Protein 4MJ3 (pdb70)

Secondary structure (DSSP, 8-state):
-EE---GGGGTT-TT-----B---EE-SSS-EE--EEEES-TTSPEEEEE--TT--GGGG---HHHHHTT-EEEEEPPTTSTTS-EES-GGG--HHHHHH--HHHHHHT--SEEEEE-THHHHHHHHHHHH-GGGEEEEEE------SSS---HHHHHHHHHHHH-SS--HHHHHHHT-SS---HHHHHHHHTT-SSGGG-HHHHH------STTSTTHHHHHHHHHHHTT--S-EEE--BSS-TTTTTHHHHHHHH-GGGTT-----BTT--SSHHHHHHHHHHHHHHHHHHH--/-EE---GGGGTT-TT-----B---EE-SSS-EE--EEEES-TTSPEEEEE--TT--GGGG---HHHHHTT-EEEEEPPTTSTTS-EES-GGG--HHHHHH--HHHHHHT--SEEEEE-THHHHHHHHHHHH-GGGEEEEEE------SSS---HHHHHHHHHHHH-SS--HHHHHHHT-SS---HHHHHHHHTT-SSGGG-HHHHH------STTSTTHHHHHHHHHHHTT--S-EEE--BSS-TTTGGGHHHHHHH-GGGTTS----BTT--SSHHHHHHHHHHHHHHHHHHHS--/-EE---GGGGTT-TT-----B---EE-SSSSEE--EEEES-TTSPEEEEE--TT--GGGG---HHHHHTT-EEEEEPPTTSTTS-EES-GGG--HHHHHH--HHHHHHT--SEEEEE-THHHHHHHHHHHH-GGGEEEEEE------SSS---HHHHHHHHHHHH-SS--HHHHHHHT-SS---HHHHHHHHTT-SSGGG-HHHHH------STTSTTHHHHHHHHHHHTT--S-EEE--BSS-TTTTTHHHHHHHH-GGGTT-----BTT--SSHHHHHHHHHHHHHHHHHHHS--/-EE---GGGGTT-TT-----B---EE-SSSSEE--EEEES-TTSPEEEEE--TT--GGGG---HHHHHTT-EEEEEPPTTSTTS-EES-GGG--HHHHHH--HHHHHHT--SEEEEE-THHHHHHHHHHHH-GGGEEEEEE------SSS---HHHHHHHHHHHH-SS--HHHHHHHT-SS---HHHHHHHHTT-SSGGG-HHHHH------STTSTTHHHHHHHHHHHTT--S-EEE--BSS-TTTTTHHHHHHHH-GGGTTS----BTT--SSHHHHHHHHHHHHHHHHHHHS--

Nearest PDB structures (foldseek):
  4mj3-assembly1_A  TM=1.003E+00  e=2.381E-63  Mycolicibacterium rhodesiae JS60
  6f9o-assembly1_A  TM=9.927E-01  e=2.727E-46  Psychrobacter cryohalolentis K5
  5esr-assembly1_A-2  TM=9.780E-01  e=7.958E-41  Caulobacter vibrioides CB15
  2xt0-assembly1_A  TM=9.100E-01  e=8.496E-31  Plesiocystis pacifica
  7avr-assembly1_A  TM=9.052E-01  e=4.318E-28  Paraglaciecola agarilytica NO2

Radius of gyration: 34.72 Å; Cα contacts (8 Å, |Δi|>4): 2533; chains: 4; bounding box: 88×74×96 Å

B-factor: mean 17.28, std 6.79, range [7.18, 59.6]

Foldseek 3Di:
DKDFFDPVLQPPQPLDPFDWDKDWDDLVPGDIWMTKGKDADPPFAEEEEEEDAPFACLLLSVVPLCRVLRHIYMYDGFALHDRIMFDQALVSDALVSRLRVVRVCVRVPAAQYEYEAAAVSCCNVLLCCLVPVRRHQAYEYEHYHDLLDAAQDPVLVVVLVCLQPPPFHQRLVVLCVFKLDRDDPSSSSSRCSQDPGCSSRSNNSNVSSPRNHNVRPCNVSSVSSLVSQLVNQHAYEYEYEDAEPRRVVVRVVSCVRHNNSPPQDHYYHYRTGRSRCVVPVSVVSVVVSVRVVVRD/DKDFFDPVLQPPQPLDPFDWDKDWDDLVPGDIWMTKGKDADPPFAEEEEEEDAPFACLLLSLVVLCRVLRHIYMYDGFALHDRTMFDQALVSDALVSRLRVVRVCVRVPAAQYEYEAAAVSCCNVLLCCLVPVRRHQEYEYEHYHDLLDAAQDPVLVVVLVCLQPPPFHQRLVVLCVFKLDRDDPSSSSSRCSQDPGCSSRSNNSNVSSPRNHNVRPCNVSSVSSLVSQLVNQHAYEYEYEDAEPSRVVVRVVSLVRHNNNPPDDYYYHYRTGRSRCVGPVSVVSVVVSVSPVVRDD/DKDFFDPVLQPCQPLAPFDWDKDWDDLVPGDIWMTKGKDADPPFAEEEEEEAAPFACLLLSLVVLCRVLRHIYMYDGFALHDRIMFDQALVSDALVSRLRSVRVCVRVPAAQYEYEAAAVSCCNVLLCCLVPVRRHQAYEYEHYHDLLDAAQDPVLVVVLVCLQPPPFHQRLVVLCVFKLDRDDPSSSSSRCSQDPGCSSRSNNSNVSSPRNHNPRPCNVSSVSSLVSQLVNQHAYEYEYEDAEPSRVVVRVVSCVRHNNNPPQDHDHHYRTGRSRCVGPVSVVSVSVSVRDVVRDD/DKDFFDPVLQPPQPLAPFDWDKDWDDLVPGDIWMTKGKDADPPFAEEEEEEAAPFACLLLSVVPLCRVLRHIYMYDGFALHDRIMFDQALVSDALVSRLRSVRVCVRVPAAQYEYEAAAVSCCNVLLCCLVPVRRHQAYEYEHYHDLQDDAQDPVLVVVLVCLQPPPFHQRLVVLCVFKPDRDDPSSSSSRCSQDPGCSSRSNNSNVSSPRNHNVRPCNVSSVSSLVSQLVNQHAYEYEYEDAEPSRPVVRVVSLVRHNNNPPDDYDYHYRTGRSRCVGPVSVVSVVVSVSPVVRDD

Solvent-accessible surface area: 43879 Å² total

Structure (mmCIF, N/CA/C/O backbone):
data_4MJ3
#
_entry.id   4MJ3
#
_cell.length_a   84.220
_cell.length_b   79.079
_cell.length_c   95.761
_cell.angle_alpha   90.000
_cell.angle_beta   92.520
_cell.angle_gamma   90.000
#
_symmetry.space_group_name_H-M   'P 1 21 1'
#
loop_
_entity.id
_entity.type
_entity.pdbx_description
1 polymer 'Haloalkane dehalogenase'
2 non-polymer 'CHLORIDE ION'
3 non-polymer 'POTASSIUM ION'
4 water water
#
loop_
_atom_site.group_PDB
_atom_site.id
_atom_site.type_symbol
_atom_site.label_atom_id
_atom_site.label_alt_id
_atom_site.label_comp_id
_atom_site.label_asym_id
_atom_site.label_entity_id
_atom_site.label_seq_id
_atom_site.pdbx_PDB_ins_code
_atom_site.Cartn_x
_atom_site.Cartn_y
_atom_site.Cartn_z
_atom_site.occupancy
_atom_site.B_iso_or_equiv
_atom_site.auth_seq_id
_atom_site.auth_comp_id
_atom_site.auth_asym_id
_atom_site.auth_atom_id
_atom_site.pdbx_PDB_model_num
ATOM 9 N N . ASP A 1 2 ? 57.460 48.062 10.896 1.00 17.11 2 ASP A N 1
ATOM 10 C CA . ASP A 1 2 ? 58.639 47.382 11.408 1.00 15.15 2 ASP A CA 1
ATOM 11 C C . ASP A 1 2 ? 59.358 46.710 10.253 1.00 13.44 2 ASP A C 1
ATOM 12 O O . ASP A 1 2 ? 58.714 46.260 9.306 1.00 12.57 2 ASP A O 1
ATOM 17 N N . VAL A 1 3 ? 60.693 46.731 10.292 1.00 12.58 3 VAL A N 1
ATOM 18 C CA . VAL A 1 3 ? 61.517 46.373 9.124 1.00 11.42 3 VAL A CA 1
ATOM 19 C C . VAL A 1 3 ? 62.752 45.614 9.563 1.00 10.85 3 VAL A C 1
ATOM 20 O O . VAL A 1 3 ? 63.448 46.039 10.490 1.00 9.59 3 VAL A O 1
ATOM 24 N N . LEU A 1 4 ? 63.025 44.515 8.882 1.00 10.62 4 LEU A N 1
ATOM 25 C CA . LEU A 1 4 ? 64.233 43.740 9.071 1.00 11.83 4 LEU A CA 1
ATOM 26 C C . LEU A 1 4 ? 65.223 43.969 7.934 1.00 11.45 4 LEU A C 1
ATOM 27 O O . LEU A 1 4 ? 64.837 44.262 6.798 1.00 11.57 4 LEU A O 1
ATOM 32 N N . ARG A 1 5 ? 66.494 43.772 8.242 1.00 10.53 5 ARG A N 1
ATOM 33 C CA . ARG A 1 5 ? 67.571 43.802 7.243 1.00 11.36 5 ARG A CA 1
ATOM 34 C C . ARG A 1 5 ? 68.358 42.494 7.323 1.00 11.18 5 ARG A C 1
ATOM 35 O O . ARG A 1 5 ? 68.807 42.090 8.396 1.00 10.68 5 ARG A O 1
ATOM 43 N N . THR A 1 6 ? 68.520 41.835 6.180 1.00 10.90 6 THR A N 1
ATOM 44 C CA . THR A 1 6 ? 69.188 40.535 6.128 1.00 10.89 6 THR A CA 1
ATOM 45 C C . THR A 1 6 ? 70.660 40.757 6.424 1.00 11.37 6 THR A C 1
ATOM 46 O O . THR A 1 6 ? 71.261 41.655 5.837 1.00 10.87 6 THR A O 1
ATOM 50 N N . PRO A 1 7 ? 71.225 40.004 7.365 1.00 14.10 7 PRO A N 1
ATOM 51 C CA . PRO A 1 7 ? 72.664 40.212 7.636 1.00 16.77 7 PRO A CA 1
ATOM 52 C C . PRO A 1 7 ? 73.557 40.026 6.410 1.00 16.87 7 PRO A C 1
ATOM 53 O O . PRO A 1 7 ? 73.332 39.119 5.615 1.00 13.84 7 PRO A O 1
ATOM 57 N N . ASP A 1 8 ? 74.583 40.862 6.272 1.00 16.09 8 ASP A N 1
ATOM 58 C CA . ASP A 1 8 ? 75.496 40.799 5.127 1.00 19.00 8 ASP A CA 1
ATOM 59 C C . ASP A 1 8 ? 76.226 39.475 5.004 1.00 17.60 8 ASP A C 1
ATOM 60 O O . ASP A 1 8 ? 76.560 39.070 3.896 1.00 17.94 8 ASP A O 1
ATOM 65 N N . GLU A 1 9 ? 76.442 38.793 6.123 1.00 18.66 9 GLU A N 1
ATOM 66 C CA . GLU A 1 9 ? 77.087 37.474 6.101 1.00 20.40 9 GLU A CA 1
ATOM 67 C C . GLU A 1 9 ? 76.325 36.457 5.226 1.00 18.32 9 GLU A C 1
ATOM 68 O O . GLU A 1 9 ? 76.913 35.514 4.707 1.00 19.18 9 GLU A O 1
ATOM 74 N N . ARG A 1 10 ? 75.035 36.674 5.010 1.00 15.66 10 ARG A N 1
ATOM 75 C CA . ARG A 1 10 ? 74.261 35.755 4.161 1.00 15.09 10 ARG A CA 1
ATOM 76 C C . ARG A 1 10 ? 74.701 35.801 2.710 1.00 15.76 10 ARG A C 1
ATOM 77 O O . ARG A 1 10 ? 74.429 34.859 1.951 1.00 15.18 10 ARG A O 1
ATOM 85 N N . PHE A 1 11 ? 75.368 36.884 2.299 1.00 17.10 11 PHE A N 1
ATOM 86 C CA . PHE A 1 11 ? 75.666 37.106 0.874 1.00 16.49 11 PHE A CA 1
ATOM 87 C C . PHE A 1 11 ? 77.140 36.906 0.531 1.00 19.57 11 PHE A C 1
ATOM 88 O O . PHE A 1 11 ? 77.581 37.289 -0.548 1.00 19.65 11 PHE A O 1
ATOM 96 N N . THR A 1 12 ? 77.870 36.255 1.433 1.00 21.61 12 THR A N 1
ATOM 97 C CA . THR A 1 12 ? 79.303 36.023 1.229 1.00 25.50 12 THR A CA 1
ATOM 98 C C . THR A 1 12 ? 79.525 34.976 0.125 1.00 27.38 12 THR A C 1
ATOM 99 O O . THR A 1 12 ? 78.854 33.946 0.071 1.00 25.60 12 THR A O 1
ATOM 103 N N . ALA A 1 13 ? 80.404 35.308 -0.813 1.00 31.45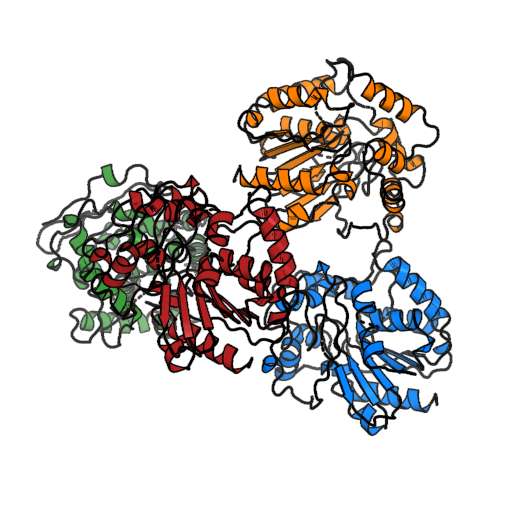 13 ALA A N 1
ATOM 104 C CA . ALA A 1 13 ? 80.860 34.378 -1.851 1.00 39.69 13 ALA A CA 1
ATOM 105 C C . ALA A 1 13 ? 79.752 33.693 -2.688 1.00 40.19 13 ALA A C 1
ATOM 106 O O . ALA A 1 13 ? 79.838 32.496 -2.966 1.00 57.24 13 ALA A O 1
ATOM 108 N N . LEU A 1 14 ? 78.743 34.447 -3.116 1.00 31.04 14 LEU A N 1
ATOM 109 C CA . LEU A 1 14 ? 77.739 33.901 -4.031 1.00 29.66 14 LEU A CA 1
ATOM 110 C C . LEU A 1 14 ? 78.341 33.687 -5.422 1.00 27.17 14 LEU A C 1
ATOM 111 O O . LEU A 1 14 ? 79.006 34.573 -5.935 1.00 31.95 14 LEU A O 1
ATOM 116 N N . PRO A 1 15 ? 78.141 32.499 -6.021 1.00 26.94 15 PRO A N 1
ATOM 117 C CA . PRO A 1 15 ? 78.869 32.224 -7.262 1.00 24.85 15 PRO A CA 1
ATOM 118 C C . PRO A 1 15 ? 78.380 33.055 -8.423 1.00 24.45 15 PRO A C 1
ATOM 119 O O . PRO A 1 15 ? 77.193 33.403 -8.480 1.00 18.83 15 PRO A O 1
ATOM 123 N N . ASP A 1 16 ? 79.303 33.406 -9.307 1.00 20.35 16 ASP A N 1
ATOM 124 C CA . ASP A 1 16 ? 78.978 34.064 -10.565 1.00 20.99 16 ASP A CA 1
ATOM 125 C C . ASP A 1 16 ? 78.259 35.396 -10.366 1.00 20.73 16 ASP A C 1
ATOM 126 O O . ASP A 1 16 ? 77.409 35.775 -11.166 1.00 21.75 16 ASP A O 1
ATOM 131 N N . PHE A 1 17 ? 78.622 36.110 -9.303 1.00 22.02 17 PHE A N 1
ATOM 132 C CA . PHE A 1 17 ? 77.941 37.348 -8.950 1.00 20.58 17 PHE A CA 1
ATOM 133 C C . PHE A 1 17 ? 78.937 38.335 -8.348 1.00 22.07 17 PHE A C 1
ATOM 134 O O . PHE A 1 17 ? 78.819 38.701 -7.185 1.00 22.31 17 PHE A O 1
ATOM 142 N N . PRO A 1 18 ? 79.912 38.796 -9.150 1.00 21.67 18 PRO A N 1
ATOM 143 C CA . PRO A 1 18 ? 80.951 39.714 -8.687 1.00 27.64 18 PRO A CA 1
ATOM 144 C C . PRO A 1 18 ? 80.545 41.165 -8.879 1.00 31.95 18 PRO A C 1
ATOM 145 O O . PRO A 1 18 ? 81.281 41.944 -9.496 1.00 35.66 18 PRO A O 1
ATOM 149 N N . PHE A 1 19 ? 79.365 41.519 -8.402 1.00 20.94 19 PHE A N 1
ATOM 150 C CA . PHE A 1 19 ? 78.834 42.860 -8.609 1.00 21.09 19 PHE A CA 1
ATOM 151 C C . PHE A 1 19 ? 78.666 43.529 -7.245 1.00 21.38 19 PHE A C 1
ATOM 152 O O . PHE A 1 19 ? 78.036 42.978 -6.349 1.00 20.84 19 PHE A O 1
ATOM 160 N N . ALA A 1 20 ? 79.280 44.696 -7.089 1.00 21.72 20 ALA A N 1
ATOM 161 C CA . ALA A 1 20 ? 79.297 45.386 -5.805 1.00 20.08 20 ALA A CA 1
ATOM 162 C C . ALA A 1 20 ? 77.894 45.840 -5.433 1.00 20.19 20 ALA A C 1
ATOM 163 O O . ALA A 1 20 ? 77.189 46.378 -6.285 1.00 17.57 20 ALA A O 1
ATOM 165 N N . PRO A 1 21 ? 77.504 45.657 -4.159 1.00 18.29 21 PRO A N 1
ATOM 166 C CA . PRO A 1 21 ? 76.195 46.162 -3.718 1.00 16.29 21 PRO A CA 1
ATOM 167 C C . PRO A 1 21 ? 76.171 47.676 -3.647 1.00 16.09 21 PRO A C 1
ATOM 168 O O . PRO A 1 21 ? 77.128 48.305 -3.147 1.00 14.64 21 PRO A O 1
ATOM 172 N N . ARG A 1 22 ? 75.111 48.256 -4.206 1.00 14.91 22 ARG A N 1
ATOM 173 C CA . ARG A 1 22 ? 74.845 49.677 -4.082 1.00 15.10 22 ARG A CA 1
ATOM 174 C C . ARG A 1 22 ? 73.483 49.820 -3.430 1.00 13.45 22 ARG A C 1
ATOM 175 O O . ARG A 1 22 ? 72.657 48.895 -3.470 1.00 11.76 22 ARG A O 1
ATOM 180 N N . TYR A 1 23 ? 73.258 50.971 -2.819 1.00 13.66 23 TYR A N 1
ATOM 181 C CA . TYR A 1 23 ? 72.047 51.199 -2.073 1.00 12.73 23 TYR A CA 1
ATOM 182 C C . TYR A 1 23 ? 71.489 52.590 -2.277 1.00 14.86 23 TYR A C 1
ATOM 183 O O . TYR A 1 23 ? 72.240 53.549 -2.452 1.00 14.17 23 TYR A O 1
ATOM 192 N N . VAL A 1 24 ? 70.162 52.679 -2.227 1.00 15.15 24 VAL A N 1
ATOM 193 C CA . VAL A 1 24 ? 69.454 53.949 -2.138 1.00 15.33 24 VAL A CA 1
ATOM 194 C C . VAL A 1 24 ? 68.442 53.857 -1.003 1.00 15.76 24 VAL A C 1
ATOM 195 O O . VAL A 1 24 ? 68.022 52.764 -0.630 1.00 13.90 24 VAL A O 1
ATOM 199 N N . GLU A 1 25 ? 68.021 54.999 -0.494 1.00 15.14 25 GLU A N 1
ATOM 200 C CA . GLU A 1 25 ? 66.992 55.040 0.546 1.00 15.71 25 GLU A CA 1
ATOM 201 C C . GLU A 1 25 ? 65.727 55.653 -0.011 1.00 15.75 25 GLU A C 1
ATOM 202 O O . GLU A 1 25 ? 65.793 56.618 -0.765 1.00 16.97 25 GLU A O 1
ATOM 208 N N . VAL A 1 26 ? 64.592 55.078 0.360 1.00 13.07 26 VAL A N 1
ATOM 209 C CA . VAL A 1 26 ? 63.284 55.566 -0.062 1.00 13.99 26 VAL A CA 1
ATOM 210 C C . VAL A 1 26 ? 62.375 55.686 1.148 1.00 13.98 26 VAL A C 1
ATOM 211 O O . VAL A 1 26 ? 62.606 55.043 2.158 1.00 14.03 26 VAL A O 1
ATOM 215 N N . ASP A 1 27 ? 61.334 56.504 1.023 1.00 16.32 27 ASP A N 1
ATOM 216 C CA . ASP A 1 27 ? 60.332 56.644 2.064 1.00 17.14 27 ASP A CA 1
ATOM 217 C C . ASP A 1 27 ? 59.588 55.322 2.253 1.00 16.53 27 ASP A C 1
ATOM 218 O O . ASP A 1 27 ? 59.207 54.670 1.287 1.00 14.04 27 ASP A O 1
ATOM 223 N N . SER A 1 28 ? 59.386 54.935 3.507 1.00 16.92 28 SER A N 1
ATOM 224 C CA . SER A 1 28 ? 58.653 53.712 3.802 1.00 15.09 28 SER A CA 1
ATOM 225 C C . SER A 1 28 ? 57.184 53.828 3.463 1.00 14.86 28 SER A C 1
ATOM 226 O O . SER A 1 28 ? 56.550 52.825 3.117 1.00 16.34 28 SER A O 1
ATOM 229 N N . GLY A 1 29 ? 56.654 55.051 3.549 1.00 16.37 29 GLY A N 1
ATOM 230 C CA . GLY A 1 29 ? 55.236 55.306 3.351 1.00 19.25 29 GLY A CA 1
ATOM 231 C C . GLY A 1 29 ? 54.503 55.638 4.628 1.00 23.29 29 GLY A C 1
ATOM 232 O O . GLY A 1 29 ? 53.372 56.106 4.583 1.00 26.41 29 GLY A O 1
ATOM 233 N N . ASP A 1 30 ? 55.117 55.367 5.775 1.00 21.12 30 ASP A N 1
ATOM 234 C CA . ASP A 1 30 ? 54.475 55.711 7.043 1.00 25.09 30 ASP A CA 1
ATOM 235 C C . ASP A 1 30 ? 55.435 56.442 7.977 1.00 26.39 30 ASP A C 1
ATOM 236 O O . ASP A 1 30 ? 55.339 56.338 9.194 1.00 29.43 30 ASP A O 1
ATOM 241 N N . GLY A 1 31 ? 56.353 57.204 7.392 1.00 23.55 31 GLY A N 1
ATOM 242 C CA . GLY A 1 31 ? 57.170 58.138 8.161 1.00 24.34 31 GLY A CA 1
ATOM 243 C C . GLY A 1 31 ? 58.606 57.718 8.368 1.00 24.26 31 GLY A C 1
ATOM 244 O O . GLY A 1 31 ? 59.390 58.485 8.904 1.00 29.04 31 GLY A O 1
ATOM 245 N N . GLY A 1 32 ? 58.961 56.511 7.941 1.00 21.50 32 GLY A N 1
ATOM 246 C CA . GLY A 1 32 ? 60.350 56.028 8.040 1.00 19.12 32 GLY A CA 1
ATOM 247 C C . GLY A 1 32 ? 61.003 55.881 6.673 1.00 16.15 32 GLY A C 1
ATOM 248 O O . GLY A 1 32 ? 60.529 56.442 5.689 1.00 15.14 32 GLY A O 1
ATOM 249 N N . THR A 1 33 ? 62.098 55.129 6.637 1.00 16.76 33 THR A N 1
ATOM 250 C CA . THR A 1 33 ? 62.934 54.968 5.448 1.00 15.77 33 THR A CA 1
ATOM 251 C C . THR A 1 33 ? 63.270 53.502 5.257 1.00 15.31 33 THR A C 1
ATOM 252 O O . THR A 1 33 ? 63.423 52.784 6.235 1.00 14.46 33 THR A O 1
ATOM 256 N N . LEU A 1 34 ? 63.370 53.070 4.006 1.00 12.93 34 LEU A N 1
ATOM 257 C CA . LEU A 1 34 ? 63.808 51.721 3.671 1.00 13.25 34 LEU A CA 1
ATOM 258 C C . LEU A 1 34 ? 65.006 51.790 2.749 1.00 13.03 34 LEU A C 1
ATOM 259 O O . LEU A 1 34 ? 65.034 52.631 1.846 1.00 12.70 34 LEU A O 1
ATOM 264 N N . ARG A 1 35 ? 65.967 50.905 2.943 1.00 10.84 35 ARG A N 1
ATOM 265 C CA . ARG A 1 35 ? 67.085 50.793 2.037 1.00 11.28 35 ARG A CA 1
ATOM 266 C C . ARG A 1 35 ? 66.780 49.758 0.968 1.00 12.23 35 ARG A C 1
ATOM 267 O O . ARG A 1 35 ? 66.271 48.675 1.279 1.00 11.58 35 ARG A O 1
ATOM 283 N N . HIS A 1 37 ? 68.566 47.701 -2.376 1.00 10.25 37 HIS A N 1
ATOM 284 C CA . HIS A 1 37 ? 69.806 47.305 -2.997 1.00 11.03 37 HIS A CA 1
ATOM 285 C C . HIS A 1 37 ? 69.675 47.329 -4.518 1.00 11.34 37 HIS A C 1
ATOM 286 O O . HIS A 1 37 ? 68.635 46.957 -5.065 1.00 11.48 37 HIS A O 1
ATOM 293 N N . TYR A 1 38 ? 70.728 47.755 -5.192 1.00 11.71 38 TYR A N 1
ATOM 294 C CA . TYR A 1 38 ? 70.806 47.650 -6.654 1.00 12.25 38 TYR A CA 1
ATOM 295 C C . TYR A 1 38 ? 72.236 47.403 -7.119 1.00 11.89 38 TYR A C 1
ATOM 296 O O . TYR A 1 38 ? 73.192 47.616 -6.359 1.00 13.22 38 TYR A O 1
ATOM 305 N N . LEU A 1 39 ? 72.344 46.937 -8.360 1.00 14.29 39 LEU A N 1
ATOM 306 C CA . LEU A 1 39 ? 73.605 46.773 -9.075 1.00 14.78 39 LEU A CA 1
ATOM 307 C C . LEU A 1 39 ? 73.653 47.794 -10.187 1.00 16.68 39 LEU A C 1
ATOM 308 O O . LEU A 1 39 ? 72.620 48.084 -10.807 1.00 15.45 39 LEU A O 1
ATOM 313 N N . ASP A 1 40 ? 74.847 48.302 -10.486 1.00 16.28 40 ASP A N 1
ATOM 314 C CA . ASP A 1 40 ? 75.039 49.283 -11.545 1.00 17.24 40 ASP A CA 1
ATOM 315 C C . ASP A 1 40 ? 76.364 48.933 -12.207 1.00 18.50 40 ASP A C 1
ATOM 316 O O . ASP A 1 40 ? 77.432 49.133 -11.616 1.00 17.24 40 ASP A O 1
ATOM 321 N N . GLU A 1 41 ? 76.300 48.401 -13.424 1.00 17.86 41 GLU A N 1
ATOM 322 C CA . GLU A 1 41 ? 77.485 47.836 -14.066 1.00 18.67 41 GLU A CA 1
ATOM 323 C C . GLU A 1 41 ? 77.581 48.298 -15.500 1.00 21.59 41 GLU A C 1
ATOM 324 O O . GLU A 1 41 ? 76.566 48.546 -16.156 1.00 20.05 41 GLU A O 1
ATOM 330 N N . GLY A 1 42 ? 78.809 48.408 -15.986 1.00 18.89 42 GLY A N 1
ATOM 331 C CA . GLY A 1 42 ? 79.060 48.859 -17.356 1.00 22.87 42 GLY A CA 1
ATOM 332 C C . GLY A 1 42 ? 79.349 50.339 -17.440 1.00 23.98 42 GLY A C 1
ATOM 333 O O . GLY A 1 42 ? 79.379 51.052 -16.433 1.00 20.90 42 GLY A O 1
ATOM 334 N N . ARG A 1 43 ? 79.596 50.803 -18.661 1.00 25.21 43 ARG A N 1
ATOM 335 C CA . ARG A 1 43 ? 80.059 52.168 -18.879 1.00 27.95 43 ARG A CA 1
ATOM 336 C C . ARG A 1 43 ? 79.050 53.148 -18.313 1.00 30.13 43 ARG A C 1
ATOM 337 O O . ARG A 1 43 ? 77.836 53.018 -18.560 1.00 30.23 43 ARG A O 1
ATOM 340 N N . SER A 1 44 ? 79.552 54.142 -17.584 1.00 29.98 44 SER A N 1
ATOM 341 C CA . SER A 1 44 ? 78.700 55.079 -16.858 1.00 34.36 44 SER A CA 1
ATOM 342 C C . SER A 1 44 ? 77.804 55.897 -17.792 1.00 34.60 44 SER A C 1
ATOM 343 O O . SER A 1 44 ? 76.729 56.335 -17.387 1.00 35.19 44 SER A O 1
ATOM 345 N N . ASP A 1 45 ? 78.244 56.076 -19.033 1.00 33.29 45 ASP A N 1
ATOM 346 C CA . ASP A 1 45 ? 77.484 56.807 -20.044 1.00 34.37 45 ASP A CA 1
ATOM 347 C C . ASP A 1 45 ? 76.726 55.878 -20.997 1.00 31.47 45 ASP A C 1
ATOM 348 O O . ASP A 1 45 ? 76.244 56.314 -22.042 1.00 31.72 45 ASP A O 1
ATOM 351 N N . GLY A 1 46 ? 76.615 54.596 -20.654 1.00 27.16 46 GLY A N 1
ATOM 352 C CA . GLY A 1 46 ? 75.963 53.645 -21.539 1.00 25.90 46 GLY A CA 1
ATOM 353 C C . GLY A 1 46 ? 74.458 53.815 -21.477 1.00 21.76 46 GLY A C 1
ATOM 354 O O . GLY A 1 46 ? 73.939 54.353 -20.499 1.00 23.10 46 GLY A O 1
ATOM 355 N N . GLU A 1 47 ? 73.757 53.385 -22.521 1.00 21.07 47 GLU A N 1
ATOM 356 C CA . GLU A 1 47 ? 72.286 53.347 -22.454 1.00 21.43 47 GLU A CA 1
ATOM 357 C C . GLU A 1 47 ? 71.875 52.401 -21.344 1.00 19.60 47 GLU A C 1
ATOM 358 O O . GLU A 1 47 ? 72.423 51.297 -21.219 1.00 19.85 47 GLU A O 1
ATOM 364 N N . VAL A 1 48 ? 70.908 52.834 -20.550 1.00 17.52 48 VAL A N 1
ATOM 365 C CA . VAL A 1 48 ? 70.516 52.097 -19.363 1.00 17.71 48 VAL A CA 1
ATOM 366 C C . VAL A 1 48 ? 69.582 50.959 -19.737 1.00 14.77 48 VAL A C 1
ATOM 367 O O . VAL A 1 48 ? 68.567 51.175 -20.405 1.00 15.70 48 VAL A O 1
ATOM 371 N N . VAL A 1 49 ? 69.898 49.767 -19.239 1.00 13.90 49 VAL A N 1
ATOM 372 C CA . VAL A 1 49 ? 68.989 48.628 -19.294 1.00 14.06 49 VAL A CA 1
ATOM 373 C C . VAL A 1 49 ? 68.625 48.306 -17.850 1.00 14.18 49 VAL A C 1
ATOM 374 O O . VAL A 1 49 ? 69.498 47.944 -17.056 1.00 16.23 49 VAL A O 1
ATOM 378 N N . LEU A 1 50 ? 67.358 48.469 -17.516 1.00 12.78 50 LEU A N 1
ATOM 379 C CA . LEU A 1 50 ? 66.880 48.245 -16.149 1.00 11.60 50 LEU A CA 1
ATOM 380 C C . LEU A 1 50 ? 66.276 46.871 -16.050 1.00 12.66 50 LEU A C 1
ATOM 381 O O . LEU A 1 50 ? 65.295 46.563 -16.738 1.00 10.57 50 LEU A O 1
ATOM 386 N N . LEU A 1 51 ? 66.846 46.045 -15.170 1.00 11.80 51 LEU A N 1
ATOM 387 C CA . LEU A 1 51 ? 66.496 44.642 -15.047 1.00 11.13 51 LEU A CA 1
ATOM 388 C C . LEU A 1 51 ? 65.706 44.412 -13.772 1.00 10.63 51 LEU A C 1
ATOM 389 O O . LEU A 1 51 ? 66.248 44.542 -12.678 1.00 11.33 51 LEU A O 1
ATOM 394 N N . LEU A 1 52 ? 64.422 44.099 -13.914 1.00 9.50 52 LEU A N 1
ATOM 395 C CA . LEU A 1 52 ? 63.558 43.923 -12.753 1.00 9.59 52 LEU A CA 1
ATOM 396 C C . LEU A 1 52 ? 63.134 42.478 -12.572 1.00 9.41 52 LEU A C 1
ATOM 397 O O . LEU A 1 52 ? 62.637 41.839 -13.506 1.00 9.88 52 LEU A O 1
ATOM 402 N N . HIS A 1 53 ? 63.373 41.972 -11.369 1.00 9.94 53 HIS A N 1
ATOM 403 C CA . HIS A 1 53 ? 63.032 40.618 -10.983 1.00 9.54 53 HIS A CA 1
ATOM 404 C C . HIS A 1 53 ? 61.684 40.636 -10.292 1.00 9.53 53 HIS A C 1
ATOM 405 O O . HIS A 1 53 ? 61.155 41.692 -9.934 1.00 11.84 53 HIS A O 1
ATOM 412 N N . GLY A 1 54 ? 61.128 39.444 -10.100 1.00 10.62 54 GLY A N 1
ATOM 413 C CA . GLY A 1 54 ? 59.879 39.294 -9.391 1.00 9.53 54 GLY A CA 1
ATOM 414 C C . GLY A 1 54 ? 59.958 38.321 -8.234 1.00 9.57 54 GLY A C 1
ATOM 415 O O . GLY A 1 54 ? 60.957 38.226 -7.526 1.00 9.40 54 GLY A O 1
ATOM 416 N N . GLU A 1 55 ? 58.864 37.600 -8.060 1.00 9.68 55 GLU A N 1
ATOM 417 C CA . GLU A 1 55 ? 58.666 36.692 -6.947 1.00 9.01 55 GLU A CA 1
ATOM 418 C C . GLU A 1 55 ? 59.295 35.322 -7.225 1.00 11.29 55 GLU A C 1
ATOM 419 O O . GLU A 1 55 ? 59.178 34.799 -8.336 1.00 14.41 55 GLU A O 1
ATOM 425 N N . PRO A 1 56 ? 59.932 34.691 -6.216 1.00 9.47 56 PRO A N 1
ATOM 426 C CA . PRO A 1 56 ? 60.489 35.184 -4.961 1.00 10.26 56 PRO A CA 1
ATOM 427 C C . PRO A 1 56 ? 62.001 35.289 -5.184 1.00 9.40 56 PRO A C 1
ATOM 428 O O . PRO A 1 56 ? 62.792 34.705 -4.453 1.00 10.94 56 PRO A O 1
ATOM 432 N N . SER A 1 57 ? 62.389 35.985 -6.238 1.00 10.65 57 SER A N 1
ATOM 433 C CA . SER A 1 57 ? 63.801 36.031 -6.649 1.00 8.63 57 SER A CA 1
ATOM 434 C C . SER A 1 57 ? 64.438 37.341 -6.196 1.00 9.74 57 SER A C 1
ATOM 435 O O . SER A 1 57 ? 63.937 38.004 -5.275 1.00 7.49 57 SER A O 1
ATOM 438 N N . TRP A 1 58 ? 65.610 37.646 -6.753 1.00 8.46 58 TRP A N 1
ATOM 439 C CA . TRP A 1 58 ? 66.231 38.953 -6.587 1.00 9.35 58 TRP A CA 1
ATOM 440 C C . TRP A 1 58 ? 67.193 39.165 -7.740 1.00 10.42 58 TRP A C 1
ATOM 441 O O . TRP A 1 58 ? 67.168 38.379 -8.701 1.00 10.60 58 TRP A O 1
ATOM 452 N N . SER A 1 59 ? 68.014 40.217 -7.677 1.00 9.17 59 SER A N 1
ATOM 453 C CA . SER A 1 59 ? 68.884 40.583 -8.811 1.00 10.83 59 SER A CA 1
ATOM 454 C C . SER A 1 59 ? 69.904 39.510 -9.205 1.00 10.22 59 SER A C 1
ATOM 455 O O . SER A 1 59 ? 70.397 39.499 -10.331 1.00 9.63 59 SER A O 1
ATOM 458 N N . TYR A 1 60 ? 70.147 38.558 -8.305 1.00 9.80 60 TYR A N 1
ATOM 459 C CA . TYR A 1 60 ? 70.918 37.357 -8.596 1.00 10.02 60 TYR A CA 1
ATOM 460 C C . TYR A 1 60 ? 70.433 36.639 -9.854 1.00 11.26 60 TYR A C 1
ATOM 461 O O . TYR A 1 60 ? 71.239 36.067 -10.596 1.00 10.74 60 TYR A O 1
ATOM 470 N N . LEU A 1 61 ? 69.122 36.679 -10.086 1.00 9.42 61 LEU A N 1
ATOM 471 C CA . LEU A 1 61 ? 68.499 36.100 -11.286 1.00 10.24 61 LEU A CA 1
ATOM 472 C C . LEU A 1 61 ? 69.062 36.623 -12.608 1.00 10.84 61 LEU A C 1
ATOM 473 O O . LEU A 1 61 ? 69.028 35.919 -13.614 1.00 12.02 61 LEU A O 1
ATOM 478 N N . TYR A 1 62 ? 69.582 37.860 -12.599 1.00 10.65 62 TYR A N 1
ATOM 479 C CA . TYR A 1 62 ? 70.089 38.517 -13.796 1.00 9.75 62 TYR A CA 1
ATOM 480 C C . TYR A 1 62 ? 71.601 38.324 -13.990 1.00 10.37 62 TYR A C 1
ATOM 481 O O . TYR A 1 62 ? 72.184 38.904 -14.918 1.00 12.81 62 TYR A O 1
ATOM 490 N N . ARG A 1 63 ? 72.224 37.477 -13.171 1.00 11.23 63 ARG A N 1
ATOM 491 C CA . ARG A 1 63 ? 73.686 37.361 -13.206 1.00 12.32 63 ARG A CA 1
ATOM 492 C C . ARG A 1 63 ? 74.270 36.878 -14.531 1.00 13.03 63 ARG A C 1
ATOM 493 O O . ARG A 1 63 ? 75.400 37.240 -14.863 1.00 17.78 63 ARG A O 1
ATOM 501 N N . TRP A 1 64 ? 73.546 36.053 -15.274 1.00 14.23 64 TRP A N 1
ATOM 502 C CA . TRP A 1 64 ? 74.039 35.611 -16.580 1.00 15.05 64 TRP A CA 1
ATOM 503 C C . TRP A 1 64 ? 73.851 36.661 -17.686 1.00 15.87 64 TRP A C 1
ATOM 504 O O . TRP A 1 64 ? 74.556 36.635 -18.696 1.00 15.62 64 TRP A O 1
ATOM 523 N N . ILE A 1 66 ? 73.838 40.185 -17.159 1.00 13.30 66 ILE A N 1
ATOM 524 C CA . ILE A 1 66 ? 74.609 41.398 -16.948 1.00 14.08 66 ILE A CA 1
ATOM 525 C C . ILE A 1 66 ? 75.924 41.460 -17.769 1.00 15.47 66 ILE A C 1
ATOM 526 O O . ILE A 1 66 ? 76.159 42.468 -18.430 1.00 16.00 66 ILE A O 1
ATOM 531 N N . PRO A 1 67 ? 76.768 40.403 -17.750 1.00 15.59 67 PRO A N 1
ATOM 532 C CA . PRO A 1 67 ? 78.010 40.488 -18.513 1.00 17.26 67 PRO A CA 1
ATOM 533 C C . PRO A 1 67 ? 77.821 40.671 -20.018 1.00 17.58 67 PRO A C 1
ATOM 534 O O . PRO A 1 67 ? 78.610 41.352 -20.647 1.00 19.00 67 PRO A O 1
ATOM 538 N N . VAL A 1 68 ? 76.776 40.080 -20.579 1.00 15.80 68 VAL A N 1
ATOM 539 C CA . VAL A 1 68 ? 76.455 40.231 -22.006 1.00 16.40 68 VAL A CA 1
ATOM 540 C C . VAL A 1 68 ? 76.085 41.689 -22.322 1.00 16.37 68 VAL A C 1
ATOM 541 O O . VAL A 1 68 ? 76.581 42.266 -23.281 1.00 17.11 68 VAL A O 1
ATOM 545 N N . LEU A 1 69 ? 75.270 42.285 -21.468 1.00 17.12 69 LEU A N 1
ATOM 546 C CA . LEU A 1 69 ? 74.832 43.666 -21.654 1.00 17.52 69 LEU A CA 1
ATOM 547 C C . LEU A 1 69 ? 76.029 44.611 -21.538 1.00 17.28 69 LEU A C 1
ATOM 548 O O . LEU A 1 69 ? 76.208 45.510 -22.352 1.00 16.92 69 LEU A O 1
ATOM 553 N N . VAL A 1 70 ? 76.870 44.376 -20.538 1.00 17.92 70 VAL A N 1
ATOM 554 C CA . VAL A 1 70 ? 78.059 45.195 -20.312 1.00 18.00 70 VAL A CA 1
ATOM 555 C C . VAL A 1 70 ? 79.054 45.093 -21.469 1.00 18.67 70 VAL A C 1
ATOM 556 O O . VAL A 1 70 ? 79.589 46.109 -21.920 1.00 17.81 70 VAL A O 1
ATOM 560 N N . GLU A 1 71 ? 79.290 43.880 -21.961 1.00 18.64 71 GLU A N 1
ATOM 561 C CA . GLU A 1 71 ? 80.211 43.686 -23.087 1.00 20.79 71 GLU A CA 1
ATOM 562 C C . GLU A 1 71 ? 79.698 44.393 -24.349 1.00 21.30 71 GLU A C 1
ATOM 563 O O . GLU A 1 71 ? 80.493 44.873 -25.161 1.00 20.04 71 GLU A O 1
ATOM 569 N N . ALA A 1 72 ? 78.379 44.493 -24.480 1.00 20.24 72 ALA A N 1
ATOM 570 C CA . ALA A 1 72 ? 77.749 45.189 -25.604 1.00 20.24 72 ALA A CA 1
ATOM 571 C C . ALA A 1 72 ? 77.789 46.705 -25.475 1.00 20.20 72 ALA A C 1
ATOM 572 O O . ALA A 1 72 ? 77.298 47.411 -26.353 1.00 20.41 72 ALA A O 1
ATOM 574 N N . GLY A 1 73 ? 78.322 47.222 -24.369 1.00 19.78 73 GLY A N 1
ATOM 575 C CA . GLY A 1 73 ? 78.471 48.665 -24.187 1.00 21.58 73 GLY A CA 1
ATOM 576 C C . GLY A 1 73 ? 77.282 49.326 -23.507 1.00 19.55 73 GLY A C 1
ATOM 577 O O . GLY A 1 73 ? 77.171 50.559 -23.489 1.00 19.47 73 GLY A O 1
ATOM 578 N N . LEU A 1 74 ? 76.397 48.515 -22.939 1.00 18.97 74 LEU A N 1
ATOM 579 C CA . LEU A 1 74 ? 75.222 49.028 -22.233 1.00 18.57 74 LEU A CA 1
ATOM 580 C C . LEU A 1 74 ? 75.508 49.129 -20.738 1.00 19.74 74 LEU A C 1
ATOM 581 O O . LEU A 1 74 ? 76.448 48.514 -20.223 1.00 17.83 74 LEU A O 1
ATOM 586 N N . ARG A 1 75 ? 74.687 49.917 -20.048 1.00 18.42 75 ARG A N 1
ATOM 587 C CA . ARG A 1 75 ? 74.757 50.043 -18.600 1.00 16.61 75 ARG A CA 1
ATOM 588 C C . ARG A 1 75 ? 73.615 49.235 -17.987 1.00 16.34 75 ARG A C 1
ATOM 589 O O . ARG A 1 75 ? 72.444 49.571 -18.152 1.00 17.27 75 ARG A O 1
ATOM 597 N N . ALA A 1 76 ? 73.966 48.201 -17.231 1.00 16.38 76 ALA A N 1
ATOM 598 C CA . ALA A 1 76 ? 72.993 47.319 -16.641 1.00 15.56 76 ALA A CA 1
ATOM 599 C C . ALA A 1 76 ? 72.732 47.736 -15.194 1.00 15.25 76 ALA A C 1
ATOM 600 O O . ALA A 1 76 ? 73.648 47.791 -14.375 1.00 15.70 76 ALA A O 1
ATOM 602 N N . VAL A 1 77 ? 71.466 47.992 -14.896 1.00 14.43 77 VAL A N 1
ATOM 603 C CA . VAL A 1 77 ? 71.040 48.336 -13.564 1.00 12.77 77 VAL A CA 1
ATOM 604 C C . VAL A 1 77 ? 69.967 47.336 -13.146 1.00 12.56 77 VAL A C 1
ATOM 605 O O . VAL A 1 77 ? 69.026 47.088 -13.897 1.00 14.45 77 VAL A O 1
ATOM 609 N N . ALA A 1 78 ? 70.143 46.712 -11.983 1.00 12.60 78 ALA A N 1
ATOM 610 C CA . ALA A 1 78 ? 69.176 45.736 -11.476 1.00 12.45 78 ALA A CA 1
ATOM 611 C C . ALA A 1 78 ? 68.826 46.125 -10.046 1.00 13.62 78 ALA A C 1
ATOM 612 O O . ALA A 1 78 ? 69.722 46.394 -9.240 1.00 14.63 78 ALA A O 1
ATOM 614 N N . ILE A 1 79 ? 67.535 46.167 -9.724 1.00 10.71 79 ILE A N 1
ATOM 615 C CA . ILE A 1 79 ? 67.119 46.667 -8.415 1.00 10.46 79 ILE A CA 1
ATOM 616 C C . ILE A 1 79 ? 66.341 45.575 -7.683 1.00 9.39 79 ILE A C 1
ATOM 617 O O . ILE A 1 79 ? 65.454 44.983 -8.259 1.00 8.72 79 ILE A O 1
ATOM 622 N N . ASP A 1 80 ? 66.656 45.358 -6.409 1.00 10.04 80 ASP A N 1
ATOM 623 C CA . ASP A 1 80 ? 65.917 44.417 -5.583 1.00 9.75 80 ASP A CA 1
ATOM 624 C C . ASP A 1 80 ? 64.649 45.055 -4.992 1.00 11.08 80 ASP A C 1
ATOM 625 O O . ASP A 1 80 ? 64.699 46.081 -4.323 1.00 11.78 80 ASP A O 1
ATOM 630 N N . LEU A 1 81 ? 63.522 44.415 -5.221 1.00 8.51 81 LEU A N 1
ATOM 631 C CA . LEU A 1 81 ? 62.250 44.849 -4.635 1.00 8.26 81 LEU A CA 1
ATOM 632 C C . LEU A 1 81 ? 62.335 44.839 -3.111 1.00 8.41 81 LEU A C 1
ATOM 633 O O . LEU A 1 81 ? 63.001 44.005 -2.530 1.00 9.04 81 LEU A O 1
ATOM 638 N N . VAL A 1 82 ? 61.587 45.743 -2.487 1.00 9.78 82 VAL A N 1
ATOM 639 C CA . VAL A 1 82 ? 61.425 45.742 -1.038 1.00 9.66 82 VAL A CA 1
ATOM 640 C C . VAL A 1 82 ? 60.864 44.371 -0.677 1.00 8.56 82 VAL A C 1
ATOM 641 O O . VAL A 1 82 ? 59.919 43.897 -1.293 1.00 10.25 82 VAL A O 1
ATOM 645 N N . GLY A 1 83 ? 61.431 43.756 0.362 1.00 8.62 83 GLY A N 1
ATOM 646 C CA . GLY A 1 83 ? 61.052 42.404 0.750 1.00 8.44 83 GLY A CA 1
ATOM 647 C C . GLY A 1 83 ? 61.971 41.319 0.199 1.00 8.68 83 GLY A C 1
ATOM 648 O O . GLY A 1 83 ? 61.817 40.152 0.586 1.00 10.48 83 GLY A O 1
ATOM 649 N N . PHE A 1 84 ? 62.924 41.683 -0.670 1.00 8.94 84 PHE A N 1
ATOM 650 C CA . PHE A 1 84 ? 63.693 40.690 -1.451 1.00 8.27 84 PHE A CA 1
ATOM 651 C C . PHE A 1 84 ? 65.170 41.020 -1.525 1.00 8.74 84 PHE A C 1
ATOM 652 O O . PHE A 1 84 ? 65.570 42.165 -1.307 1.00 8.62 84 PHE A O 1
ATOM 660 N N . GLY A 1 85 ? 65.976 40.013 -1.812 1.00 8.97 85 GLY A N 1
ATOM 661 C CA . GLY A 1 85 ? 67.372 40.232 -2.101 1.00 9.03 85 GLY A CA 1
ATOM 662 C C . GLY A 1 85 ? 68.076 40.886 -0.935 1.00 9.88 85 GLY A C 1
ATOM 663 O O . GLY A 1 85 ? 67.937 40.434 0.201 1.00 8.48 85 GLY A O 1
ATOM 664 N N . ARG A 1 86 ? 68.846 41.931 -1.235 1.00 10.33 86 ARG A N 1
ATOM 665 C CA . ARG A 1 86 ? 69.557 42.696 -0.239 1.00 11.11 86 ARG A CA 1
ATOM 666 C C . ARG A 1 86 ? 68.820 43.991 0.165 1.00 10.84 86 ARG A C 1
ATOM 667 O O . ARG A 1 86 ? 69.374 44.810 0.892 1.00 10.67 86 ARG A O 1
ATOM 675 N N . SER A 1 87 ? 67.566 44.144 -0.265 1.00 9.34 87 SER A N 1
ATOM 676 C CA . SER A 1 87 ? 66.741 45.260 0.172 1.00 10.63 87 SER A CA 1
ATOM 677 C C . SER A 1 87 ? 66.128 44.992 1.549 1.00 9.29 87 SER A C 1
ATOM 678 O O . SER A 1 87 ? 66.047 43.843 2.002 1.00 8.58 87 SER A O 1
ATOM 681 N N . ASP A 1 88 ? 65.760 46.063 2.233 1.00 10.07 88 ASP A N 1
ATOM 682 C CA . ASP A 1 88 ? 65.081 45.938 3.520 1.00 9.86 88 ASP A CA 1
ATOM 683 C C . ASP A 1 88 ? 63.716 45.261 3.380 1.00 9.67 88 ASP A C 1
ATOM 684 O O . ASP A 1 88 ? 63.124 45.231 2.302 1.00 9.07 88 ASP A O 1
ATOM 689 N N . LYS A 1 89 ? 63.229 44.715 4.500 1.00 10.00 89 LYS A N 1
ATOM 690 C CA . LYS A 1 89 ? 62.124 43.768 4.480 1.00 9.03 89 LYS A CA 1
ATOM 691 C C . LYS A 1 89 ? 61.128 44.064 5.616 1.00 11.30 89 LYS A C 1
ATOM 692 O O . LYS A 1 89 ? 61.283 43.601 6.749 1.00 10.80 89 LYS A O 1
ATOM 698 N N . PRO A 1 90 ? 60.104 44.861 5.312 1.00 10.03 90 PRO A N 1
ATOM 699 C CA . PRO A 1 90 ? 58.990 45.042 6.215 1.00 10.71 90 PRO A CA 1
ATOM 700 C C . PRO A 1 90 ? 58.496 43.680 6.746 1.00 10.47 90 PRO A C 1
ATOM 701 O O . PRO A 1 90 ? 58.467 42.698 5.993 1.00 10.18 90 PRO A O 1
ATOM 705 N N . THR A 1 91 ? 58.085 43.638 8.017 1.00 11.14 91 THR A N 1
ATOM 706 C CA . THR A 1 91 ? 57.768 42.387 8.678 1.00 11.80 91 THR A CA 1
ATOM 707 C C . THR A 1 91 ? 56.316 41.950 8.568 1.00 11.44 91 THR A C 1
ATOM 708 O O . THR A 1 91 ? 56.009 40.808 8.876 1.00 11.62 91 THR A O 1
ATOM 712 N N . SER A 1 92 ? 55.428 42.856 8.190 1.00 11.64 92 SER A N 1
ATOM 713 C CA . SER A 1 92 ? 54.004 42.516 8.122 1.00 13.42 92 SER A CA 1
ATOM 714 C C . SER A 1 92 ? 53.577 42.339 6.682 1.00 12.11 92 SER A C 1
ATOM 715 O O . SER A 1 92 ? 53.906 43.152 5.830 1.00 10.92 92 SER A O 1
ATOM 718 N N . ARG A 1 93 ? 52.789 41.296 6.418 1.00 12.88 93 ARG A N 1
ATOM 719 C CA . ARG A 1 93 ? 52.235 41.100 5.075 1.00 12.23 93 ARG A CA 1
ATOM 720 C C . ARG A 1 93 ? 51.415 42.303 4.609 1.00 13.59 93 ARG A C 1
ATOM 721 O O . ARG A 1 93 ? 51.404 42.631 3.429 1.00 14.81 93 ARG A O 1
ATOM 729 N N . ASP A 1 94 ? 50.758 42.973 5.551 1.00 14.58 94 ASP A N 1
ATOM 730 C CA . ASP A 1 94 ? 49.938 44.136 5.237 1.00 14.42 94 ASP A CA 1
ATOM 731 C C . ASP A 1 94 ? 50.737 45.360 4.798 1.00 13.15 94 ASP A C 1
ATOM 732 O O . ASP A 1 94 ? 50.152 46.295 4.275 1.00 13.18 94 ASP A O 1
ATOM 737 N N . ASP A 1 95 ? 52.057 45.355 5.003 1.00 11.94 95 ASP A N 1
ATOM 738 C CA . ASP A 1 95 ? 52.941 46.430 4.548 1.00 12.72 95 ASP A CA 1
ATOM 739 C C . ASP A 1 95 ? 53.133 46.348 3.018 1.00 11.14 95 ASP A C 1
ATOM 740 O O . ASP A 1 95 ? 53.604 47.306 2.407 1.00 9.92 95 ASP A O 1
ATOM 745 N N . TYR A 1 96 ? 52.846 45.193 2.424 1.00 9.77 96 TYR A N 1
ATOM 746 C CA . TYR A 1 96 ? 53.102 44.994 1.006 1.00 10.65 96 TYR A CA 1
ATOM 747 C C . TYR A 1 96 ? 51.791 45.090 0.243 1.00 10.50 96 TYR A C 1
ATOM 748 O O . TYR A 1 96 ? 50.831 44.323 0.494 1.00 12.04 96 TYR A O 1
ATOM 757 N N . THR A 1 97 ? 51.749 46.032 -0.691 1.00 11.01 97 THR A N 1
ATOM 758 C CA . THR A 1 97 ? 50.617 46.195 -1.610 1.00 10.14 97 THR A CA 1
ATOM 759 C C . THR A 1 97 ? 51.183 46.508 -2.979 1.00 9.33 97 THR A C 1
ATOM 760 O O . THR A 1 97 ? 52.366 46.847 -3.125 1.00 8.43 97 THR A O 1
ATOM 764 N N . TYR A 1 98 ? 50.350 46.353 -4.002 1.00 10.10 98 TYR A N 1
ATOM 765 C CA . TYR A 1 98 ? 50.779 46.635 -5.376 1.00 9.58 98 TYR A CA 1
ATOM 766 C C . TYR A 1 98 ? 51.216 48.103 -5.457 1.00 10.42 98 TYR A C 1
ATOM 767 O O . TYR A 1 98 ? 52.323 48.421 -5.939 1.00 11.11 98 TYR A O 1
ATOM 776 N N . GLN A 1 99 ? 50.395 48.986 -4.878 1.00 11.60 99 GLN A N 1
ATOM 777 C CA . GLN A 1 99 ? 50.696 50.425 -4.843 1.00 10.92 99 GLN A CA 1
ATOM 778 C C . GLN A 1 99 ? 52.030 50.717 -4.163 1.00 9.56 99 GLN A C 1
ATOM 779 O O . GLN A 1 99 ? 52.826 51.504 -4.679 1.00 11.32 99 GLN A O 1
ATOM 785 N N . ALA A 1 100 ? 52.291 50.056 -3.032 1.00 9.82 100 ALA A N 1
ATOM 786 C CA . ALA A 1 100 ? 53.504 50.309 -2.288 1.00 9.48 100 ALA A CA 1
ATOM 787 C C . ALA A 1 100 ? 54.733 49.915 -3.107 1.00 9.28 100 ALA A C 1
ATOM 788 O O . ALA A 1 100 ? 55.745 50.650 -3.105 1.00 9.44 100 ALA A O 1
ATOM 790 N N . HIS A 1 101 ? 54.665 48.766 -3.783 1.00 9.09 101 HIS A N 1
ATOM 791 C CA . HIS A 1 101 ? 55.796 48.301 -4.595 1.00 10.07 101 HIS A CA 1
ATOM 792 C C . HIS A 1 101 ? 56.075 49.247 -5.757 1.00 10.29 101 HIS A C 1
ATOM 793 O O . HIS A 1 101 ? 57.238 49.533 -6.076 1.00 9.36 101 HIS A O 1
ATOM 800 N N . VAL A 1 102 ? 55.009 49.715 -6.381 1.00 10.69 102 VAL A N 1
ATOM 801 C CA . VAL A 1 102 ? 55.102 50.690 -7.459 1.00 12.38 102 VAL A CA 1
ATOM 802 C C . VAL A 1 102 ? 55.775 51.959 -6.946 1.00 12.17 102 VAL A C 1
ATOM 803 O O . VAL A 1 102 ? 56.701 52.474 -7.592 1.00 12.61 102 VAL A O 1
ATOM 807 N N . ASP A 1 103 ? 55.325 52.460 -5.795 1.00 11.40 103 ASP A N 1
ATOM 808 C CA . ASP A 1 103 ? 55.879 53.702 -5.246 1.00 12.11 103 ASP A CA 1
ATOM 809 C C . ASP A 1 103 ? 57.344 53.521 -4.816 1.00 12.40 103 ASP A C 1
ATOM 810 O O . ASP A 1 103 ? 58.205 54.406 -5.041 1.00 11.27 103 ASP A O 1
ATOM 815 N N . TRP A 1 104 ? 57.637 52.392 -4.199 1.00 10.79 104 TRP A N 1
ATOM 816 C CA . TRP A 1 104 ? 59.018 52.107 -3.774 1.00 10.94 104 TRP A CA 1
ATOM 817 C C . TRP A 1 104 ? 59.959 51.982 -4.966 1.00 11.09 104 TRP A C 1
ATOM 818 O O . TRP A 1 104 ? 61.042 52.576 -4.991 1.00 12.53 104 TRP A O 1
ATOM 837 N N . TRP A 1 106 ? 59.536 53.194 -8.082 1.00 11.12 106 TRP A N 1
ATOM 838 C CA . TRP A 1 106 ? 59.671 54.492 -8.725 1.00 10.96 106 TRP A CA 1
ATOM 839 C C . TRP A 1 106 ? 60.631 55.368 -7.940 1.00 11.15 106 TRP A C 1
ATOM 840 O O . TRP A 1 106 ? 61.496 55.995 -8.533 1.00 11.95 106 TRP A O 1
ATOM 851 N N . ALA A 1 107 ? 60.499 55.380 -6.612 1.00 11.53 107 ALA A N 1
ATOM 852 C CA . ALA A 1 107 ? 61.405 56.166 -5.781 1.00 10.54 107 ALA A CA 1
ATOM 853 C C . ALA A 1 107 ? 62.868 55.743 -5.952 1.00 10.37 107 ALA A C 1
ATOM 854 O O . ALA A 1 107 ? 63.747 56.597 -6.013 1.00 12.01 107 ALA A O 1
ATOM 856 N N . ALA A 1 108 ? 63.112 54.440 -6.058 1.00 9.92 108 ALA A N 1
ATOM 857 C CA . ALA A 1 108 ? 64.453 53.920 -6.318 1.00 10.10 108 ALA A CA 1
ATOM 858 C C . ALA A 1 108 ? 65.017 54.383 -7.658 1.00 11.61 108 ALA A C 1
ATOM 859 O O . ALA A 1 108 ? 66.144 54.896 -7.740 1.00 14.67 108 ALA A O 1
ATOM 861 N N . ILE A 1 109 ? 64.214 54.251 -8.708 1.00 13.01 109 ILE A N 1
ATOM 862 C CA . ILE A 1 109 ? 64.605 54.709 -10.039 1.00 12.64 109 ILE A CA 1
ATOM 863 C C . ILE A 1 109 ? 64.970 56.213 -10.013 1.00 13.52 109 ILE A C 1
ATOM 864 O O . ILE A 1 109 ? 65.980 56.645 -10.582 1.00 13.17 109 ILE A O 1
ATOM 869 N N . GLU A 1 110 ? 64.121 57.006 -9.365 1.00 15.84 110 GLU A N 1
ATOM 870 C CA . GLU A 1 110 ? 64.335 58.441 -9.265 1.00 17.18 110 GLU A CA 1
ATOM 871 C C . GLU A 1 110 ? 65.597 58.791 -8.483 1.00 17.51 110 GLU A C 1
ATOM 872 O O . GLU A 1 110 ? 66.324 59.709 -8.858 1.00 20.03 110 GLU A O 1
ATOM 878 N N . GLU A 1 111 ? 65.831 58.069 -7.393 1.00 17.33 111 GLU A N 1
ATOM 879 C CA . GLU A 1 111 ? 66.969 58.340 -6.520 1.00 18.91 111 GLU A CA 1
ATOM 880 C C . GLU A 1 111 ? 68.288 57.952 -7.213 1.00 18.50 111 GLU A C 1
ATOM 881 O O . GLU A 1 111 ? 69.271 58.683 -7.125 1.00 19.47 111 GLU A O 1
ATOM 887 N N . ILE A 1 112 ? 68.278 56.829 -7.925 1.00 17.89 112 ILE A N 1
ATOM 888 C CA . ILE A 1 112 ? 69.426 56.436 -8.726 1.00 17.78 112 ILE A CA 1
ATOM 889 C C . ILE A 1 112 ? 69.659 57.427 -9.878 1.00 19.24 112 ILE A C 1
ATOM 890 O O . ILE A 1 112 ? 70.808 57.743 -10.209 1.00 19.63 112 ILE A O 1
ATOM 895 N N . GLY A 1 113 ? 68.576 57.974 -10.417 1.00 20.28 113 GLY A N 1
ATOM 896 C CA . GLY A 1 113 ? 68.635 59.035 -11.426 1.00 21.28 113 GLY A CA 1
ATOM 897 C C . GLY A 1 113 ? 68.676 58.520 -12.848 1.00 21.73 113 GLY A C 1
ATOM 898 O O . GLY A 1 113 ? 69.346 59.081 -13.701 1.00 25.24 113 GLY A O 1
ATOM 899 N N . LEU A 1 114 ? 67.955 57.446 -13.105 1.00 19.18 114 LEU A N 1
ATOM 900 C CA . LEU A 1 114 ? 67.957 56.812 -14.420 1.00 20.30 114 LEU A CA 1
ATOM 901 C C . LEU A 1 114 ? 67.096 57.579 -15.427 1.00 21.82 114 LEU A C 1
ATOM 902 O O . LEU A 1 114 ? 66.042 58.109 -15.064 1.00 19.39 114 LEU A O 1
ATOM 907 N N . ALA A 1 115 ? 67.569 57.630 -16.677 1.00 21.81 115 ALA A N 1
ATOM 908 C CA . ALA A 1 115 ? 66.861 58.285 -17.782 1.00 23.50 115 ALA A CA 1
ATOM 909 C C . ALA A 1 115 ? 66.856 57.403 -19.026 1.00 19.86 115 ALA A C 1
ATOM 910 O O . ALA A 1 115 ? 67.774 56.611 -19.218 1.00 21.33 115 ALA A O 1
ATOM 912 N N . ASP A 1 116 ? 65.848 57.589 -19.883 1.00 22.09 116 ASP A N 1
ATOM 913 C CA . ASP A 1 116 ? 65.792 56.949 -21.197 1.00 21.18 116 ASP A CA 1
ATOM 914 C C . ASP A 1 116 ? 66.068 55.453 -21.070 1.00 19.55 116 ASP A C 1
ATOM 915 O O . ASP A 1 116 ? 66.933 54.882 -21.735 1.00 18.69 116 ASP A O 1
ATOM 920 N N . VAL A 1 117 ? 65.273 54.826 -20.216 1.00 16.94 117 VAL A N 1
ATOM 921 C CA . VAL A 1 117 ? 65.506 53.470 -19.763 1.00 17.22 117 VAL A CA 1
ATOM 922 C C . VAL A 1 117 ? 64.977 52.415 -20.732 1.00 16.96 117 VAL A C 1
ATOM 923 O O . VAL A 1 117 ? 63.881 52.570 -21.272 1.00 16.51 117 VAL A O 1
ATOM 927 N N . THR A 1 118 ? 65.758 51.347 -20.929 1.00 13.52 118 THR A N 1
ATOM 928 C CA . THR A 1 118 ? 65.268 50.123 -21.569 1.00 13.73 118 THR A CA 1
ATOM 929 C C . THR A 1 118 ? 64.913 49.128 -20.461 1.00 13.01 118 THR A C 1
ATOM 930 O O . THR A 1 118 ? 65.786 48.554 -19.811 1.00 12.67 118 THR A O 1
ATOM 934 N N . LEU A 1 119 ? 63.612 48.974 -20.228 1.00 11.90 119 LEU A N 1
ATOM 935 C CA . LEU A 1 119 ? 63.137 48.067 -19.196 1.00 12.31 119 LEU A CA 1
ATOM 936 C C . LEU A 1 119 ? 63.172 46.637 -19.697 1.00 13.11 119 LEU A C 1
ATOM 937 O O . LEU A 1 119 ? 62.662 46.331 -20.780 1.00 14.90 119 LEU A O 1
ATOM 942 N N . VAL A 1 120 ? 63.733 45.749 -18.884 1.00 12.97 120 VAL A N 1
ATOM 943 C CA . VAL A 1 120 ? 63.609 44.313 -19.110 1.00 11.96 120 VAL A CA 1
ATOM 944 C C . VAL A 1 120 ? 62.938 43.747 -17.859 1.00 11.54 120 VAL A C 1
ATOM 945 O O . VAL A 1 120 ? 63.439 43.908 -16.743 1.00 10.90 120 VAL A O 1
ATOM 949 N N . CYS A 1 121 ? 61.802 43.087 -18.042 1.00 10.55 121 CYS A N 1
ATOM 950 C CA . CYS A 1 121 ? 61.000 42.707 -16.886 1.00 11.01 121 CYS A CA 1
ATOM 951 C C . CYS A 1 121 ? 60.394 41.315 -17.031 1.00 11.26 121 CYS A C 1
ATOM 952 O O . CYS A 1 121 ? 60.081 40.889 -18.127 1.00 13.01 121 CYS A O 1
ATOM 955 N N . GLN A 1 122 ? 60.233 40.654 -15.885 1.00 9.54 122 GLN A N 1
ATOM 956 C CA . GLN A 1 122 ? 59.746 39.279 -15.801 1.00 9.36 122 GLN A CA 1
ATOM 957 C C . GLN A 1 122 ? 58.960 39.135 -14.500 1.00 10.15 122 GLN A C 1
ATOM 958 O O . GLN A 1 122 ? 59.310 39.776 -13.495 1.00 8.76 122 GLN A O 1
ATOM 964 N N . ASP A 1 123 ? 57.898 38.312 -14.511 1.00 10.78 123 ASP A N 1
ATOM 965 C CA . ASP A 1 123 ? 57.108 38.032 -13.296 1.00 10.74 123 ASP A CA 1
ATOM 966 C C . ASP A 1 123 ? 56.670 39.401 -12.707 1.00 8.98 123 ASP A C 1
ATOM 967 O O . ASP A 1 123 ? 56.291 40.322 -13.462 1.00 9.09 123 ASP A O 1
ATOM 972 N N . TRP A 1 124 ? 56.734 39.552 -11.377 1.00 7.30 124 TRP A N 1
ATOM 973 C CA . TRP A 1 124 ? 56.355 40.805 -10.729 1.00 7.39 124 TRP A CA 1
ATOM 974 C C . TRP A 1 124 ? 57.221 42.004 -11.136 1.00 8.02 124 TRP A C 1
ATOM 975 O O . TRP A 1 124 ? 56.784 43.152 -11.006 1.00 9.16 124 TRP A O 1
ATOM 986 N N . GLY A 1 125 ? 58.431 41.749 -11.655 1.00 9.28 125 GLY A N 1
ATOM 987 C CA . GLY A 1 125 ? 59.234 42.815 -12.239 1.00 9.90 125 GLY A CA 1
ATOM 988 C C . GLY A 1 125 ? 58.455 43.554 -13.320 1.00 9.18 125 GLY A C 1
ATOM 989 O O . GLY A 1 125 ? 58.552 44.776 -13.441 1.00 11.07 125 GLY A O 1
ATOM 990 N N . GLY A 1 126 ? 57.660 42.814 -14.085 1.00 8.56 126 GLY A N 1
ATOM 991 C CA . GLY A 1 126 ? 56.792 43.406 -15.095 1.00 9.50 126 GLY A CA 1
ATOM 992 C C . GLY A 1 126 ? 55.445 43.887 -14.572 1.00 9.71 126 GLY A C 1
ATOM 993 O O . GLY A 1 126 ? 54.924 44.895 -15.059 1.00 10.94 126 GLY A O 1
ATOM 994 N N . LEU A 1 127 ? 54.833 43.193 -13.628 1.00 9.14 127 LEU A N 1
ATOM 995 C CA . LEU A 1 127 ? 53.585 43.718 -13.042 1.00 9.01 127 LEU A CA 1
ATOM 996 C C . LEU A 1 127 ? 53.836 45.121 -12.486 1.00 10.56 127 LEU A C 1
ATOM 997 O O . LEU A 1 127 ? 53.006 46.011 -12.616 1.00 9.99 127 LEU A O 1
ATOM 1002 N N . ILE A 1 128 ? 55.017 45.314 -11.894 1.00 9.54 128 ILE A N 1
ATOM 1003 C CA . ILE A 1 128 ? 55.413 46.628 -11.379 1.00 11.78 128 ILE A CA 1
ATOM 1004 C C . ILE A 1 128 ? 55.959 47.509 -12.495 1.00 10.22 128 ILE A C 1
ATOM 1005 O O . ILE A 1 128 ? 55.489 48.632 -12.690 1.00 11.55 128 ILE A O 1
ATOM 1010 N N . GLY A 1 129 ? 56.904 46.979 -13.257 1.00 11.24 129 GLY A N 1
ATOM 1011 C CA . GLY A 1 129 ? 57.558 47.741 -14.315 1.00 11.34 129 GLY A CA 1
ATOM 1012 C C . GLY A 1 129 ? 56.632 48.233 -15.415 1.00 10.44 129 GLY A C 1
ATOM 1013 O O . GLY A 1 129 ? 56.721 49.400 -15.827 1.00 12.90 129 GLY A O 1
ATOM 1014 N N . LEU A 1 130 ? 55.723 47.378 -15.892 1.00 10.94 130 LEU A N 1
ATOM 1015 C CA . LEU A 1 130 ? 54.795 47.786 -16.946 1.00 13.29 130 LEU A CA 1
ATOM 1016 C C . LEU A 1 130 ? 53.799 48.837 -16.436 1.00 11.75 130 LEU A C 1
ATOM 1017 O O . LEU A 1 130 ? 53.394 49.743 -17.180 1.00 12.60 130 LEU A O 1
ATOM 1022 N N . ARG A 1 131 ? 53.414 48.755 -15.167 1.00 13.18 131 ARG A N 1
ATOM 1023 C CA . ARG A 1 131 ? 52.614 49.805 -14.571 1.00 12.74 131 ARG A CA 1
ATOM 1024 C C . ARG A 1 131 ? 53.386 51.128 -14.547 1.00 13.25 131 ARG A C 1
ATOM 1025 O O . ARG A 1 131 ? 52.811 52.183 -14.839 1.00 14.18 131 ARG A O 1
ATOM 1033 N N . LEU A 1 132 ? 54.675 51.074 -14.228 1.00 12.36 132 LEU A N 1
ATOM 1034 C CA . LEU A 1 132 ? 55.507 52.265 -14.242 1.00 13.04 132 LEU A CA 1
ATOM 1035 C C . LEU A 1 132 ? 55.647 52.843 -15.656 1.00 12.55 132 LEU A C 1
ATOM 1036 O O . LEU A 1 132 ? 55.682 54.065 -15.821 1.00 13.45 132 LEU A O 1
ATOM 1041 N N . VAL A 1 133 ? 55.677 51.990 -16.667 1.00 12.59 133 VAL A N 1
ATOM 1042 C CA . VAL A 1 133 ? 55.734 52.470 -18.056 1.00 13.88 133 VAL A CA 1
ATOM 1043 C C . VAL A 1 133 ? 54.442 53.239 -18.340 1.00 14.96 133 VAL A C 1
ATOM 1044 O O . VAL A 1 133 ? 54.464 54.311 -18.933 1.00 14.71 133 VAL A O 1
ATOM 1048 N N . GLY A 1 134 ? 53.308 52.678 -17.924 1.00 14.35 134 GLY A N 1
ATOM 1049 C CA . GLY A 1 134 ? 52.017 53.342 -18.101 1.00 13.88 134 GLY A CA 1
ATOM 1050 C C . GLY A 1 134 ? 51.932 54.675 -17.374 1.00 14.55 134 GLY A C 1
ATOM 1051 O O . GLY A 1 134 ? 51.379 55.629 -17.902 1.00 17.40 134 GLY A O 1
ATOM 1052 N N . GLU A 1 135 ? 52.487 54.747 -16.166 1.00 14.86 135 GLU A N 1
ATOM 1053 C CA . GLU A 1 135 ? 52.407 55.937 -15.342 1.00 13.82 135 GLU A CA 1
ATOM 1054 C C . GLU A 1 135 ? 53.486 56.993 -15.643 1.00 15.04 135 GLU A C 1
ATOM 1055 O O . GLU A 1 135 ? 53.270 58.171 -15.390 1.00 14.70 135 GLU A O 1
ATOM 1061 N N . HIS A 1 136 ? 54.619 56.577 -16.210 1.00 14.15 136 HIS A N 1
ATOM 1062 C CA . HIS A 1 136 ? 55.724 57.480 -16.521 1.00 15.90 136 HIS A CA 1
ATOM 1063 C C . HIS A 1 136 ? 56.341 57.108 -17.867 1.00 15.72 136 HIS A C 1
ATOM 1064 O O . HIS A 1 136 ? 57.515 56.777 -17.941 1.00 14.96 136 HIS A O 1
ATOM 1071 N N . PRO A 1 137 ? 55.544 57.152 -18.945 1.00 15.75 137 PRO A N 1
ATOM 1072 C CA . PRO A 1 137 ? 56.068 56.680 -20.237 1.00 16.93 137 PRO A CA 1
ATOM 1073 C C . PRO A 1 137 ? 57.307 57.429 -20.746 1.00 18.19 137 PRO A C 1
ATOM 1074 O O . PRO A 1 137 ? 58.132 56.835 -21.412 1.00 16.08 137 PRO A O 1
ATOM 1078 N N . ASP A 1 138 ? 57.445 58.711 -20.398 1.00 20.57 138 ASP A N 1
ATOM 1079 C CA . ASP A 1 138 ? 58.594 59.503 -20.822 1.00 23.26 138 ASP A CA 1
ATOM 1080 C C . ASP A 1 138 ? 59.923 58.991 -20.262 1.00 20.64 138 ASP A C 1
ATOM 1081 O O . ASP A 1 138 ? 60.962 59.310 -20.817 1.00 19.97 138 ASP A O 1
ATOM 1086 N N . ARG A 1 139 ? 59.893 58.222 -19.178 1.00 18.23 139 ARG A N 1
ATOM 1087 C CA . ARG A 1 139 ? 61.124 57.682 -18.583 1.00 19.00 139 ARG A CA 1
ATOM 1088 C C . ARG A 1 139 ? 61.701 56.500 -19.369 1.00 17.99 139 ARG A C 1
ATOM 1089 O O . ARG A 1 139 ? 62.893 56.187 -19.232 1.00 18.89 139 ARG A O 1
ATOM 1097 N N . PHE A 1 140 ? 60.861 55.834 -20.170 1.00 17.75 140 PHE A N 1
ATOM 1098 C CA . PHE A 1 140 ? 61.235 54.573 -20.826 1.00 16.97 140 PHE A CA 1
ATOM 1099 C C . PHE A 1 140 ? 61.416 54.724 -22.330 1.00 17.49 140 PHE A C 1
ATOM 1100 O O . PHE A 1 140 ? 60.473 55.054 -23.045 1.00 19.96 140 PHE A O 1
ATOM 1108 N N . ALA A 1 141 ? 62.648 54.508 -22.797 1.00 17.49 141 ALA A N 1
ATOM 1109 C CA . ALA A 1 141 ? 62.943 54.553 -24.215 1.00 15.96 141 ALA A CA 1
ATOM 1110 C C . ALA A 1 141 ? 62.417 53.304 -24.933 1.00 17.00 141 ALA A C 1
ATOM 1111 O O . ALA A 1 141 ? 61.975 53.394 -26.091 1.00 16.77 141 ALA A O 1
ATOM 1113 N N . ARG A 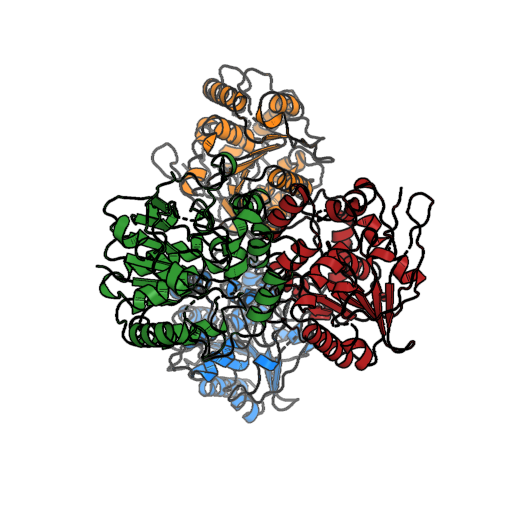1 142 ? 62.525 52.151 -24.268 1.00 13.49 142 ARG A N 1
ATOM 1114 C CA . ARG A 1 142 ? 62.137 50.851 -24.853 1.00 13.11 142 ARG A CA 1
ATOM 1115 C C . ARG A 1 142 ? 61.716 49.906 -23.735 1.00 14.12 142 ARG A C 1
ATOM 1116 O O . ARG A 1 142 ? 62.083 50.115 -22.572 1.00 14.43 142 ARG A O 1
ATOM 1124 N N . VAL A 1 143 ? 60.963 48.868 -24.100 1.00 13.02 143 VAL A N 1
ATOM 1125 C CA . VAL A 1 143 ? 60.502 47.866 -23.131 1.00 13.74 143 VAL A CA 1
ATOM 1126 C C . VAL A 1 143 ? 60.662 46.456 -23.704 1.00 14.43 143 VAL A C 1
ATOM 1127 O O . VAL A 1 143 ? 60.309 46.211 -24.864 1.00 14.51 143 VAL A O 1
ATOM 1131 N N . VAL A 1 144 ? 61.231 45.561 -22.902 1.00 13.61 144 VAL A N 1
ATOM 1132 C CA . VAL A 1 144 ? 61.277 44.128 -23.188 1.00 12.11 144 VAL A CA 1
ATOM 1133 C C . VAL A 1 144 ? 60.461 43.430 -22.106 1.00 11.78 144 VAL A C 1
ATOM 1134 O O . VAL A 1 144 ? 60.770 43.542 -20.919 1.00 12.42 144 VAL A O 1
ATOM 1138 N N . ALA A 1 145 ? 59.410 42.733 -22.520 1.00 11.98 145 ALA A N 1
ATOM 1139 C CA . ALA A 1 145 ? 58.583 41.952 -21.606 1.00 11.44 145 ALA A CA 1
ATOM 1140 C C . ALA A 1 145 ? 58.870 40.483 -21.818 1.00 10.17 145 ALA A C 1
ATOM 1141 O O . ALA A 1 145 ? 58.789 39.984 -22.944 1.00 12.62 145 ALA A O 1
ATOM 1143 N N . ALA A 1 146 ? 59.165 39.777 -20.742 1.00 9.15 146 ALA A N 1
ATOM 1144 C CA . ALA A 1 146 ? 59.466 38.352 -20.795 1.00 10.01 146 ALA A CA 1
ATOM 1145 C C . ALA A 1 146 ? 58.793 37.621 -19.649 1.00 11.05 146 ALA A C 1
ATOM 1146 O O . ALA A 1 146 ? 59.174 37.795 -18.486 1.00 13.42 146 ALA A O 1
ATOM 1148 N N . ASN A 1 147 ? 57.813 36.779 -19.975 1.00 10.47 147 ASN A N 1
ATOM 1149 C CA . ASN A 1 147 ? 57.120 35.971 -18.974 1.00 10.05 147 ASN A CA 1
ATOM 1150 C C . ASN A 1 147 ? 56.567 36.851 -17.871 1.00 11.93 147 ASN A C 1
ATOM 1151 O O . ASN A 1 147 ? 56.927 36.720 -16.682 1.00 10.68 147 ASN A O 1
ATOM 1156 N N . THR A 1 148 ? 55.671 37.738 -18.284 1.00 11.96 148 THR A N 1
ATOM 1157 C CA . THR A 1 148 ? 55.073 38.698 -17.375 1.00 11.32 148 THR A CA 1
ATOM 1158 C C . THR A 1 148 ? 53.726 39.142 -17.946 1.00 13.59 148 THR A C 1
ATOM 1159 O O . THR A 1 148 ? 53.300 38.638 -18.987 1.00 13.18 148 THR A O 1
ATOM 1179 N N . LEU A 1 150 ? 50.390 42.540 -17.240 1.00 14.10 150 LEU A N 1
ATOM 1180 C CA . LEU A 1 150 ? 49.837 43.643 -16.452 1.00 13.18 150 LEU A CA 1
ATOM 1181 C C . LEU A 1 150 ? 48.357 43.365 -16.241 1.00 14.80 150 LEU A C 1
ATOM 1182 O O . LEU A 1 150 ? 47.520 43.850 -17.001 1.00 15.75 150 LEU A O 1
ATOM 1187 N N . PRO A 1 151 ? 48.023 42.545 -15.247 1.00 16.70 151 PRO A N 1
ATOM 1188 C CA . PRO A 1 151 ? 46.610 42.202 -15.064 1.00 15.16 151 PRO A CA 1
ATOM 1189 C C . PRO A 1 151 ? 45.834 43.306 -14.375 1.00 17.81 151 PRO A C 1
ATOM 1190 O O . PRO A 1 151 ? 46.317 43.926 -13.437 1.00 16.03 151 PRO A O 1
ATOM 1194 N N . THR A 1 152 ? 44.597 43.493 -14.793 1.00 16.73 152 THR A N 1
ATOM 1195 C CA . THR A 1 152 ? 43.723 44.480 -14.168 1.00 14.62 152 THR A CA 1
ATOM 1196 C C . THR A 1 152 ? 42.777 43.856 -13.149 1.00 16.27 152 THR A C 1
ATOM 1197 O O . THR A 1 152 ? 42.142 44.575 -12.392 1.00 17.33 152 THR A O 1
ATOM 1201 N N . GLY A 1 153 ? 42.659 42.527 -13.183 1.00 16.76 153 GLY A N 1
ATOM 1202 C CA . GLY A 1 153 ? 41.662 41.801 -12.420 1.00 17.60 153 GLY A CA 1
ATOM 1203 C C . GLY A 1 153 ? 40.432 41.448 -13.243 1.00 18.10 153 GLY A C 1
ATOM 1204 O O . GLY A 1 153 ? 39.511 40.787 -12.766 1.00 16.79 153 GLY A O 1
ATOM 1205 N N . ASP A 1 154 ? 40.401 41.885 -14.492 1.00 16.62 154 ASP A N 1
ATOM 1206 C CA . ASP A 1 154 ? 39.243 41.649 -15.337 1.00 19.45 154 ASP A CA 1
ATOM 1207 C C . ASP A 1 154 ? 39.219 40.295 -16.030 1.00 19.07 154 ASP A C 1
ATOM 1208 O O . ASP A 1 154 ? 38.166 39.888 -16.499 1.00 20.51 154 ASP A O 1
ATOM 1213 N N . HIS A 1 155 ? 40.361 39.595 -16.069 1.00 16.70 155 HIS A N 1
ATOM 1214 C CA . HIS A 1 155 ? 40.466 38.308 -16.752 1.00 17.89 155 HIS A CA 1
ATOM 1215 C C . HIS A 1 155 ? 40.988 37.217 -15.811 1.00 18.55 155 HIS A C 1
ATOM 1216 O O . HIS A 1 155 ? 41.776 37.494 -14.942 1.00 19.48 155 HIS A O 1
ATOM 1223 N N . HIS A 1 156 ? 40.499 35.991 -15.989 1.00 21.44 156 HIS A N 1
ATOM 1224 C CA . HIS A 1 156 ? 40.922 34.828 -15.195 1.00 19.19 156 HIS A CA 1
ATOM 1225 C C . HIS A 1 156 ? 42.419 34.627 -15.413 1.00 20.44 156 HIS A C 1
ATOM 1226 O O . HIS A 1 156 ? 42.878 34.664 -16.542 1.00 17.47 156 HIS A O 1
ATOM 1233 N N . PRO A 1 157 ? 43.199 34.427 -14.331 1.00 19.37 157 PRO A N 1
ATOM 1234 C CA . PRO A 1 157 ? 44.655 34.348 -14.451 1.00 20.33 157 PRO A CA 1
ATOM 1235 C C . PRO A 1 157 ? 45.183 33.006 -14.982 1.00 19.50 157 PRO A C 1
ATOM 1236 O O . PRO A 1 157 ? 46.370 32.891 -15.249 1.00 20.77 157 PRO A O 1
ATOM 1240 N N . GLY A 1 158 ? 44.319 31.996 -15.027 1.00 18.95 158 GLY A N 1
ATOM 1241 C CA . GLY A 1 158 ? 44.667 30.675 -15.507 1.00 19.11 158 GLY A CA 1
ATOM 1242 C C . GLY A 1 158 ? 44.941 29.726 -14.352 1.00 19.07 158 GLY A C 1
ATOM 1243 O O . GLY A 1 158 ? 45.309 30.156 -13.242 1.00 16.49 158 GLY A O 1
ATOM 1244 N N . GLU A 1 159 ? 44.754 28.428 -14.604 1.00 20.01 159 GLU A N 1
ATOM 1245 C CA . GLU A 1 159 ? 44.933 27.407 -13.564 1.00 18.64 159 GLU A CA 1
ATOM 1246 C C . GLU A 1 159 ? 46.364 27.309 -13.078 1.00 15.55 159 GLU A C 1
ATOM 1247 O O . GLU A 1 159 ? 46.605 26.998 -11.908 1.00 15.14 159 GLU A O 1
ATOM 1253 N N . ALA A 1 160 ? 47.325 27.578 -13.959 1.00 13.69 160 ALA A N 1
ATOM 1254 C CA . ALA A 1 160 ? 48.734 27.460 -13.572 1.00 13.92 160 ALA A CA 1
ATOM 1255 C C . ALA A 1 160 ? 49.082 28.496 -12.502 1.00 14.15 160 ALA A C 1
ATOM 1256 O O . ALA A 1 160 ? 49.698 28.172 -11.481 1.00 11.99 160 ALA A O 1
ATOM 1258 N N . PHE A 1 161 ? 48.648 29.739 -12.708 1.00 12.29 161 PHE A N 1
ATOM 1259 C CA . PHE A 1 161 ? 48.835 30.733 -11.660 1.00 12.22 161 PHE A CA 1
ATOM 1260 C C . PHE A 1 161 ? 48.137 30.337 -10.364 1.00 12.81 161 PHE A C 1
ATOM 1261 O O . PHE A 1 161 ? 48.723 30.439 -9.279 1.00 14.95 161 PHE A O 1
ATOM 1269 N N . LEU A 1 162 ? 46.880 29.878 -10.438 1.00 11.95 162 LEU A N 1
ATOM 1270 C CA . LEU A 1 162 ? 46.163 29.512 -9.214 1.00 11.97 162 LEU A CA 1
ATOM 1271 C C . LEU A 1 162 ? 46.837 28.393 -8.413 1.00 13.00 162 LEU A C 1
ATOM 1272 O O . LEU A 1 162 ? 46.821 28.387 -7.171 1.00 13.48 162 LEU A O 1
ATOM 1277 N N . ALA A 1 163 ? 47.452 27.447 -9.109 1.00 14.24 163 ALA A N 1
ATOM 1278 C CA . ALA A 1 163 ? 48.162 26.352 -8.430 1.00 13.02 163 ALA A CA 1
ATOM 1279 C C . ALA A 1 163 ? 49.384 26.893 -7.689 1.00 11.84 163 ALA A C 1
ATOM 1280 O O . ALA A 1 163 ? 49.669 26.500 -6.547 1.00 13.43 163 ALA A O 1
ATOM 1282 N N . TRP A 1 164 ? 50.100 27.799 -8.338 1.00 10.33 164 TRP A N 1
ATOM 1283 C CA . TRP A 1 164 ? 51.237 28.483 -7.694 1.00 10.66 164 TRP A CA 1
ATOM 1284 C C . TRP A 1 164 ? 50.741 29.286 -6.488 1.00 11.28 164 TRP A C 1
ATOM 1285 O O . TRP A 1 164 ? 51.295 29.191 -5.382 1.00 11.17 164 TRP A O 1
ATOM 1296 N N . GLN A 1 165 ? 49.674 30.057 -6.678 1.00 11.66 165 GLN A N 1
ATOM 1297 C CA . GLN A 1 165 ? 49.163 30.883 -5.594 1.00 11.72 165 GLN A CA 1
ATOM 1298 C C . GLN A 1 165 ? 48.837 30.039 -4.359 1.00 11.92 165 GLN A C 1
ATOM 1299 O O . GLN A 1 165 ? 49.259 30.356 -3.230 1.00 12.54 165 GLN A O 1
ATOM 1305 N N . LYS A 1 166 ? 48.089 28.963 -4.554 1.00 11.31 166 LYS A N 1
ATOM 1306 C CA . LYS A 1 166 ? 47.727 28.050 -3.467 1.00 12.57 166 LYS A CA 1
ATOM 1307 C C . LYS A 1 166 ? 48.962 27.471 -2.764 1.00 11.98 166 LYS A C 1
ATOM 1308 O O . LYS A 1 166 ? 49.062 27.501 -1.530 1.00 11.05 166 LYS A O 1
ATOM 1314 N N . PHE A 1 167 ? 49.926 26.976 -3.539 1.00 12.14 167 PHE A N 1
ATOM 1315 C CA . PHE A 1 167 ? 51.176 26.453 -2.960 1.00 11.73 167 PHE A CA 1
ATOM 1316 C C . PHE A 1 167 ? 51.867 27.508 -2.103 1.00 11.98 167 PHE A C 1
ATOM 1317 O O . PHE A 1 167 ? 52.339 27.218 -0.977 1.00 12.12 167 PHE A O 1
ATOM 1325 N N . SER A 1 168 ? 51.912 28.741 -2.615 1.00 12.05 168 SER A N 1
ATOM 1326 C CA . SER A 1 168 ? 52.671 29.799 -1.940 1.00 11.60 168 SER A CA 1
ATOM 1327 C C . SER A 1 168 ? 52.125 30.092 -0.548 1.00 11.01 168 SER A C 1
ATOM 1328 O O . SER A 1 168 ? 52.872 30.503 0.342 1.00 11.55 168 SER A O 1
ATOM 1331 N N . GLN A 1 169 ? 50.815 29.883 -0.365 1.00 11.51 169 GLN A N 1
ATOM 1332 C CA . GLN A 1 169 ? 50.158 30.102 0.904 1.00 12.31 169 GLN A CA 1
ATOM 1333 C C . GLN A 1 169 ? 50.181 28.858 1.790 1.00 13.92 169 GLN A C 1
ATOM 1334 O O . GLN A 1 169 ? 50.306 28.965 3.014 1.00 16.38 169 GLN A O 1
ATOM 1340 N N . GLU A 1 170 ? 50.040 27.686 1.191 1.00 14.78 170 GLU A N 1
ATOM 1341 C CA . GLU A 1 170 ? 49.894 26.446 1.958 1.00 16.73 170 GLU A CA 1
ATOM 1342 C C . GLU A 1 170 ? 51.210 25.826 2.422 1.00 15.21 170 GLU A C 1
ATOM 1343 O O . GLU A 1 170 ? 51.231 25.091 3.423 1.00 16.34 170 GLU A O 1
ATOM 1349 N N . VAL A 1 171 ? 52.292 26.045 1.692 1.00 13.44 171 VAL A N 1
ATOM 1350 C CA . VAL A 1 171 ? 53.507 25.324 1.998 1.00 13.67 171 VAL A CA 1
ATOM 1351 C C . VAL A 1 171 ? 53.977 25.731 3.413 1.00 13.01 171 VAL A C 1
ATOM 1352 O O . VAL A 1 171 ? 54.037 26.929 3.725 1.00 14.22 171 VAL A O 1
ATOM 1356 N N . PRO A 1 172 ? 54.302 24.753 4.267 1.00 13.49 172 PRO A N 1
ATOM 1357 C CA . PRO A 1 172 ? 54.658 25.116 5.651 1.00 14.93 172 PRO A CA 1
ATOM 1358 C C . PRO A 1 172 ? 55.891 25.985 5.736 1.00 14.96 172 PRO A C 1
ATOM 1359 O O . PRO A 1 172 ? 55.887 26.968 6.455 1.00 13.51 172 PRO A O 1
ATOM 1363 N N . LEU A 1 173 ? 56.943 25.614 5.000 1.00 15.97 173 LEU A N 1
ATOM 1364 C CA . LEU A 1 173 ? 58.181 26.380 4.940 1.00 15.75 173 LEU A CA 1
ATOM 1365 C C . LEU A 1 173 ? 58.371 26.867 3.503 1.00 14.58 173 LEU A C 1
ATOM 1366 O O . LEU A 1 173 ? 58.267 26.080 2.568 1.00 17.04 173 LEU A O 1
ATOM 1371 N N . PHE A 1 174 ? 58.599 28.163 3.331 1.00 13.13 174 PHE A N 1
ATOM 1372 C CA . PHE A 1 174 ? 58.656 28.763 2.005 1.00 12.19 174 PHE A CA 1
ATOM 1373 C C . PHE A 1 174 ? 60.080 28.683 1.482 1.00 12.60 174 PHE A C 1
ATOM 1374 O O . PHE A 1 174 ? 60.960 29.357 2.034 1.00 11.94 174 PHE A O 1
ATOM 1382 N N . PRO A 1 175 ? 60.348 27.832 0.459 1.00 12.98 175 PRO A N 1
ATOM 1383 C CA . PRO A 1 175 ? 61.738 27.587 0.018 1.00 13.43 175 PRO A CA 1
ATOM 1384 C C . PRO A 1 175 ? 62.022 28.340 -1.278 1.00 12.60 175 PRO A C 1
ATOM 1385 O O . PRO A 1 175 ? 61.720 27.847 -2.373 1.00 13.70 175 PRO A O 1
ATOM 1389 N N . ALA A 1 176 ? 62.504 29.573 -1.151 1.00 11.82 176 ALA A N 1
ATOM 1390 C CA . ALA A 1 176 ? 62.578 30.451 -2.332 1.00 12.35 176 ALA A CA 1
ATOM 1391 C C . ALA A 1 176 ? 63.418 29.819 -3.448 1.00 11.24 176 ALA A C 1
ATOM 1392 O O . ALA A 1 176 ? 63.039 29.844 -4.615 1.00 10.13 176 ALA A O 1
ATOM 1394 N N . GLY A 1 177 ? 64.556 29.253 -3.096 1.00 11.80 177 GLY A N 1
ATOM 1395 C CA . GLY A 1 177 ? 65.440 28.640 -4.075 1.00 9.94 177 GLY A CA 1
ATOM 1396 C C . GLY A 1 177 ? 64.809 27.458 -4.794 1.00 11.39 177 GLY A C 1
ATOM 1397 O O . GLY A 1 177 ? 64.875 27.350 -6.019 1.00 9.19 177 GLY A O 1
ATOM 1398 N N . GLN A 1 178 ? 64.148 26.587 -4.044 1.00 11.01 178 GLN A N 1
ATOM 1399 C CA . GLN A 1 178 ? 63.456 25.476 -4.683 1.00 13.04 178 GLN A CA 1
ATOM 1400 C C . GLN A 1 178 ? 62.263 25.931 -5.524 1.00 11.70 178 GLN A C 1
ATOM 1401 O O . GLN A 1 178 ? 61.890 25.250 -6.493 1.00 12.24 178 GLN A O 1
ATOM 1407 N N . ILE A 1 179 ? 61.652 27.072 -5.174 1.00 11.70 179 ILE A N 1
ATOM 1408 C CA . ILE A 1 179 ? 60.587 27.633 -6.015 1.00 10.43 179 ILE A CA 1
ATOM 1409 C C . ILE A 1 179 ? 61.162 28.061 -7.346 1.00 9.92 179 ILE A C 1
ATOM 1410 O O . ILE A 1 179 ? 60.565 27.813 -8.400 1.00 9.22 179 ILE A O 1
ATOM 1415 N N . VAL A 1 180 ? 62.320 28.726 -7.331 1.00 8.83 180 VAL A N 1
ATOM 1416 C CA . VAL A 1 180 ? 62.950 29.137 -8.583 1.00 8.85 180 VAL A CA 1
ATOM 1417 C C . VAL A 1 180 ? 63.336 27.911 -9.400 1.00 9.66 180 VAL A C 1
ATOM 1418 O O . VAL A 1 180 ? 63.083 27.854 -10.603 1.00 10.36 180 VAL A O 1
ATOM 1422 N N . ASN A 1 181 ? 63.916 26.904 -8.752 1.00 9.50 181 ASN A N 1
ATOM 1423 C CA . ASN A 1 181 ? 64.176 25.629 -9.425 1.00 10.92 181 ASN A CA 1
ATOM 1424 C C . ASN A 1 181 ? 62.918 25.010 -10.030 1.00 11.16 181 ASN A C 1
ATOM 1425 O O . ASN A 1 181 ? 62.935 24.483 -11.155 1.00 10.02 181 ASN A O 1
ATOM 1430 N N . GLY A 1 182 ? 61.817 25.117 -9.297 1.00 11.37 182 GLY A N 1
ATOM 1431 C CA . GLY A 1 182 ? 60.526 24.620 -9.741 1.00 11.26 182 GLY A CA 1
ATOM 1432 C C . GLY A 1 182 ? 60.078 25.225 -11.048 1.00 12.18 182 GLY A C 1
ATOM 1433 O O . GLY A 1 182 ? 59.443 24.545 -11.854 1.00 11.13 182 GLY A O 1
ATOM 1434 N N . GLY A 1 183 ? 60.435 26.497 -11.272 1.00 10.80 183 GLY A N 1
ATOM 1435 C CA . GLY A 1 183 ? 60.039 27.220 -12.458 1.00 10.65 183 GLY A CA 1
ATOM 1436 C C . GLY A 1 183 ? 61.112 27.344 -13.515 1.00 11.85 183 GLY A C 1
ATOM 1437 O O . GLY A 1 183 ? 61.019 28.224 -14.393 1.00 11.37 183 GLY A O 1
ATOM 1438 N N . SER A 1 184 ? 62.147 26.494 -13.415 1.00 10.11 184 SER A N 1
ATOM 1439 C CA . SER A 1 184 ? 63.244 26.450 -14.379 1.00 10.66 184 SER A CA 1
ATOM 1440 C C . SER A 1 184 ? 63.295 25.042 -14.992 1.00 12.71 184 SER A C 1
ATOM 1441 O O . SER A 1 184 ? 62.991 24.043 -14.298 1.00 10.71 184 SER A O 1
ATOM 1444 N N . LEU A 1 185 ? 63.645 24.945 -16.272 1.00 13.66 185 LEU A N 1
ATOM 1445 C CA . LEU A 1 185 ? 63.894 23.633 -16.896 1.00 16.29 185 LEU A CA 1
ATOM 1446 C C . LEU A 1 185 ? 65.248 23.059 -16.513 1.00 17.43 185 LEU A C 1
ATOM 1447 O O . LEU A 1 185 ? 65.401 21.842 -16.414 1.00 17.01 185 LEU A O 1
ATOM 1452 N N . SER A 1 186 ? 66.229 23.918 -16.278 1.00 15.35 186 SER A N 1
ATOM 1453 C CA . SER A 1 186 ? 67.532 23.433 -15.870 1.00 17.37 186 SER A CA 1
ATOM 1454 C C . SER A 1 186 ? 67.476 23.020 -14.394 1.00 15.45 186 SER A C 1
ATOM 1455 O O . SER A 1 186 ? 66.614 23.464 -13.654 1.00 13.02 186 SER A O 1
ATOM 1458 N N . THR A 1 187 ? 68.372 22.132 -13.980 1.00 14.63 187 THR A N 1
ATOM 1459 C CA . THR A 1 187 ? 68.487 21.784 -12.570 1.00 14.68 187 THR A CA 1
ATOM 1460 C C . THR A 1 187 ? 69.436 22.764 -11.906 1.00 15.95 187 THR A C 1
ATOM 1461 O O . THR A 1 187 ? 70.630 22.790 -12.219 1.00 15.06 187 THR A O 1
ATOM 1465 N N . LEU A 1 188 ? 68.922 23.589 -10.999 1.00 14.97 188 LEU A N 1
ATOM 1466 C CA . LEU A 1 188 ? 69.754 24.583 -10.334 1.00 15.09 188 LEU A CA 1
ATOM 1467 C C . LEU A 1 188 ? 70.665 23.859 -9.356 1.00 15.57 188 LEU A C 1
ATOM 1468 O O . LEU A 1 188 ? 70.259 22.916 -8.688 1.00 15.65 188 LEU A O 1
ATOM 1473 N N . SER A 1 189 ? 71.888 24.342 -9.225 1.00 14.10 189 SER A N 1
ATOM 1474 C CA . SER A 1 189 ? 72.834 23.734 -8.316 1.00 14.94 189 SER A CA 1
ATOM 1475 C C . SER A 1 189 ? 72.449 24.045 -6.881 1.00 14.81 189 SER A C 1
ATOM 1476 O O . SER A 1 189 ? 71.717 25.011 -6.613 1.00 13.31 189 SER A O 1
ATOM 1479 N N . ALA A 1 190 ? 73.012 23.278 -5.952 1.00 15.03 190 ALA A N 1
ATOM 1480 C CA . ALA A 1 190 ? 72.815 23.535 -4.549 1.00 17.10 190 ALA A CA 1
ATOM 1481 C C . ALA A 1 190 ? 73.242 24.976 -4.168 1.00 14.56 190 ALA A C 1
ATOM 1482 O O . ALA A 1 190 ? 72.570 25.641 -3.390 1.00 12.95 190 ALA A O 1
ATOM 1484 N N . GLU A 1 191 ? 74.361 25.448 -4.723 1.00 14.02 191 GLU A N 1
ATOM 1485 C CA . GLU A 1 191 ? 74.825 26.810 -4.450 1.00 13.81 191 GLU A CA 1
ATOM 1486 C C . GLU A 1 191 ? 73.876 27.899 -4.982 1.00 12.77 191 GLU A C 1
ATOM 1487 O O . GLU A 1 191 ? 73.722 28.953 -4.354 1.00 13.08 191 GLU A O 1
ATOM 1489 N N . THR A 1 192 ? 73.239 27.644 -6.131 1.00 13.94 192 THR A N 1
ATOM 1490 C CA . THR A 1 192 ? 72.273 28.580 -6.705 1.00 12.00 192 THR A CA 1
ATOM 1491 C C . THR A 1 192 ? 71.024 28.645 -5.829 1.00 12.45 192 THR A C 1
ATOM 1492 O O . THR A 1 192 ? 70.522 29.722 -5.517 1.00 12.60 192 THR A O 1
ATOM 1496 N N . ILE A 1 193 ? 70.532 27.475 -5.417 1.00 12.59 193 ILE A N 1
ATOM 1497 C CA . ILE A 1 193 ? 69.398 27.403 -4.497 1.00 13.34 193 ILE A CA 1
ATOM 1498 C C . ILE A 1 193 ? 69.706 28.206 -3.237 1.00 13.70 193 ILE A C 1
ATOM 1499 O O . ILE A 1 193 ? 68.872 28.996 -2.769 1.00 13.21 193 ILE A O 1
ATOM 1504 N N . ALA A 1 194 ? 70.905 28.032 -2.710 1.00 13.08 194 ALA A N 1
ATOM 1505 C CA . ALA A 1 194 ? 71.340 28.743 -1.503 1.00 14.59 194 ALA A CA 1
ATOM 1506 C C . ALA A 1 194 ? 71.372 30.257 -1.713 1.00 13.41 194 ALA A C 1
ATOM 1507 O O . ALA A 1 194 ? 71.092 31.023 -0.792 1.00 13.84 194 ALA A O 1
ATOM 1509 N N . ALA A 1 195 ? 71.732 30.686 -2.923 1.00 15.88 195 ALA A N 1
ATOM 1510 C CA . ALA A 1 195 ? 71.777 32.128 -3.238 1.00 13.95 195 ALA A CA 1
ATOM 1511 C C . ALA A 1 195 ? 70.391 32.735 -3.194 1.00 13.81 195 ALA A C 1
ATOM 1512 O O . ALA A 1 195 ? 70.221 33.890 -2.799 1.00 14.16 195 ALA A O 1
ATOM 1514 N N . TYR A 1 196 ? 69.380 31.965 -3.591 1.00 11.17 196 TYR A N 1
ATOM 1515 C CA . TYR A 1 196 ? 68.010 32.430 -3.525 1.00 11.75 196 TYR A CA 1
ATOM 1516 C C . TYR A 1 196 ? 67.425 32.359 -2.120 1.00 11.55 196 TYR A C 1
ATOM 1517 O O . TYR A 1 196 ? 66.474 33.087 -1.809 1.00 12.53 196 TYR A O 1
ATOM 1526 N N . ASP A 1 197 ? 67.971 31.487 -1.283 1.00 11.52 197 ASP A N 1
ATOM 1527 C CA . ASP A 1 197 ? 67.577 31.422 0.125 1.00 11.74 197 ASP A CA 1
ATOM 1528 C C . ASP A 1 197 ? 68.316 32.437 0.990 1.00 11.36 197 ASP A C 1
ATOM 1529 O O . ASP A 1 197 ? 67.867 32.756 2.092 1.00 12.20 197 ASP A O 1
ATOM 1534 N N . ALA A 1 198 ? 69.417 32.972 0.490 1.00 11.13 198 ALA A N 1
ATOM 1535 C CA . ALA A 1 198 ? 70.273 33.886 1.266 1.00 12.92 198 ALA A CA 1
ATOM 1536 C C . ALA A 1 198 ? 69.507 35.076 1.870 1.00 12.46 198 ALA A C 1
ATOM 1537 O O . ALA A 1 198 ? 69.728 35.406 3.029 1.00 12.20 198 ALA A O 1
ATOM 1539 N N . PRO A 1 199 ? 68.572 35.694 1.110 1.00 11.90 199 PRO A N 1
ATOM 1540 C CA . PRO A 1 199 ? 67.819 36.801 1.709 1.00 11.12 199 PRO A CA 1
ATOM 1541 C C . PRO A 1 199 ? 66.951 36.456 2.917 1.00 10.09 199 PRO A C 1
ATOM 1542 O O . PRO A 1 199 ? 66.525 37.367 3.636 1.00 11.82 199 PRO A O 1
ATOM 1546 N N . PHE A 1 200 ? 66.655 35.177 3.119 1.00 9.74 200 PHE A N 1
ATOM 1547 C CA . PHE A 1 200 ? 65.590 34.754 4.041 1.00 10.47 200 PHE A CA 1
ATOM 1548 C C . PHE A 1 200 ? 66.099 33.762 5.125 1.00 12.23 200 PHE A C 1
ATOM 1549 O O . PHE A 1 200 ? 65.834 32.562 5.052 1.00 12.27 200 PHE A O 1
ATOM 1557 N N . PRO A 1 201 ? 66.859 34.257 6.115 1.00 13.69 201 PRO A N 1
ATOM 1558 C CA . PRO A 1 201 ? 67.365 33.363 7.171 1.00 15.60 201 PRO A CA 1
ATOM 1559 C C . PRO A 1 201 ? 66.265 32.582 7.875 1.00 15.62 201 PRO A C 1
ATOM 1560 O O . PRO A 1 201 ? 66.499 31.459 8.319 1.00 16.68 201 PRO A O 1
ATOM 1564 N N . ASP A 1 202 ? 65.076 33.158 7.969 1.00 16.68 202 ASP A N 1
ATOM 1565 C CA . ASP A 1 202 ? 63.926 32.456 8.488 1.00 15.36 202 ASP A CA 1
ATOM 1566 C C . ASP A 1 202 ? 62.642 33.129 8.017 1.00 15.30 202 ASP A C 1
ATOM 1567 O O . ASP A 1 202 ? 62.691 34.105 7.277 1.00 15.87 202 ASP A O 1
ATOM 1572 N N . ALA A 1 203 ? 61.505 32.616 8.467 1.00 15.10 203 ALA A N 1
ATOM 1573 C CA . ALA A 1 203 ? 60.204 33.066 7.984 1.00 15.23 203 ALA A CA 1
ATOM 1574 C C . ALA A 1 203 ? 59.903 34.523 8.291 1.00 14.53 203 ALA A C 1
ATOM 1575 O O . ALA A 1 203 ? 59.115 35.137 7.583 1.00 13.59 203 ALA A O 1
ATOM 1577 N N . SER A 1 204 ? 60.558 35.097 9.308 1.00 15.74 204 SER A N 1
ATOM 1578 C CA . SER A 1 204 ? 60.284 36.491 9.689 1.00 14.80 204 SER A CA 1
ATOM 1579 C C . SER A 1 204 ? 60.690 37.473 8.588 1.00 11.47 204 SER A C 1
ATOM 1580 O O . SER A 1 204 ? 60.155 38.587 8.534 1.00 13.13 204 SER A O 1
ATOM 1583 N N . TYR A 1 205 ? 61.592 37.043 7.706 1.00 9.66 205 TYR A N 1
ATOM 1584 C CA . TYR A 1 205 ? 62.069 37.834 6.586 1.00 9.35 205 TYR A CA 1
ATOM 1585 C C . TYR A 1 205 ? 61.231 37.646 5.305 1.00 9.97 205 TYR A C 1
ATOM 1586 O O . TYR A 1 205 ? 61.550 38.253 4.281 1.00 10.12 205 TYR A O 1
ATOM 1595 N N . GLN A 1 206 ? 60.193 36.813 5.355 1.00 11.35 206 GLN A N 1
ATOM 1596 C CA . GLN A 1 206 ? 59.509 36.373 4.136 1.00 11.59 206 GLN A CA 1
ATOM 1597 C C . GLN A 1 206 ? 58.099 36.936 3.940 1.00 12.19 206 GLN A C 1
ATOM 1598 O O . GLN A 1 206 ? 57.359 36.426 3.126 1.00 12.15 206 GLN A O 1
ATOM 1604 N N . ALA A 1 207 ? 57.720 37.968 4.690 1.00 11.69 207 ALA A N 1
ATOM 1605 C CA . ALA A 1 207 ? 56.385 38.520 4.571 1.00 10.26 207 ALA A CA 1
ATOM 1606 C C . ALA A 1 207 ? 56.090 39.000 3.154 1.00 10.15 207 ALA A C 1
ATOM 1607 O O . ALA A 1 207 ? 54.972 38.822 2.672 1.00 10.67 207 ALA A O 1
ATOM 1609 N N . GLY A 1 208 ? 57.081 39.612 2.505 1.00 10.05 208 GLY A N 1
ATOM 1610 C CA . GLY A 1 208 ? 56.919 40.106 1.131 1.00 9.10 208 GLY A CA 1
ATOM 1611 C C . GLY A 1 208 ? 56.764 38.946 0.160 1.00 10.90 208 GLY A C 1
ATOM 1612 O O . GLY A 1 208 ? 55.931 38.977 -0.738 1.00 8.74 208 GLY A O 1
ATOM 1613 N N . ALA A 1 209 ? 57.578 37.911 0.367 1.00 8.86 209 ALA A N 1
ATOM 1614 C CA . ALA A 1 209 ? 57.501 36.695 -0.458 1.00 9.93 209 ALA A CA 1
ATOM 1615 C C . ALA A 1 209 ? 56.153 35.946 -0.289 1.00 9.40 209 ALA A C 1
ATOM 1616 O O . ALA A 1 209 ? 55.606 35.436 -1.257 1.00 9.54 209 ALA A O 1
ATOM 1618 N N . ARG A 1 210 ? 55.623 35.891 0.931 1.00 8.51 210 ARG A N 1
ATOM 1619 C CA . ARG A 1 210 ? 54.314 35.262 1.145 1.00 8.68 210 ARG A CA 1
ATOM 1620 C C . ARG A 1 210 ? 53.162 36.090 0.581 1.00 8.17 210 ARG A C 1
ATOM 1621 O O . ARG A 1 210 ? 52.190 35.537 0.110 1.00 9.54 210 ARG A O 1
ATOM 1629 N N . GLN A 1 211 ? 53.274 37.408 0.652 1.00 8.48 211 GLN A N 1
ATOM 1630 C CA . GLN A 1 211 ? 52.167 38.273 0.263 1.00 9.50 211 GLN A CA 1
ATOM 1631 C C . GLN A 1 211 ? 52.055 38.431 -1.260 1.00 10.09 211 GLN A C 1
ATOM 1632 O O . GLN A 1 211 ? 50.938 38.625 -1.762 1.00 10.38 211 GLN A O 1
ATOM 1638 N N . PHE A 1 212 ? 53.163 38.361 -1.992 1.00 8.59 212 PHE A N 1
ATOM 1639 C CA . PHE A 1 212 ? 53.114 38.709 -3.416 1.00 9.17 212 PHE A CA 1
ATOM 1640 C C . PHE A 1 212 ? 52.016 38.020 -4.213 1.00 9.91 212 PHE A C 1
ATOM 1641 O O . PHE A 1 212 ? 51.276 38.675 -4.947 1.00 10.08 212 PHE A O 1
ATOM 1649 N N . PRO A 1 213 ? 51.879 36.706 -4.057 1.00 11.08 213 PRO A N 1
ATOM 1650 C CA . PRO A 1 213 ? 50.864 36.024 -4.872 1.00 11.68 213 PRO A CA 1
ATOM 1651 C C . PRO A 1 213 ? 49.425 36.463 -4.565 1.00 11.35 213 PRO A C 1
ATOM 1652 O O . PRO A 1 213 ? 48.540 36.323 -5.426 1.00 12.92 213 PRO A O 1
ATOM 1664 N N . LEU A 1 215 ? 48.644 39.547 -4.089 1.00 10.07 215 LEU A N 1
ATOM 1665 C CA . LEU A 1 215 ? 48.525 40.888 -4.673 1.00 10.14 215 LEU A CA 1
ATOM 1666 C C . LEU A 1 215 ? 48.209 40.865 -6.161 1.00 9.88 215 LEU A C 1
ATOM 1667 O O . LEU A 1 215 ? 47.976 41.910 -6.749 1.00 11.55 215 LEU A O 1
ATOM 1672 N N . VAL A 1 216 ? 48.250 39.690 -6.778 1.00 9.74 216 VAL A N 1
ATOM 1673 C CA . VAL A 1 216 ? 47.996 39.583 -8.216 1.00 10.74 216 VAL A CA 1
ATOM 1674 C C . VAL A 1 216 ? 46.493 39.804 -8.433 1.00 9.96 216 VAL A C 1
ATOM 1675 O O . VAL A 1 216 ? 45.685 39.082 -7.877 1.00 12.76 216 VAL A O 1
ATOM 1679 N N . PRO A 1 217 ? 46.129 40.825 -9.219 1.00 11.31 217 PRO A N 1
ATOM 1680 C CA . PRO A 1 217 ? 44.697 41.024 -9.406 1.00 12.87 217 PRO A CA 1
ATOM 1681 C C . PRO A 1 217 ? 44.039 39.921 -10.216 1.00 12.92 217 PRO A C 1
ATOM 1682 O O . PRO A 1 217 ? 44.451 39.657 -11.349 1.00 14.82 217 PRO A O 1
ATOM 1686 N N . ILE A 1 218 ? 43.051 39.270 -9.634 1.00 12.65 218 ILE A N 1
ATOM 1687 C CA . ILE A 1 218 ? 42.347 38.168 -10.295 1.00 13.92 218 ILE A CA 1
ATOM 1688 C C . ILE A 1 218 ? 40.841 38.391 -10.299 1.00 16.04 218 ILE A C 1
ATOM 1689 O O . ILE A 1 218 ? 40.095 37.523 -10.733 1.00 18.85 218 ILE A O 1
ATOM 1694 N N . SER A 1 219 ? 40.412 39.542 -9.794 1.00 16.54 219 SER A N 1
ATOM 1695 C CA . SER A 1 219 ? 39.018 39.926 -9.775 1.00 17.47 219 SER A CA 1
ATOM 1696 C C . SER A 1 219 ? 38.941 41.446 -9.838 1.00 19.11 219 SER A C 1
ATOM 1697 O O . SER A 1 219 ? 39.872 42.112 -9.408 1.00 17.75 219 SER A O 1
ATOM 1700 N N . PRO A 1 220 ? 37.824 42.002 -10.353 1.00 18.22 220 PRO A N 1
ATOM 1701 C CA . PRO A 1 220 ? 37.773 43.452 -10.557 1.00 21.34 220 PRO A CA 1
ATOM 1702 C C . PRO A 1 220 ? 37.530 44.297 -9.300 1.00 23.04 220 PRO A C 1
ATOM 1703 O O . PRO A 1 220 ? 37.459 45.511 -9.394 1.00 29.97 220 PRO A O 1
ATOM 1707 N N . ASP A 1 221 ? 37.437 43.673 -8.135 1.00 22.49 221 ASP A N 1
ATOM 1708 C CA . ASP A 1 221 ? 37.377 44.411 -6.873 1.00 20.76 221 ASP A CA 1
ATOM 1709 C C . ASP A 1 221 ? 38.758 44.484 -6.210 1.00 18.29 221 ASP A C 1
ATOM 1710 O O . ASP A 1 221 ? 38.871 44.863 -5.046 1.00 16.37 221 ASP A O 1
ATOM 1715 N N . ASP A 1 222 ? 39.803 44.120 -6.939 1.00 16.41 222 ASP A N 1
ATOM 1716 C CA . ASP A 1 222 ? 41.150 44.194 -6.399 1.00 13.53 222 ASP A CA 1
ATOM 1717 C C . ASP A 1 222 ? 41.498 45.650 -6.105 1.00 13.74 222 ASP A C 1
ATOM 1718 O O . ASP A 1 222 ? 41.128 46.541 -6.864 1.00 12.38 222 ASP A O 1
ATOM 1723 N N . PRO A 1 223 ? 42.266 45.901 -5.029 1.00 12.60 223 PRO A N 1
ATOM 1724 C CA . PRO A 1 223 ? 42.667 47.287 -4.745 1.00 14.33 223 PRO A CA 1
ATOM 1725 C C . PRO A 1 223 ? 43.491 47.934 -5.868 1.00 11.98 223 PRO A C 1
ATOM 1726 O O . PRO A 1 223 ? 43.450 49.153 -6.019 1.00 15.10 223 PRO A O 1
ATOM 1730 N N . ALA A 1 224 ? 44.159 47.129 -6.692 1.00 11.59 224 ALA A N 1
ATOM 1731 C CA . ALA A 1 224 ? 44.983 47.638 -7.799 1.00 11.80 224 ALA A CA 1
ATOM 1732 C C . ALA A 1 224 ? 44.196 47.780 -9.114 1.00 12.98 224 ALA A C 1
ATOM 1733 O O . ALA A 1 224 ? 44.721 48.296 -10.091 1.00 11.77 224 ALA A O 1
ATOM 1735 N N . THR A 1 225 ? 42.938 47.357 -9.139 1.00 14.12 225 THR A N 1
ATOM 1736 C CA . THR A 1 225 ? 42.172 47.383 -10.399 1.00 14.45 225 THR A CA 1
ATOM 1737 C C . THR A 1 225 ? 42.073 48.787 -11.013 1.00 15.00 225 THR A C 1
ATOM 1738 O O . THR A 1 225 ? 42.386 48.954 -12.204 1.00 16.52 225 THR A O 1
ATOM 1742 N N . PRO A 1 226 ? 41.690 49.815 -10.220 1.00 15.71 226 PRO A N 1
ATOM 1743 C CA . PRO A 1 226 ? 41.564 51.132 -10.871 1.00 16.10 226 PRO A CA 1
ATOM 1744 C C . PRO A 1 226 ? 42.889 51.665 -11.456 1.00 15.76 226 PRO A C 1
ATOM 1745 O O . PRO A 1 226 ? 42.939 52.058 -12.628 1.00 17.09 226 PRO A O 1
ATOM 1749 N N . ALA A 1 227 ? 43.958 51.605 -10.676 1.00 14.14 227 ALA A N 1
ATOM 1750 C CA . ALA A 1 227 ? 45.270 52.067 -11.179 1.00 13.57 227 ALA A CA 1
ATOM 1751 C C . ALA A 1 227 ? 45.782 51.204 -12.345 1.00 13.05 227 ALA A C 1
ATOM 1752 O O . ALA A 1 227 ? 46.358 51.729 -13.287 1.00 14.23 227 ALA A O 1
ATOM 1754 N N . ASN A 1 228 ? 45.560 49.890 -12.293 1.00 12.46 228 ASN A N 1
ATOM 1755 C CA . ASN A 1 228 ? 46.071 49.021 -13.364 1.00 13.29 228 ASN A CA 1
ATOM 1756 C C . ASN A 1 228 ? 45.305 49.242 -14.657 1.00 12.24 228 ASN A C 1
ATOM 1757 O O . ASN A 1 228 ? 45.891 49.176 -15.737 1.00 13.04 228 ASN A O 1
ATOM 1762 N N . ARG A 1 229 ? 44.002 49.522 -14.558 1.00 14.51 229 ARG A N 1
ATOM 1763 C CA . ARG A 1 229 ? 43.232 49.828 -15.764 1.00 15.46 229 ARG A CA 1
ATOM 1764 C C . ARG A 1 229 ? 43.754 51.086 -16.422 1.00 15.62 229 ARG A C 1
ATOM 1765 O O . ARG A 1 229 ? 43.884 51.149 -17.651 1.00 14.97 229 ARG A O 1
ATOM 1773 N N . LYS A 1 230 ? 44.075 52.080 -15.613 1.00 14.41 230 LYS A N 1
ATOM 1774 C CA . LYS A 1 230 ? 44.610 53.325 -16.141 1.00 16.27 230 LYS A CA 1
ATOM 1775 C C . LYS A 1 230 ? 45.977 53.119 -16.773 1.00 14.41 230 LYS A C 1
ATOM 1776 O O . LYS A 1 230 ? 46.253 53.625 -17.886 1.00 17.37 230 LYS A O 1
ATOM 1779 N N . ALA A 1 231 ? 46.836 52.376 -16.091 1.00 14.79 231 ALA A N 1
ATOM 1780 C CA . ALA A 1 231 ? 48.160 52.031 -16.661 1.00 13.77 231 ALA A CA 1
ATOM 1781 C C . ALA A 1 231 ? 48.068 51.206 -17.948 1.00 13.44 231 ALA A C 1
ATOM 1782 O O . ALA A 1 231 ? 48.848 51.401 -18.886 1.00 14.41 231 ALA A O 1
ATOM 1784 N N . TRP A 1 232 ? 47.109 50.284 -17.998 1.00 13.99 232 TRP A N 1
ATOM 1785 C CA . TRP A 1 232 ? 46.899 49.462 -19.180 1.00 13.87 232 TRP A CA 1
ATOM 1786 C C . TRP A 1 232 ? 46.479 50.343 -20.355 1.00 15.39 232 TRP A C 1
ATOM 1787 O O . TRP A 1 232 ? 46.963 50.178 -21.485 1.00 16.15 232 TRP A O 1
ATOM 1798 N N . ALA A 1 233 ? 45.560 51.265 -20.095 1.00 16.79 233 ALA A N 1
ATOM 1799 C CA . ALA A 1 233 ? 45.125 52.206 -21.130 1.00 16.25 233 ALA A CA 1
ATOM 1800 C C . ALA A 1 233 ? 46.326 53.008 -21.642 1.00 16.12 233 ALA A C 1
ATOM 1801 O O . ALA A 1 233 ? 46.495 53.186 -22.855 1.00 18.19 233 ALA A O 1
ATOM 1803 N N . ALA A 1 234 ? 47.177 53.467 -20.727 1.00 14.77 234 ALA A N 1
ATOM 1804 C CA . ALA A 1 234 ? 48.388 54.198 -21.124 1.00 17.16 234 ALA A CA 1
ATOM 1805 C C . ALA A 1 234 ? 49.368 53.341 -21.924 1.00 16.85 234 ALA A C 1
ATOM 1806 O O . ALA A 1 234 ? 49.956 53.813 -22.908 1.00 17.51 234 ALA A O 1
ATOM 1808 N N . LEU A 1 235 ? 49.542 52.078 -21.541 1.00 15.76 235 LEU A N 1
ATOM 1809 C CA . LEU A 1 235 ? 50.360 51.155 -22.334 1.00 17.78 235 LEU A CA 1
ATOM 1810 C C . LEU A 1 235 ? 49.827 50.956 -23.737 1.00 17.14 235 LEU A C 1
ATOM 1811 O O . LEU A 1 235 ? 50.598 50.731 -24.676 1.00 18.31 235 LEU A O 1
ATOM 1816 N N . GLY A 1 236 ? 48.506 51.038 -23.896 1.00 16.36 236 GLY A N 1
ATOM 1817 C CA . GLY A 1 236 ? 47.882 50.963 -25.210 1.00 17.15 236 GLY A CA 1
ATOM 1818 C C . GLY A 1 236 ? 48.119 52.174 -26.096 1.00 19.40 236 GLY A C 1
ATOM 1819 O O . GLY A 1 236 ? 47.720 52.167 -27.262 1.00 19.61 236 GLY A O 1
ATOM 1820 N N . ARG A 1 237 ? 48.748 53.215 -25.540 1.00 21.04 237 ARG A N 1
ATOM 1821 C CA . ARG A 1 237 ? 49.177 54.385 -26.298 1.00 22.79 237 ARG A CA 1
ATOM 1822 C C . ARG A 1 237 ? 50.704 54.488 -26.389 1.00 19.16 237 ARG A C 1
ATOM 1823 O O . ARG A 1 237 ? 51.216 55.471 -26.900 1.00 19.89 237 ARG A O 1
ATOM 1831 N N . PHE A 1 238 ? 51.424 53.484 -25.882 1.00 17.96 238 PHE A N 1
ATOM 1832 C CA . PHE A 1 238 ? 52.891 53.505 -25.856 1.00 16.42 238 PHE A CA 1
ATOM 1833 C C . PHE A 1 238 ? 53.403 53.123 -27.239 1.00 18.47 238 PHE A C 1
ATOM 1834 O O . PHE A 1 238 ? 53.310 51.961 -27.648 1.00 17.68 238 PHE A O 1
ATOM 1842 N N . GLU A 1 239 ? 53.958 54.101 -27.951 1.00 19.16 239 GLU A N 1
ATOM 1843 C CA . GLU A 1 239 ? 54.381 53.951 -29.342 1.00 20.66 239 GLU A CA 1
ATOM 1844 C C . GLU A 1 239 ? 55.860 53.624 -29.495 1.00 20.58 239 GLU A C 1
ATOM 1845 O O . GLU A 1 239 ? 56.322 53.315 -30.609 1.00 20.02 239 GLU A O 1
ATOM 1851 N N . LYS A 1 240 ? 56.604 53.713 -28.401 1.00 19.15 240 LYS A N 1
ATOM 1852 C CA . LYS A 1 240 ? 58.030 53.456 -28.429 1.00 17.43 240 LYS A CA 1
ATOM 1853 C C . LYS A 1 240 ? 58.290 51.948 -28.473 1.00 17.01 240 LYS A C 1
ATOM 1854 O O . LYS A 1 240 ? 57.379 51.143 -28.222 1.00 15.80 240 LYS A O 1
ATOM 1860 N N . PRO A 1 241 ? 59.519 51.559 -28.816 1.00 16.42 241 PRO A N 1
ATOM 1861 C CA . PRO A 1 241 ? 59.769 50.121 -29.063 1.00 16.78 241 PRO A CA 1
ATOM 1862 C C . PRO A 1 241 ? 59.447 49.180 -27.905 1.00 15.21 241 PRO A C 1
ATOM 1863 O O . PRO A 1 241 ? 59.843 49.417 -26.755 1.00 15.52 241 PRO A O 1
ATOM 1867 N N . PHE A 1 242 ? 58.721 48.118 -28.234 1.00 15.06 242 PHE A N 1
ATOM 1868 C CA . PHE A 1 242 ? 58.290 47.118 -27.267 1.00 15.11 242 PHE A CA 1
ATOM 1869 C C . PHE A 1 242 ? 58.557 45.732 -27.857 1.00 16.24 242 PHE A C 1
ATOM 1870 O O . PHE A 1 242 ? 58.077 45.420 -28.957 1.00 17.39 242 PHE A O 1
ATOM 1878 N N . LEU A 1 243 ? 59.337 44.925 -27.130 1.00 13.31 243 LEU A N 1
ATOM 1879 C CA . LEU A 1 243 ? 59.722 43.590 -27.550 1.00 13.34 243 LEU A CA 1
ATOM 1880 C C . LEU A 1 243 ? 59.107 42.537 -26.648 1.00 12.13 243 LEU A C 1
ATOM 1881 O O . LEU A 1 243 ? 59.191 42.628 -25.413 1.00 11.99 243 LEU A O 1
ATOM 1886 N N . SER A 1 244 ? 58.467 41.562 -27.271 1.00 12.72 244 SER A N 1
ATOM 1887 C CA . SER A 1 244 ? 57.989 40.377 -26.583 1.00 12.91 244 SER A CA 1
ATOM 1888 C C . SER A 1 244 ? 59.079 39.324 -26.698 1.00 12.10 244 SER A C 1
ATOM 1889 O O . SER A 1 244 ? 59.426 38.930 -27.806 1.00 13.16 244 SER A O 1
ATOM 1892 N N . ALA A 1 245 ? 59.587 38.869 -25.551 1.00 11.35 245 ALA A N 1
ATOM 1893 C CA . ALA A 1 245 ? 60.624 37.857 -25.452 1.00 11.78 245 ALA A CA 1
ATOM 1894 C C . ALA A 1 245 ? 60.296 36.838 -24.360 1.00 12.53 245 ALA A C 1
ATOM 1895 O O . ALA A 1 245 ? 61.121 36.527 -23.491 1.00 12.17 245 ALA A O 1
ATOM 1897 N N . PHE A 1 246 ? 59.084 36.288 -24.440 1.00 11.34 246 PHE A N 1
ATOM 1898 C CA . PHE A 1 246 ? 58.636 35.219 -23.562 1.00 10.51 246 PHE A CA 1
ATOM 1899 C C . PHE A 1 246 ? 59.321 33.902 -23.950 1.00 13.18 246 PHE A C 1
ATOM 1900 O O . PHE A 1 246 ? 59.807 33.733 -25.085 1.00 13.02 246 PHE A O 1
ATOM 1908 N N . SER A 1 247 ? 59.387 32.966 -23.005 1.00 11.47 247 SER A N 1
ATOM 1909 C CA . SER A 1 247 ? 59.899 31.632 -23.274 1.00 12.47 247 SER A CA 1
ATOM 1910 C C . SER A 1 247 ? 58.785 30.687 -23.671 1.00 13.81 247 SER A C 1
ATOM 1911 O O . SER A 1 247 ? 57.598 31.054 -23.648 1.00 13.28 247 SER A O 1
ATOM 1914 N N . ASP A 1 248 ? 59.161 29.464 -24.041 1.00 14.75 248 ASP A N 1
ATOM 1915 C CA . ASP A 1 248 ? 58.202 28.499 -24.574 1.00 15.45 248 ASP A CA 1
ATOM 1916 C C . ASP A 1 248 ? 57.637 27.504 -23.567 1.00 16.21 248 ASP A C 1
ATOM 1917 O O . ASP A 1 248 ? 56.779 26.701 -23.926 1.00 15.75 248 ASP A O 1
ATOM 1922 N N . SER A 1 249 ? 58.124 27.539 -22.326 1.00 15.33 249 SER A N 1
ATOM 1923 C CA . SER A 1 249 ? 57.774 26.501 -21.364 1.00 14.04 249 SER A CA 1
ATOM 1924 C C . SER A 1 249 ? 57.318 27.076 -20.037 1.00 15.39 249 SER A C 1
ATOM 1925 O O . SER A 1 249 ? 57.688 26.570 -18.982 1.00 11.47 249 SER A O 1
ATOM 1928 N N . ASP A 1 250 ? 56.497 28.130 -20.097 1.00 13.00 250 ASP A N 1
ATOM 1929 C CA . ASP A 1 250 ? 55.972 28.764 -18.891 1.00 11.96 250 ASP A CA 1
ATOM 1930 C C . ASP A 1 250 ? 54.466 28.877 -18.946 1.00 12.82 250 ASP A C 1
ATOM 1931 O O . ASP A 1 250 ? 53.934 29.880 -19.433 1.00 11.33 250 ASP A O 1
ATOM 1936 N N . PRO A 1 251 ? 53.774 27.861 -18.425 1.00 13.60 251 PRO A N 1
ATOM 1937 C CA . PRO A 1 251 ? 52.306 27.854 -18.392 1.00 15.81 251 PRO A CA 1
ATOM 1938 C C . PRO A 1 251 ? 51.679 29.008 -17.629 1.00 14.96 251 PRO A C 1
ATOM 1939 O O . PRO A 1 251 ? 50.531 29.370 -17.922 1.00 16.20 251 PRO A O 1
ATOM 1943 N N . ILE A 1 252 ? 52.392 29.561 -16.646 1.00 13.34 252 ILE A N 1
ATOM 1944 C CA . ILE A 1 252 ? 51.852 30.666 -15.857 1.00 13.72 252 ILE A CA 1
ATOM 1945 C C . ILE A 1 252 ? 51.581 31.927 -16.683 1.00 13.30 252 ILE A C 1
ATOM 1946 O O . ILE A 1 252 ? 50.550 32.557 -16.508 1.00 16.01 252 ILE A O 1
ATOM 1951 N N . THR A 1 253 ? 52.484 32.271 -17.600 1.00 14.24 253 THR A N 1
ATOM 1952 C CA . THR A 1 253 ? 52.392 33.530 -18.338 1.00 14.35 253 THR A CA 1
ATOM 1953 C C . THR A 1 253 ? 52.161 33.376 -19.843 1.00 16.09 253 THR A C 1
ATOM 1954 O O . THR A 1 253 ? 52.031 34.372 -20.539 1.00 14.04 253 THR A O 1
ATOM 1958 N N . GLY A 1 254 ? 52.215 32.150 -20.366 1.00 15.41 254 GLY A N 1
ATOM 1959 C CA . GLY A 1 254 ? 52.164 31.952 -21.802 1.00 17.20 254 GLY A CA 1
ATOM 1960 C C . GLY A 1 254 ? 50.963 32.587 -22.490 1.00 17.58 254 GLY A C 1
ATOM 1961 O O . GLY A 1 254 ? 51.101 33.160 -23.570 1.00 16.60 254 GLY A O 1
ATOM 1962 N N . ALA A 1 255 ? 49.795 32.515 -21.854 1.00 15.42 255 ALA A N 1
ATOM 1963 C CA . ALA A 1 255 ? 48.575 33.044 -22.464 1.00 17.84 255 ALA A CA 1
ATOM 1964 C C . ALA A 1 255 ? 48.593 34.564 -22.585 1.00 15.98 255 ALA A C 1
ATOM 1965 O O . ALA A 1 255 ? 47.861 35.152 -23.387 1.00 19.34 255 ALA A O 1
ATOM 1967 N N . ALA A 1 256 ? 49.377 35.201 -21.731 1.00 15.97 256 ALA A N 1
ATOM 1968 C CA . ALA A 1 256 ? 49.487 36.652 -21.702 1.00 15.00 256 ALA A CA 1
ATOM 1969 C C . ALA A 1 256 ? 50.268 37.215 -22.891 1.00 13.99 256 ALA A C 1
ATOM 1970 O O . ALA A 1 256 ? 50.113 38.380 -23.239 1.00 12.21 256 ALA A O 1
ATOM 1972 N N . GLU A 1 257 ? 51.150 36.406 -23.472 1.00 13.31 257 GLU A N 1
ATOM 1973 C CA . GLU A 1 257 ? 52.057 36.892 -24.504 1.00 13.81 257 GLU A CA 1
ATOM 1974 C C . GLU A 1 257 ? 51.329 37.593 -25.673 1.00 13.03 257 GLU A C 1
ATOM 1975 O O . GLU A 1 257 ? 51.689 38.706 -26.037 1.00 12.58 257 GLU A O 1
ATOM 1981 N N . PRO A 1 258 ? 50.315 36.933 -26.283 1.00 13.92 258 PRO A N 1
ATOM 1982 C CA . PRO A 1 258 ? 49.682 37.602 -27.431 1.00 15.96 258 PRO A CA 1
ATOM 1983 C C . PRO A 1 258 ? 48.809 38.790 -27.049 1.00 15.48 258 PRO A C 1
ATOM 1984 O O . PRO A 1 258 ? 48.614 39.710 -27.860 1.00 16.83 258 PRO A O 1
ATOM 1988 N N . VAL A 1 259 ? 48.308 38.803 -25.825 1.00 15.30 259 VAL A N 1
ATOM 1989 C CA . VAL A 1 259 ? 47.486 39.918 -25.334 1.00 16.14 259 VAL A CA 1
ATOM 1990 C C . VAL A 1 259 ? 48.349 41.170 -25.159 1.00 17.03 259 VAL A C 1
ATOM 1991 O O . VAL A 1 259 ? 48.032 42.256 -25.659 1.00 17.78 259 VAL A O 1
ATOM 1995 N N . LEU A 1 260 ? 49.485 41.002 -24.504 1.00 15.83 260 LEU A N 1
ATOM 1996 C CA . LEU A 1 260 ? 50.449 42.098 -24.366 1.00 16.23 260 LEU A CA 1
ATOM 1997 C C . LEU A 1 260 ? 50.990 42.574 -25.717 1.00 15.27 260 LEU A C 1
ATOM 1998 O O . LEU A 1 260 ? 51.017 43.778 -26.008 1.00 19.71 260 LEU A O 1
ATOM 2003 N N . ARG A 1 261 ? 51.423 41.641 -26.556 1.00 17.69 261 ARG A N 1
ATOM 2004 C CA . ARG A 1 261 ? 51.982 42.002 -27.860 1.00 17.46 261 ARG A CA 1
ATOM 2005 C C . ARG A 1 261 ? 50.956 42.770 -28.710 1.00 18.81 261 ARG A C 1
ATOM 2006 O O . ARG A 1 261 ? 51.305 43.735 -29.395 1.00 20.32 261 ARG A O 1
ATOM 2014 N N . GLY A 1 262 ? 49.705 42.324 -28.694 1.00 15.79 262 GLY A N 1
ATOM 2015 C CA . GLY A 1 262 ? 48.653 42.958 -29.486 1.00 16.17 262 GLY A CA 1
ATOM 2016 C C . GLY A 1 262 ? 48.208 44.309 -28.962 1.00 15.61 262 GLY A C 1
ATOM 2017 O O . GLY A 1 262 ? 47.718 45.134 -29.705 1.00 17.06 262 GLY A O 1
ATOM 2018 N N . HIS A 1 263 ? 48.410 44.559 -27.672 1.00 15.64 263 HIS A N 1
ATOM 2019 C CA . HIS A 1 263 ? 47.909 45.771 -27.026 1.00 15.31 263 HIS A CA 1
ATOM 2020 C C . HIS A 1 263 ? 48.794 47.001 -27.214 1.00 16.07 263 HIS A C 1
ATOM 2021 O O . HIS A 1 263 ? 48.297 48.128 -27.325 1.00 16.57 263 HIS A O 1
ATOM 2028 N N . VAL A 1 264 ? 50.111 46.789 -27.228 1.00 14.71 264 VAL A N 1
ATOM 2029 C CA . VAL A 1 264 ? 51.066 47.901 -27.234 1.00 15.43 264 VAL A CA 1
ATOM 2030 C C . VAL A 1 264 ? 51.405 48.311 -28.662 1.00 16.39 264 VAL A C 1
ATOM 2031 O O . VAL A 1 264 ? 51.971 47.513 -29.420 1.00 19.23 264 VAL A O 1
ATOM 2035 N N . PRO A 1 265 ? 51.056 49.550 -29.053 1.00 18.72 265 PRO A N 1
ATOM 2036 C CA . PRO A 1 265 ? 51.294 49.938 -30.458 1.00 20.72 265 PRO A CA 1
ATOM 2037 C C . PRO A 1 265 ? 52.765 49.839 -30.871 1.00 18.94 265 PRO A C 1
ATOM 2038 O O . PRO A 1 265 ? 53.060 49.474 -32.009 1.00 19.38 265 PRO A O 1
ATOM 2042 N N . GLY A 1 266 ? 53.665 50.148 -29.938 1.00 17.71 266 GLY A N 1
ATOM 2043 C CA . GLY A 1 266 ? 55.105 50.080 -30.192 1.00 16.19 266 GLY A CA 1
ATOM 2044 C C . GLY A 1 266 ? 55.663 48.676 -30.408 1.00 15.35 266 GLY A C 1
ATOM 2045 O O . GLY A 1 266 ? 56.842 48.524 -30.746 1.00 15.00 266 GLY A O 1
ATOM 2046 N N . ALA A 1 267 ? 54.846 47.651 -30.189 1.00 15.55 267 ALA A N 1
ATOM 2047 C CA . ALA A 1 267 ? 55.226 46.278 -30.556 1.00 15.73 267 ALA A CA 1
ATOM 2048 C C . ALA A 1 267 ? 55.122 46.016 -32.050 1.00 17.45 267 ALA A C 1
ATOM 2049 O O . ALA A 1 267 ? 55.740 45.081 -32.558 1.00 18.45 267 ALA A O 1
ATOM 2051 N N . ARG A 1 268 ? 54.346 46.838 -32.754 1.00 18.27 268 ARG A N 1
ATOM 2052 C CA . ARG A 1 268 ? 54.111 46.641 -34.200 1.00 20.67 268 ARG A CA 1
ATOM 2053 C C . ARG A 1 268 ? 55.453 46.819 -34.926 1.00 22.64 268 ARG A C 1
ATOM 2054 O O . ARG A 1 268 ? 56.158 47.803 -34.705 1.00 23.03 268 ARG A O 1
ATOM 2057 N N . GLY A 1 269 ? 55.818 45.830 -35.738 1.00 23.01 269 GLY A N 1
ATOM 2058 C CA . GLY A 1 269 ? 57.035 45.859 -36.544 1.00 26.49 269 GLY A CA 1
ATOM 2059 C C . GLY A 1 269 ? 58.325 45.446 -35.861 1.00 25.48 269 GLY A C 1
ATOM 2060 O O . GLY A 1 269 ? 59.374 45.407 -36.495 1.00 33.26 269 GLY A O 1
ATOM 2061 N N . GLN A 1 270 ? 58.267 45.160 -34.565 1.00 22.33 270 GLN A N 1
ATOM 2062 C CA . GLN A 1 270 ? 59.436 44.702 -33.832 1.00 18.80 270 GLN A CA 1
ATOM 2063 C C . GLN A 1 270 ? 59.571 43.194 -34.050 1.00 18.79 270 GLN A C 1
ATOM 2064 O O . GLN A 1 270 ? 58.574 42.498 -34.212 1.00 21.22 270 GLN A O 1
ATOM 2070 N N . SER A 1 271 ? 60.800 42.703 -33.973 1.00 16.44 271 SER A N 1
ATOM 2071 C CA . SER A 1 271 ? 61.089 41.301 -34.206 1.00 16.90 271 SER A CA 1
ATOM 2072 C C . SER A 1 271 ? 61.011 40.487 -32.938 1.00 16.98 271 SER A C 1
ATOM 2073 O O . SER A 1 271 ? 62.033 40.188 -32.317 1.00 19.34 271 SER A O 1
ATOM 2076 N N . HIS A 1 272 ? 59.786 40.107 -32.579 1.00 16.42 272 HIS A N 1
ATOM 2077 C CA . HIS A 1 272 ? 59.541 39.407 -31.335 1.00 15.12 272 HIS A CA 1
ATOM 2078 C C . HIS A 1 272 ? 60.163 38.032 -31.417 1.00 16.29 272 HIS A C 1
ATOM 2079 O O . HIS A 1 272 ? 60.317 37.456 -32.496 1.00 15.00 272 HIS A O 1
ATOM 2086 N N . VAL A 1 273 ? 60.571 37.541 -30.266 1.00 15.76 273 VAL A N 1
ATOM 2087 C CA . VAL A 1 273 ? 61.239 36.264 -30.181 1.00 16.80 273 VAL A CA 1
ATOM 2088 C C . VAL A 1 273 ? 60.557 35.381 -29.152 1.00 16.68 273 VAL A C 1
ATOM 2089 O O . VAL A 1 273 ? 59.916 35.869 -28.233 1.00 14.43 273 VAL A O 1
ATOM 2093 N N . THR A 1 274 ? 60.679 34.075 -29.344 1.00 16.98 274 THR A N 1
ATOM 2094 C CA . THR A 1 274 ? 60.331 33.111 -28.316 1.00 16.90 274 THR A CA 1
ATOM 2095 C C . THR A 1 274 ? 61.641 32.489 -27.865 1.00 15.57 274 THR A C 1
ATOM 2096 O O . THR A 1 274 ? 62.386 31.946 -28.690 1.00 17.30 274 THR A O 1
ATOM 2100 N N . ILE A 1 275 ? 61.951 32.608 -26.576 1.00 14.48 275 ILE A N 1
ATOM 2101 C CA . ILE A 1 275 ? 63.184 32.053 -26.021 1.00 14.38 275 ILE A CA 1
ATOM 2102 C C . ILE A 1 275 ? 62.946 30.556 -25.813 1.00 16.07 275 ILE A C 1
ATOM 2103 O O . ILE A 1 275 ? 62.172 30.148 -24.938 1.00 14.28 275 ILE A O 1
ATOM 2108 N N . ALA A 1 276 ? 63.600 29.741 -26.640 1.00 15.69 276 ALA A N 1
ATOM 2109 C CA . ALA A 1 276 ? 63.386 28.301 -26.656 1.00 18.82 276 ALA A CA 1
ATOM 2110 C C . ALA A 1 276 ? 64.086 27.615 -25.496 1.00 15.15 276 ALA A C 1
ATOM 2111 O O . ALA A 1 276 ? 65.173 28.007 -25.107 1.00 16.43 276 ALA A O 1
ATOM 2113 N N . GLY A 1 277 ? 63.449 26.577 -24.967 1.00 17.93 277 GLY A N 1
ATOM 2114 C CA . GLY A 1 277 ? 64.049 25.741 -23.928 1.00 15.95 277 GLY A CA 1
ATOM 2115 C C . GLY A 1 277 ? 64.210 26.447 -22.600 1.00 14.02 277 GLY A C 1
ATOM 2116 O O . GLY A 1 277 ? 65.197 26.239 -21.901 1.00 15.45 277 GLY A O 1
ATOM 2117 N N . ALA A 1 278 ? 63.213 27.248 -22.218 1.00 14.81 278 ALA A N 1
ATOM 2118 C CA . ALA A 1 278 ? 63.271 27.954 -20.954 1.00 11.93 278 ALA A CA 1
ATOM 2119 C C . ALA A 1 278 ? 61.918 27.985 -20.265 1.00 10.66 278 ALA A C 1
ATOM 2120 O O . ALA A 1 278 ? 60.887 28.144 -20.912 1.00 10.85 278 ALA A O 1
ATOM 2122 N N . GLY A 1 279 ? 61.960 27.856 -18.952 1.00 10.03 279 GLY A N 1
ATOM 2123 C CA . GLY A 1 279 ? 60.756 27.908 -18.129 1.00 11.03 279 GLY A CA 1
ATOM 2124 C C . GLY A 1 279 ? 60.417 29.318 -17.704 1.00 12.01 279 GLY A C 1
ATOM 2125 O O . GLY A 1 279 ? 60.880 30.307 -18.283 1.00 9.94 279 GLY A O 1
ATOM 2126 N N . HIS A 1 280 ? 59.600 29.425 -16.661 1.00 9.99 280 HIS A N 1
ATOM 2127 C CA . HIS A 1 280 ? 59.209 30.716 -16.129 1.00 8.82 280 HIS A CA 1
ATOM 2128 C C . HIS A 1 280 ? 60.390 31.638 -15.820 1.00 9.44 280 HIS A C 1
ATOM 2129 O O . HIS A 1 280 ? 60.415 32.795 -16.233 1.00 10.83 280 HIS A O 1
ATOM 2136 N N . PHE A 1 281 ? 61.379 31.112 -15.099 1.00 9.72 281 PHE A N 1
ATOM 2137 C CA . PHE A 1 281 ? 62.583 31.857 -14.746 1.00 11.05 281 PHE A CA 1
ATOM 2138 C C . PHE A 1 281 ? 63.582 31.722 -15.879 1.00 11.55 281 PHE A C 1
ATOM 2139 O O . PHE A 1 281 ? 64.635 31.091 -15.757 1.00 12.47 281 PHE A O 1
ATOM 2147 N N . LEU A 1 282 ? 63.227 32.337 -17.008 1.00 10.64 282 LEU A N 1
ATOM 2148 C CA . LEU A 1 282 ? 63.965 32.106 -18.242 1.00 12.34 282 LEU A CA 1
ATOM 2149 C C . LEU A 1 282 ? 65.411 32.625 -18.168 1.00 12.73 282 LEU A C 1
ATOM 2150 O O . LEU A 1 282 ? 66.264 32.176 -18.928 1.00 12.98 282 LEU A O 1
ATOM 2155 N N . GLN A 1 283 ? 65.663 33.555 -17.255 1.00 11.50 283 GLN A N 1
ATOM 2156 C CA . GLN A 1 283 ? 67.003 34.105 -17.062 1.00 13.35 283 GLN A CA 1
ATOM 2157 C C . GLN A 1 283 ? 67.964 33.054 -16.506 1.00 14.10 283 GLN A C 1
ATOM 2158 O O . GLN A 1 283 ? 69.173 33.174 -16.695 1.00 15.54 283 GLN A O 1
ATOM 2164 N N . GLU A 1 284 ? 67.443 32.044 -15.816 1.00 13.71 284 GLU A N 1
ATOM 2165 C CA . GLU A 1 284 ? 68.254 30.921 -15.330 1.00 15.40 284 GLU A CA 1
ATOM 2166 C C . GLU A 1 284 ? 68.568 29.922 -16.415 1.00 18.46 284 GLU A C 1
ATOM 2167 O O . GLU A 1 284 ? 69.667 29.388 -16.459 1.00 19.90 284 GLU A O 1
ATOM 2173 N N . ASP A 1 285 ? 67.605 29.648 -17.279 1.00 14.13 285 ASP A N 1
ATOM 2174 C CA . ASP A 1 285 ? 67.752 28.646 -18.316 1.00 15.72 285 ASP A CA 1
ATOM 2175 C C . ASP A 1 285 ? 68.485 29.148 -19.546 1.00 15.60 285 ASP A C 1
ATOM 2176 O O . ASP A 1 285 ? 69.275 28.423 -20.134 1.00 16.22 285 ASP A O 1
ATOM 2181 N N . LYS A 1 286 ? 68.184 30.385 -19.953 1.00 15.42 286 LYS A N 1
ATOM 2182 C CA . LYS A 1 286 ? 68.652 30.931 -21.228 1.00 14.50 286 LYS A CA 1
ATOM 2183 C C . LYS A 1 286 ? 68.962 32.432 -21.091 1.00 14.58 286 LYS A C 1
ATOM 2184 O O . LYS A 1 286 ? 68.614 33.240 -21.953 1.00 12.72 286 LYS A O 1
ATOM 2190 N N . GLY A 1 287 ? 69.675 32.787 -20.029 1.00 16.52 287 GLY A N 1
ATOM 2191 C CA . GLY A 1 287 ? 69.999 34.177 -19.741 1.00 17.61 287 GLY A CA 1
ATOM 2192 C C . GLY A 1 287 ? 70.833 34.848 -20.824 1.00 17.31 287 GLY A C 1
ATOM 2193 O O . GLY A 1 287 ? 70.537 35.970 -21.250 1.00 13.58 287 GLY A O 1
ATOM 2194 N N . ARG A 1 288 ? 71.866 34.158 -21.290 1.00 16.89 288 ARG A N 1
ATOM 2195 C CA . ARG A 1 288 ? 72.660 34.703 -22.381 1.00 17.82 288 ARG A CA 1
ATOM 2196 C C . ARG A 1 288 ? 71.822 34.970 -23.627 1.00 18.15 288 ARG A C 1
ATOM 2197 O O . ARG A 1 288 ? 71.961 36.010 -24.268 1.00 16.50 288 ARG A O 1
ATOM 2200 N N . GLU A 1 289 ? 70.956 34.023 -23.964 1.00 16.68 289 GLU A N 1
ATOM 2201 C CA . GLU A 1 289 ? 70.115 34.158 -25.162 1.00 19.30 289 GLU A CA 1
ATOM 2202 C C . GLU A 1 289 ? 69.164 35.354 -25.029 1.00 15.09 289 GLU A C 1
ATOM 2203 O O . GLU A 1 289 ? 68.986 36.125 -25.964 1.00 14.35 289 GLU A O 1
ATOM 2209 N N . LEU A 1 290 ? 68.564 35.522 -23.864 1.00 13.55 290 LEU A N 1
ATOM 2210 C CA . LEU A 1 290 ? 67.671 36.654 -23.637 1.00 14.58 290 LEU A CA 1
ATOM 2211 C C . LEU A 1 290 ? 68.458 37.969 -23.697 1.00 13.48 290 LEU A C 1
ATOM 2212 O O . LEU A 1 290 ? 68.014 38.921 -24.329 1.00 13.80 290 LEU A O 1
ATOM 2217 N N . ALA A 1 291 ? 69.651 37.997 -23.104 1.00 13.38 291 ALA A N 1
ATOM 2218 C CA . ALA A 1 291 ? 70.481 39.199 -23.142 1.00 14.99 291 ALA A CA 1
ATOM 2219 C C . ALA A 1 291 ? 70.889 39.549 -24.574 1.00 14.96 291 ALA A C 1
ATOM 2220 O O . ALA A 1 291 ? 70.859 40.718 -24.942 1.00 17.07 291 ALA A O 1
ATOM 2222 N N . GLU A 1 292 ? 71.228 38.547 -25.375 1.00 15.58 292 GLU A N 1
ATOM 2223 C CA . GLU A 1 292 ? 71.541 38.770 -26.789 1.00 18.89 292 GLU A CA 1
ATOM 2224 C C . GLU A 1 292 ? 70.337 39.355 -27.546 1.00 17.53 292 GLU A C 1
ATOM 2225 O O . GLU A 1 292 ? 70.505 40.268 -28.358 1.00 16.19 292 GLU A O 1
ATOM 2231 N N . ALA A 1 293 ? 69.139 38.863 -27.256 1.00 14.97 293 ALA A N 1
ATOM 2232 C CA . ALA A 1 293 ? 67.918 39.421 -27.851 1.00 15.15 293 ALA A CA 1
ATOM 2233 C C . ALA A 1 293 ? 67.730 40.892 -27.456 1.00 14.73 293 ALA A C 1
ATOM 2234 O O . ALA A 1 293 ? 67.343 41.708 -28.289 1.00 14.83 293 ALA A O 1
ATOM 2236 N N . VAL A 1 294 ? 68.026 41.234 -26.196 1.00 13.61 294 VAL A N 1
ATOM 2237 C CA . VAL A 1 294 ? 67.934 42.622 -25.744 1.00 13.89 294 VAL A CA 1
ATOM 2238 C C . VAL A 1 294 ? 68.937 43.527 -26.474 1.00 15.89 294 VAL A C 1
ATOM 2239 O O . VAL A 1 294 ? 68.571 44.610 -26.919 1.00 15.77 294 VAL A O 1
ATOM 2243 N N . VAL A 1 295 ? 70.170 43.047 -26.645 1.00 13.41 295 VAL A N 1
ATOM 2244 C CA . VAL A 1 295 ? 71.200 43.818 -27.332 1.00 15.23 295 VAL A CA 1
ATOM 2245 C C . VAL A 1 295 ? 70.761 44.068 -28.776 1.00 16.18 295 VAL A C 1
ATOM 2246 O O . VAL A 1 295 ? 70.815 45.191 -29.254 1.00 16.91 295 VAL A O 1
ATOM 2250 N N . THR A 1 296 ? 70.301 43.019 -29.444 1.00 15.85 296 THR A N 1
ATOM 2251 C CA . THR A 1 296 ? 69.845 43.128 -30.836 1.00 16.64 296 THR A CA 1
ATOM 2252 C C . THR A 1 296 ? 68.723 44.165 -30.980 1.00 17.31 296 THR A C 1
ATOM 2253 O O . THR A 1 296 ? 68.745 45.001 -31.891 1.00 18.24 296 THR A O 1
ATOM 2257 N N . PHE A 1 297 ? 67.768 44.106 -30.051 1.00 17.40 297 PHE A N 1
ATOM 2258 C CA . PHE A 1 297 ? 66.624 45.028 -30.000 1.00 16.27 297 PHE A CA 1
ATOM 2259 C C . PHE A 1 297 ? 67.024 46.483 -29.746 1.00 17.54 297 PHE A C 1
ATOM 2260 O O . PHE A 1 297 ? 66.527 47.387 -30.409 1.00 17.43 297 PHE A O 1
ATOM 2268 N N . VAL A 1 298 ? 67.957 46.698 -28.826 1.00 17.77 298 VAL A N 1
ATOM 2269 C CA . VAL A 1 298 ? 68.493 48.024 -28.561 1.00 17.88 298 VAL A CA 1
ATOM 2270 C C . VAL A 1 298 ? 69.178 48.573 -29.798 1.00 17.50 298 VAL A C 1
ATOM 2271 O O . VAL A 1 298 ? 68.917 49.707 -30.212 1.00 17.87 298 VAL A O 1
ATOM 2275 N N . ARG A 1 299 ? 70.029 47.775 -30.425 1.00 19.22 299 ARG A N 1
ATOM 2276 C CA . ARG A 1 299 ? 70.758 48.249 -31.595 1.00 19.99 299 ARG A CA 1
ATOM 2277 C C . ARG A 1 299 ? 69.855 48.525 -32.792 1.00 21.52 299 ARG A C 1
ATOM 2278 O O . ARG A 1 299 ? 70.166 49.391 -33.612 1.00 20.91 299 ARG A O 1
ATOM 2286 N N . ALA A 1 300 ? 68.768 47.763 -32.909 1.00 18.53 300 ALA A N 1
ATOM 2287 C CA . ALA A 1 300 ? 67.819 47.917 -34.022 1.00 17.76 300 ALA A CA 1
ATOM 2288 C C . ALA A 1 300 ? 66.916 49.125 -33.848 1.00 19.32 300 ALA A C 1
ATOM 2289 O O . ALA A 1 300 ? 66.200 49.506 -34.791 1.00 19.99 300 ALA A O 1
ATOM 2291 N N . ASN A 1 301 ? 66.942 49.721 -32.657 1.00 19.03 301 ASN A N 1
ATOM 2292 C CA . ASN A 1 301 ? 66.101 50.864 -32.336 1.00 21.83 301 ASN A CA 1
ATOM 2293 C C . ASN A 1 301 ? 66.961 51.985 -31.750 1.00 21.55 301 ASN A C 1
ATOM 2294 O O . ASN A 1 301 ? 66.824 52.331 -30.569 1.00 18.83 301 ASN A O 1
ATOM 2299 N N . PRO A 1 302 ? 67.878 52.533 -32.568 1.00 21.20 302 PRO A N 1
ATOM 2300 C CA . PRO A 1 302 ? 68.877 53.515 -32.076 1.00 23.17 302 PRO A CA 1
ATOM 2301 C C . PRO A 1 302 ? 68.261 54.762 -31.432 1.00 26.35 302 PRO A C 1
ATOM 2302 O O . PRO A 1 302 ? 67.203 55.199 -31.872 1.00 30.79 302 PRO A O 1
ATOM 2314 N N . ASP B 1 2 ? 13.369 34.966 -5.721 1.00 25.48 2 ASP B N 1
ATOM 2315 C CA . ASP B 1 2 ? 14.303 35.602 -6.630 1.00 25.57 2 ASP B CA 1
ATOM 2316 C C . ASP B 1 2 ? 15.363 36.348 -5.800 1.00 23.76 2 ASP B C 1
ATOM 2317 O O . ASP B 1 2 ? 15.059 36.877 -4.741 1.00 20.48 2 ASP B O 1
ATOM 2322 N N . VAL B 1 3 ? 16.600 36.329 -6.282 1.00 20.18 3 VAL B N 1
ATOM 2323 C CA . VAL B 1 3 ? 17.746 36.790 -5.503 1.00 20.29 3 VAL B CA 1
ATOM 2324 C C . VAL B 1 3 ? 18.722 37.521 -6.404 1.00 19.89 3 VAL B C 1
ATOM 2325 O O . VAL B 1 3 ? 19.047 37.043 -7.482 1.00 20.07 3 VAL B O 1
ATOM 2329 N N . LEU B 1 4 ? 19.170 38.683 -5.945 1.00 18.43 4 LEU B N 1
ATOM 2330 C CA . LEU B 1 4 ? 20.176 39.465 -6.636 1.00 17.07 4 LEU B CA 1
ATOM 2331 C C . LEU B 1 4 ? 21.502 39.373 -5.924 1.00 17.11 4 LEU B C 1
ATOM 2332 O O . LEU B 1 4 ? 21.556 39.180 -4.713 1.00 15.90 4 LEU B O 1
ATOM 2337 N N . ARG B 1 5 ? 22.569 39.543 -6.696 1.00 16.51 5 ARG B N 1
ATOM 2338 C CA . ARG B 1 5 ? 23.923 39.601 -6.172 1.00 17.93 5 ARG B CA 1
ATOM 2339 C C . ARG B 1 5 ? 24.561 40.900 -6.635 1.00 16.36 5 ARG B C 1
ATOM 2340 O O . ARG B 1 5 ? 24.626 41.181 -7.835 1.00 18.68 5 ARG B O 1
ATOM 2348 N N . THR B 1 6 ? 25.055 41.686 -5.676 1.00 14.49 6 THR B N 1
ATOM 2349 C CA . THR B 1 6 ? 25.659 42.969 -5.994 1.00 13.91 6 THR B CA 1
ATOM 2350 C C . THR B 1 6 ? 26.975 42.714 -6.747 1.00 14.36 6 THR B C 1
ATOM 2351 O O . THR B 1 6 ? 27.772 41.899 -6.317 1.00 14.05 6 THR B O 1
ATOM 2355 N N . PRO B 1 7 ? 27.179 43.367 -7.902 1.00 14.22 7 PRO B N 1
ATOM 2356 C CA . PRO B 1 7 ? 28.427 43.134 -8.645 1.00 15.93 7 PRO B CA 1
ATOM 2357 C C . PRO B 1 7 ? 29.661 43.457 -7.818 1.00 15.55 7 PRO B C 1
ATOM 2358 O O . PRO B 1 7 ? 29.662 44.461 -7.129 1.00 13.81 7 PRO B O 1
ATOM 2362 N N . ASP B 1 8 ? 30.707 42.663 -7.992 1.00 17.03 8 ASP B N 1
ATOM 2363 C CA . ASP B 1 8 ? 31.971 42.883 -7.289 1.00 19.11 8 ASP B CA 1
ATOM 2364 C C . ASP B 1 8 ? 32.637 44.218 -7.547 1.00 17.72 8 ASP B C 1
ATOM 2365 O O . ASP B 1 8 ? 33.267 44.763 -6.669 1.00 16.31 8 ASP B O 1
ATOM 2370 N N . GLU B 1 9 ? 32.447 44.787 -8.725 1.00 17.71 9 GLU B N 1
ATOM 2371 C CA . GLU B 1 9 ? 32.981 46.119 -8.994 1.00 20.91 9 GLU B CA 1
ATOM 2372 C C . GLU B 1 9 ? 32.495 47.196 -8.034 1.00 18.41 9 GLU B C 1
ATOM 2373 O O . GLU B 1 9 ? 33.150 48.211 -7.887 1.00 20.04 9 GLU B O 1
ATOM 2379 N N . ARG B 1 10 ? 31.340 46.999 -7.409 1.00 16.39 10 ARG B N 1
ATOM 2380 C CA . ARG B 1 10 ? 30.832 47.997 -6.473 1.00 16.61 10 ARG B CA 1
ATOM 2381 C C . ARG B 1 10 ? 31.746 48.120 -5.260 1.00 14.88 10 ARG B C 1
ATOM 2382 O O . ARG B 1 10 ? 31.725 49.137 -4.579 1.00 15.46 10 ARG B O 1
ATOM 2390 N N . PHE B 1 11 ? 32.573 47.096 -5.003 1.00 14.83 11 PHE B N 1
ATOM 2391 C CA . PHE B 1 11 ? 33.364 47.029 -3.765 1.00 13.72 11 PHE B CA 1
ATOM 2392 C C . PHE B 1 11 ? 34.857 47.306 -3.983 1.00 15.10 11 PHE B C 1
ATOM 2393 O O . PHE B 1 11 ? 35.675 47.034 -3.125 1.00 17.27 11 PHE B O 1
ATOM 2401 N N . THR B 1 12 ? 35.196 47.833 -5.134 1.00 15.19 12 THR B N 1
ATOM 2402 C CA . THR B 1 12 ? 36.596 48.092 -5.461 1.00 17.27 12 THR B CA 1
ATOM 2403 C C . THR B 1 12 ? 37.159 49.222 -4.612 1.00 20.99 12 THR B C 1
ATOM 2404 O O . THR B 1 12 ? 36.557 50.279 -4.525 1.00 16.97 12 THR B O 1
ATOM 2408 N N . ALA B 1 13 ? 38.312 48.971 -3.998 1.00 23.81 13 ALA B N 1
ATOM 2409 C CA . ALA B 1 13 ? 39.113 50.006 -3.335 1.00 26.11 13 ALA B CA 1
ATOM 2410 C C . ALA B 1 13 ? 38.356 50.790 -2.278 1.00 24.18 13 ALA B C 1
ATOM 2411 O O . ALA B 1 13 ? 38.474 52.013 -2.198 1.00 22.65 13 ALA B O 1
ATOM 2413 N N . LEU B 1 14 ? 37.566 50.096 -1.463 1.00 20.24 14 LEU B N 1
ATOM 2414 C CA . LEU B 1 14 ? 36.938 50.736 -0.337 1.00 20.40 14 LEU B CA 1
ATOM 2415 C C . LEU B 1 14 ? 38.017 51.099 0.693 1.00 16.84 14 LEU B C 1
ATOM 2416 O O . LEU B 1 14 ? 38.830 50.266 1.043 1.00 21.89 14 LEU B O 1
ATOM 2421 N N . PRO B 1 15 ? 38.014 52.344 1.185 1.00 18.73 15 PRO B N 1
ATOM 2422 C CA . PRO B 1 15 ? 39.104 52.733 2.087 1.00 19.40 15 PRO B CA 1
ATOM 2423 C C . PRO B 1 15 ? 39.072 52.005 3.432 1.00 15.25 15 PRO B C 1
ATOM 2424 O O . PRO B 1 15 ? 38.008 51.660 3.928 1.00 15.86 15 PRO B O 1
ATOM 2428 N N . ASP B 1 16 ? 40.264 51.755 3.965 1.00 14.23 16 ASP B N 1
ATOM 2429 C CA . ASP B 1 16 ? 40.419 51.223 5.318 1.00 14.61 16 ASP B CA 1
ATOM 2430 C C . ASP B 1 16 ? 39.751 49.863 5.501 1.00 12.60 16 ASP B C 1
ATOM 2431 O O . ASP B 1 16 ? 39.256 49.567 6.576 1.00 13.12 16 ASP B O 1
ATOM 2436 N N . PHE B 1 17 ? 39.741 49.058 4.442 1.00 15.22 17 PHE B N 1
ATOM 2437 C CA . PHE B 1 17 ? 39.035 47.785 4.443 1.00 14.30 17 PHE B CA 1
ATOM 2438 C C . PHE B 1 17 ? 39.794 46.756 3.597 1.00 17.23 17 PHE B C 1
ATOM 2439 O O . PHE B 1 17 ? 39.284 46.294 2.585 1.00 20.84 17 PHE B O 1
ATOM 2447 N N . PRO B 1 18 ? 41.027 46.408 4.004 1.00 16.86 18 PRO B N 1
ATOM 2448 C CA . PRO B 1 18 ? 41.875 45.464 3.259 1.00 22.38 18 PRO B CA 1
ATOM 2449 C C . PRO B 1 18 ? 41.631 44.025 3.711 1.00 27.77 18 PRO B C 1
ATOM 2450 O O . PRO B 1 18 ? 42.572 43.330 4.105 1.00 43.78 18 PRO B O 1
ATOM 2454 N N . PHE B 1 19 ? 40.374 43.611 3.741 1.00 19.76 19 PHE B N 1
ATOM 2455 C CA . PHE B 1 19 ? 40.016 42.298 4.264 1.00 19.27 19 PHE B CA 1
ATOM 2456 C C . PHE B 1 19 ? 39.423 41.497 3.124 1.00 19.57 19 PHE B C 1
ATOM 2457 O O . PHE B 1 19 ? 38.455 41.927 2.494 1.00 21.44 19 PHE B O 1
ATOM 2465 N N . ALA B 1 20 ? 40.004 40.331 2.868 1.00 19.15 20 ALA B N 1
ATOM 2466 C CA . ALA B 1 20 ? 39.588 39.500 1.742 1.00 20.28 20 ALA B CA 1
ATOM 2467 C C . ALA B 1 20 ? 38.163 38.982 1.961 1.00 16.76 20 ALA B C 1
ATOM 2468 O O . ALA B 1 20 ? 37.833 38.538 3.064 1.00 15.78 20 ALA B O 1
ATOM 2470 N N . PRO B 1 21 ? 37.327 39.013 0.910 1.00 17.01 21 PRO B N 1
ATOM 2471 C CA . PRO B 1 21 ? 35.980 38.465 1.046 1.00 16.35 21 PRO B CA 1
ATOM 2472 C C . PRO B 1 21 ? 35.995 36.950 1.143 1.00 15.67 21 PRO B C 1
ATOM 2473 O O . PRO B 1 21 ? 36.726 36.281 0.381 1.00 16.43 21 PRO B O 1
ATOM 2477 N N . ARG B 1 22 ? 35.233 36.421 2.091 1.00 15.53 22 ARG B N 1
ATOM 2478 C CA . ARG B 1 22 ? 35.008 34.988 2.204 1.00 15.94 22 ARG B CA 1
ATOM 2479 C C . ARG B 1 22 ? 33.500 34.752 2.109 1.00 16.32 22 ARG B C 1
ATOM 2480 O O . ARG B 1 22 ? 32.710 35.675 2.336 1.00 16.41 22 ARG B O 1
ATOM 2485 N N . TYR B 1 23 ? 33.125 33.532 1.744 1.00 16.13 23 TYR B N 1
ATOM 2486 C CA . TYR B 1 23 ? 31.732 33.217 1.501 1.00 17.52 23 TYR B CA 1
ATOM 2487 C C . TYR B 1 23 ? 31.350 31.852 2.001 1.00 17.23 23 TYR B C 1
ATOM 2488 O O . TYR B 1 23 ? 32.164 30.922 1.989 1.00 19.56 23 TYR B O 1
ATOM 2497 N N . VAL B 1 24 ? 30.100 31.748 2.432 1.00 19.48 24 VAL B N 1
ATOM 2498 C CA . VAL B 1 24 ? 29.475 30.464 2.737 1.00 21.41 24 VAL B CA 1
ATOM 2499 C C . VAL B 1 24 ? 28.124 30.432 2.066 1.00 21.45 24 VAL B C 1
ATOM 2500 O O . VAL B 1 24 ? 27.553 31.473 1.770 1.00 18.58 24 VAL B O 1
ATOM 2504 N N . GLU B 1 25 ? 27.623 29.229 1.835 1.00 20.54 25 GLU B N 1
ATOM 2505 C CA . GLU B 1 25 ? 26.321 29.049 1.230 1.00 23.60 25 GLU B CA 1
ATOM 2506 C C . GLU B 1 25 ? 25.372 28.475 2.246 1.00 21.78 25 GLU B C 1
ATOM 2507 O O . GLU B 1 25 ? 25.742 27.604 3.027 1.00 24.67 25 GLU B O 1
ATOM 2513 N N . VAL B 1 26 ? 24.160 29.001 2.262 1.00 22.44 26 VAL B N 1
ATOM 2514 C CA . VAL B 1 26 ? 23.129 28.558 3.181 1.00 22.06 26 VAL B CA 1
ATOM 2515 C C . VAL B 1 26 ? 21.839 28.319 2.416 1.00 23.61 26 VAL B C 1
ATOM 2516 O O . VAL B 1 26 ? 21.669 28.826 1.315 1.00 23.41 26 VAL B O 1
ATOM 2520 N N . ASP B 1 27 ? 20.938 27.544 3.005 1.00 26.55 27 ASP B N 1
ATOM 2521 C CA . ASP B 1 27 ? 19.621 27.306 2.414 1.00 29.71 27 ASP B CA 1
ATOM 2522 C C . ASP B 1 27 ? 18.834 28.612 2.304 1.00 26.68 27 ASP B C 1
ATOM 2523 O O . ASP B 1 27 ? 18.799 29.380 3.252 1.00 25.78 27 ASP B O 1
ATOM 2526 N N . SER B 1 28 ? 18.212 28.857 1.157 1.00 27.13 28 SER B N 1
ATOM 2527 C CA . SER B 1 28 ? 17.395 30.046 0.958 1.00 28.01 28 SER B CA 1
ATOM 2528 C C . SER B 1 28 ? 16.129 29.980 1.803 1.00 32.53 28 SER B C 1
ATOM 2529 O O . SER B 1 28 ? 15.634 31.010 2.245 1.00 28.79 28 SER B O 1
ATOM 2532 N N . GLY B 1 29 ? 15.625 28.768 2.041 1.00 35.11 29 GLY B N 1
ATOM 2533 C CA . GLY B 1 29 ? 14.351 28.557 2.739 1.00 35.09 29 GLY B CA 1
ATOM 2534 C C . GLY B 1 29 ? 13.214 28.144 1.821 1.00 40.14 29 GLY B C 1
ATOM 2535 O O . GLY B 1 29 ? 12.166 27.725 2.297 1.00 43.24 29 GLY B O 1
ATOM 2536 N N . ASP B 1 30 ? 13.411 28.252 0.512 1.00 39.43 30 ASP B N 1
ATOM 2537 C CA . ASP B 1 30 ? 12.408 27.797 -0.452 1.00 44.90 30 ASP B CA 1
ATOM 2538 C C . ASP B 1 30 ? 12.991 26.871 -1.513 1.00 42.81 30 ASP B C 1
ATOM 2539 O O . ASP B 1 30 ? 12.504 26.825 -2.639 1.00 47.32 30 ASP B O 1
ATOM 2541 N N . GLY B 1 31 ? 14.034 26.138 -1.148 1.00 37.62 31 GLY B N 1
ATOM 2542 C CA . GLY B 1 31 ? 14.549 25.070 -1.983 1.00 39.73 31 GLY B CA 1
ATOM 2543 C C . GLY B 1 31 ? 15.851 25.382 -2.682 1.00 39.60 31 GLY B C 1
ATOM 2544 O O . GLY B 1 31 ? 16.442 24.498 -3.288 1.00 42.84 31 GLY B O 1
ATOM 2545 N N . GLY B 1 32 ? 16.303 26.631 -2.610 1.00 35.16 32 GLY B N 1
ATOM 2546 C CA . GLY B 1 32 ? 17.562 27.027 -3.231 1.00 36.62 32 GLY B CA 1
ATOM 2547 C C . GLY B 1 32 ? 18.648 27.339 -2.209 1.00 32.93 32 GLY B C 1
ATOM 2548 O O . GLY B 1 32 ? 18.539 27.001 -1.030 1.00 31.23 32 GLY B O 1
ATOM 2549 N N . THR B 1 33 ? 19.690 28.005 -2.674 1.00 32.07 33 THR B N 1
ATOM 2550 C CA . THR B 1 33 ? 20.842 28.330 -1.837 1.00 32.91 33 THR B CA 1
ATOM 2551 C C . THR B 1 33 ? 21.174 29.766 -2.047 1.00 31.92 33 THR B C 1
ATOM 2552 O O . THR B 1 33 ? 20.930 30.323 -3.124 1.00 32.20 33 THR B O 1
ATOM 2556 N N . LEU B 1 34 ? 21.733 30.397 -1.024 1.00 26.11 34 LEU B N 1
ATOM 2557 C CA . LEU B 1 34 ? 22.323 31.684 -1.302 1.00 24.88 34 LEU B CA 1
ATOM 2558 C C . LEU B 1 34 ? 23.605 31.909 -0.537 1.00 22.15 34 LEU B C 1
ATOM 2559 O O . LEU B 1 34 ? 23.909 31.270 0.482 1.00 26.84 34 LEU B O 1
ATOM 2564 N N . ARG B 1 35 ? 24.331 32.884 -1.045 1.00 19.14 35 ARG B N 1
ATOM 2565 C CA . ARG B 1 35 ? 25.662 33.148 -0.574 1.00 18.09 35 ARG B CA 1
ATOM 2566 C C . ARG B 1 35 ? 25.701 34.288 0.430 1.00 17.16 35 ARG B C 1
ATOM 2567 O O . ARG B 1 35 ? 25.062 35.329 0.236 1.00 15.69 35 ARG B O 1
ATOM 2583 N N . HIS B 1 37 ? 28.434 36.692 2.704 1.00 13.00 37 HIS B N 1
ATOM 2584 C CA . HIS B 1 37 ? 29.803 37.170 2.822 1.00 13.36 37 HIS B CA 1
ATOM 2585 C C . HIS B 1 37 ? 30.217 37.295 4.285 1.00 12.30 37 HIS B C 1
ATOM 2586 O O . HIS B 1 37 ? 29.433 37.709 5.116 1.00 12.14 37 HIS B O 1
ATOM 2593 N N . TYR B 1 38 ? 31.474 36.975 4.554 1.00 11.34 38 TYR B N 1
ATOM 2594 C CA . TYR B 1 38 ? 32.062 37.212 5.857 1.00 12.43 38 TYR B CA 1
ATOM 2595 C C . TYR B 1 38 ? 33.553 37.507 5.744 1.00 13.50 38 TYR B C 1
ATOM 2596 O O . TYR B 1 38 ? 34.172 37.254 4.714 1.00 12.39 38 TYR B O 1
ATOM 2605 N N . LEU B 1 39 ? 34.089 38.085 6.815 1.00 11.81 39 LEU B N 1
ATOM 2606 C CA . LEU B 1 39 ? 35.508 38.373 6.993 1.00 14.28 39 LEU B CA 1
ATOM 2607 C C . LEU B 1 39 ? 36.004 37.470 8.097 1.00 13.86 39 LEU B C 1
ATOM 2608 O O . LEU B 1 39 ? 35.274 37.239 9.062 1.00 13.05 39 LEU B O 1
ATOM 2613 N N . ASP B 1 40 ? 37.247 37.011 7.986 1.00 13.68 40 ASP B N 1
ATOM 2614 C CA . ASP B 1 40 ? 37.865 36.138 8.992 1.00 15.29 40 ASP B CA 1
ATOM 2615 C C . ASP B 1 40 ? 39.332 36.566 9.084 1.00 17.21 40 ASP B C 1
ATOM 2616 O O . ASP B 1 40 ? 40.111 36.339 8.153 1.00 16.32 40 ASP B O 1
ATOM 2621 N N . GLU B 1 41 ? 39.677 37.245 10.172 1.00 15.21 41 GLU B N 1
ATOM 2622 C CA . GLU B 1 41 ? 40.974 37.896 10.273 1.00 15.33 41 GLU B CA 1
ATOM 2623 C C . GLU B 1 41 ? 41.613 37.580 11.608 1.00 15.89 41 GLU B C 1
ATOM 2624 O O . GLU B 1 41 ? 40.921 37.400 12.607 1.00 15.70 41 GLU B O 1
ATOM 2630 N N . GLY B 1 42 ? 42.939 37.536 11.620 1.00 15.23 42 GLY B N 1
ATOM 2631 C CA . GLY B 1 42 ? 43.707 37.253 12.820 1.00 16.97 42 GLY B CA 1
ATOM 2632 C C . GLY B 1 42 ? 44.108 35.797 12.949 1.00 18.86 42 GLY B C 1
ATOM 2633 O O . GLY B 1 42 ? 43.800 34.971 12.079 1.00 18.61 42 GLY B O 1
ATOM 2634 N N . ARG B 1 43 ? 44.791 35.481 14.049 1.00 23.11 43 ARG B N 1
ATOM 2635 C CA . ARG B 1 43 ? 45.366 34.145 14.230 1.00 25.53 43 ARG B CA 1
ATOM 2636 C C . ARG B 1 43 ? 44.258 33.098 14.166 1.00 29.87 43 ARG B C 1
ATOM 2637 O O . ARG B 1 43 ? 43.211 33.236 14.820 1.00 22.90 43 ARG B O 1
ATOM 2640 N N . SER B 1 44 ? 44.502 32.039 13.402 1.00 28.22 44 SER B N 1
ATOM 2641 C CA . SER B 1 44 ? 43.480 31.023 13.139 1.00 33.31 44 SER B CA 1
ATOM 2642 C C . SER B 1 44 ? 43.025 30.307 14.404 1.00 32.57 44 SER B C 1
ATOM 2643 O O . SER B 1 44 ? 41.909 29.803 14.449 1.00 32.77 44 SER B O 1
ATOM 2646 N N . ASP B 1 45 ? 43.893 30.256 15.411 1.00 32.41 45 ASP B N 1
ATOM 2647 C CA . ASP B 1 45 ? 43.590 29.612 16.688 1.00 34.99 45 ASP B CA 1
ATOM 2648 C C . ASP B 1 45 ? 43.206 30.630 17.760 1.00 33.56 45 ASP B C 1
ATOM 2649 O O . ASP B 1 45 ? 43.166 30.308 18.944 1.00 35.12 45 ASP B O 1
ATOM 2654 N N . GLY B 1 46 ? 42.924 31.866 17.355 1.00 31.41 46 GLY B N 1
ATOM 2655 C CA . GLY B 1 46 ? 42.584 32.894 18.318 1.00 27.70 46 GLY B CA 1
ATOM 2656 C C . GLY B 1 46 ? 41.171 32.700 18.810 1.00 20.81 46 GLY B C 1
ATOM 2657 O O . GLY B 1 46 ? 40.354 32.052 18.145 1.00 22.23 46 GLY B O 1
ATOM 2658 N N . GLU B 1 47 ? 40.868 33.252 19.981 1.00 22.25 47 GLU B N 1
ATOM 2659 C CA . GLU B 1 47 ? 39.487 33.254 20.455 1.00 20.50 47 GLU B CA 1
ATOM 2660 C C . GLU B 1 47 ? 38.652 34.067 19.477 1.00 17.60 47 GLU B C 1
ATOM 2661 O O . GLU B 1 47 ? 39.052 35.161 19.075 1.00 17.12 47 GLU B O 1
ATOM 2667 N N . VAL B 1 48 ? 37.481 33.540 19.133 1.00 15.97 48 VAL B N 1
ATOM 2668 C CA . VAL B 1 48 ? 36.637 34.138 18.113 1.00 15.52 48 VAL B CA 1
ATOM 2669 C C . VAL B 1 48 ? 35.842 35.283 18.691 1.00 13.66 48 VAL B C 1
ATOM 2670 O O . VAL B 1 48 ? 35.159 35.125 19.714 1.00 13.35 48 VAL B O 1
ATOM 2674 N N . VAL B 1 49 ? 35.905 36.420 18.017 1.00 13.06 49 VAL B N 1
ATOM 2675 C CA . VAL B 1 49 ? 35.026 37.547 18.292 1.00 11.62 49 VAL B CA 1
ATOM 2676 C C . VAL B 1 49 ? 34.144 37.723 17.059 1.00 13.12 49 VAL B C 1
ATOM 2677 O O . VAL B 1 49 ? 34.650 38.010 15.979 1.00 14.79 49 VAL B O 1
ATOM 2681 N N . LEU B 1 50 ? 32.840 37.499 17.215 1.00 11.39 50 LEU B N 1
ATOM 2682 C CA . LEU B 1 50 ? 31.902 37.561 16.112 1.00 11.73 50 LEU B CA 1
ATOM 2683 C C . LEU B 1 50 ? 31.216 38.919 16.117 1.00 11.38 50 LEU B C 1
ATOM 2684 O O . LEU B 1 50 ? 30.541 39.278 17.082 1.00 11.22 50 LEU B O 1
ATOM 2689 N N . LEU B 1 51 ? 31.383 39.654 15.022 1.00 11.61 51 LEU B N 1
ATOM 2690 C CA . LEU B 1 51 ? 30.917 41.031 14.913 1.00 9.99 51 LEU B CA 1
ATOM 2691 C C . LEU B 1 51 ? 29.704 41.094 13.999 1.00 9.19 51 LEU B C 1
ATOM 2692 O O . LEU B 1 51 ? 29.825 40.876 12.792 1.00 9.29 51 LEU B O 1
ATOM 2697 N N . LEU B 1 52 ? 28.544 41.404 14.571 1.00 8.87 52 LEU B N 1
ATOM 2698 C CA . LEU B 1 52 ? 27.311 41.441 13.792 1.00 9.70 52 LEU B CA 1
ATOM 2699 C C . LEU B 1 52 ? 26.784 42.876 13.652 1.00 9.34 52 LEU B C 1
ATOM 2700 O O . LEU B 1 52 ? 26.616 43.603 14.636 1.00 9.88 52 LEU B O 1
ATOM 2705 N N . HIS B 1 53 ? 26.545 43.263 12.402 1.00 9.45 53 HIS B N 1
ATOM 2706 C CA . HIS B 1 53 ? 26.010 44.569 12.070 1.00 8.53 53 HIS B CA 1
ATOM 2707 C C . HIS B 1 53 ? 24.503 44.472 11.933 1.00 8.41 53 HIS B C 1
ATOM 2708 O O . HIS B 1 53 ? 23.936 43.374 11.882 1.00 10.27 53 HIS B O 1
ATOM 2715 N N . GLY B 1 54 ? 23.857 45.627 11.835 1.00 9.16 54 GLY B N 1
ATOM 2716 C CA . GLY B 1 54 ? 22.422 45.702 11.602 1.00 8.77 54 GLY B CA 1
ATOM 2717 C C . GLY B 1 54 ? 22.029 46.568 10.425 1.00 9.23 54 GLY B C 1
ATOM 2718 O O . GLY B 1 54 ? 22.691 46.598 9.383 1.00 9.81 54 GLY B O 1
ATOM 2719 N N . GLU B 1 55 ? 20.920 47.278 10.599 1.00 9.68 55 GLU B N 1
ATOM 2720 C CA . GLU B 1 55 ? 20.258 48.056 9.550 1.00 8.85 55 GLU B CA 1
ATOM 2721 C C . GLU B 1 55 ? 20.846 49.464 9.436 1.00 14.37 55 GLU B C 1
ATOM 2722 O O . GLU B 1 55 ? 21.126 50.083 10.460 1.00 13.56 55 GLU B O 1
ATOM 2728 N N . PRO B 1 56 ? 21.063 49.978 8.203 1.00 10.75 56 PRO B N 1
ATOM 2729 C CA . PRO B 1 56 ? 21.185 49.357 6.892 1.00 10.36 56 PRO B CA 1
ATOM 2730 C C . PRO B 1 56 ? 22.693 49.290 6.568 1.00 11.28 56 PRO B C 1
ATOM 2731 O O . PRO B 1 56 ? 23.144 49.788 5.533 1.00 14.42 56 PRO B O 1
ATOM 2735 N N . SER B 1 57 ? 23.467 48.712 7.471 1.00 8.95 57 SER B N 1
ATOM 2736 C CA . SER B 1 57 ? 24.936 48.711 7.338 1.00 9.07 57 SER B CA 1
ATOM 2737 C C . SER B 1 57 ? 25.436 47.371 6.812 1.00 10.35 57 SER B C 1
ATOM 2738 O O . SER B 1 57 ? 24.664 46.604 6.217 1.00 11.08 57 SER B O 1
ATOM 2741 N N . TRP B 1 58 ? 26.737 47.119 6.954 1.00 9.82 58 TRP B N 1
ATOM 2742 C CA . TRP B 1 58 ? 27.325 45.822 6.665 1.00 9.84 58 TRP B CA 1
ATOM 2743 C C . TRP B 1 58 ? 28.639 45.727 7.414 1.00 10.16 58 TRP B C 1
ATOM 2744 O O . TRP B 1 58 ? 28.928 46.610 8.239 1.00 9.83 58 TRP B O 1
ATOM 2755 N N . SER B 1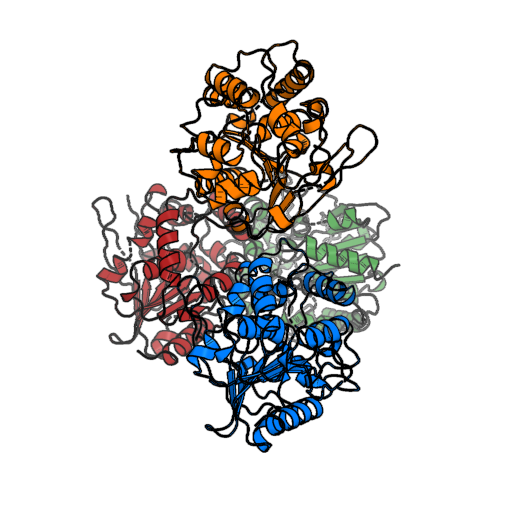 59 ? 29.420 44.682 7.161 1.00 9.83 59 SER B N 1
ATOM 2756 C CA . SER B 1 59 ? 30.674 44.456 7.930 1.00 10.93 59 SER B CA 1
ATOM 2757 C C . SER B 1 59 ? 31.700 45.575 7.820 1.00 10.54 59 SER B C 1
ATOM 2758 O O . SER B 1 59 ? 32.598 45.700 8.671 1.00 10.47 59 SER B O 1
ATOM 2761 N N . TYR B 1 60 ? 31.560 46.418 6.802 1.00 10.28 60 TYR B N 1
ATOM 2762 C CA . TYR B 1 60 ? 32.337 47.658 6.694 1.00 9.03 60 TYR B CA 1
ATOM 2763 C C . TYR B 1 60 ? 32.298 48.485 7.987 1.00 8.62 60 TYR B C 1
ATOM 2764 O O . TYR B 1 60 ? 33.278 49.141 8.319 1.00 11.44 60 TYR B O 1
ATOM 2773 N N . LEU B 1 61 ? 31.150 48.462 8.674 1.00 7.79 61 LEU B N 1
ATOM 2774 C CA . LEU B 1 61 ? 30.945 49.154 9.953 1.00 8.31 61 LEU B CA 1
ATOM 2775 C C . LEU B 1 61 ? 31.966 48.780 11.034 1.00 8.54 61 LEU B C 1
ATOM 2776 O O . LEU B 1 61 ? 32.289 49.603 11.884 1.00 8.66 61 LEU B O 1
ATOM 2781 N N . TYR B 1 62 ? 32.527 47.573 10.938 1.00 8.45 62 TYR B N 1
ATOM 2782 C CA . TYR B 1 62 ? 33.500 47.068 11.893 1.00 8.91 62 TYR B CA 1
ATOM 2783 C C . TYR B 1 62 ? 34.959 47.305 11.509 1.00 9.87 62 TYR B C 1
ATOM 2784 O O . TYR B 1 62 ? 35.879 46.805 12.189 1.00 12.01 62 TYR B O 1
ATOM 2793 N N . ARG B 1 63 ? 35.200 48.075 10.452 1.00 11.30 63 ARG B N 1
ATOM 2794 C CA . ARG B 1 63 ? 36.571 48.177 9.914 1.00 10.46 63 ARG B CA 1
ATOM 2795 C C . ARG B 1 63 ? 37.569 48.829 10.879 1.00 10.27 63 ARG B C 1
ATOM 2796 O O . ARG B 1 63 ? 38.755 48.519 10.815 1.00 11.36 63 ARG B O 1
ATOM 2804 N N . TRP B 1 64 ? 37.104 49.713 11.758 1.00 10.84 64 TRP B N 1
ATOM 2805 C CA . TRP B 1 64 ? 38.019 50.323 12.756 1.00 11.17 64 TRP B CA 1
ATOM 2806 C C . TRP B 1 64 ? 38.288 49.388 13.930 1.00 11.08 64 TRP B C 1
ATOM 2807 O O . TRP B 1 64 ? 39.319 49.515 14.600 1.00 13.83 64 TRP B O 1
ATOM 2826 N N . ILE B 1 66 ? 38.284 45.793 13.747 1.00 10.51 66 ILE B N 1
ATOM 2827 C CA . ILE B 1 66 ? 38.992 44.559 13.389 1.00 10.74 66 ILE B CA 1
ATOM 2828 C C . ILE B 1 66 ? 40.519 44.615 13.661 1.00 10.49 66 ILE B C 1
ATOM 2829 O O . ILE B 1 66 ? 41.044 43.688 14.275 1.00 11.76 66 ILE B O 1
ATOM 2834 N N . PRO B 1 67 ? 41.221 45.682 13.232 1.00 11.34 67 PRO B N 1
ATOM 2835 C CA . PRO B 1 67 ? 42.674 45.696 13.472 1.00 12.13 67 PRO B CA 1
ATOM 2836 C C . PRO B 1 67 ? 43.055 45.668 14.948 1.00 11.14 67 PRO B C 1
ATOM 2837 O O . PRO B 1 67 ? 44.068 45.079 15.310 1.00 12.56 67 PRO B O 1
ATOM 2841 N N . VAL B 1 68 ? 42.250 46.306 15.792 1.00 11.03 68 VAL B N 1
ATOM 2842 C CA . VAL B 1 68 ? 42.504 46.311 17.244 1.00 12.32 68 VAL B CA 1
ATOM 2843 C C . VAL B 1 68 ? 42.382 44.886 17.770 1.00 11.68 68 VAL B C 1
ATOM 2844 O O . VAL B 1 68 ? 43.205 44.426 18.562 1.00 12.48 68 VAL B O 1
ATOM 2848 N N . LEU B 1 69 ? 41.324 44.197 17.354 1.00 12.75 69 LEU B N 1
ATOM 2849 C CA . LEU B 1 69 ? 41.071 42.841 17.823 1.00 12.47 69 LEU B CA 1
ATOM 2850 C C . LEU B 1 69 ? 42.199 41.907 17.359 1.00 14.05 69 LEU B C 1
ATOM 2851 O O . LEU B 1 69 ? 42.682 41.080 18.142 1.00 13.35 69 LEU B O 1
ATOM 2856 N N . VAL B 1 70 ? 42.586 42.028 16.097 1.00 13.20 70 VAL B N 1
ATOM 2857 C CA . VAL B 1 70 ? 43.644 41.208 15.530 1.00 14.51 70 VAL B CA 1
ATOM 2858 C C . VAL B 1 70 ? 44.968 41.448 16.233 1.00 13.55 70 VAL B C 1
ATOM 2859 O O . VAL B 1 70 ? 45.679 40.495 16.555 1.00 14.14 70 VAL B O 1
ATOM 2863 N N . GLU B 1 71 ? 45.295 42.710 16.491 1.00 14.19 71 GLU B N 1
ATOM 2864 C CA . GLU B 1 71 ? 46.553 43.046 17.170 1.00 16.26 71 GLU B CA 1
ATOM 2865 C C . GLU B 1 71 ? 46.578 42.481 18.596 1.00 13.96 71 GLU B C 1
ATOM 2866 O O . GLU B 1 71 ? 47.631 42.097 19.087 1.00 16.25 71 GLU B O 1
ATOM 2872 N N . ALA B 1 72 ? 45.407 42.375 19.220 1.00 13.50 72 ALA B N 1
ATOM 2873 C CA . ALA B 1 72 ? 45.261 41.796 20.542 1.00 12.86 72 ALA B CA 1
ATOM 2874 C C . ALA B 1 72 ? 45.308 40.250 20.540 1.00 14.22 72 ALA B C 1
ATOM 2875 O O . ALA B 1 72 ? 45.229 39.635 21.611 1.00 16.32 72 ALA B O 1
ATOM 2877 N N . GLY B 1 73 ? 45.435 39.621 19.374 1.00 14.16 73 GLY B N 1
ATOM 2878 C CA . GLY B 1 73 ? 45.591 38.175 19.281 1.00 14.58 73 GLY B CA 1
ATOM 2879 C C . GLY B 1 73 ? 44.287 37.421 19.180 1.00 16.00 73 GLY B C 1
ATOM 2880 O O . GLY B 1 73 ? 44.254 36.206 19.367 1.00 19.75 73 GLY B O 1
ATOM 2881 N N . LEU B 1 74 ? 43.215 38.146 18.887 1.00 13.53 74 LEU B N 1
ATOM 2882 C CA . LEU B 1 74 ? 41.890 37.560 18.740 1.00 14.62 74 LEU B CA 1
ATOM 2883 C C . LEU B 1 74 ? 41.613 37.309 17.270 1.00 14.98 74 LEU B C 1
ATOM 2884 O O . LEU B 1 74 ? 42.275 37.865 16.389 1.00 14.51 74 LEU B O 1
ATOM 2889 N N . ARG B 1 75 ? 40.650 36.440 17.018 1.00 14.15 75 ARG B N 1
ATOM 2890 C CA . ARG B 1 75 ? 40.216 36.145 15.665 1.00 14.68 75 ARG B CA 1
ATOM 2891 C C . ARG B 1 75 ? 38.887 36.873 15.446 1.00 13.93 75 ARG B C 1
ATOM 2892 O O . ARG B 1 75 ? 37.873 36.542 16.069 1.00 13.76 75 ARG B O 1
ATOM 2900 N N . ALA B 1 76 ? 38.896 37.829 14.525 1.00 13.13 76 ALA B N 1
ATOM 2901 C CA . ALA B 1 76 ? 37.729 38.643 14.256 1.00 11.64 76 ALA B CA 1
ATOM 2902 C C . ALA B 1 76 ? 36.969 38.087 13.057 1.00 12.48 76 ALA B C 1
ATOM 2903 O O . ALA B 1 76 ? 37.517 37.930 11.969 1.00 13.15 76 ALA B O 1
ATOM 2905 N N . VAL B 1 77 ? 35.704 37.787 13.278 1.00 11.21 77 VAL B N 1
ATOM 2906 C CA . VAL B 1 77 ? 34.833 37.293 12.219 1.00 12.42 77 VAL B CA 1
ATOM 2907 C C . VAL B 1 77 ? 33.627 38.220 12.138 1.00 11.91 77 VAL B C 1
ATOM 2908 O O . VAL B 1 77 ? 33.010 38.526 13.151 1.00 11.19 77 VAL B O 1
ATOM 2912 N N . ALA B 1 78 ? 33.317 38.704 10.938 1.00 10.03 78 ALA B N 1
ATOM 2913 C CA . ALA B 1 78 ? 32.188 39.595 10.724 1.00 10.32 78 ALA B CA 1
ATOM 2914 C C . ALA B 1 78 ? 31.381 39.030 9.570 1.00 10.68 78 ALA B C 1
ATOM 2915 O O . ALA B 1 78 ? 31.940 38.720 8.522 1.00 11.78 78 ALA B O 1
ATOM 2917 N N . ILE B 1 79 ? 30.071 38.926 9.748 1.00 9.22 79 ILE B N 1
ATOM 2918 C CA . ILE B 1 79 ? 29.212 38.302 8.756 1.00 10.72 79 ILE B CA 1
ATOM 2919 C C . ILE B 1 79 ? 28.147 39.286 8.264 1.00 10.18 79 ILE B C 1
ATOM 2920 O O . ILE B 1 79 ? 27.521 39.978 9.061 1.00 11.10 79 ILE B O 1
ATOM 2925 N N . ASP B 1 80 ? 27.966 39.382 6.955 1.00 9.80 80 ASP B N 1
ATOM 2926 C CA . ASP B 1 80 ? 26.949 40.258 6.394 1.00 9.82 80 ASP B CA 1
ATOM 2927 C C . ASP B 1 80 ? 25.597 39.559 6.375 1.00 10.06 80 ASP B C 1
ATOM 2928 O O . ASP B 1 80 ? 25.454 38.481 5.800 1.00 11.40 80 ASP B O 1
ATOM 2933 N N . LEU B 1 81 ? 24.593 40.198 6.962 1.00 10.88 81 LEU B N 1
ATOM 2934 C CA . LEU B 1 81 ? 23.212 39.714 6.874 1.00 11.07 81 LEU B CA 1
ATOM 2935 C C . LEU B 1 81 ? 22.738 39.584 5.440 1.00 12.48 81 LEU B C 1
ATOM 2936 O O . LEU B 1 81 ? 23.137 40.355 4.565 1.00 11.46 81 LEU B O 1
ATOM 2941 N N . VAL B 1 82 ? 21.871 38.604 5.204 1.00 11.79 82 VAL B N 1
ATOM 2942 C CA . VAL B 1 82 ? 21.209 38.443 3.911 1.00 11.92 82 VAL B CA 1
ATOM 2943 C C . VAL B 1 82 ? 20.461 39.744 3.637 1.00 10.91 82 VAL B C 1
ATOM 2944 O O . VAL B 1 82 ? 19.796 40.274 4.522 1.00 9.84 82 VAL B O 1
ATOM 2948 N N . GLY B 1 83 ? 20.615 40.277 2.428 1.00 10.55 83 GLY B N 1
ATOM 2949 C CA . GLY B 1 83 ? 20.072 41.577 2.077 1.00 11.22 83 GLY B CA 1
ATOM 2950 C C . GLY B 1 83 ? 21.071 42.729 2.127 1.00 9.73 83 GLY B C 1
ATOM 2951 O O . GLY B 1 83 ? 20.720 43.848 1.753 1.00 10.67 83 GLY B O 1
ATOM 2952 N N . PHE B 1 84 ? 22.280 42.471 2.629 1.00 10.23 84 PHE B N 1
ATOM 2953 C CA . PHE B 1 84 ? 23.211 43.534 3.015 1.00 9.26 84 PHE B CA 1
ATOM 2954 C C . PHE B 1 84 ? 24.630 43.231 2.591 1.00 9.72 84 PHE B C 1
ATOM 2955 O O . PHE B 1 84 ? 24.983 42.076 2.332 1.00 9.89 84 PHE B O 1
ATOM 2963 N N . GLY B 1 85 ? 25.418 44.283 2.474 1.00 8.39 85 GLY B N 1
ATOM 2964 C CA . GLY B 1 85 ? 26.849 44.103 2.227 1.00 8.90 85 GLY B CA 1
ATOM 2965 C C . GLY B 1 85 ? 27.115 43.332 0.966 1.00 10.83 85 GLY B C 1
ATOM 2966 O O . GLY B 1 85 ? 26.566 43.662 -0.090 1.00 10.52 85 GLY B O 1
ATOM 2967 N N . ARG B 1 86 ? 27.970 42.319 1.069 1.00 11.98 86 ARG B N 1
ATOM 2968 C CA . ARG B 1 86 ? 28.323 41.464 -0.066 1.00 11.97 86 ARG B CA 1
ATOM 2969 C C . ARG B 1 86 ? 27.573 40.142 -0.049 1.00 12.35 86 ARG B C 1
ATOM 2970 O O . ARG B 1 86 ? 27.866 39.254 -0.857 1.00 14.22 86 ARG B O 1
ATOM 2978 N N . SER B 1 87 ? 26.581 40.013 0.852 1.00 12.15 87 SER B N 1
ATOM 2979 C CA . SER B 1 87 ? 25.689 38.844 0.849 1.00 13.28 87 SER B CA 1
ATOM 2980 C C . SER B 1 87 ? 24.609 38.977 -0.229 1.00 13.04 87 SER B C 1
ATOM 2981 O O . SER B 1 87 ? 24.330 40.073 -0.727 1.00 13.16 87 SER B O 1
ATOM 2984 N N . ASP B 1 88 ? 24.072 37.839 -0.652 1.00 13.15 88 ASP B N 1
ATOM 2985 C CA . ASP B 1 88 ? 22.989 37.819 -1.635 1.00 14.52 88 ASP B CA 1
ATOM 2986 C C . ASP B 1 88 ? 21.735 38.479 -1.077 1.00 13.34 88 ASP B C 1
ATOM 2987 O O . ASP B 1 88 ? 21.577 38.614 0.142 1.00 12.49 88 ASP B O 1
ATOM 2992 N N . LYS B 1 89 ? 20.878 38.945 -1.984 1.00 12.71 89 LYS B N 1
ATOM 2993 C CA . LYS B 1 89 ? 19.789 39.859 -1.639 1.00 13.27 89 LYS B CA 1
ATOM 2994 C C . LYS B 1 89 ? 18.476 39.439 -2.307 1.00 14.02 89 LYS B C 1
ATOM 2995 O O . LYS B 1 89 ? 18.206 39.789 -3.457 1.00 13.82 89 LYS B O 1
ATOM 3001 N N . PRO B 1 90 ? 17.663 38.677 -1.579 1.00 13.90 90 PRO B N 1
ATOM 3002 C CA . PRO B 1 90 ? 16.296 38.368 -2.017 1.00 14.21 90 PRO B CA 1
ATOM 3003 C C . PRO B 1 90 ? 15.573 39.650 -2.442 1.00 14.85 90 PRO B C 1
ATOM 3004 O O . PRO B 1 90 ? 15.787 40.709 -1.840 1.00 14.11 90 PRO B O 1
ATOM 3008 N N . THR B 1 91 ? 14.763 39.566 -3.504 1.00 15.96 91 THR B N 1
ATOM 3009 C CA . THR B 1 91 ? 14.189 40.751 -4.126 1.00 17.36 91 THR B CA 1
ATOM 3010 C C . THR B 1 91 ? 12.843 41.170 -3.549 1.00 16.29 91 THR B C 1
ATOM 3011 O O . THR B 1 91 ? 12.387 42.277 -3.812 1.00 17.46 91 THR B O 1
ATOM 3015 N N . SER B 1 92 ? 12.202 40.304 -2.778 1.00 17.82 92 SER B N 1
ATOM 3016 C CA . SER B 1 92 ? 10.886 40.630 -2.227 1.00 17.08 92 SER B CA 1
ATOM 3017 C C . SER B 1 92 ? 10.986 40.953 -0.744 1.00 16.60 92 SER B C 1
ATOM 3018 O O . SER B 1 92 ? 11.637 40.229 -0.006 1.00 15.25 92 SER B O 1
ATOM 3021 N N . ARG B 1 93 ? 10.291 41.994 -0.318 1.00 16.95 93 ARG B N 1
ATOM 3022 C CA . ARG B 1 93 ? 10.219 42.322 1.099 1.00 16.92 93 ARG B CA 1
ATOM 3023 C C . ARG B 1 93 ? 9.660 41.161 1.927 1.00 18.08 93 ARG B C 1
ATOM 3024 O O . ARG B 1 93 ? 10.096 40.941 3.069 1.00 16.20 93 ARG B O 1
ATOM 3032 N N . ASP B 1 94 ? 8.751 40.384 1.336 1.00 16.13 94 ASP B N 1
ATOM 3033 C CA . ASP B 1 94 ? 8.184 39.228 2.012 1.00 17.97 94 ASP B CA 1
ATOM 3034 C C . ASP B 1 94 ? 9.158 38.074 2.264 1.00 17.41 94 ASP B C 1
ATOM 3035 O O . ASP B 1 94 ? 8.830 37.186 3.041 1.00 17.34 94 ASP B O 1
ATOM 3040 N N . ASP B 1 95 ? 10.314 38.081 1.594 1.00 15.68 95 ASP B N 1
ATOM 3041 C CA . ASP B 1 95 ? 11.359 37.079 1.794 1.00 16.64 95 ASP B CA 1
ATOM 3042 C C . ASP B 1 95 ? 12.081 37.318 3.140 1.00 14.72 95 ASP B C 1
ATOM 3043 O O . ASP B 1 95 ? 12.776 36.438 3.633 1.00 16.70 95 ASP B O 1
ATOM 3048 N N . TYR B 1 96 ? 11.949 38.511 3.701 1.00 12.30 96 TYR B N 1
ATOM 3049 C CA . TYR B 1 96 ? 12.656 38.862 4.922 1.00 11.94 96 TYR B CA 1
ATOM 3050 C C . TYR B 1 96 ? 11.716 38.820 6.118 1.00 12.41 96 TYR B C 1
ATOM 3051 O O . TYR B 1 96 ? 10.724 39.552 6.167 1.00 13.87 96 TYR B O 1
ATOM 3060 N N . THR B 1 97 ? 12.074 37.983 7.087 1.00 11.88 97 THR B N 1
ATOM 3061 C CA . THR B 1 97 ? 11.375 37.901 8.365 1.00 13.97 97 THR B CA 1
ATOM 3062 C C . THR B 1 97 ? 12.414 37.755 9.457 1.00 13.08 97 THR B C 1
ATOM 3063 O O . THR B 1 97 ? 13.584 37.431 9.190 1.00 11.21 97 THR B O 1
ATOM 3067 N N . TYR B 1 98 ? 11.990 37.978 10.691 1.00 11.88 98 TYR B N 1
ATOM 3068 C CA . TYR B 1 98 ? 12.889 37.843 11.829 1.00 11.60 98 TYR B CA 1
ATOM 3069 C C . TYR B 1 98 ? 13.401 36.398 11.853 1.00 11.51 98 TYR B C 1
ATOM 3070 O O . TYR B 1 98 ? 14.632 36.135 11.950 1.00 11.29 98 TYR B O 1
ATOM 3079 N N . GLN B 1 99 ? 12.485 35.449 11.686 1.00 11.67 99 GLN B N 1
ATOM 3080 C CA . GLN B 1 99 ? 12.849 34.021 11.679 1.00 12.38 99 GLN B CA 1
ATOM 3081 C C . GLN B 1 99 ? 13.863 33.712 10.602 1.00 12.43 99 GLN B C 1
ATOM 3082 O O . GLN B 1 99 ? 14.815 32.955 10.841 1.00 12.92 99 GLN B O 1
ATOM 3088 N N . ALA B 1 100 ? 13.631 34.232 9.400 1.00 13.41 100 ALA B N 1
ATOM 3089 C CA . ALA B 1 100 ? 14.520 33.929 8.277 1.00 13.37 100 ALA B CA 1
ATOM 3090 C C . ALA B 1 100 ? 15.935 34.422 8.537 1.00 12.87 100 ALA B C 1
ATOM 3091 O O . ALA B 1 100 ? 16.917 33.702 8.268 1.00 14.40 100 ALA B O 1
ATOM 3093 N N . HIS B 1 101 ? 16.063 35.636 9.067 1.00 12.39 101 HIS B N 1
ATOM 3094 C CA . HIS B 1 101 ? 17.383 36.177 9.420 1.00 12.10 101 HIS B CA 1
ATOM 3095 C C . HIS B 1 101 ? 18.099 35.343 10.490 1.00 11.99 101 HIS B C 1
ATOM 3096 O O . HIS B 1 101 ? 19.311 35.109 10.408 1.00 13.89 101 HIS B O 1
ATOM 3103 N N . VAL B 1 102 ? 17.347 34.923 11.499 1.00 12.54 102 VAL B N 1
ATOM 3104 C CA . VAL B 1 102 ? 17.887 34.058 12.563 1.00 13.63 102 VAL B CA 1
ATOM 3105 C C . VAL B 1 102 ? 18.398 32.748 11.955 1.00 13.90 102 VAL B C 1
ATOM 3106 O O . VAL B 1 102 ? 19.512 32.323 12.256 1.00 15.18 102 VAL B O 1
ATOM 3110 N N . ASP B 1 103 ? 17.610 32.150 11.056 1.00 15.28 103 ASP B N 1
ATOM 3111 C CA . ASP B 1 103 ? 17.981 30.870 10.448 1.00 15.35 103 ASP B CA 1
ATOM 3112 C C . ASP B 1 103 ? 19.188 31.024 9.500 1.00 15.73 103 ASP B C 1
ATOM 3113 O O . ASP B 1 103 ? 20.090 30.190 9.503 1.00 15.48 103 ASP B O 1
ATOM 3118 N N . TRP B 1 104 ? 19.197 32.096 8.715 1.00 13.95 104 TRP B N 1
ATOM 3119 C CA . TRP B 1 104 ? 20.317 32.373 7.818 1.00 14.62 104 TRP B CA 1
ATOM 3120 C C . TRP B 1 104 ? 21.606 32.616 8.600 1.00 13.66 104 TRP B C 1
ATOM 3121 O O . TRP B 1 104 ? 22.641 32.027 8.293 1.00 15.79 104 TRP B O 1
ATOM 3140 N N . TRP B 1 106 ? 22.352 31.726 11.764 1.00 13.32 106 TRP B N 1
ATOM 3141 C CA . TRP B 1 106 ? 22.782 30.511 12.435 1.00 14.78 106 TRP B CA 1
ATOM 3142 C C . TRP B 1 106 ? 23.452 29.573 11.446 1.00 15.65 106 TRP B C 1
ATOM 3143 O O . TRP B 1 106 ? 24.495 28.996 11.748 1.00 16.97 106 TRP B O 1
ATOM 3154 N N . ALA B 1 107 ? 22.853 29.411 10.264 1.00 16.90 107 ALA B N 1
ATOM 3155 C CA . ALA B 1 107 ? 23.438 28.530 9.241 1.00 19.12 107 ALA B CA 1
ATOM 3156 C C . ALA B 1 107 ? 24.839 28.988 8.862 1.00 16.48 107 ALA B C 1
ATOM 3157 O O . ALA B 1 107 ? 25.713 28.163 8.655 1.00 15.56 107 ALA B O 1
ATOM 3159 N N . ALA B 1 108 ? 25.044 30.306 8.750 1.00 15.68 108 ALA B N 1
ATOM 3160 C CA . ALA B 1 108 ? 26.365 30.851 8.432 1.00 15.16 108 ALA B CA 1
ATOM 3161 C C . ALA B 1 108 ? 27.389 30.527 9.516 1.00 15.46 108 ALA B C 1
ATOM 3162 O O . ALA B 1 108 ? 28.484 30.058 9.223 1.00 16.51 108 ALA B O 1
ATOM 3164 N N . ILE B 1 109 ? 27.001 30.746 10.774 1.00 14.14 109 ILE B N 1
ATOM 3165 C CA . ILE B 1 109 ? 27.875 30.458 11.912 1.00 14.19 109 ILE B CA 1
ATOM 3166 C C . ILE B 1 109 ? 28.268 28.976 11.905 1.00 15.33 109 ILE B C 1
ATOM 3167 O O . ILE B 1 109 ? 29.449 28.620 12.061 1.00 16.72 109 ILE B O 1
ATOM 3172 N N . GLU B 1 110 ? 27.280 28.105 11.696 1.00 18.70 110 GLU B N 1
ATOM 3173 C CA . GLU B 1 110 ? 27.523 26.666 11.654 1.00 21.26 110 GLU B CA 1
ATOM 3174 C C . GLU B 1 110 ? 28.418 26.241 10.496 1.00 20.45 110 GLU B C 1
ATOM 3175 O O . GLU B 1 110 ? 29.284 25.375 10.666 1.00 21.78 110 GLU B O 1
ATOM 3181 N N . GLU B 1 111 ? 28.216 26.848 9.330 1.00 19.60 111 GLU B N 1
ATOM 3182 C CA . GLU B 1 111 ? 28.977 26.497 8.139 1.00 23.46 111 GLU B CA 1
ATOM 3183 C C . GLU B 1 111 ? 30.428 26.954 8.261 1.00 22.52 111 GLU B C 1
ATOM 3184 O O . GLU B 1 111 ? 31.349 26.231 7.876 1.00 22.88 111 GLU B O 1
ATOM 3190 N N . ILE B 1 112 ? 30.631 28.147 8.816 1.00 18.87 112 ILE B N 1
ATOM 3191 C CA . ILE B 1 112 ? 31.984 28.643 9.062 1.00 19.20 112 ILE B CA 1
ATOM 3192 C C . ILE B 1 112 ? 32.659 27.765 10.122 1.00 21.21 112 ILE B C 1
ATOM 3193 O O . ILE B 1 112 ? 33.863 27.527 10.054 1.00 22.97 112 ILE B O 1
ATOM 3198 N N . GLY B 1 113 ? 31.869 27.281 11.076 1.00 19.99 113 GLY B N 1
ATOM 3199 C CA . GLY B 1 113 ? 32.347 26.336 12.085 1.00 21.07 113 GLY B CA 1
ATOM 3200 C C . GLY B 1 113 ? 32.876 27.004 13.338 1.00 22.27 113 GLY B C 1
ATOM 3201 O O . GLY B 1 113 ? 33.846 26.546 13.943 1.00 22.45 113 GLY B O 1
ATOM 3202 N N . LEU B 1 114 ? 32.248 28.102 13.731 1.00 21.12 114 LEU B N 1
ATOM 3203 C CA . LEU B 1 114 ? 32.703 28.869 14.882 1.00 20.09 114 LEU B CA 1
ATOM 3204 C C . LEU B 1 114 ? 32.309 28.192 16.193 1.00 21.24 114 LEU B C 1
ATOM 3205 O O . LEU B 1 114 ? 31.214 27.617 16.300 1.00 22.72 114 LEU B O 1
ATOM 3210 N N . ALA B 1 115 ? 33.203 28.279 17.175 1.00 20.24 115 ALA B N 1
ATOM 3211 C CA . ALA B 1 115 ? 32.979 27.728 18.507 1.00 21.90 115 ALA B CA 1
ATOM 3212 C C . ALA B 1 115 ? 33.374 28.732 19.575 1.00 19.81 115 ALA B C 1
ATOM 3213 O O . ALA B 1 115 ? 34.264 29.559 19.356 1.00 25.68 115 ALA B O 1
ATOM 3215 N N . ASP B 1 116 ? 32.760 28.617 20.749 1.00 17.06 116 ASP B N 1
ATOM 3216 C CA . ASP B 1 116 ? 33.147 29.393 21.931 1.00 18.89 116 ASP B CA 1
ATOM 3217 C C . ASP B 1 116 ? 33.285 30.882 21.598 1.00 16.55 116 ASP B C 1
ATOM 3218 O O . ASP B 1 116 ? 34.310 31.527 21.846 1.00 16.31 116 ASP B O 1
ATOM 3223 N N . VAL B 1 117 ? 32.209 31.412 21.055 1.00 14.98 117 VAL B N 1
ATOM 3224 C CA . VAL B 1 117 ? 32.190 32.721 20.436 1.00 15.54 117 VAL B CA 1
ATOM 3225 C C . VAL B 1 117 ? 32.022 33.856 21.430 1.00 16.91 117 VAL B C 1
ATOM 3226 O O . VAL B 1 117 ? 31.199 33.752 22.335 1.00 16.43 117 VAL B O 1
ATOM 3230 N N . THR B 1 118 ? 32.765 34.954 21.229 1.00 14.17 118 THR B N 1
ATOM 3231 C CA . THR B 1 118 ? 32.470 36.236 21.895 1.00 13.18 118 THR B CA 1
ATOM 3232 C C . THR B 1 118 ? 31.682 37.120 20.916 1.00 13.59 118 THR B C 1
ATOM 3233 O O . THR B 1 118 ? 32.236 37.628 19.942 1.00 13.74 118 THR B O 1
ATOM 3237 N N . LEU B 1 119 ? 30.382 37.253 21.161 1.00 12.31 119 LEU B N 1
ATOM 3238 C CA . LEU B 1 119 ? 29.495 38.009 20.269 1.00 10.67 119 LEU B CA 1
ATOM 3239 C C . LEU B 1 119 ? 29.600 39.485 20.584 1.00 13.05 119 LEU B C 1
ATOM 3240 O O . LEU B 1 119 ? 29.550 39.882 21.760 1.00 14.03 119 LEU B O 1
ATOM 3245 N N . VAL B 1 120 ? 29.753 40.301 19.542 1.00 10.78 120 VAL B N 1
ATOM 3246 C CA . VAL B 1 120 ? 29.672 41.737 19.672 1.00 11.63 120 VAL B CA 1
ATOM 3247 C C . VAL B 1 120 ? 28.584 42.175 18.716 1.00 10.22 120 VAL B C 1
ATOM 3248 O O . VAL B 1 120 ? 28.658 41.897 17.524 1.00 10.89 120 VAL B O 1
ATOM 3252 N N . CYS B 1 121 ? 27.560 42.819 19.247 1.00 10.36 121 CYS B N 1
ATOM 3253 C CA . CYS B 1 121 ? 26.369 43.060 18.445 1.00 10.28 121 CYS B CA 1
ATOM 3254 C C . CYS B 1 121 ? 25.792 44.437 18.671 1.00 8.38 121 CYS B C 1
ATOM 3255 O O . CYS B 1 121 ? 25.876 44.975 19.770 1.00 8.55 121 CYS B O 1
ATOM 3258 N N . GLN B 1 122 ? 25.178 44.973 17.610 1.00 8.26 122 GLN B N 1
ATOM 3259 C CA . GLN B 1 122 ? 24.621 46.312 17.608 1.00 9.44 122 GLN B CA 1
ATOM 3260 C C . GLN B 1 122 ? 23.412 46.325 16.677 1.00 8.79 122 GLN B C 1
ATOM 3261 O O . GLN B 1 122 ? 23.407 45.607 15.657 1.00 9.61 122 GLN B O 1
ATOM 3267 N N . ASP B 1 123 ? 22.403 47.134 16.997 1.00 8.49 123 ASP B N 1
ATOM 3268 C CA . ASP B 1 123 ? 21.205 47.281 16.136 1.00 11.68 123 ASP B CA 1
ATOM 3269 C C . ASP B 1 123 ? 20.618 45.877 15.871 1.00 11.25 123 ASP B C 1
ATOM 3270 O O . ASP B 1 123 ? 20.601 45.022 16.777 1.00 9.88 123 ASP B O 1
ATOM 3275 N N . TRP B 1 124 ? 20.196 45.603 14.640 1.00 9.14 124 TRP B N 1
ATOM 3276 C CA . TRP B 1 124 ? 19.673 44.280 14.276 1.00 8.65 124 TRP B CA 1
ATOM 3277 C C . TRP B 1 124 ? 20.694 43.138 14.424 1.00 8.56 124 TRP B C 1
ATOM 3278 O O . TRP B 1 124 ? 20.322 41.970 14.574 1.00 11.23 124 TRP B O 1
ATOM 3289 N N . GLY B 1 125 ? 21.988 43.457 14.458 1.00 8.33 125 GLY B N 1
ATOM 3290 C CA . GLY B 1 125 ? 23.001 42.448 14.788 1.00 9.50 125 GLY B CA 1
ATOM 3291 C C . GLY B 1 125 ? 22.726 41.809 16.136 1.00 9.74 125 GLY B C 1
ATOM 3292 O O . GLY B 1 125 ? 22.965 40.614 16.327 1.00 9.59 125 GLY B O 1
ATOM 3293 N N . GLY B 1 126 ? 22.221 42.609 17.064 1.00 8.86 126 GLY B N 1
ATOM 3294 C CA . GLY B 1 126 ? 21.830 42.116 18.368 1.00 9.89 126 GLY B CA 1
ATOM 3295 C C . GLY B 1 126 ? 20.410 41.571 18.428 1.00 9.72 126 GLY B C 1
ATOM 3296 O O . GLY B 1 126 ? 20.161 40.593 19.140 1.00 10.65 126 GLY B O 1
ATOM 3297 N N . LEU B 1 127 ? 19.451 42.175 17.725 1.00 9.68 127 LEU B N 1
ATOM 3298 C CA . LEU B 1 127 ? 18.115 41.559 17.677 1.00 9.28 127 LEU B CA 1
ATOM 3299 C C . LEU B 1 127 ? 18.230 40.116 17.186 1.00 10.85 127 LEU B C 1
ATOM 3300 O O . LEU B 1 127 ? 17.539 39.210 17.686 1.00 12.74 127 LEU B O 1
ATOM 3305 N N . ILE B 1 128 ? 19.123 39.885 16.229 1.00 8.96 128 ILE B N 1
ATOM 3306 C CA . ILE B 1 128 ? 19.366 38.531 15.730 1.00 11.05 128 ILE B CA 1
ATOM 3307 C C . ILE B 1 128 ? 20.325 37.773 16.635 1.00 12.00 128 ILE B C 1
ATOM 3308 O O . ILE B 1 128 ? 20.035 36.663 17.090 1.00 12.57 128 ILE B O 1
ATOM 3313 N N . GLY B 1 129 ? 21.463 38.385 16.922 1.00 12.17 129 GLY B N 1
ATOM 3314 C CA . GLY B 1 129 ? 22.498 37.735 17.743 1.00 10.94 129 GLY B CA 1
ATOM 3315 C C . GLY B 1 129 ? 22.062 37.336 19.139 1.00 10.71 129 GLY B C 1
ATOM 3316 O O . GLY B 1 129 ? 22.366 36.231 19.606 1.00 11.72 129 GLY B O 1
ATOM 3317 N N . LEU B 1 130 ? 21.362 38.225 19.822 1.00 12.07 130 LEU B N 1
ATOM 3318 C CA . LEU B 1 130 ? 20.878 37.904 21.181 1.00 11.71 130 LEU B CA 1
ATOM 3319 C C . LEU B 1 130 ? 19.830 36.786 21.177 1.00 13.01 130 LEU B C 1
ATOM 3320 O O . LEU B 1 130 ? 19.787 35.956 22.097 1.00 11.78 130 LEU B O 1
ATOM 3325 N N . ARG B 1 131 ? 18.988 36.744 20.139 1.00 13.54 131 ARG B N 1
ATOM 3326 C CA . ARG B 1 131 ? 18.093 35.615 19.971 1.00 14.14 131 ARG B CA 1
ATOM 3327 C C . ARG B 1 131 ? 18.879 34.311 19.782 1.00 12.94 131 ARG B C 1
ATOM 3328 O O . ARG B 1 131 ? 18.529 33.284 20.361 1.00 14.30 131 ARG B O 1
ATOM 3336 N N . LEU B 1 132 ? 19.965 34.365 19.014 1.00 12.30 132 LEU B N 1
ATOM 3337 C CA . LEU B 1 132 ? 20.820 33.195 18.836 1.00 13.38 132 LEU B CA 1
ATOM 3338 C C . LEU B 1 132 ? 21.501 32.767 20.137 1.00 12.77 132 LEU B C 1
ATOM 3339 O O . LEU B 1 132 ? 21.662 31.570 20.390 1.00 12.88 132 LEU B O 1
ATOM 3344 N N . VAL B 1 133 ? 21.880 33.721 20.979 1.00 13.96 133 VAL B N 1
ATOM 3345 C CA . VAL B 1 133 ? 22.433 33.379 22.297 1.00 14.06 133 VAL B CA 1
ATOM 3346 C C . VAL B 1 133 ? 21.383 32.624 23.115 1.00 14.61 133 VAL B C 1
ATOM 3347 O O . VAL B 1 133 ? 21.688 31.625 23.754 1.00 15.63 133 VAL B O 1
ATOM 3351 N N . GLY B 1 134 ? 20.152 33.123 23.095 1.00 13.60 134 GLY B N 1
ATOM 3352 C CA . GLY B 1 134 ? 19.047 32.463 23.799 1.00 14.89 134 GLY B CA 1
ATOM 3353 C C . GLY B 1 134 ? 18.784 31.061 23.281 1.00 16.07 134 GLY B C 1
ATOM 3354 O O . GLY B 1 134 ? 18.538 30.150 24.053 1.00 20.74 134 GLY B O 1
ATOM 3355 N N . GLU B 1 135 ? 18.863 30.885 21.968 1.00 15.47 135 GLU B N 1
ATOM 3356 C CA . GLU B 1 135 ? 18.549 29.599 21.332 1.00 15.64 135 GLU B CA 1
ATOM 3357 C C . GLU B 1 135 ? 19.710 28.602 21.324 1.00 15.55 135 GLU B C 1
ATOM 3358 O O . GLU B 1 135 ? 19.479 27.399 21.284 1.00 16.80 135 GLU B O 1
ATOM 3364 N N . HIS B 1 136 ? 20.945 29.097 21.401 1.00 15.74 136 HIS B N 1
ATOM 3365 C CA . HIS B 1 136 ? 22.129 28.247 21.365 1.00 16.27 136 HIS B CA 1
ATOM 3366 C C . HIS B 1 136 ? 23.194 28.753 22.354 1.00 14.76 136 HIS B C 1
ATOM 3367 O O . HIS B 1 136 ? 24.285 29.118 21.951 1.00 15.47 136 HIS B O 1
ATOM 3374 N N . PRO B 1 137 ? 22.867 28.798 23.650 1.00 15.56 137 PRO B N 1
ATOM 3375 C CA . PRO B 1 137 ? 23.778 29.429 24.595 1.00 15.62 137 PRO B CA 1
ATOM 3376 C C . PRO B 1 137 ? 25.142 28.758 24.657 1.00 16.89 137 PRO B C 1
ATOM 3377 O O . PRO B 1 137 ? 26.132 29.432 24.938 1.00 16.96 137 PRO B O 1
ATOM 3381 N N . ASP B 1 138 ? 25.205 27.445 24.416 1.00 19.61 138 ASP B N 1
ATOM 3382 C CA . ASP B 1 138 ? 26.481 26.725 24.464 1.00 22.93 138 ASP B CA 1
ATOM 3383 C C . ASP B 1 138 ? 27.495 27.202 23.423 1.00 21.89 138 ASP B C 1
ATOM 3384 O O . ASP B 1 138 ? 28.683 26.954 23.581 1.00 17.69 138 ASP B O 1
ATOM 3389 N N . ARG B 1 139 ? 27.030 27.833 22.350 1.00 18.05 139 ARG B N 1
ATOM 3390 C CA . ARG B 1 139 ? 27.923 28.323 21.304 1.00 19.45 139 ARG B CA 1
ATOM 3391 C C . ARG B 1 139 ? 28.691 29.594 21.727 1.00 18.78 139 ARG B C 1
ATOM 3392 O O . ARG B 1 139 ? 29.723 29.917 21.127 1.00 20.98 139 ARG B O 1
ATOM 3400 N N . PHE B 1 140 ? 28.167 30.325 22.714 1.00 17.85 140 PHE B N 1
ATOM 3401 C CA . PHE B 1 140 ? 28.684 31.655 23.063 1.00 16.86 140 PHE B CA 1
ATOM 3402 C C . PHE B 1 140 ? 29.417 31.675 24.396 1.00 18.64 140 PHE B C 1
ATOM 3403 O O . PHE B 1 140 ? 28.827 31.400 25.439 1.00 20.04 140 PHE B O 1
ATOM 3411 N N . ALA B 1 141 ? 30.710 31.976 24.363 1.00 16.69 141 ALA B N 1
ATOM 3412 C CA . ALA B 1 141 ? 31.508 32.076 25.576 1.00 16.37 141 ALA B CA 1
ATOM 3413 C C . ALA B 1 141 ? 31.228 33.373 26.325 1.00 14.57 141 ALA B C 1
ATOM 3414 O O . ALA B 1 141 ? 31.255 33.400 27.554 1.00 14.86 141 ALA B O 1
ATOM 3416 N N . ARG B 1 142 ? 30.998 34.449 25.571 1.00 13.37 142 ARG B N 1
ATOM 3417 C CA . ARG B 1 142 ? 30.797 35.793 26.123 1.00 12.93 142 ARG B CA 1
ATOM 3418 C C . ARG B 1 142 ? 29.956 36.609 25.149 1.00 11.94 142 ARG B C 1
ATOM 3419 O O . ARG B 1 142 ? 29.878 36.273 23.973 1.00 13.80 142 ARG B O 1
ATOM 3427 N N . VAL B 1 143 ? 29.326 37.654 25.659 1.00 10.71 143 VAL B N 1
ATOM 3428 C CA . VAL B 1 143 ? 28.509 38.550 24.859 1.00 10.24 143 VAL B CA 1
ATOM 3429 C C . VAL B 1 143 ? 28.808 39.998 25.212 1.00 10.50 143 VAL B C 1
ATOM 3430 O O . VAL B 1 143 ? 28.866 40.358 26.389 1.00 10.26 143 VAL B O 1
ATOM 3434 N N . VAL B 1 144 ? 28.952 40.835 24.179 1.00 9.72 144 VAL B N 1
ATOM 3435 C CA . VAL B 1 144 ? 29.018 42.281 24.316 1.00 9.18 144 VAL B CA 1
ATOM 3436 C C . VAL B 1 144 ? 27.829 42.868 23.546 1.00 9.24 144 VAL B C 1
ATOM 3437 O O . VAL B 1 144 ? 27.686 42.631 22.342 1.00 8.18 144 VAL B O 1
ATOM 3441 N N . ALA B 1 145 ? 26.953 43.580 24.262 1.00 10.68 145 ALA B N 1
ATOM 3442 C CA . ALA B 1 145 ? 25.796 44.245 23.641 1.00 10.74 145 ALA B CA 1
ATOM 3443 C C . ALA B 1 145 ? 26.043 45.748 23.611 1.00 9.57 145 ALA B C 1
ATOM 3444 O O . ALA B 1 145 ? 26.369 46.334 24.618 1.00 9.31 145 ALA B O 1
ATOM 3446 N N . ALA B 1 146 ? 25.883 46.346 22.433 1.00 8.87 146 ALA B N 1
ATOM 3447 C CA . ALA B 1 146 ? 26.108 47.762 22.246 1.00 9.48 146 ALA B CA 1
ATOM 3448 C C . ALA B 1 146 ? 25.011 48.353 21.369 1.00 10.37 146 ALA B C 1
ATOM 3449 O O . ALA B 1 146 ? 24.967 48.076 20.173 1.00 14.08 146 ALA B O 1
ATOM 3451 N N . ASN B 1 147 ? 24.175 49.216 21.952 1.00 11.27 147 ASN B N 1
ATOM 3452 C CA . ASN B 1 147 ? 23.131 49.912 21.212 1.00 10.29 147 ASN B CA 1
ATOM 3453 C C . ASN B 1 147 ? 22.251 48.930 20.458 1.00 11.92 147 ASN B C 1
ATOM 3454 O O . ASN B 1 147 ? 22.176 48.949 19.221 1.00 10.54 147 ASN B O 1
ATOM 3459 N N . THR B 1 148 ? 21.623 48.050 21.240 1.00 11.77 148 THR B N 1
ATOM 3460 C CA . THR B 1 148 ? 20.793 46.996 20.704 1.00 12.08 148 THR B CA 1
ATOM 3461 C C . THR B 1 148 ? 19.784 46.566 21.769 1.00 13.47 148 THR B C 1
ATOM 3462 O O . THR B 1 148 ? 19.761 47.159 22.842 1.00 13.97 148 THR B O 1
ATOM 3482 N N . LEU B 1 150 ? 16.564 43.059 22.583 1.00 13.20 150 LEU B N 1
ATOM 3483 C CA . LEU B 1 150 ? 15.840 41.868 22.136 1.00 12.80 150 LEU B CA 1
ATOM 3484 C C . LEU B 1 150 ? 14.364 42.082 22.470 1.00 11.53 150 LEU B C 1
ATOM 3485 O O . LEU B 1 150 ? 13.905 41.674 23.533 1.00 13.89 150 LEU B O 1
ATOM 3490 N N . PRO B 1 151 ? 13.642 42.789 21.603 1.00 12.08 151 PRO B N 1
ATOM 3491 C CA . PRO B 1 151 ? 12.229 43.094 21.925 1.00 12.98 151 PRO B CA 1
ATOM 3492 C C . PRO B 1 151 ? 11.308 41.906 21.673 1.00 13.80 151 PRO B C 1
ATOM 3493 O O . PRO B 1 151 ? 11.455 41.208 20.679 1.00 16.41 151 PRO B O 1
ATOM 3497 N N . THR B 1 152 ? 10.350 41.700 22.560 1.00 14.00 152 THR B N 1
ATOM 3498 C CA . THR B 1 152 ? 9.380 40.644 22.394 1.00 14.45 152 THR B CA 1
ATOM 3499 C C . THR B 1 152 ? 8.109 41.154 21.734 1.00 16.34 152 THR B C 1
ATOM 3500 O O . THR B 1 152 ? 7.294 40.345 21.297 1.00 16.26 152 THR B O 1
ATOM 3504 N N . GLY B 1 153 ? 7.925 42.475 21.711 1.00 16.48 153 GLY B N 1
ATOM 3505 C CA . GLY B 1 153 ? 6.665 43.107 21.279 1.00 17.27 153 GLY B CA 1
ATOM 3506 C C . GLY B 1 153 ? 5.796 43.532 22.455 1.00 17.36 153 GLY B C 1
ATOM 3507 O O . GLY B 1 153 ? 4.768 44.172 22.279 1.00 16.51 153 GLY B O 1
ATOM 3508 N N . ASP B 1 154 ? 6.222 43.193 23.667 1.00 15.03 154 ASP B N 1
ATOM 3509 C CA . ASP B 1 154 ? 5.485 43.564 24.837 1.00 20.31 154 ASP B CA 1
ATOM 3510 C C . ASP B 1 154 ? 5.561 45.100 25.106 1.00 18.67 154 ASP B C 1
ATOM 3511 O O . ASP B 1 154 ? 4.602 45.697 25.572 1.00 18.08 154 ASP B O 1
ATOM 3516 N N . HIS B 1 155 ? 6.659 45.743 24.689 1.00 18.68 155 HIS B N 1
ATOM 3517 C CA . HIS B 1 155 ? 6.864 47.208 24.888 1.00 18.60 155 HIS B CA 1
ATOM 3518 C C . HIS B 1 155 ? 6.760 48.109 23.654 1.00 17.99 155 HIS B C 1
ATOM 3519 O O . HIS B 1 155 ? 7.121 47.724 22.566 1.00 17.93 155 HIS B O 1
ATOM 3526 N N . HIS B 1 156 ? 6.230 49.312 23.852 1.00 20.25 156 HIS B N 1
ATOM 3527 C CA . HIS B 1 156 ? 6.258 50.385 22.867 1.00 19.28 156 HIS B CA 1
ATOM 3528 C C . HIS B 1 156 ? 7.738 50.676 22.596 1.00 18.98 156 HIS B C 1
ATOM 3529 O O . HIS B 1 156 ? 8.522 50.765 23.538 1.00 18.81 156 HIS B O 1
ATOM 3536 N N . PRO B 1 157 ? 8.128 50.790 21.323 1.00 17.38 157 PRO B N 1
ATOM 3537 C CA . PRO B 1 157 ? 9.532 50.941 20.978 1.00 19.97 157 PRO B CA 1
ATOM 3538 C C . PRO B 1 157 ? 10.110 52.337 21.184 1.00 22.94 157 PRO B C 1
ATOM 3539 O O . PRO B 1 157 ? 11.339 52.503 21.096 1.00 25.09 157 PRO B O 1
ATOM 3543 N N . GLY B 1 158 ? 9.253 53.317 21.429 1.00 21.17 158 GLY B N 1
ATOM 3544 C CA . GLY B 1 158 ? 9.679 54.693 21.702 1.00 22.23 158 GLY B CA 1
ATOM 3545 C C . GLY B 1 158 ? 9.538 55.559 20.472 1.00 21.22 158 GLY B C 1
ATOM 3546 O O . GLY B 1 158 ? 9.575 55.046 19.349 1.00 16.21 158 GLY B O 1
ATOM 3547 N N . GLU B 1 159 ? 9.414 56.863 20.677 1.00 17.63 159 GLU B N 1
ATOM 3548 C CA . GLU B 1 159 ? 9.232 57.812 19.585 1.00 20.15 159 GLU B CA 1
ATOM 3549 C C . GLU B 1 159 ? 10.429 57.885 18.646 1.00 18.55 159 GLU B C 1
ATOM 3550 O O . GLU B 1 159 ? 10.253 58.092 17.436 1.00 17.16 159 GLU B O 1
ATOM 3553 N N . ALA B 1 160 ? 11.637 57.711 19.174 1.00 18.12 160 ALA B N 1
ATOM 3554 C CA . ALA B 1 160 ? 12.837 57.808 18.334 1.00 19.01 160 ALA B CA 1
ATOM 3555 C C . ALA B 1 160 ? 12.810 56.698 17.282 1.00 16.35 160 ALA B C 1
ATOM 3556 O O . ALA B 1 160 ? 13.055 56.932 16.099 1.00 16.85 160 ALA B O 1
ATOM 3558 N N . PHE B 1 161 ? 12.538 55.472 17.710 1.00 13.99 161 PHE B N 1
ATOM 3559 C CA . PHE B 1 161 ? 12.405 54.402 16.743 1.00 15.20 161 PHE B CA 1
ATOM 3560 C C . PHE B 1 161 ? 11.294 54.688 15.725 1.00 13.37 161 PHE B C 1
ATOM 3561 O O . PHE B 1 161 ? 11.486 54.460 14.540 1.00 13.84 161 PHE B O 1
ATOM 3569 N N . LEU B 1 162 ? 10.122 55.127 16.163 1.00 15.61 162 LEU B N 1
ATOM 3570 C CA . LEU B 1 162 ? 9.019 55.343 15.238 1.00 17.56 162 LEU B CA 1
ATOM 3571 C C . LEU B 1 162 ? 9.314 56.392 14.168 1.00 18.92 162 LEU B C 1
ATOM 3572 O O . LEU B 1 162 ? 8.882 56.261 13.024 1.00 15.67 162 LEU B O 1
ATOM 3577 N N . ALA B 1 163 ? 10.075 57.418 14.532 1.00 17.27 163 ALA B N 1
ATOM 3578 C CA . ALA B 1 163 ? 10.493 58.434 13.574 1.00 19.12 163 ALA B CA 1
ATOM 3579 C C . ALA B 1 163 ? 11.392 57.840 12.494 1.00 15.29 163 ALA B C 1
ATOM 3580 O O . ALA B 1 163 ? 11.235 58.111 11.299 1.00 14.96 163 ALA B O 1
ATOM 3582 N N . TRP B 1 164 ? 12.319 57.005 12.920 1.00 13.08 164 TRP B N 1
ATOM 3583 C CA . TRP B 1 164 ? 13.170 56.269 11.997 1.00 13.32 164 TRP B CA 1
ATOM 3584 C C . TRP B 1 164 ? 12.313 55.331 11.134 1.00 14.43 164 TRP B C 1
ATOM 3585 O O . TRP B 1 164 ? 12.450 55.303 9.914 1.00 13.34 164 TRP B O 1
ATOM 3596 N N . GLN B 1 165 ? 11.414 54.582 11.761 1.00 13.39 165 GLN B N 1
ATOM 3597 C CA . GLN B 1 165 ? 10.594 53.618 11.017 1.00 13.44 165 GLN B CA 1
ATOM 3598 C C . GLN B 1 165 ? 9.815 54.322 9.896 1.00 15.12 165 GLN B C 1
ATOM 3599 O O . GLN B 1 165 ? 9.830 53.883 8.761 1.00 14.25 165 GLN B O 1
ATOM 3605 N N . LYS B 1 166 ? 9.144 55.424 10.234 1.00 15.48 166 LYS B N 1
ATOM 3606 C CA . LYS B 1 166 ? 8.373 56.212 9.270 1.00 16.36 166 LYS B CA 1
ATOM 3607 C C . LYS B 1 166 ? 9.239 56.707 8.111 1.00 16.63 166 LYS B C 1
ATOM 3608 O O . LYS B 1 166 ? 8.899 56.505 6.946 1.00 16.97 166 LYS B O 1
ATOM 3614 N N . PHE B 1 167 ? 10.398 57.291 8.429 1.00 15.34 167 PHE B N 1
ATOM 3615 C CA . PHE B 1 167 ? 11.318 57.750 7.400 1.00 14.79 167 PHE B CA 1
ATOM 3616 C C . PHE B 1 167 ? 11.723 56.593 6.482 1.00 14.59 167 PHE B C 1
ATOM 3617 O O . PHE B 1 167 ? 11.745 56.753 5.249 1.00 15.33 167 PHE B O 1
ATOM 3625 N N . SER B 1 168 ? 12.040 55.429 7.074 1.00 12.77 168 SER B N 1
ATOM 3626 C CA . SER B 1 168 ? 12.544 54.300 6.294 1.00 13.62 168 SER B CA 1
ATOM 3627 C C . SER B 1 168 ? 11.551 53.832 5.229 1.00 16.01 168 SER B C 1
ATOM 3628 O O . SER B 1 168 ? 11.957 53.341 4.193 1.00 14.03 168 SER B O 1
ATOM 3631 N N . GLN B 1 169 ? 10.255 53.991 5.514 1.00 16.06 169 GLN B N 1
ATOM 3632 C CA . GLN B 1 169 ? 9.173 53.618 4.602 1.00 17.63 169 GLN B CA 1
ATOM 3633 C C . GLN B 1 169 ? 8.807 54.749 3.634 1.00 18.27 169 GLN B C 1
ATOM 3634 O O . GLN B 1 169 ? 8.525 54.492 2.467 1.00 21.26 169 GLN B O 1
ATOM 3640 N N . GLU B 1 170 ? 8.842 55.992 4.100 1.00 18.04 170 GLU B N 1
ATOM 3641 C CA . GLU B 1 170 ? 8.371 57.129 3.289 1.00 22.49 170 GLU B CA 1
ATOM 3642 C C . GLU B 1 170 ? 9.403 57.715 2.345 1.00 23.61 170 GLU B C 1
ATOM 3643 O O . GLU B 1 170 ? 9.033 58.301 1.325 1.00 22.55 170 GLU B O 1
ATOM 3649 N N . VAL B 1 171 ? 10.695 57.590 2.665 1.00 17.18 171 VAL B N 1
ATOM 3650 C CA . VAL B 1 171 ? 11.697 58.295 1.865 1.00 20.71 171 VAL B CA 1
ATOM 3651 C C . VAL B 1 171 ? 11.643 57.739 0.433 1.00 19.46 171 VAL B C 1
ATOM 3652 O O . VAL B 1 171 ? 11.659 56.526 0.247 1.00 19.44 171 VAL B O 1
ATOM 3656 N N . PRO B 1 172 ? 11.544 58.627 -0.580 1.00 21.12 172 PRO B N 1
ATOM 3657 C CA . PRO B 1 172 ? 11.444 58.126 -1.945 1.00 19.50 172 PRO B CA 1
ATOM 3658 C C . PRO B 1 172 ? 12.639 57.287 -2.361 1.00 17.70 172 PRO B C 1
ATOM 3659 O O . PRO B 1 172 ? 12.461 56.225 -2.933 1.00 18.28 172 PRO B O 1
ATOM 3663 N N . LEU B 1 173 ? 13.850 57.764 -2.067 1.00 16.77 173 LEU B N 1
ATOM 3664 C CA . LEU B 1 173 ? 15.085 57.040 -2.370 1.00 19.03 173 LEU B CA 1
ATOM 3665 C C . LEU B 1 173 ? 15.791 56.717 -1.059 1.00 17.61 173 LEU B C 1
ATOM 3666 O O . LEU B 1 173 ? 15.982 57.597 -0.241 1.00 18.10 173 LEU B O 1
ATOM 3671 N N . PHE B 1 174 ? 16.156 55.450 -0.854 1.00 14.75 174 PHE B N 1
ATOM 3672 C CA . PHE B 1 174 ? 16.696 54.988 0.431 1.00 13.85 174 PHE B CA 1
ATOM 3673 C C . PHE B 1 174 ? 18.224 55.143 0.393 1.00 15.98 174 PHE B C 1
ATOM 3674 O O . PHE B 1 174 ? 18.865 54.425 -0.372 1.00 14.89 174 PHE B O 1
ATOM 3682 N N . PRO B 1 175 ? 18.797 56.104 1.156 1.00 14.66 175 PRO B N 1
ATOM 3683 C CA . PRO B 1 175 ? 20.220 56.407 1.066 1.00 15.08 175 PRO B CA 1
ATOM 3684 C C . PRO B 1 175 ? 20.974 55.787 2.247 1.00 13.62 175 PRO B C 1
ATOM 3685 O O . PRO B 1 175 ? 21.053 56.392 3.314 1.00 12.91 175 PRO B O 1
ATOM 3689 N N . ALA B 1 176 ? 21.460 54.567 2.067 1.00 12.73 176 ALA B N 1
ATOM 3690 C CA . ALA B 1 176 ? 21.977 53.799 3.204 1.00 11.64 176 ALA B CA 1
ATOM 3691 C C . ALA B 1 176 ? 23.133 54.530 3.869 1.00 10.99 176 ALA B C 1
ATOM 3692 O O . ALA B 1 176 ? 23.192 54.627 5.099 1.00 10.18 176 ALA B O 1
ATOM 3694 N N . GLY B 1 177 ? 24.047 55.066 3.075 1.00 10.87 177 GLY B N 1
ATOM 3695 C CA . GLY B 1 177 ? 25.180 55.798 3.634 1.00 10.62 177 GLY B CA 1
ATOM 3696 C C . GLY B 1 177 ? 24.779 57.025 4.422 1.00 11.40 177 GLY B C 1
ATOM 3697 O O . GLY B 1 177 ? 25.285 57.270 5.517 1.00 11.71 177 GLY B O 1
ATOM 3698 N N . GLN B 1 178 ? 23.844 57.806 3.893 1.00 11.67 178 GLN B N 1
ATOM 3699 C CA . GLN B 1 178 ? 23.391 58.981 4.628 1.00 12.09 178 GLN B CA 1
ATOM 3700 C C . GLN B 1 178 ? 22.586 58.607 5.890 1.00 12.15 178 GLN B C 1
ATOM 3701 O O . GLN B 1 178 ? 22.549 59.379 6.831 1.00 11.73 178 GLN B O 1
ATOM 3707 N N . ILE B 1 179 ? 21.950 57.440 5.885 1.00 10.67 179 ILE B N 1
ATOM 3708 C CA . ILE B 1 179 ? 21.283 56.945 7.086 1.00 11.58 179 ILE B CA 1
ATOM 3709 C C . ILE B 1 179 ? 22.314 56.636 8.169 1.00 10.17 179 ILE B C 1
ATOM 3710 O O . ILE B 1 179 ? 22.114 57.018 9.331 1.00 9.15 179 ILE B O 1
ATOM 3715 N N . VAL B 1 180 ? 23.401 55.968 7.796 1.00 11.51 180 VAL B N 1
ATOM 3716 C CA . VAL B 1 180 ? 24.470 55.705 8.753 1.00 10.98 180 VAL B CA 1
ATOM 3717 C C . VAL B 1 180 ? 25.040 57.039 9.274 1.00 9.23 180 VAL B C 1
ATOM 3718 O O . VAL B 1 180 ? 25.224 57.205 10.483 1.00 10.06 180 VAL B O 1
ATOM 3722 N N . ASN B 1 181 ? 25.303 57.984 8.376 1.00 9.18 181 ASN B N 1
ATOM 3723 C CA . ASN B 1 181 ? 25.747 59.319 8.796 1.00 10.68 181 ASN B CA 1
ATOM 3724 C C . ASN B 1 181 ? 24.744 59.983 9.745 1.00 10.86 181 ASN B C 1
ATOM 3725 O O . ASN B 1 181 ? 25.120 60.612 10.744 1.00 11.69 181 ASN B O 1
ATOM 3730 N N . GLY B 1 182 ? 23.458 59.790 9.455 1.00 11.29 182 GLY B N 1
ATOM 3731 C CA . GLY B 1 182 ? 22.399 60.304 10.281 1.00 11.22 182 GLY B CA 1
ATOM 3732 C C . GLY B 1 182 ? 22.461 59.825 11.720 1.00 9.86 182 GLY B C 1
ATOM 3733 O O . GLY B 1 182 ? 22.052 60.551 12.638 1.00 12.59 182 GLY B O 1
ATOM 3734 N N . GLY B 1 183 ? 22.951 58.610 11.933 1.00 9.06 183 GLY B N 1
ATOM 3735 C CA . GLY B 1 183 ? 23.009 58.002 13.273 1.00 9.69 183 GLY B CA 1
ATOM 3736 C C . GLY B 1 183 ? 24.405 57.988 13.890 1.00 10.28 183 GLY B C 1
ATOM 3737 O O . GLY B 1 183 ? 24.675 57.212 14.812 1.00 12.20 183 GLY B O 1
ATOM 3738 N N . SER B 1 184 ? 25.293 58.816 13.346 1.00 10.97 184 SER B N 1
ATOM 3739 C CA . SER B 1 184 ? 26.657 58.957 13.830 1.00 11.35 184 SER B CA 1
ATOM 3740 C C . SER B 1 184 ? 26.842 60.404 14.238 1.00 12.26 184 SER B C 1
ATOM 3741 O O . SER B 1 184 ? 26.258 61.325 13.613 1.00 11.24 184 SER B O 1
ATOM 3744 N N . LEU B 1 185 ? 27.613 60.648 15.296 1.00 12.96 185 LEU B N 1
ATOM 3745 C CA . LEU B 1 185 ? 28.030 62.028 15.642 1.00 14.92 185 LEU B CA 1
ATOM 3746 C C . LEU B 1 185 ? 29.119 62.583 14.709 1.00 15.81 185 LEU B C 1
ATOM 3747 O O . LEU B 1 185 ? 29.154 63.791 14.450 1.00 15.67 185 LEU B O 1
ATOM 3752 N N . SER B 1 186 ? 30.010 61.728 14.232 1.00 14.55 186 SER B N 1
ATOM 3753 C CA . SER B 1 186 ? 31.081 62.174 13.344 1.00 17.06 186 SER B CA 1
ATOM 3754 C C . SER B 1 186 ? 30.500 62.375 11.938 1.00 16.14 186 SER B C 1
ATOM 3755 O O . SER B 1 186 ? 29.429 61.864 11.629 1.00 13.37 186 SER B O 1
ATOM 3758 N N . THR B 1 187 ? 31.156 63.204 11.136 1.00 13.71 187 THR B N 1
ATOM 3759 C CA . THR B 1 187 ? 30.760 63.407 9.757 1.00 13.49 187 THR B CA 1
ATOM 3760 C C . THR B 1 187 ? 31.457 62.359 8.919 1.00 13.84 187 THR B C 1
ATOM 3761 O O . THR B 1 187 ? 32.685 62.387 8.795 1.00 14.45 187 THR B O 1
ATOM 3765 N N . LEU B 1 188 ? 30.685 61.439 8.346 1.00 12.83 188 LEU B N 1
ATOM 3766 C CA . LEU B 1 188 ? 31.275 60.376 7.534 1.00 13.84 188 LEU B CA 1
ATOM 3767 C C . LEU B 1 188 ? 31.809 60.957 6.218 1.00 14.34 188 LEU B C 1
ATOM 3768 O O . LEU B 1 188 ? 31.222 61.878 5.646 1.00 15.10 188 LEU B O 1
ATOM 3773 N N . SER B 1 189 ? 32.952 60.451 5.776 1.00 13.62 189 SER B N 1
ATOM 3774 C CA . SER B 1 189 ? 33.579 60.963 4.570 1.00 13.62 189 SER B CA 1
ATOM 3775 C C . SER B 1 189 ? 32.753 60.539 3.366 1.00 13.46 189 SER B C 1
ATOM 3776 O O . SER B 1 189 ? 31.927 59.609 3.444 1.00 13.16 189 SER B O 1
ATOM 3779 N N . ALA B 1 190 ? 32.953 61.234 2.253 1.00 13.57 190 ALA B N 1
ATOM 3780 C CA . ALA B 1 190 ? 32.225 60.905 1.032 1.00 14.70 190 ALA B CA 1
ATOM 3781 C C . ALA B 1 190 ? 32.489 59.449 0.611 1.00 15.79 190 ALA B C 1
ATOM 3782 O O . ALA B 1 190 ? 31.574 58.741 0.162 1.00 14.64 190 ALA B O 1
ATOM 3784 N N . GLU B 1 191 ? 33.728 59.004 0.775 1.00 15.23 191 GLU B N 1
ATOM 3785 C CA . GLU B 1 191 ? 34.075 57.623 0.449 1.00 15.94 191 GLU B CA 1
ATOM 3786 C C . GLU B 1 191 ? 33.379 56.611 1.372 1.00 13.27 191 GLU B C 1
ATOM 3787 O O . GLU B 1 191 ? 33.040 55.524 0.929 1.00 12.18 191 GLU B O 1
ATOM 3793 N N . THR B 1 192 ? 33.188 56.960 2.648 1.00 11.30 192 THR B N 1
ATOM 3794 C CA . THR B 1 192 ? 32.497 56.104 3.602 1.00 11.78 192 THR B CA 1
ATOM 3795 C C . THR B 1 192 ? 31.015 55.988 3.233 1.00 12.21 192 THR B C 1
ATOM 3796 O O . THR B 1 192 ? 30.464 54.895 3.238 1.00 11.27 192 THR B O 1
ATOM 3800 N N . ILE B 1 193 ? 30.392 57.113 2.914 1.00 11.84 193 ILE B N 1
ATOM 3801 C CA . ILE B 1 193 ? 29.007 57.103 2.449 1.00 12.94 193 ILE B CA 1
ATOM 3802 C C . ILE B 1 193 ? 28.876 56.171 1.245 1.00 12.11 193 ILE B C 1
ATOM 3803 O O . ILE B 1 193 ? 27.956 55.342 1.187 1.00 12.79 193 ILE B O 1
ATOM 3808 N N . ALA B 1 194 ? 29.818 56.290 0.312 1.00 12.48 194 ALA B N 1
ATOM 3809 C CA . ALA B 1 194 ? 29.819 55.476 -0.892 1.00 13.79 194 ALA B CA 1
ATOM 3810 C C . ALA B 1 194 ? 30.000 53.995 -0.561 1.00 13.34 194 ALA B C 1
ATOM 3811 O O . ALA B 1 194 ? 29.400 53.140 -1.223 1.00 13.56 194 ALA B O 1
ATOM 3813 N N . ALA B 1 195 ? 30.794 53.692 0.470 1.00 12.61 195 ALA B N 1
ATOM 3814 C CA . ALA B 1 195 ? 30.983 52.295 0.909 1.00 12.12 195 ALA B CA 1
ATOM 3815 C C . ALA B 1 195 ? 29.689 51.682 1.435 1.00 12.57 195 ALA B C 1
ATOM 3816 O O . ALA B 1 195 ? 29.433 50.503 1.250 1.00 10.80 195 ALA B O 1
ATOM 3818 N N . TYR B 1 196 ? 28.862 52.488 2.084 1.00 12.71 196 TYR B N 1
ATOM 3819 C CA . TYR B 1 196 ? 27.563 52.003 2.554 1.00 11.16 196 TYR B CA 1
ATOM 3820 C C . TYR B 1 196 ? 26.509 51.941 1.459 1.00 12.72 196 TYR B C 1
ATOM 3821 O O . TYR B 1 196 ? 25.544 51.182 1.570 1.00 11.87 196 TYR B O 1
ATOM 3830 N N . ASP B 1 197 ? 26.677 52.734 0.407 1.00 13.23 197 ASP B N 1
ATOM 3831 C CA . ASP B 1 197 ? 25.811 52.641 -0.782 1.00 13.30 197 ASP B CA 1
ATOM 3832 C C . ASP B 1 197 ? 26.239 51.543 -1.742 1.00 14.40 197 ASP B C 1
ATOM 3833 O O . ASP B 1 197 ? 25.435 51.089 -2.572 1.00 15.47 197 ASP B O 1
ATOM 3838 N N . ALA B 1 198 ? 27.488 51.088 -1.632 1.00 12.19 198 ALA B N 1
ATOM 3839 C CA . ALA B 1 198 ? 28.023 50.086 -2.550 1.00 12.39 198 ALA B CA 1
ATOM 3840 C C . ALA B 1 198 ? 27.160 48.840 -2.722 1.00 13.48 198 ALA B C 1
ATOM 3841 O O . ALA B 1 198 ? 26.986 48.380 -3.850 1.00 13.73 198 ALA B O 1
ATOM 3843 N N . PRO B 1 199 ? 26.585 48.302 -1.635 1.00 11.60 199 PRO B N 1
ATOM 3844 C CA . PRO B 1 199 ? 25.734 47.122 -1.794 1.00 12.49 199 PRO B CA 1
ATOM 3845 C C . PRO B 1 199 ? 24.468 47.323 -2.633 1.00 12.88 199 PRO B C 1
ATOM 3846 O O . PRO B 1 199 ? 23.877 46.336 -3.060 1.00 13.10 199 PRO B O 1
ATOM 3850 N N . PHE B 1 200 ? 24.053 48.575 -2.841 1.00 12.44 200 PHE B N 1
ATOM 3851 C CA . PHE B 1 200 ? 22.723 48.891 -3.360 1.00 12.59 200 PHE B CA 1
ATOM 3852 C C . PHE B 1 200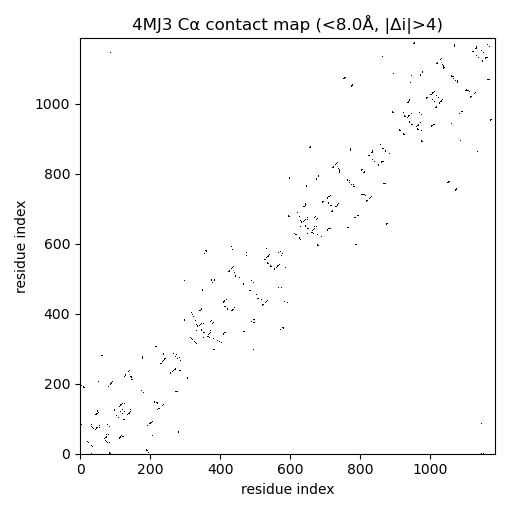 ? 22.760 49.748 -4.634 1.00 14.35 200 PHE B C 1
ATOM 3853 O O . PHE B 1 200 ? 22.484 50.946 -4.594 1.00 14.07 200 PHE B O 1
ATOM 3861 N N . PRO B 1 201 ? 23.118 49.144 -5.767 1.00 16.15 201 PRO B N 1
ATOM 3862 C CA . PRO B 1 201 ? 23.199 49.947 -7.007 1.00 19.15 201 PRO B CA 1
ATOM 3863 C C . PRO B 1 201 ? 21.889 50.658 -7.353 1.00 21.44 201 PRO B C 1
ATOM 3864 O O . PRO B 1 201 ? 21.901 51.717 -7.977 1.00 18.55 201 PRO B O 1
ATOM 3868 N N . ASP B 1 202 ? 20.767 50.056 -6.975 1.00 19.91 202 ASP B N 1
ATOM 3869 C CA . ASP B 1 202 ? 19.477 50.704 -7.122 1.00 19.95 202 ASP B CA 1
ATOM 3870 C C . ASP B 1 202 ? 18.483 50.062 -6.170 1.00 18.40 202 ASP B C 1
ATOM 3871 O O . ASP B 1 202 ? 18.822 49.164 -5.396 1.00 15.35 202 ASP B O 1
ATOM 3876 N N . ALA B 1 203 ? 17.247 50.537 -6.213 1.00 19.01 203 ALA B N 1
ATOM 3877 C CA . ALA B 1 203 ? 16.240 50.113 -5.253 1.00 18.10 203 ALA B CA 1
ATOM 3878 C C . ALA B 1 203 ? 15.917 48.626 -5.273 1.00 18.44 203 ALA B C 1
ATOM 3879 O O . ALA B 1 203 ? 15.443 48.084 -4.266 1.00 14.82 203 ALA B O 1
ATOM 3881 N N . SER B 1 204 ? 16.143 47.958 -6.403 1.00 17.63 204 SER B N 1
ATOM 3882 C CA . SER B 1 204 ? 15.831 46.530 -6.498 1.00 18.28 204 SER B CA 1
ATOM 3883 C C . SER B 1 204 ? 16.645 45.681 -5.499 1.00 16.98 204 SER B C 1
ATOM 3884 O O . SER B 1 204 ? 16.263 44.571 -5.170 1.00 16.68 204 SER B O 1
ATOM 3887 N N . TYR B 1 205 ? 17.792 46.210 -5.068 1.00 15.22 205 TYR B N 1
ATOM 3888 C CA . TYR B 1 205 ? 18.685 45.536 -4.122 1.00 13.44 205 TYR B CA 1
ATOM 3889 C C . TYR B 1 205 ? 18.368 45.865 -2.657 1.00 13.54 205 TYR B C 1
ATOM 3890 O O . TYR B 1 205 ? 19.054 45.365 -1.771 1.00 11.85 205 TYR B O 1
ATOM 3899 N N . GLN B 1 206 ? 17.343 46.680 -2.423 1.00 12.07 206 GLN B N 1
ATOM 3900 C CA . GLN B 1 206 ? 17.105 47.239 -1.096 1.00 13.42 206 GLN B CA 1
ATOM 3901 C C . GLN B 1 206 ? 15.875 46.682 -0.373 1.00 12.63 206 GLN B C 1
ATOM 3902 O O . GLN B 1 206 ? 15.448 47.239 0.621 1.00 13.20 206 GLN B O 1
ATOM 3908 N N . ALA B 1 207 ? 15.327 45.563 -0.829 1.00 13.50 207 ALA B N 1
ATOM 3909 C CA . ALA B 1 207 ? 14.141 45.003 -0.195 1.00 13.03 207 ALA B CA 1
ATOM 3910 C C . ALA B 1 207 ? 14.405 44.668 1.286 1.00 12.73 207 ALA B C 1
ATOM 3911 O O . ALA B 1 207 ? 13.524 44.878 2.137 1.00 12.87 207 ALA B O 1
ATOM 3913 N N . GLY B 1 208 ? 15.579 44.124 1.588 1.00 12.36 208 GLY B N 1
ATOM 3914 C CA . GLY B 1 208 ? 15.932 43.787 2.965 1.00 11.54 208 GLY B CA 1
ATOM 3915 C C . GLY B 1 208 ? 16.059 45.047 3.808 1.00 11.95 208 GLY B C 1
ATOM 3916 O O . GLY B 1 208 ? 15.629 45.088 4.970 1.00 10.37 208 GLY B O 1
ATOM 3917 N N . ALA B 1 209 ? 16.678 46.071 3.223 1.00 11.31 209 ALA B N 1
ATOM 3918 C CA . ALA B 1 209 ? 16.875 47.350 3.922 1.00 11.10 209 ALA B CA 1
ATOM 3919 C C . ALA B 1 209 ? 15.520 48.042 4.195 1.00 10.72 209 ALA B C 1
ATOM 3920 O O . ALA B 1 209 ? 15.318 48.648 5.232 1.00 11.08 209 ALA B O 1
ATOM 3922 N N . ARG B 1 210 ? 14.603 47.977 3.249 1.00 11.80 210 ARG B N 1
ATOM 3923 C CA . ARG B 1 210 ? 13.279 48.547 3.446 1.00 12.73 210 ARG B CA 1
ATOM 3924 C C . ARG B 1 210 ? 12.457 47.772 4.470 1.00 12.90 210 ARG B C 1
ATOM 3925 O O . ARG B 1 210 ? 11.653 48.349 5.200 1.00 12.69 210 ARG B O 1
ATOM 3933 N N . GLN B 1 211 ? 12.609 46.451 4.503 1.00 12.79 211 GLN B N 1
ATOM 3934 C CA . GLN B 1 211 ? 11.742 45.619 5.335 1.00 11.81 211 GLN B CA 1
ATOM 3935 C C . GLN B 1 211 ? 12.172 45.602 6.817 1.00 11.19 211 GLN B C 1
ATOM 3936 O O . GLN B 1 211 ? 11.327 45.453 7.683 1.00 11.17 211 GLN B O 1
ATOM 3942 N N . PHE B 1 212 ? 13.463 45.776 7.102 1.00 11.17 212 PHE B N 1
ATOM 3943 C CA . PHE B 1 212 ? 13.935 45.577 8.478 1.00 9.91 212 PHE B CA 1
ATOM 3944 C C . PHE B 1 212 ? 13.121 46.331 9.521 1.00 10.87 212 PHE B C 1
ATOM 3945 O O . PHE B 1 212 ? 12.755 45.748 10.532 1.00 11.22 212 PHE B O 1
ATOM 3953 N N . PRO B 1 213 ? 12.882 47.634 9.306 1.00 10.59 213 PRO B N 1
ATOM 3954 C CA . PRO B 1 213 ? 12.165 48.382 10.338 1.00 10.97 213 PRO B CA 1
ATOM 3955 C C . PRO B 1 213 ? 10.755 47.865 10.609 1.00 11.88 213 PRO B C 1
ATOM 3956 O O . PRO B 1 213 ? 10.242 48.089 11.705 1.00 12.24 213 PRO B O 1
ATOM 3968 N N . LEU B 1 215 ? 10.056 44.707 10.742 1.00 11.33 215 LEU B N 1
ATOM 3969 C CA . LEU B 1 215 ? 10.217 43.437 11.444 1.00 10.95 215 LEU B CA 1
ATOM 3970 C C . LEU B 1 215 ? 10.470 43.608 12.942 1.00 11.35 215 LEU B C 1
ATOM 3971 O O . LEU B 1 215 ? 10.490 42.614 13.681 1.00 11.00 215 LEU B O 1
ATOM 3976 N N . VAL B 1 216 ? 10.683 44.846 13.392 1.00 14.02 216 VAL B N 1
ATOM 3977 C CA . VAL B 1 216 ? 10.910 45.087 14.832 1.00 13.38 216 VAL B CA 1
ATOM 3978 C C . VAL B 1 216 ? 9.606 44.805 15.577 1.00 13.01 216 VAL B C 1
ATOM 3979 O O . VAL B 1 216 ? 8.576 45.415 15.266 1.00 12.71 216 VAL B O 1
ATOM 3983 N N . PRO B 1 217 ? 9.602 43.858 16.530 1.00 12.98 217 PRO B N 1
ATOM 3984 C CA . PRO B 1 217 ? 8.323 43.638 17.239 1.00 13.19 217 PRO B CA 1
ATOM 3985 C C . PRO B 1 217 ? 7.944 44.817 18.101 1.00 13.23 217 PRO B C 1
ATOM 3986 O O . PRO B 1 217 ? 8.705 45.216 18.990 1.00 14.74 217 PRO B O 1
ATOM 3990 N N . ILE B 1 218 ? 6.762 45.367 17.833 1.00 14.95 218 ILE B N 1
ATOM 3991 C CA . ILE B 1 218 ? 6.246 46.533 18.583 1.00 17.18 218 ILE B CA 1
ATOM 3992 C C . ILE B 1 218 ? 4.873 46.236 19.186 1.00 16.94 218 ILE B C 1
ATOM 3993 O O . ILE B 1 218 ? 4.246 47.136 19.753 1.00 17.99 218 ILE B O 1
ATOM 3998 N N . SER B 1 219 ? 4.403 44.993 19.062 1.00 15.45 219 SER B N 1
ATOM 3999 C CA . SER B 1 219 ? 3.134 44.557 19.607 1.00 18.53 219 SER B CA 1
ATOM 4000 C C . SER B 1 219 ? 3.210 43.067 19.883 1.00 19.07 219 SER B C 1
ATOM 4001 O O . SER B 1 219 ? 3.952 42.378 19.195 1.00 17.91 219 SER B O 1
ATOM 4004 N N . PRO B 1 220 ? 2.432 42.555 20.854 1.00 17.49 220 PRO B N 1
ATOM 4005 C CA . PRO B 1 220 ? 2.543 41.137 21.205 1.00 18.60 220 PRO B CA 1
ATOM 4006 C C . PRO B 1 220 ? 1.923 40.132 20.216 1.00 18.52 220 PRO B C 1
ATOM 4007 O O . PRO B 1 220 ? 1.953 38.943 20.466 1.00 17.95 220 PRO B O 1
ATOM 4011 N N . ASP B 1 221 ? 1.382 40.593 19.098 1.00 16.96 221 ASP B N 1
ATOM 4012 C CA . ASP B 1 221 ? 0.901 39.670 18.064 1.00 20.58 221 ASP B CA 1
ATOM 4013 C C . ASP B 1 221 ? 1.916 39.574 16.939 1.00 18.93 221 ASP B C 1
ATOM 4014 O O . ASP B 1 221 ? 1.630 39.028 15.874 1.00 18.65 221 ASP B O 1
ATOM 4019 N N . ASP B 1 222 ? 3.115 40.099 17.164 1.00 17.66 222 ASP B N 1
ATOM 4020 C CA . ASP B 1 222 ? 4.155 40.003 16.142 1.00 15.78 222 ASP B CA 1
ATOM 4021 C C . ASP B 1 222 ? 4.479 38.533 15.883 1.00 15.54 222 ASP B C 1
ATOM 4022 O O . ASP B 1 222 ? 4.485 37.718 16.808 1.00 13.91 222 ASP B O 1
ATOM 4027 N N . PRO B 1 223 ? 4.763 38.169 14.617 1.00 15.84 223 PRO B N 1
ATOM 4028 C CA . PRO B 1 223 ? 5.159 36.777 14.358 1.00 15.58 223 PRO B CA 1
ATOM 4029 C C . PRO B 1 223 ? 6.383 36.286 15.158 1.00 13.59 223 PRO B C 1
ATOM 4030 O O . PRO B 1 223 ? 6.502 35.088 15.418 1.00 14.12 223 PRO B O 1
ATOM 4034 N N . ALA B 1 224 ? 7.256 37.197 15.568 1.00 13.40 224 ALA B N 1
ATOM 4035 C CA . ALA B 1 224 ? 8.452 36.840 16.337 1.00 11.90 224 ALA B CA 1
ATOM 4036 C C . ALA B 1 224 ? 8.208 36.794 17.845 1.00 12.31 224 ALA B C 1
ATOM 4037 O O . ALA B 1 224 ? 9.092 36.414 18.600 1.00 13.60 224 ALA B O 1
ATOM 4039 N N . THR B 1 225 ? 7.028 37.194 18.304 1.00 12.41 225 THR B N 1
ATOM 4040 C CA . THR B 1 225 ? 6.785 37.286 19.749 1.00 12.48 225 THR B CA 1
ATOM 4041 C C . THR B 1 225 ? 7.019 35.953 20.494 1.00 14.00 225 THR B C 1
ATOM 4042 O O . THR B 1 225 ? 7.746 35.941 21.497 1.00 14.21 225 THR B O 1
ATOM 4046 N N . PRO B 1 226 ? 6.470 34.829 19.998 1.00 14.29 226 PRO B N 1
ATOM 4047 C CA . PRO B 1 226 ? 6.659 33.597 20.787 1.00 16.29 226 PRO B CA 1
ATOM 4048 C C . PRO B 1 226 ? 8.126 33.178 20.874 1.00 16.83 226 PRO B C 1
ATOM 4049 O O . PRO B 1 226 ? 8.620 32.903 21.976 1.00 16.94 226 PRO B O 1
ATOM 4053 N N . ALA B 1 227 ? 8.833 33.211 19.749 1.00 13.93 227 ALA B N 1
ATOM 4054 C CA . ALA B 1 227 ? 10.240 32.831 19.753 1.00 14.60 227 ALA B CA 1
ATOM 4055 C C . ALA B 1 227 ? 11.080 33.815 20.555 1.00 13.37 227 ALA B C 1
ATOM 4056 O O . ALA B 1 227 ? 12.002 33.395 21.268 1.00 14.48 227 ALA B O 1
ATOM 4058 N N . ASN B 1 228 ? 10.765 35.100 20.479 1.00 11.81 228 ASN B N 1
ATOM 4059 C CA . ASN B 1 228 ? 11.574 36.091 21.196 1.00 12.20 228 ASN B CA 1
ATOM 4060 C C . ASN B 1 228 ? 11.360 35.975 22.697 1.00 12.96 228 ASN B C 1
ATOM 4061 O O . ASN B 1 228 ? 12.282 36.200 23.470 1.00 12.52 228 ASN B O 1
ATOM 4066 N N . ARG B 1 229 ? 10.125 35.672 23.119 1.00 13.97 229 ARG B N 1
ATOM 4067 C CA . ARG B 1 229 ? 9.889 35.470 24.540 1.00 15.09 229 ARG B CA 1
ATOM 4068 C C . ARG B 1 229 ? 10.726 34.311 25.063 1.00 16.03 229 ARG B C 1
ATOM 4069 O O . ARG B 1 229 ? 11.255 34.374 26.161 1.00 17.02 229 ARG B O 1
ATOM 4077 N N . LYS B 1 230 ? 10.808 33.240 24.284 1.00 15.67 230 LYS B N 1
ATOM 4078 C CA . LYS B 1 230 ? 11.542 32.034 24.709 1.00 16.55 230 LYS B CA 1
ATOM 4079 C C . LYS B 1 230 ? 13.021 32.352 24.765 1.00 15.80 230 LYS B C 1
ATOM 4080 O O . LYS B 1 230 ? 13.693 32.003 25.745 1.00 14.61 230 LYS B O 1
ATOM 4083 N N . ALA B 1 231 ? 13.517 33.055 23.753 1.00 14.55 231 ALA B N 1
ATOM 4084 C CA . ALA B 1 231 ? 14.904 33.488 23.762 1.00 13.49 231 ALA B CA 1
ATOM 4085 C C . ALA B 1 231 ? 15.221 34.429 24.923 1.00 14.26 231 ALA B C 1
ATOM 4086 O O . ALA B 1 231 ? 16.317 34.378 25.506 1.00 13.43 231 ALA B O 1
ATOM 4088 N N . TRP B 1 232 ? 14.300 35.332 25.232 1.00 12.65 232 TRP B N 1
ATOM 4089 C CA . TRP B 1 232 ? 14.488 36.288 26.324 1.00 13.55 232 TRP B CA 1
ATOM 4090 C C . TRP B 1 232 ? 14.563 35.529 27.662 1.00 14.56 232 TRP B C 1
ATOM 4091 O O . TRP B 1 232 ? 15.425 35.814 28.503 1.00 15.07 232 TRP B O 1
ATOM 4102 N N . ALA B 1 233 ? 13.680 34.559 27.840 1.00 15.58 233 ALA B N 1
ATOM 4103 C CA . ALA B 1 233 ? 13.707 33.722 29.040 1.00 17.16 233 ALA B CA 1
ATOM 4104 C C . ALA B 1 233 ? 15.063 33.017 29.140 1.00 17.67 233 ALA B C 1
ATOM 4105 O O . ALA B 1 233 ? 15.670 32.967 30.225 1.00 16.59 233 ALA B O 1
ATOM 4107 N N . ALA B 1 234 ? 15.560 32.497 28.020 1.00 16.46 234 ALA B N 1
ATOM 4108 C CA . ALA B 1 234 ? 16.863 31.828 28.017 1.00 17.19 234 ALA B CA 1
ATOM 4109 C C . ALA B 1 234 ? 18.019 32.779 28.326 1.00 15.94 234 ALA B C 1
ATOM 4110 O O . ALA B 1 234 ? 18.936 32.415 29.059 1.00 16.84 234 ALA B O 1
ATOM 4112 N N . LEU B 1 235 ? 17.962 34.002 27.802 1.00 14.67 235 LEU B N 1
ATOM 4113 C CA . LEU B 1 235 ? 18.953 35.019 28.146 1.00 15.73 235 LEU B CA 1
ATOM 4114 C C . LEU B 1 235 ? 18.962 35.321 29.642 1.00 15.64 235 LEU B C 1
ATOM 4115 O O . LEU B 1 235 ? 19.997 35.667 30.187 1.00 15.67 235 LEU B O 1
ATOM 4120 N N . GLY B 1 236 ? 17.792 35.232 30.277 1.00 14.49 236 GLY B N 1
ATOM 4121 C CA . GLY B 1 236 ? 17.682 35.427 31.710 1.00 16.82 236 GLY B CA 1
ATOM 4122 C C . GLY B 1 236 ? 18.305 34.324 32.541 1.00 16.81 236 GLY B C 1
ATOM 4123 O O . GLY B 1 236 ? 18.335 34.426 33.766 1.00 21.99 236 GLY B O 1
ATOM 4124 N N . ARG B 1 237 ? 18.759 33.253 31.892 1.00 16.57 237 ARG B N 1
ATOM 4125 C CA . ARG B 1 237 ? 19.506 32.177 32.531 1.00 17.68 237 ARG B CA 1
ATOM 4126 C C . ARG B 1 237 ? 20.959 32.115 32.064 1.00 16.98 237 ARG B C 1
ATOM 4127 O O . ARG B 1 237 ? 21.679 31.185 32.434 1.00 18.94 237 ARG B O 1
ATOM 4135 N N . PHE B 1 238 ? 21.381 33.069 31.253 1.00 14.64 238 PHE B N 1
ATOM 4136 C CA . PHE B 1 238 ? 22.740 33.069 30.690 1.00 15.45 238 PHE B CA 1
ATOM 4137 C C . PHE B 1 238 ? 23.693 33.601 31.749 1.00 15.86 238 PHE B C 1
ATOM 4138 O O . PHE B 1 238 ? 23.680 34.785 32.055 1.00 16.26 238 PHE B O 1
ATOM 4146 N N . GLU B 1 239 ? 24.534 32.715 32.280 1.00 17.14 239 GLU B N 1
ATOM 4147 C CA . GLU B 1 239 ? 25.418 33.017 33.402 1.00 19.70 239 GLU B CA 1
ATOM 4148 C C . GLU B 1 239 ? 26.838 33.399 32.974 1.00 18.37 239 GLU B C 1
ATOM 4149 O O . GLU B 1 239 ? 27.653 33.822 33.805 1.00 18.89 239 GLU B O 1
ATOM 4155 N N . LYS B 1 240 ? 27.147 33.211 31.701 1.00 17.21 240 LYS B N 1
ATOM 4156 C CA . LYS B 1 240 ? 28.469 33.510 31.189 1.00 17.36 240 LYS B CA 1
ATOM 4157 C C . LYS B 1 240 ? 28.634 35.014 31.000 1.00 16.36 240 LYS B C 1
ATOM 4158 O O . LYS B 1 240 ? 27.644 35.753 31.021 1.00 16.14 240 LYS B O 1
ATOM 4164 N N . PRO B 1 241 ? 29.883 35.473 30.813 1.00 14.50 241 PRO B N 1
ATOM 4165 C CA . PRO B 1 241 ? 30.124 36.919 30.835 1.00 13.32 241 PRO B CA 1
ATOM 4166 C C . PRO B 1 241 ? 29.337 37.711 29.773 1.00 13.47 241 PRO B C 1
ATOM 4167 O O . PRO B 1 241 ? 29.317 37.356 28.600 1.00 12.71 241 PRO B O 1
ATOM 4171 N N . PHE B 1 242 ? 28.707 38.776 30.237 1.00 13.04 242 PHE B N 1
ATOM 4172 C CA . PHE B 1 242 ? 27.909 39.659 29.421 1.00 13.38 242 PHE B CA 1
ATOM 4173 C C . PHE B 1 242 ? 28.291 41.102 29.741 1.00 13.69 242 PHE B C 1
ATOM 4174 O O . PHE B 1 242 ? 28.217 41.517 30.912 1.00 15.28 242 PHE B O 1
ATOM 4182 N N . LEU B 1 243 ? 28.747 41.837 28.723 1.00 13.28 243 LEU B N 1
ATOM 4183 C CA . LEU B 1 243 ? 29.157 43.227 28.855 1.00 11.73 243 LEU B CA 1
ATOM 4184 C C . LEU B 1 243 ? 28.181 44.159 28.152 1.00 11.98 243 LEU B C 1
ATOM 4185 O O . LEU B 1 243 ? 27.828 43.959 26.981 1.00 10.69 243 LEU B O 1
ATOM 4190 N N . SER B 1 244 ? 27.738 45.164 28.885 1.00 11.86 244 SER B N 1
ATOM 4191 C CA . SER B 1 244 ? 26.983 46.277 28.329 1.00 11.50 244 SER B CA 1
ATOM 4192 C C . SER B 1 244 ? 27.972 47.362 27.934 1.00 11.10 244 SER B C 1
ATOM 4193 O O . SER B 1 244 ? 28.718 47.855 28.785 1.00 10.64 244 SER B O 1
ATOM 4196 N N . ALA B 1 245 ? 28.000 47.704 26.638 1.00 10.59 245 ALA B N 1
ATOM 4197 C CA . ALA B 1 245 ? 28.898 48.709 26.085 1.00 11.70 245 ALA B CA 1
ATOM 4198 C C . ALA B 1 245 ? 28.147 49.618 25.109 1.00 11.29 245 ALA B C 1
ATOM 4199 O O . ALA B 1 245 ? 28.568 49.845 23.963 1.00 12.76 245 ALA B O 1
ATOM 4201 N N . PHE B 1 246 ? 27.040 50.164 25.600 1.00 11.22 246 PHE B N 1
ATOM 4202 C CA . PHE B 1 246 ? 26.249 51.117 24.846 1.00 11.34 246 PHE B CA 1
ATOM 4203 C C . PHE B 1 246 ? 26.987 52.469 24.810 1.00 11.44 246 PHE B C 1
ATOM 4204 O O . PHE B 1 246 ? 27.837 52.750 25.666 1.00 12.57 246 PHE B O 1
ATOM 4212 N N . SER B 1 247 ? 26.641 53.308 23.842 1.00 10.33 247 SER B N 1
ATOM 4213 C CA . SER B 1 247 ? 27.121 54.672 23.780 1.00 11.77 247 SER B CA 1
ATOM 4214 C C . SER B 1 247 ? 26.197 55.638 24.509 1.00 13.12 247 SER B C 1
ATOM 4215 O O . SER B 1 247 ? 25.113 55.263 24.975 1.00 12.02 247 SER B O 1
ATOM 4218 N N . ASP B 1 248 ? 26.632 56.894 24.609 1.00 13.71 248 ASP B N 1
ATOM 4219 C CA . ASP B 1 248 ? 25.901 57.884 25.375 1.00 14.83 248 ASP B CA 1
ATOM 4220 C C . ASP B 1 248 ? 24.981 58.795 24.555 1.00 14.10 248 ASP B C 1
ATOM 4221 O O . ASP B 1 248 ? 24.248 59.594 25.146 1.00 17.29 248 ASP B O 1
ATOM 4226 N N . SER B 1 249 ? 24.967 58.654 23.229 1.00 12.05 249 SER B N 1
ATOM 4227 C CA . SER B 1 249 ? 24.231 59.565 22.372 1.00 12.85 249 SER B CA 1
ATOM 4228 C C . SER B 1 249 ? 23.339 58.847 21.346 1.00 14.27 249 SER B C 1
ATOM 4229 O O . SER B 1 249 ? 23.243 59.276 20.196 1.00 15.06 249 SER B O 1
ATOM 4232 N N . ASP B 1 250 ? 22.624 57.809 21.786 1.00 14.19 250 ASP B N 1
ATOM 4233 C CA . ASP B 1 250 ? 21.715 57.070 20.901 1.00 13.00 250 ASP B CA 1
ATOM 4234 C C . ASP B 1 250 ? 20.324 56.958 21.523 1.00 13.76 250 ASP B C 1
ATOM 4235 O O . ASP B 1 250 ? 20.041 56.003 22.241 1.00 14.33 250 ASP B O 1
ATOM 4240 N N . PRO B 1 251 ? 19.445 57.917 21.214 1.00 16.67 251 PRO B N 1
ATOM 4241 C CA . PRO B 1 251 ? 18.046 57.896 21.687 1.00 17.61 251 PRO B CA 1
ATOM 4242 C C . PRO B 1 251 ? 17.232 56.673 21.302 1.00 19.22 251 PRO B C 1
ATOM 4243 O O . PRO B 1 251 ? 16.268 56.330 21.998 1.00 18.76 251 PRO B O 1
ATOM 4247 N N . ILE B 1 252 ? 17.556 56.045 20.184 1.00 15.74 252 ILE B N 1
ATOM 4248 C CA . ILE B 1 252 ? 16.798 54.854 19.735 1.00 18.61 252 ILE B CA 1
ATOM 4249 C C . ILE B 1 252 ? 16.939 53.680 20.706 1.00 17.80 252 ILE B C 1
ATOM 4250 O O . ILE B 1 252 ? 15.957 53.001 20.974 1.00 21.68 252 ILE B O 1
ATOM 4255 N N . THR B 1 253 ? 18.144 53.435 21.234 1.00 16.13 253 THR B N 1
ATOM 4256 C CA . THR B 1 253 ? 18.417 52.239 22.070 1.00 16.13 253 THR B CA 1
ATOM 4257 C C . THR B 1 253 ? 18.801 52.513 23.530 1.00 18.06 253 THR B C 1
ATOM 4258 O O . THR B 1 253 ? 18.943 51.571 24.334 1.00 17.45 253 THR B O 1
ATOM 4262 N N . GLY B 1 254 ? 18.969 53.779 23.894 1.00 17.91 254 GLY B N 1
ATOM 4263 C CA . GLY B 1 254 ? 19.441 54.099 25.246 1.00 19.10 254 GLY B CA 1
ATOM 4264 C C . GLY B 1 254 ? 18.637 53.495 26.398 1.00 20.72 254 GLY B C 1
ATOM 4265 O O . GLY B 1 254 ? 19.193 53.028 27.388 1.00 20.65 254 GLY B O 1
ATOM 4266 N N . ALA B 1 255 ? 17.318 53.492 26.266 1.00 21.45 255 ALA B N 1
ATOM 4267 C CA . ALA B 1 255 ? 16.444 52.997 27.343 1.00 22.53 255 ALA B CA 1
ATOM 4268 C C . ALA B 1 255 ? 16.560 51.490 27.549 1.00 21.27 255 ALA B C 1
ATOM 4269 O O . ALA B 1 255 ? 16.208 50.967 28.598 1.00 22.60 255 ALA B O 1
ATOM 4271 N N . ALA B 1 256 ? 17.002 50.791 26.515 1.00 19.55 256 ALA B N 1
ATOM 4272 C CA . ALA B 1 256 ? 17.186 49.351 26.562 1.00 17.78 256 ALA B CA 1
ATOM 4273 C C . ALA B 1 256 ? 18.392 48.911 27.396 1.00 19.88 256 ALA B C 1
ATOM 4274 O O . ALA B 1 256 ? 18.434 47.785 27.870 1.00 21.15 256 ALA B O 1
ATOM 4276 N N . GLU B 1 257 ? 19.355 49.805 27.596 1.00 18.10 257 GLU B N 1
ATOM 4277 C CA . GLU B 1 257 ? 20.601 49.437 28.272 1.00 17.75 257 GLU B CA 1
ATOM 4278 C C . GLU B 1 257 ? 20.400 48.829 29.682 1.00 19.65 257 GLU B C 1
ATOM 4279 O O . GLU B 1 257 ? 20.932 47.749 29.963 1.00 17.27 257 GLU B O 1
ATOM 4285 N N . PRO B 1 258 ? 19.653 49.505 30.561 1.00 17.43 258 PRO B N 1
ATOM 4286 C CA . PRO B 1 258 ? 19.482 48.917 31.896 1.00 18.96 258 PRO B CA 1
ATOM 4287 C C . PRO B 1 258 ? 18.605 47.657 31.907 1.00 18.31 258 PRO B C 1
ATOM 4288 O O . PRO B 1 258 ? 18.718 46.842 32.817 1.00 19.97 258 PRO B O 1
ATOM 4292 N N . VAL B 1 259 ? 17.724 47.523 30.921 1.00 19.32 259 VAL B N 1
ATOM 4293 C CA . VAL B 1 259 ? 16.812 46.370 30.867 1.00 20.94 259 VAL B CA 1
ATOM 4294 C C . VAL B 1 259 ? 17.631 45.140 30.532 1.00 19.46 259 VAL B C 1
ATOM 4295 O O . VAL B 1 259 ? 17.558 44.112 31.208 1.00 21.00 259 VAL B O 1
ATOM 4299 N N . LEU B 1 260 ? 18.477 45.274 29.528 1.00 19.73 260 LEU B N 1
ATOM 4300 C CA . LEU B 1 260 ? 19.352 44.193 29.149 1.00 18.75 260 LEU B CA 1
ATOM 4301 C C . LEU B 1 260 ? 20.364 43.846 30.264 1.00 20.54 260 LEU B C 1
ATOM 4302 O O . LEU B 1 260 ? 20.523 42.689 30.638 1.00 20.58 260 LEU B O 1
ATOM 4307 N N . ARG B 1 261 ? 21.003 44.861 30.832 1.00 16.86 261 ARG B N 1
ATOM 4308 C CA . ARG B 1 261 ? 21.992 44.656 31.877 1.00 16.68 261 ARG B CA 1
ATOM 4309 C C . ARG B 1 261 ? 21.378 43.952 33.105 1.00 16.48 261 ARG B C 1
ATOM 4310 O O . ARG B 1 261 ? 21.984 43.079 33.681 1.00 18.36 261 ARG B O 1
ATOM 4318 N N . GLY B 1 262 ? 20.174 44.348 33.477 1.00 13.87 262 GLY B N 1
ATOM 4319 C CA . GLY B 1 262 ? 19.490 43.777 34.639 1.00 13.74 262 GLY B CA 1
ATOM 4320 C C . GLY B 1 262 ? 18.990 42.363 34.419 1.00 13.33 262 GLY B C 1
ATOM 4321 O O . GLY B 1 262 ? 18.875 41.593 35.366 1.00 13.71 262 GLY B O 1
ATOM 4322 N N . HIS B 1 263 ? 18.677 42.019 33.171 1.00 13.59 263 HIS B N 1
ATOM 4323 C CA . HIS B 1 263 ? 18.056 40.740 32.860 1.00 14.05 263 HIS B CA 1
ATOM 4324 C C . HIS B 1 263 ? 19.019 39.561 32.829 1.00 14.17 263 HIS B C 1
ATOM 4325 O O . HIS B 1 263 ? 18.665 38.446 33.221 1.00 15.11 263 HIS B O 1
ATOM 4332 N N . VAL B 1 264 ? 20.241 39.803 32.368 1.00 13.12 264 VAL B N 1
ATOM 4333 C CA . VAL B 1 264 ? 21.196 38.726 32.113 1.00 14.29 264 VAL B CA 1
ATOM 4334 C C . VAL B 1 264 ? 22.033 38.482 33.365 1.00 15.23 264 VAL B C 1
ATOM 4335 O O . VAL B 1 264 ? 22.802 39.357 33.772 1.00 16.04 264 VAL B O 1
ATOM 4339 N N . PRO B 1 265 ? 21.914 37.289 33.972 1.00 16.01 265 PRO B N 1
ATOM 4340 C CA . PRO B 1 265 ? 22.694 37.043 35.201 1.00 17.58 265 PRO B CA 1
ATOM 4341 C C . PRO B 1 265 ? 24.209 37.212 35.037 1.00 17.21 265 PRO B C 1
ATOM 4342 O O . PRO B 1 265 ? 24.869 37.709 35.952 1.00 17.24 265 PRO B O 1
ATOM 4346 N N . GLY B 1 266 ? 24.740 36.830 33.874 1.00 16.30 266 GLY B N 1
ATOM 4347 C CA . GLY B 1 266 ? 26.167 36.950 33.573 1.00 14.86 266 GLY B CA 1
ATOM 4348 C C . GLY B 1 266 ? 26.672 38.373 33.427 1.00 12.94 266 GLY B C 1
ATOM 4349 O O . GLY B 1 266 ? 27.888 38.595 33.314 1.00 15.15 266 GLY B O 1
ATOM 4350 N N . ALA B 1 267 ? 25.766 39.350 33.413 1.00 12.90 267 ALA B N 1
ATOM 4351 C CA . ALA B 1 267 ? 26.139 40.767 33.463 1.00 12.55 267 ALA B CA 1
ATOM 4352 C C . ALA B 1 267 ? 26.453 41.242 34.883 1.00 13.45 267 ALA B C 1
ATOM 4353 O O . ALA B 1 267 ? 27.192 42.221 35.060 1.00 14.54 267 ALA B O 1
ATOM 4355 N N . ARG B 1 268 ? 25.945 40.527 35.886 1.00 14.78 268 ARG B N 1
ATOM 4356 C CA . ARG B 1 268 ? 25.897 41.068 37.242 1.00 17.80 268 ARG B CA 1
ATOM 4357 C C . ARG B 1 268 ? 27.291 41.450 37.737 1.00 18.72 268 ARG B C 1
ATOM 4358 O O . ARG B 1 268 ? 27.488 42.532 38.274 1.00 18.91 268 ARG B O 1
ATOM 4366 N N . GLY B 1 269 ? 28.246 40.563 37.541 1.00 17.51 269 GLY B N 1
ATOM 4367 C CA . GLY B 1 269 ? 29.604 40.769 38.048 1.00 17.80 269 GLY B CA 1
ATOM 4368 C C . GLY B 1 269 ? 30.593 41.499 37.138 1.00 16.49 269 GLY B C 1
ATOM 4369 O O . GLY B 1 269 ? 31.755 41.646 37.499 1.00 18.54 269 GLY B O 1
ATOM 4370 N N . GLN B 1 270 ? 30.128 42.012 36.003 1.00 15.27 270 GLN B N 1
ATOM 4371 C CA . GLN B 1 270 ? 31.005 42.600 34.984 1.00 15.06 270 GLN B CA 1
ATOM 4372 C C . GLN B 1 270 ? 31.101 44.092 35.154 1.00 15.61 270 GLN B C 1
ATOM 4373 O O . GLN B 1 270 ? 30.176 44.737 35.648 1.00 16.27 270 GLN B O 1
ATOM 4379 N N . SER B 1 271 ? 32.221 44.637 34.726 1.00 14.80 271 SER B N 1
ATOM 4380 C CA . SER B 1 271 ? 32.455 46.062 34.753 1.00 17.82 271 SER B CA 1
ATOM 4381 C C . SER B 1 271 ? 32.037 46.720 33.429 1.00 15.52 271 SER B C 1
ATOM 4382 O O . SER B 1 271 ? 32.808 46.875 32.483 1.00 13.85 271 SER B O 1
ATOM 4385 N N . HIS B 1 272 ? 30.779 47.111 33.376 1.00 14.86 272 HIS B N 1
ATOM 4386 C CA . HIS B 1 272 ? 30.183 47.700 32.156 1.00 13.16 272 HIS B CA 1
ATOM 4387 C C . HIS B 1 272 ? 30.748 49.053 31.843 1.00 13.87 272 HIS B C 1
ATOM 4388 O O . HIS B 1 272 ? 31.266 49.730 32.722 1.00 14.91 272 HIS B O 1
ATOM 4395 N N . VAL B 1 273 ? 30.641 49.452 30.585 1.00 12.33 273 VAL B N 1
ATOM 4396 C CA . VAL B 1 273 ? 31.184 50.729 30.129 1.00 12.80 273 VAL B CA 1
ATOM 4397 C C . VAL B 1 273 ? 30.130 51.494 29.333 1.00 12.55 273 VAL B C 1
ATOM 4398 O O . VAL B 1 273 ? 29.197 50.926 28.771 1.00 12.87 273 VAL B O 1
ATOM 4402 N N . THR B 1 274 ? 30.286 52.808 29.301 1.00 13.24 274 THR B N 1
ATOM 4403 C CA . THR B 1 274 ? 29.542 53.649 28.393 1.00 13.98 274 THR B CA 1
ATOM 4404 C C . THR B 1 274 ? 30.545 54.263 27.432 1.00 14.79 274 THR B C 1
ATOM 4405 O O . THR B 1 274 ? 31.511 54.894 27.860 1.00 15.40 274 THR B O 1
ATOM 4409 N N . ILE B 1 275 ? 30.330 54.055 26.144 1.00 12.63 275 ILE B N 1
ATOM 4410 C CA . ILE B 1 275 ? 31.220 54.583 25.127 1.00 14.18 275 ILE B CA 1
ATOM 4411 C C . ILE B 1 275 ? 30.851 56.046 24.883 1.00 15.57 275 ILE B C 1
ATOM 4412 O O . ILE B 1 275 ? 29.785 56.354 24.334 1.00 15.38 275 ILE B O 1
ATOM 4417 N N . ALA B 1 276 ? 31.721 56.947 25.346 1.00 16.80 276 ALA B N 1
ATOM 4418 C CA . ALA B 1 276 ? 31.445 58.382 25.325 1.00 20.62 276 ALA B CA 1
ATOM 4419 C C . ALA B 1 276 ? 31.616 58.966 23.940 1.00 17.55 276 ALA B C 1
ATOM 4420 O O . ALA B 1 276 ? 32.507 58.558 23.206 1.00 16.88 276 ALA B O 1
ATOM 4422 N N . GLY B 1 277 ? 30.763 59.927 23.595 1.00 17.73 277 GLY B N 1
ATOM 4423 C CA . GLY B 1 277 ? 30.878 60.673 22.344 1.00 16.86 277 GLY B CA 1
ATOM 4424 C C . GLY B 1 277 ? 30.580 59.872 21.109 1.00 12.45 277 GLY B C 1
ATOM 4425 O O . GLY B 1 277 ? 31.252 60.012 20.079 1.00 12.26 277 GLY B O 1
ATOM 4426 N N . ALA B 1 278 ? 29.578 59.010 21.200 1.00 12.86 278 ALA B N 1
ATOM 4427 C CA . ALA B 1 278 ? 29.214 58.165 20.065 1.00 11.61 278 ALA B CA 1
ATOM 4428 C C . ALA B 1 278 ? 27.701 58.020 19.946 1.00 10.35 278 ALA B C 1
ATOM 4429 O O . ALA B 1 278 ? 26.995 57.929 20.936 1.00 11.06 278 ALA B O 1
ATOM 4431 N N . GLY B 1 279 ? 27.241 58.020 18.696 1.00 10.81 279 GLY B N 1
ATOM 4432 C CA . GLY B 1 279 ? 25.844 57.892 18.387 1.00 10.22 279 GLY B CA 1
ATOM 4433 C C . GLY B 1 279 ? 25.437 56.437 18.229 1.00 11.93 279 GLY B C 1
ATOM 4434 O O . GLY B 1 279 ? 26.111 55.520 18.696 1.00 10.92 279 GLY B O 1
ATOM 4435 N N . HIS B 1 280 ? 24.337 56.233 17.531 1.00 11.51 280 HIS B N 1
ATOM 4436 C CA . HIS B 1 280 ? 23.802 54.900 17.319 1.00 11.37 280 HIS B CA 1
ATOM 4437 C C . HIS B 1 280 ? 24.839 53.976 16.686 1.00 11.30 280 HIS B C 1
ATOM 4438 O O . HIS B 1 280 ? 25.073 52.854 17.176 1.00 10.67 280 HIS B O 1
ATOM 4445 N N . PHE B 1 281 ? 25.453 54.438 15.610 1.00 11.56 281 PHE B N 1
ATOM 4446 C CA . PHE B 1 281 ? 26.493 53.674 14.918 1.00 9.42 281 PHE B CA 1
ATOM 4447 C C . PHE B 1 281 ? 27.810 53.940 15.593 1.00 9.81 281 PHE B C 1
ATOM 4448 O O . PHE B 1 281 ? 28.703 54.568 15.036 1.00 9.86 281 PHE B O 1
ATOM 4456 N N . LEU B 1 282 ? 27.928 53.438 16.827 1.00 9.19 282 LEU B N 1
ATOM 4457 C CA . LEU B 1 282 ? 29.061 53.778 17.669 1.00 8.87 282 LEU B CA 1
ATOM 4458 C C . LEU B 1 282 ? 30.393 53.289 17.118 1.00 9.74 282 LEU B C 1
ATOM 4459 O O . LEU B 1 282 ? 31.446 53.837 17.449 1.00 11.73 282 LEU B O 1
ATOM 4464 N N . GLN B 1 283 ? 30.353 52.263 16.273 1.00 9.87 283 GLN B N 1
ATOM 4465 C CA . GLN B 1 283 ? 31.554 51.727 15.641 1.00 9.92 283 GLN B CA 1
ATOM 4466 C C . GLN B 1 283 ? 32.188 52.746 14.696 1.00 11.56 283 GLN B C 1
ATOM 4467 O O . GLN B 1 283 ? 33.369 52.656 14.411 1.00 11.36 283 GLN B O 1
ATOM 4473 N N . GLU B 1 284 ? 31.379 53.668 14.159 1.00 11.63 284 GLU B N 1
ATOM 4474 C CA . GLU B 1 284 ? 31.902 54.739 13.304 1.00 12.96 284 GLU B CA 1
ATOM 4475 C C . GLU B 1 284 ? 32.543 55.845 14.094 1.00 14.91 284 GLU B C 1
ATOM 4476 O O . GLU B 1 284 ? 33.554 56.389 13.677 1.00 16.78 284 GLU B O 1
ATOM 4482 N N . ASP B 1 285 ? 31.946 56.186 15.226 1.00 10.95 285 ASP B N 1
ATOM 4483 C CA . ASP B 1 285 ? 32.389 57.312 16.032 1.00 12.36 285 ASP B CA 1
ATOM 4484 C C . ASP B 1 285 ? 33.556 56.937 16.943 1.00 15.13 285 ASP B C 1
ATOM 4485 O O . ASP B 1 285 ? 34.501 57.724 17.113 1.00 12.04 285 ASP B O 1
ATOM 4490 N N . LYS B 1 286 ? 33.486 55.754 17.539 1.00 12.44 286 LYS B N 1
ATOM 4491 C CA . LYS B 1 286 ? 34.432 55.349 18.583 1.00 12.33 286 LYS B CA 1
ATOM 4492 C C . LYS B 1 286 ? 34.756 53.854 18.464 1.00 13.50 286 LYS B C 1
ATOM 4493 O O . LYS B 1 286 ? 34.781 53.116 19.467 1.00 12.61 286 LYS B O 1
ATOM 4499 N N . GLY B 1 287 ? 35.044 53.409 17.244 1.00 11.33 287 GLY B N 1
ATOM 4500 C CA . GLY B 1 287 ? 35.332 52.018 16.996 1.00 13.23 287 GLY B CA 1
ATOM 4501 C C . GLY B 1 287 ? 36.528 51.482 17.766 1.00 11.59 287 GLY B C 1
ATOM 4502 O O . GLY B 1 287 ? 36.475 50.379 18.354 1.00 10.66 287 GLY B O 1
ATOM 4503 N N . ARG B 1 288 ? 37.618 52.239 17.758 1.00 12.44 288 ARG B N 1
ATOM 4504 C CA . ARG B 1 288 ? 38.799 51.803 18.504 1.00 13.56 288 ARG B CA 1
ATOM 4505 C C . ARG B 1 288 ? 38.459 51.630 19.978 1.00 12.55 288 ARG B C 1
ATOM 4506 O O . ARG B 1 288 ? 38.895 50.677 20.605 1.00 11.09 288 ARG B O 1
ATOM 4514 N N . GLU B 1 289 ? 37.725 52.585 20.531 1.00 12.29 289 GLU B N 1
ATOM 4515 C CA . GLU B 1 289 ? 37.399 52.572 21.959 1.00 11.65 289 GLU B CA 1
ATOM 4516 C C . GLU B 1 289 ? 36.531 51.359 22.294 1.00 10.33 289 GLU B C 1
ATOM 4517 O O . GLU B 1 289 ? 36.752 50.692 23.290 1.00 10.79 289 GLU B O 1
ATOM 4523 N N . LEU B 1 290 ? 35.560 51.048 21.438 1.00 10.06 290 LEU B N 1
ATOM 4524 C CA . LEU B 1 290 ? 34.719 49.873 21.661 1.00 9.62 290 LEU B CA 1
ATOM 4525 C C . LEU B 1 290 ? 35.553 48.599 21.546 1.00 10.15 290 LEU B C 1
ATOM 4526 O O . LEU B 1 290 ? 35.427 47.717 22.403 1.00 10.68 290 LEU B O 1
ATOM 4531 N N . ALA B 1 291 ? 36.442 48.527 20.548 1.00 10.29 291 ALA B N 1
ATOM 4532 C CA . ALA B 1 291 ? 37.294 47.356 20.401 1.00 9.76 291 ALA B CA 1
ATOM 4533 C C . ALA B 1 291 ? 38.200 47.178 21.618 1.00 10.27 291 ALA B C 1
ATOM 4534 O O . ALA B 1 291 ? 38.391 46.060 22.082 1.00 9.75 291 ALA B O 1
ATOM 4536 N N . GLU B 1 292 ? 38.741 48.278 22.141 1.00 9.87 292 GLU B N 1
ATOM 4537 C CA . GLU B 1 292 ? 39.571 48.205 23.346 1.00 11.22 292 GLU B CA 1
ATOM 4538 C C . GLU B 1 292 ? 38.771 47.685 24.547 1.00 11.49 292 GLU B C 1
ATOM 4539 O O . GLU B 1 292 ? 39.267 46.885 25.323 1.00 10.73 292 GLU B O 1
ATOM 4545 N N . ALA B 1 293 ? 37.519 48.121 24.679 1.00 11.82 293 ALA B N 1
ATOM 4546 C CA . ALA B 1 293 ? 36.658 47.621 25.747 1.00 10.71 293 ALA B CA 1
ATOM 4547 C C . ALA B 1 293 ? 36.436 46.111 25.590 1.00 10.30 293 ALA B C 1
ATOM 4548 O O . ALA B 1 293 ? 36.410 45.371 26.572 1.00 10.62 293 ALA B O 1
ATOM 4550 N N . VAL B 1 294 ? 36.256 45.641 24.350 1.00 10.14 294 VAL B N 1
ATOM 4551 C CA . VAL B 1 294 ? 36.090 44.202 24.121 1.00 10.16 294 VAL B CA 1
ATOM 4552 C C . VAL B 1 294 ? 37.330 43.441 24.530 1.00 10.53 294 VAL B C 1
ATOM 4553 O O . VAL B 1 294 ? 37.234 42.383 25.154 1.00 12.64 294 VAL B O 1
ATOM 4557 N N . VAL B 1 295 ? 38.500 43.959 24.145 1.00 10.73 295 VAL B N 1
ATOM 4558 C CA . VAL B 1 295 ? 39.760 43.293 24.495 1.00 10.89 295 VAL B CA 1
ATOM 4559 C C . VAL B 1 295 ? 39.899 43.204 26.017 1.00 11.86 295 VAL B C 1
ATOM 4560 O O . VAL B 1 295 ? 40.209 42.139 26.554 1.00 13.35 295 VAL B O 1
ATOM 4564 N N . THR B 1 296 ? 39.668 44.311 26.696 1.00 11.74 296 THR B N 1
ATOM 4565 C CA . THR B 1 296 ? 39.738 44.379 28.168 1.00 12.59 296 THR B CA 1
ATOM 4566 C C . THR B 1 296 ? 38.800 43.352 28.851 1.00 14.02 296 THR B C 1
ATOM 4567 O O . THR B 1 296 ? 39.207 42.623 29.771 1.00 14.65 296 THR B O 1
ATOM 4571 N N . PHE B 1 297 ? 37.580 43.250 28.331 1.00 13.41 297 PHE B N 1
ATOM 4572 C CA . PHE B 1 297 ? 36.561 42.296 28.783 1.00 14.50 297 PHE B CA 1
ATOM 4573 C C . PHE B 1 297 ? 36.980 40.843 28.541 1.00 17.17 297 PHE B C 1
ATOM 4574 O O . PHE B 1 297 ? 36.777 39.989 29.402 1.00 15.32 297 PHE B O 1
ATOM 4582 N N . VAL B 1 298 ? 37.527 40.560 27.360 1.00 14.09 298 VAL B N 1
ATOM 4583 C CA . VAL B 1 298 ? 37.995 39.203 27.073 1.00 15.84 298 VAL B CA 1
ATOM 4584 C C . VAL B 1 298 ? 39.113 38.850 28.060 1.00 16.20 298 VAL B C 1
ATOM 4585 O O . VAL B 1 298 ? 39.107 37.765 28.630 1.00 17.51 298 VAL B O 1
ATOM 4589 N N . ARG B 1 299 ? 40.063 39.764 28.258 1.00 18.16 299 ARG B N 1
ATOM 4590 C CA . ARG B 1 299 ? 41.210 39.491 29.136 1.00 21.07 299 ARG B CA 1
ATOM 4591 C C . ARG B 1 299 ? 40.793 39.351 30.589 1.00 18.90 299 ARG B C 1
ATOM 4592 O O . ARG B 1 299 ? 41.418 38.593 31.336 1.00 21.01 299 ARG B O 1
ATOM 4600 N N . ALA B 1 300 ? 39.757 40.069 30.995 1.00 17.91 300 ALA B N 1
ATOM 4601 C CA . ALA B 1 300 ? 39.235 39.966 32.367 1.00 18.18 300 ALA B CA 1
ATOM 4602 C C . ALA B 1 300 ? 38.433 38.672 32.621 1.00 18.38 300 ALA B C 1
ATOM 4603 O O . ALA B 1 300 ? 38.114 38.359 33.770 1.00 19.26 300 ALA B O 1
ATOM 4605 N N . ASN B 1 301 ? 38.084 37.952 31.557 1.00 16.48 301 ASN B N 1
ATOM 4606 C CA . ASN B 1 301 ? 37.284 36.736 31.635 1.00 17.30 301 ASN B CA 1
ATOM 4607 C C . ASN B 1 301 ? 37.957 35.591 30.853 1.00 18.39 301 ASN B C 1
ATOM 4608 O O . ASN B 1 301 ? 37.425 35.129 29.855 1.00 19.46 301 ASN B O 1
ATOM 4613 N N . PRO B 1 302 ? 39.128 35.130 31.320 1.00 23.23 302 PRO B N 1
ATOM 4614 C CA . PRO B 1 302 ? 39.885 34.113 30.587 1.00 27.06 302 PRO B CA 1
ATOM 4615 C C . PRO B 1 302 ? 39.130 32.784 30.421 1.00 30.17 302 PRO B C 1
ATOM 4616 O O . PRO B 1 302 ? 38.337 32.421 31.272 1.00 29.96 302 PRO B O 1
ATOM 4620 N N . ARG B 1 303 ? 39.321 32.125 29.281 1.00 35.95 303 ARG B N 1
ATOM 4621 C CA . ARG B 1 303 ? 38.639 30.859 28.973 1.00 43.53 303 ARG B CA 1
ATOM 4622 C C . ARG B 1 303 ? 39.171 29.682 29.771 1.00 42.74 303 ARG B C 1
ATOM 4623 O O . ARG B 1 303 ? 40.237 29.766 30.363 1.00 49.76 303 ARG B O 1
ATOM 4633 N N . ASP C 1 2 ? 65.296 1.249 58.449 1.00 16.77 2 ASP C N 1
ATOM 4634 C CA . ASP C 1 2 ? 64.169 1.991 58.961 1.00 15.60 2 ASP C CA 1
ATOM 4635 C C . ASP C 1 2 ? 63.526 2.728 57.800 1.00 13.76 2 ASP C C 1
ATOM 4636 O O . ASP C 1 2 ? 64.217 3.157 56.885 1.00 12.96 2 ASP C O 1
ATOM 4641 N N . VAL C 1 3 ? 62.203 2.814 57.832 1.00 12.56 3 VAL C N 1
ATOM 4642 C CA . VAL C 1 3 ? 61.440 3.264 56.674 1.00 11.98 3 VAL C CA 1
ATOM 4643 C C . VAL C 1 3 ? 60.233 4.092 57.124 1.00 12.27 3 VAL C C 1
ATOM 4644 O O . VAL C 1 3 ? 59.485 3.683 58.005 1.00 14.69 3 VAL C O 1
ATOM 4648 N N . LEU C 1 4 ? 60.071 5.248 56.497 1.00 12.05 4 LEU C N 1
ATOM 4649 C CA . LEU C 1 4 ? 58.926 6.115 56.715 1.00 12.76 4 LEU C CA 1
ATOM 4650 C C . LEU C 1 4 ? 57.944 6.017 55.540 1.00 11.89 4 LEU C C 1
ATOM 4651 O O . LEU C 1 4 ? 58.313 5.696 54.416 1.00 11.38 4 LEU C O 1
ATOM 4656 N N . ARG C 1 5 ? 56.677 6.274 55.852 1.00 11.61 5 ARG C N 1
ATOM 4657 C CA . ARG C 1 5 ? 55.636 6.348 54.847 1.00 11.82 5 ARG C CA 1
ATOM 4658 C C . ARG C 1 5 ? 54.978 7.706 54.971 1.00 12.37 5 ARG C C 1
ATOM 4659 O O . ARG C 1 5 ? 54.528 8.100 56.064 1.00 12.09 5 ARG C O 1
ATOM 4667 N N . THR C 1 6 ? 54.886 8.419 53.859 1.00 13.57 6 THR C N 1
ATOM 4668 C CA . THR C 1 6 ? 54.330 9.764 53.870 1.00 12.17 6 THR C CA 1
ATOM 4669 C C . THR C 1 6 ? 52.836 9.623 54.174 1.00 12.17 6 THR C C 1
ATOM 4670 O O . THR C 1 6 ? 52.159 8.815 53.538 1.00 13.24 6 THR C O 1
ATOM 4674 N N . PRO C 1 7 ? 52.313 10.404 55.134 1.00 14.36 7 PRO C N 1
ATOM 4675 C CA . PRO C 1 7 ? 50.874 10.304 55.421 1.00 15.65 7 PRO C CA 1
ATOM 4676 C C . PRO C 1 7 ? 49.984 10.621 54.216 1.00 15.80 7 PRO C C 1
ATOM 4677 O O . PRO C 1 7 ? 50.290 11.522 53.440 1.00 16.27 7 PRO C O 1
ATOM 4681 N N . ASP C 1 8 ? 48.905 9.854 54.041 1.00 17.82 8 ASP C N 1
ATOM 4682 C CA . ASP C 1 8 ? 48.006 10.037 52.890 1.00 17.27 8 ASP C CA 1
ATOM 4683 C C . ASP C 1 8 ? 47.397 11.417 52.808 1.00 15.92 8 ASP C C 1
ATOM 4684 O O . ASP C 1 8 ? 47.090 11.871 51.710 1.00 16.73 8 ASP C O 1
ATOM 4689 N N . GLU C 1 9 ? 47.217 12.083 53.948 1.00 16.64 9 GLU C N 1
ATOM 4690 C CA . GLU C 1 9 ? 46.679 13.466 53.962 1.00 17.78 9 GLU C CA 1
ATOM 4691 C C . GLU C 1 9 ? 47.537 14.444 53.104 1.00 17.89 9 GLU C C 1
ATOM 4692 O O . GLU C 1 9 ? 47.022 15.430 52.569 1.00 19.04 9 GLU C O 1
ATOM 4695 N N . ARG C 1 10 ? 48.814 14.123 52.887 1.00 16.60 10 ARG C N 1
ATOM 4696 C CA . ARG C 1 10 ? 49.656 14.974 52.056 1.00 14.63 10 ARG C CA 1
ATOM 4697 C C . ARG C 1 10 ? 49.225 14.991 50.593 1.00 15.10 10 ARG C C 1
ATOM 4698 O O . ARG C 1 10 ? 49.570 15.927 49.861 1.00 14.27 10 ARG C O 1
ATOM 4706 N N . PHE C 1 11 ? 48.484 13.965 50.164 1.00 14.68 11 PHE C N 1
ATOM 4707 C CA . PHE C 1 11 ? 48.159 13.788 48.734 1.00 15.96 11 PHE C CA 1
ATOM 4708 C C . PHE C 1 11 ? 46.700 14.108 48.397 1.00 17.53 11 PHE C C 1
ATOM 4709 O O . PHE C 1 11 ? 46.253 13.810 47.295 1.00 20.03 11 PHE C O 1
ATOM 4717 N N . THR C 1 12 ? 46.011 14.789 49.304 1.00 22.63 12 THR C N 1
ATOM 4718 C CA . THR C 1 12 ? 44.592 15.130 49.094 1.00 23.52 12 THR C CA 1
ATOM 4719 C C . THR C 1 12 ? 44.435 16.217 48.018 1.00 27.32 12 THR C C 1
ATOM 4720 O O . THR C 1 12 ? 45.177 17.195 47.987 1.00 26.37 12 THR C O 1
ATOM 4724 N N . ALA C 1 13 ? 43.557 15.959 47.056 1.00 37.36 13 ALA C N 1
ATOM 4725 C CA . ALA C 1 13 ? 43.179 16.941 46.030 1.00 46.85 13 ALA C CA 1
ATOM 4726 C C . ALA C 1 13 ? 44.345 17.575 45.246 1.00 44.35 13 ALA C C 1
ATOM 4727 O O . ALA C 1 13 ? 44.357 18.789 45.012 1.00 54.55 13 ALA C O 1
ATOM 4729 N N . LEU C 1 14 ? 45.308 16.764 44.808 1.00 31.43 14 LEU C N 1
ATOM 4730 C CA . LEU C 1 14 ? 46.358 17.271 43.934 1.00 27.01 14 LEU C CA 1
ATOM 4731 C C . LEU C 1 14 ? 45.780 17.586 42.558 1.00 22.40 14 LEU C C 1
ATOM 4732 O O . LEU C 1 14 ? 45.077 16.761 41.990 1.00 26.80 14 LEU C O 1
ATOM 4737 N N . PRO C 1 15 ? 46.094 18.763 42.005 1.00 21.19 15 PRO C N 1
ATOM 4738 C CA . PRO C 1 15 ? 45.408 19.123 40.761 1.00 20.64 15 PRO C CA 1
ATOM 4739 C C . PRO C 1 15 ? 45.847 18.267 39.588 1.00 18.94 15 PRO C C 1
ATOM 4740 O O . PRO C 1 15 ? 47.008 17.864 39.513 1.00 18.68 15 PRO C O 1
ATOM 4744 N N . ASP C 1 16 ? 44.919 18.040 38.670 1.00 19.72 16 ASP C N 1
ATOM 4745 C CA . ASP C 1 16 ? 45.197 17.425 37.390 1.00 17.88 16 ASP C CA 1
ATOM 4746 C C . ASP C 1 16 ? 45.806 16.032 37.557 1.00 18.80 16 ASP C C 1
ATOM 4747 O O . ASP C 1 16 ? 46.628 15.618 36.740 1.00 17.01 16 ASP C O 1
ATOM 4752 N N . PHE C 1 17 ? 45.381 15.322 38.593 1.00 17.63 17 PHE C N 1
ATOM 4753 C CA . PHE C 1 17 ? 45.955 14.019 38.911 1.00 18.78 17 PHE C CA 1
ATOM 4754 C C . PHE C 1 17 ? 44.880 13.085 39.476 1.00 18.93 17 PHE C C 1
ATOM 4755 O O . PHE C 1 17 ? 44.962 12.678 40.622 1.00 21.98 17 PHE C O 1
ATOM 4763 N N . PRO C 1 18 ? 43.874 12.743 38.657 1.00 19.55 18 PRO C N 1
ATOM 4764 C CA . PRO C 1 18 ? 42.748 11.912 39.104 1.00 23.98 18 PRO C CA 1
ATOM 4765 C C . PRO C 1 18 ? 43.028 10.425 38.880 1.00 26.54 18 PRO C C 1
ATOM 4766 O O . PRO C 1 18 ? 42.235 9.743 38.224 1.00 30.95 18 PRO C O 1
ATOM 4770 N N . PHE C 1 19 ? 44.172 9.955 39.355 1.00 19.98 19 PHE C N 1
ATOM 4771 C CA . PHE C 1 19 ? 44.602 8.605 39.102 1.00 15.90 19 PHE C CA 1
ATOM 4772 C C . PHE C 1 19 ? 44.687 7.893 40.443 1.00 18.64 19 PHE C C 1
ATOM 4773 O O . PHE C 1 19 ? 45.378 8.357 41.355 1.00 17.71 19 PHE C O 1
ATOM 4781 N N . ALA C 1 20 ? 43.978 6.774 40.551 1.00 16.77 20 ALA C N 1
ATOM 4782 C CA . ALA C 1 20 ? 43.901 6.021 41.793 1.00 18.88 20 ALA C CA 1
ATOM 4783 C C . ALA C 1 20 ? 45.263 5.443 42.143 1.00 16.88 20 ALA C C 1
ATOM 4784 O O . ALA C 1 20 ? 45.949 4.895 41.286 1.00 15.91 20 ALA C O 1
ATOM 4786 N N . PRO C 1 21 ? 45.658 5.555 43.418 1.00 16.19 21 PRO C N 1
ATOM 4787 C CA . PRO C 1 21 ? 46.922 4.928 43.820 1.00 15.55 21 PRO C CA 1
ATOM 4788 C C . PRO C 1 21 ? 46.839 3.411 43.831 1.00 16.23 21 PRO C C 1
ATOM 4789 O O . PRO C 1 21 ? 45.850 2.850 44.344 1.00 15.22 21 PRO C O 1
ATOM 4793 N N . ARG C 1 22 ? 47.864 2.763 43.282 1.00 13.53 22 ARG C N 1
ATOM 4794 C CA . ARG C 1 22 ? 48.028 1.327 43.368 1.00 14.41 22 ARG C CA 1
ATOM 4795 C C . ARG C 1 22 ? 49.385 1.049 43.989 1.00 13.64 22 ARG C C 1
ATOM 4796 O O . ARG C 1 22 ? 50.262 1.931 44.013 1.00 13.52 22 ARG C O 1
ATOM 4801 N N . TYR C 1 23 ? 49.528 -0.144 44.561 1.00 14.14 23 TYR C N 1
ATOM 4802 C CA . TYR C 1 23 ? 50.723 -0.474 45.320 1.00 13.39 23 TYR C CA 1
ATOM 4803 C C . TYR C 1 23 ? 51.175 -1.884 45.077 1.00 14.54 23 TYR C C 1
ATOM 4804 O O . TYR C 1 23 ? 50.350 -2.786 44.884 1.00 15.77 23 TYR C O 1
ATOM 4813 N N . VAL C 1 24 ? 52.486 -2.067 45.102 1.00 15.17 24 VAL C N 1
ATOM 4814 C CA . VAL C 1 24 ? 53.091 -3.394 45.169 1.00 17.98 24 VAL C CA 1
ATOM 4815 C C . VAL C 1 24 ? 54.124 -3.417 46.285 1.00 15.98 24 VAL C C 1
ATOM 4816 O O . VAL C 1 24 ? 54.610 -2.366 46.719 1.00 16.79 24 VAL C O 1
ATOM 4820 N N . GLU C 1 25 ? 54.440 -4.611 46.772 1.00 16.77 25 GLU C N 1
ATOM 4821 C CA . GLU C 1 25 ? 55.446 -4.761 47.827 1.00 17.27 25 GLU C CA 1
ATOM 4822 C C . GLU C 1 25 ? 56.661 -5.456 47.272 1.00 17.72 25 GLU C C 1
ATOM 4823 O O . GLU C 1 25 ? 56.532 -6.397 46.500 1.00 17.04 25 GLU C O 1
ATOM 4829 N N . VAL C 1 26 ? 57.838 -4.973 47.653 1.00 15.09 26 VAL C N 1
ATOM 4830 C CA . VAL C 1 26 ? 59.084 -5.551 47.226 1.00 16.05 26 VAL C CA 1
ATOM 4831 C C . VAL C 1 26 ? 59.980 -5.782 48.427 1.00 17.24 26 VAL C C 1
ATOM 4832 O O . VAL C 1 26 ? 59.808 -5.135 49.467 1.00 16.64 26 VAL C O 1
ATOM 4836 N N . ASP C 1 27 ? 60.954 -6.672 48.273 1.00 17.01 27 ASP C N 1
ATOM 4837 C CA . ASP C 1 27 ? 61.963 -6.894 49.319 1.00 18.49 27 ASP C CA 1
ATOM 4838 C C . ASP C 1 27 ? 62.781 -5.637 49.563 1.00 15.93 27 ASP C C 1
ATOM 4839 O O . ASP C 1 27 ? 63.205 -4.967 48.619 1.00 15.60 27 ASP C O 1
ATOM 4844 N N . SER C 1 28 ? 63.005 -5.301 50.827 1.00 14.49 28 SER C N 1
ATOM 4845 C CA . SER C 1 28 ? 63.812 -4.138 51.157 1.00 17.00 28 SER C CA 1
ATOM 4846 C C . SER C 1 28 ? 65.275 -4.347 50.800 1.00 17.59 28 SER C C 1
ATOM 4847 O O . SER C 1 28 ? 65.990 -3.380 50.517 1.00 16.18 28 SER C O 1
ATOM 4850 N N . GLY C 1 29 ? 65.714 -5.600 50.866 1.00 20.46 29 GLY C N 1
ATOM 4851 C CA . GLY C 1 29 ? 67.125 -5.953 50.677 1.00 21.24 29 GLY C CA 1
ATOM 4852 C C . GLY C 1 29 ? 67.820 -6.345 51.965 1.00 24.34 29 GLY C C 1
ATOM 4853 O O . GLY C 1 29 ? 68.923 -6.886 51.927 1.00 26.46 29 GLY C O 1
ATOM 4854 N N . ASP C 1 30 ? 67.208 -6.065 53.112 1.00 23.68 30 ASP C N 1
ATOM 4855 C CA . ASP C 1 30 ? 67.796 -6.480 54.382 1.00 26.54 30 ASP C CA 1
ATOM 4856 C C . ASP C 1 30 ? 66.774 -7.164 55.290 1.00 26.35 30 ASP C C 1
ATOM 4857 O O . ASP C 1 30 ? 66.874 -7.103 56.512 1.00 30.66 30 ASP C O 1
ATOM 4862 N N . GLY C 1 31 ? 65.815 -7.852 54.678 1.00 21.27 31 GLY C N 1
ATOM 4863 C CA . GLY C 1 31 ? 64.949 -8.754 55.406 1.00 22.98 31 GLY C CA 1
ATOM 4864 C C . GLY C 1 31 ? 63.543 -8.241 55.628 1.00 21.70 31 GLY C C 1
ATOM 4865 O O . GLY C 1 31 ? 62.712 -8.971 56.126 1.00 27.45 31 GLY C O 1
ATOM 4866 N N . GLY C 1 32 ? 63.272 -7.002 55.234 1.00 19.54 32 GLY C N 1
ATOM 4867 C CA . GLY C 1 32 ? 61.925 -6.429 55.327 1.00 18.95 32 GLY C CA 1
ATOM 4868 C C . GLY C 1 32 ? 61.311 -6.191 53.961 1.00 19.52 32 GLY C C 1
ATOM 4869 O O . GLY C 1 32 ? 61.743 -6.770 52.952 1.00 16.54 32 GLY C O 1
ATOM 4870 N N . THR C 1 33 ? 60.270 -5.367 53.949 1.00 19.23 33 THR C N 1
ATOM 4871 C CA . THR C 1 33 ? 59.464 -5.112 52.759 1.00 17.71 33 THR C CA 1
ATOM 4872 C C . THR C 1 33 ? 59.257 -3.615 52.596 1.00 17.60 33 THR C C 1
ATOM 4873 O O . THR C 1 33 ? 59.129 -2.905 53.593 1.00 15.48 33 THR C O 1
ATOM 4877 N N . LEU C 1 34 ? 59.182 -3.154 51.351 1.00 13.61 34 LEU C N 1
ATOM 4878 C CA . LEU C 1 34 ? 58.853 -1.764 51.055 1.00 13.26 34 LEU C CA 1
ATOM 4879 C C . LEU C 1 34 ? 57.669 -1.719 50.138 1.00 14.19 34 LEU C C 1
ATOM 4880 O O . LEU C 1 34 ? 57.580 -2.520 49.206 1.00 13.44 34 LEU C O 1
ATOM 4885 N N . ARG C 1 35 ? 56.764 -0.780 50.377 1.00 12.86 35 ARG C N 1
ATOM 4886 C CA . ARG C 1 35 ? 55.651 -0.555 49.459 1.00 12.82 35 ARG C CA 1
ATOM 4887 C C . ARG C 1 35 ? 56.032 0.495 48.422 1.00 11.88 35 ARG C C 1
ATOM 4888 O O . ARG C 1 35 ? 56.637 1.521 48.764 1.00 10.48 35 ARG C O 1
ATOM 4904 N N . HIS C 1 37 ? 54.430 2.757 45.107 1.00 10.77 37 HIS C N 1
ATOM 4905 C CA . HIS C 1 37 ? 53.214 3.282 44.512 1.00 10.53 37 HIS C CA 1
ATOM 4906 C C . HIS C 1 37 ? 53.366 3.287 43.013 1.00 11.15 37 HIS C C 1
ATOM 4907 O O . HIS C 1 37 ? 54.430 3.587 42.496 1.00 11.25 37 HIS C O 1
ATOM 4914 N N . TYR C 1 38 ? 52.284 2.970 42.330 1.00 11.34 38 TYR C N 1
ATOM 4915 C CA . TYR C 1 38 ? 52.210 3.113 40.891 1.00 12.71 38 TYR C CA 1
ATOM 4916 C C . TYR C 1 38 ? 50.802 3.483 40.444 1.00 12.67 38 TYR C C 1
ATOM 4917 O O . TYR C 1 38 ? 49.836 3.324 41.177 1.00 13.06 38 TYR C O 1
ATOM 4926 N N . LEU C 1 39 ? 50.720 3.986 39.214 1.00 13.43 39 LEU C N 1
ATOM 4927 C CA . LEU C 1 39 ? 49.491 4.300 38.512 1.00 13.08 39 LEU C CA 1
ATOM 4928 C C . LEU C 1 39 ? 49.358 3.336 37.358 1.00 11.71 39 LEU C C 1
ATOM 4929 O O . LEU C 1 39 ? 50.364 2.951 36.770 1.00 11.18 39 LEU C O 1
ATOM 4934 N N . ASP C 1 40 ? 48.125 2.933 37.065 1.00 12.31 40 ASP C N 1
ATOM 4935 C CA . ASP C 1 40 ? 47.843 1.981 35.983 1.00 13.54 40 ASP C CA 1
ATOM 4936 C C . ASP C 1 40 ? 46.556 2.463 35.324 1.00 15.61 40 ASP C C 1
ATOM 4937 O O . ASP C 1 40 ? 45.476 2.328 35.914 1.00 16.03 40 ASP C O 1
ATOM 4942 N N . GLU C 1 41 ? 46.673 3.037 34.129 1.00 13.98 41 GLU C N 1
ATOM 4943 C CA . GLU C 1 41 ? 45.547 3.715 33.504 1.00 15.89 41 GLU C CA 1
ATOM 4944 C C . GLU C 1 41 ? 45.406 3.295 32.054 1.00 16.22 41 GLU C C 1
ATOM 4945 O O . GLU C 1 41 ? 46.390 3.008 31.402 1.00 15.14 41 GLU C O 1
ATOM 4951 N N . GLY C 1 42 ? 44.167 3.302 31.565 1.00 17.46 42 GLY C N 1
ATOM 4952 C CA . GLY C 1 42 ? 43.861 2.951 30.182 1.00 15.59 42 GLY C CA 1
ATOM 4953 C C . GLY C 1 42 ? 43.409 1.518 30.032 1.00 16.79 42 GLY C C 1
ATOM 4954 O O . GLY C 1 42 ? 43.355 0.752 30.996 1.00 14.27 42 GLY C O 1
ATOM 4955 N N . ARG C 1 43 ? 43.120 1.153 28.797 1.00 16.46 43 ARG C N 1
ATOM 4956 C CA . ARG C 1 43 ? 42.540 -0.137 28.495 1.00 19.06 43 ARG C CA 1
ATOM 4957 C C . ARG C 1 43 ? 43.495 -1.261 28.967 1.00 16.70 43 ARG C C 1
ATOM 4958 O O . ARG C 1 43 ? 44.731 -1.226 28.797 1.00 18.14 43 ARG C O 1
ATOM 4966 N N . SER C 1 44 ? 42.917 -2.225 29.676 1.00 18.01 44 SER C N 1
ATOM 4967 C CA . SER C 1 44 ? 43.699 -3.222 30.418 1.00 19.89 44 SER C CA 1
ATOM 4968 C C . SER C 1 44 ? 44.523 -4.122 29.483 1.00 21.17 44 SER C C 1
ATOM 4969 O O . SER C 1 44 ? 45.558 -4.664 29.883 1.00 20.03 44 SER C O 1
ATOM 4972 N N . ASP C 1 45 ? 44.080 -4.238 28.230 1.00 20.79 45 ASP C N 1
ATOM 4973 C CA . ASP C 1 45 ? 44.794 -5.010 27.216 1.00 22.81 45 ASP C CA 1
ATOM 4974 C C . ASP C 1 45 ? 45.669 -4.129 26.329 1.00 22.25 45 ASP C C 1
ATOM 4975 O O . ASP C 1 45 ? 46.146 -4.575 25.275 1.00 20.54 45 ASP C O 1
ATOM 4980 N N . GLY C 1 46 ? 45.863 -2.877 26.718 1.00 18.85 46 GLY C N 1
ATOM 4981 C CA . GLY C 1 46 ? 46.620 -1.957 25.883 1.00 17.81 46 GLY C CA 1
ATOM 4982 C C . GLY C 1 46 ? 48.099 -2.243 25.970 1.00 16.53 46 GLY C C 1
ATOM 4983 O O . GLY C 1 46 ? 48.561 -2.868 26.931 1.00 16.55 46 GLY C O 1
ATOM 4984 N N . GLU C 1 47 ? 48.842 -1.830 24.953 1.00 15.88 47 GLU C N 1
ATOM 4985 C CA . GLU C 1 47 ? 50.297 -1.930 25.017 1.00 15.12 47 GLU C CA 1
ATOM 4986 C C . GLU C 1 47 ? 50.781 -1.058 26.152 1.00 13.34 47 GLU C C 1
ATOM 4987 O O . GLU C 1 47 ? 50.328 0.077 26.309 1.00 13.75 47 GLU C O 1
ATOM 4993 N N . VAL C 1 48 ? 51.678 -1.612 26.953 1.00 13.57 48 VAL C N 1
ATOM 4994 C CA . VAL C 1 48 ? 52.144 -0.949 28.155 1.00 13.88 48 VAL C CA 1
ATOM 4995 C C . VAL C 1 48 ? 53.181 0.117 27.821 1.00 12.62 48 VAL C C 1
ATOM 4996 O O . VAL C 1 48 ? 54.164 -0.168 27.146 1.00 12.38 48 VAL C O 1
ATOM 5000 N N . VAL C 1 49 ? 52.954 1.322 28.328 1.00 12.26 49 VAL C N 1
ATOM 5001 C CA . VAL C 1 49 ? 53.953 2.379 28.307 1.00 12.75 49 VAL C CA 1
ATOM 5002 C C . VAL C 1 49 ? 54.347 2.621 29.752 1.00 11.98 49 VAL C C 1
ATOM 5003 O O . VAL C 1 49 ? 53.509 3.044 30.556 1.00 11.91 49 VAL C O 1
ATOM 5007 N N . LEU C 1 50 ? 55.599 2.326 30.083 1.00 11.84 50 LEU C N 1
ATOM 5008 C CA . LEU C 1 50 ? 56.101 2.469 31.440 1.00 11.63 50 LEU C CA 1
ATOM 5009 C C . LEU C 1 50 ? 56.822 3.802 31.579 1.00 12.11 50 LEU C C 1
ATOM 5010 O O . LEU C 1 50 ? 57.820 4.047 30.899 1.00 10.52 50 LEU C O 1
ATOM 5015 N N . LEU C 1 51 ? 56.329 4.635 32.499 1.00 10.45 51 LEU C N 1
ATOM 5016 C CA . LEU C 1 51 ? 56.773 6.014 32.635 1.00 11.31 51 LEU C CA 1
ATOM 5017 C C . LEU C 1 51 ? 57.591 6.133 33.917 1.00 11.07 51 LEU C C 1
ATOM 5018 O O . LEU C 1 51 ? 57.046 6.017 35.007 1.00 11.21 51 LEU C O 1
ATOM 5023 N N . LEU C 1 52 ? 58.897 6.331 33.767 1.00 10.64 52 LEU C N 1
ATOM 5024 C CA . LEU C 1 52 ? 59.781 6.403 34.932 1.00 12.53 52 LEU C CA 1
ATOM 5025 C C . LEU C 1 52 ? 60.293 7.812 35.145 1.00 12.53 52 LEU C C 1
ATOM 5026 O O . LEU C 1 52 ? 60.846 8.446 34.231 1.00 11.59 52 LEU C O 1
ATOM 5031 N N . HIS C 1 53 ? 60.129 8.295 36.378 1.00 10.46 53 HIS C N 1
ATOM 5032 C CA . HIS C 1 53 ? 60.577 9.622 36.782 1.00 11.27 53 HIS C CA 1
ATOM 5033 C C . HIS C 1 53 ? 61.917 9.487 37.472 1.00 10.24 53 HIS C C 1
ATOM 5034 O O . HIS C 1 53 ? 62.344 8.378 37.799 1.00 8.89 53 HIS C O 1
ATOM 5041 N N . GLY C 1 54 ? 62.563 10.622 37.715 1.00 11.00 54 GLY C N 1
ATOM 5042 C CA . GLY C 1 54 ? 63.825 10.652 38.424 1.00 11.24 54 GLY C CA 1
ATOM 5043 C C . GLY C 1 54 ? 63.828 11.591 39.622 1.00 9.88 54 GLY C C 1
ATOM 5044 O O . GLY C 1 54 ? 62.837 11.752 40.332 1.00 11.04 54 GLY C O 1
ATOM 5045 N N . GLU C 1 55 ? 64.973 12.237 39.810 1.00 10.23 55 GLU C N 1
ATOM 5046 C CA . GLU C 1 55 ? 65.244 13.103 40.950 1.00 10.64 55 GLU C CA 1
ATOM 5047 C C . GLU C 1 55 ? 64.738 14.528 40.712 1.00 12.62 55 GLU C C 1
ATOM 5048 O O . GLU C 1 55 ? 64.897 15.055 39.616 1.00 15.67 55 GLU C O 1
ATOM 5054 N N . PRO C 1 56 ? 64.116 15.169 41.714 1.00 12.28 56 PRO C N 1
ATOM 5055 C CA . PRO C 1 56 ? 63.494 14.685 42.945 1.00 12.21 56 PRO C CA 1
ATOM 5056 C C . PRO C 1 56 ? 61.978 14.715 42.719 1.00 13.12 56 PRO C C 1
ATOM 5057 O O . PRO C 1 56 ? 61.232 15.345 43.481 1.00 13.51 56 PRO C O 1
ATOM 5061 N N . SER C 1 57 ? 61.550 14.078 41.647 1.00 10.51 57 SER C N 1
ATOM 5062 C CA . SER C 1 57 ? 60.146 14.166 41.230 1.00 10.93 57 SER C CA 1
ATOM 5063 C C . SER C 1 57 ? 59.389 12.923 41.679 1.00 10.47 57 SER C C 1
ATOM 5064 O O . SER C 1 57 ? 59.854 12.163 42.551 1.00 11.61 57 SER C O 1
ATOM 5067 N N . TRP C 1 58 ? 58.209 12.704 41.094 1.00 9.54 58 TRP C N 1
ATOM 5068 C CA . TRP C 1 58 ? 57.491 11.443 41.228 1.00 10.06 58 TRP C CA 1
ATOM 5069 C C . TRP C 1 58 ? 56.515 11.333 40.066 1.00 10.80 58 TRP C C 1
ATOM 5070 O O . TRP C 1 58 ? 56.621 12.138 39.121 1.00 8.90 58 TRP C O 1
ATOM 5081 N N . SER C 1 59 ? 55.616 10.344 40.101 1.00 10.12 59 SER C N 1
ATOM 5082 C CA . SER C 1 59 ? 54.741 10.080 38.946 1.00 12.10 59 SER C CA 1
ATOM 5083 C C . SER C 1 59 ? 53.816 11.243 38.580 1.00 10.98 59 SER C C 1
ATOM 5084 O O . SER C 1 59 ? 53.303 11.317 37.453 1.00 10.15 59 SER C O 1
ATOM 5087 N N . TYR C 1 60 ? 53.631 12.171 39.507 1.00 11.52 60 TYR C N 1
ATOM 5088 C CA . TYR C 1 60 ? 52.965 13.437 39.230 1.00 11.79 60 TYR C CA 1
ATOM 5089 C C . TYR C 1 60 ? 53.506 14.152 37.994 1.00 11.35 60 TYR C C 1
ATOM 5090 O O . TYR C 1 60 ? 52.764 14.801 37.276 1.00 13.06 60 TYR C O 1
ATOM 5099 N N . LEU C 1 61 ? 54.805 14.027 37.758 1.00 10.10 61 LEU C N 1
ATOM 5100 C CA . LEU C 1 61 ? 55.493 14.591 36.594 1.00 10.08 61 LEU C CA 1
ATOM 5101 C C . LEU C 1 61 ? 54.892 14.161 35.263 1.00 9.99 61 LEU C C 1
ATOM 5102 O O . LEU C 1 61 ? 54.994 14.896 34.279 1.00 9.93 61 LEU C O 1
ATOM 5107 N N . TYR C 1 62 ? 54.270 12.981 35.250 1.00 11.11 62 TYR C N 1
ATOM 5108 C CA . TYR C 1 62 ? 53.702 12.409 34.038 1.00 12.04 62 TYR C CA 1
ATOM 5109 C C . TYR C 1 62 ? 52.216 12.727 33.838 1.00 11.90 62 TYR C C 1
ATOM 5110 O O . TYR C 1 62 ? 51.598 12.224 32.910 1.00 13.59 62 TYR C O 1
ATOM 5119 N N . ARG C 1 63 ? 51.662 13.594 34.671 1.00 13.30 63 ARG C N 1
ATOM 5120 C CA . ARG C 1 63 ? 50.212 13.826 34.662 1.00 13.16 63 ARG C CA 1
ATOM 5121 C C . ARG C 1 63 ? 49.665 14.418 33.354 1.00 14.63 63 ARG C C 1
ATOM 5122 O O . ARG C 1 63 ? 48.520 14.150 33.013 1.00 15.37 63 ARG C O 1
ATOM 5130 N N . TRP C 1 64 ? 50.466 15.206 32.638 1.00 14.63 64 TRP C N 1
ATOM 5131 C CA . TRP C 1 64 ? 50.022 15.734 31.349 1.00 16.44 64 TRP C CA 1
ATOM 5132 C C . TRP C 1 64 ? 50.110 14.698 30.228 1.00 17.09 64 TRP C C 1
ATOM 5133 O O . TRP C 1 64 ? 49.438 14.820 29.217 1.00 16.26 64 TRP C O 1
ATOM 5152 N N . ILE C 1 66 ? 49.812 11.187 30.653 1.00 13.36 66 ILE C N 1
ATOM 5153 C CA . ILE C 1 66 ? 48.951 10.021 30.814 1.00 13.15 66 ILE C CA 1
ATOM 5154 C C . ILE C 1 66 ? 47.644 10.096 29.978 1.00 13.95 66 ILE C C 1
ATOM 5155 O O . ILE C 1 66 ? 47.307 9.115 29.331 1.00 13.54 66 ILE C O 1
ATOM 5160 N N . PRO C 1 67 ? 46.930 11.238 29.990 1.00 14.19 67 PRO C N 1
ATOM 5161 C CA . PRO C 1 67 ? 45.645 11.251 29.273 1.00 16.11 67 PRO C CA 1
ATOM 5162 C C . PRO C 1 67 ? 45.835 11.097 27.762 1.00 14.92 67 PRO C C 1
ATOM 5163 O O . PRO C 1 67 ? 44.984 10.521 27.111 1.00 16.09 67 PRO C O 1
ATOM 5167 N N . VAL C 1 68 ? 46.932 11.620 27.230 1.00 15.26 68 VAL C N 1
ATOM 5168 C CA . VAL C 1 68 ? 47.254 11.487 25.807 1.00 15.76 68 VAL C CA 1
ATOM 5169 C C . VAL C 1 68 ? 47.496 10.004 25.466 1.00 15.38 68 VAL C C 1
ATOM 5170 O O . VAL C 1 68 ? 46.956 9.479 24.495 1.00 14.83 68 VAL C O 1
ATOM 5174 N N . LEU C 1 69 ? 48.243 9.316 26.323 1.00 14.59 69 LEU C N 1
ATOM 5175 C CA . LEU C 1 69 ? 48.530 7.899 26.121 1.00 13.93 69 LEU C CA 1
ATOM 5176 C C . LEU C 1 69 ? 47.261 7.035 26.205 1.00 15.06 69 LEU C C 1
ATOM 5177 O O . LEU C 1 69 ? 47.012 6.182 25.366 1.00 15.53 69 LEU C O 1
ATOM 5182 N N . VAL C 1 70 ? 46.436 7.318 27.197 1.00 15.08 70 VAL C N 1
ATOM 5183 C CA . VAL C 1 70 ? 45.181 6.613 27.381 1.00 15.69 70 VAL C CA 1
ATOM 5184 C C . VAL C 1 70 ? 44.214 6.837 26.210 1.00 15.02 70 VAL C C 1
ATOM 5185 O O . VAL C 1 70 ? 43.579 5.891 25.747 1.00 14.92 70 VAL C O 1
ATOM 5189 N N . GLU C 1 71 ? 44.105 8.069 25.740 1.00 16.60 71 GLU C N 1
ATOM 5190 C CA . GLU C 1 71 ? 43.208 8.376 24.609 1.00 18.02 71 GLU C CA 1
ATOM 5191 C C . GLU C 1 71 ? 43.641 7.611 23.371 1.00 16.87 71 GLU C C 1
ATOM 5192 O O . GLU C 1 71 ? 42.801 7.225 22.555 1.00 17.79 71 GLU C O 1
ATOM 5198 N N . ALA C 1 72 ? 44.946 7.390 23.240 1.00 15.73 72 ALA C N 1
ATOM 5199 C CA . ALA C 1 72 ? 45.510 6.643 22.125 1.00 16.51 72 ALA C CA 1
ATOM 5200 C C . ALA C 1 72 ? 45.347 5.121 22.258 1.00 16.36 72 ALA C C 1
ATOM 5201 O O . ALA C 1 72 ? 45.734 4.392 21.378 1.00 16.38 72 ALA C O 1
ATOM 5203 N N . GLY C 1 73 ? 44.749 4.658 23.341 1.00 15.67 73 GLY C N 1
ATOM 5204 C CA . GLY C 1 73 ? 44.447 3.242 23.518 1.00 16.09 73 GLY C CA 1
ATOM 5205 C C . GLY C 1 73 ? 45.613 2.473 24.127 1.00 16.33 73 GLY C C 1
ATOM 5206 O O . GLY C 1 73 ? 45.647 1.256 24.052 1.00 17.16 73 GLY C O 1
ATOM 5207 N N . LEU C 1 74 ? 46.562 3.192 24.718 1.00 15.04 74 LEU C N 1
ATOM 5208 C CA . LEU C 1 74 ? 47.702 2.581 25.393 1.00 15.22 74 LEU C CA 1
ATOM 5209 C C . LEU C 1 74 ? 47.418 2.464 26.868 1.00 14.38 74 LEU C C 1
ATOM 5210 O O . LEU C 1 74 ? 46.531 3.153 27.390 1.00 15.36 74 LEU C O 1
ATOM 5215 N N . ARG C 1 75 ? 48.180 1.601 27.534 1.00 14.22 75 ARG C N 1
ATOM 5216 C CA . ARG C 1 75 ? 48.081 1.413 28.973 1.00 14.60 75 ARG C CA 1
ATOM 5217 C C . ARG C 1 75 ? 49.279 2.098 29.628 1.00 15.65 75 ARG C C 1
ATOM 5218 O O . ARG C 1 75 ? 50.429 1.686 29.429 1.00 13.37 75 ARG C O 1
ATOM 5226 N N . ALA C 1 76 ? 49.009 3.159 30.383 1.00 14.91 76 ALA C N 1
ATOM 5227 C CA . ALA C 1 76 ? 50.065 3.953 30.995 1.00 13.72 76 ALA C CA 1
ATOM 5228 C C . ALA C 1 76 ? 50.298 3.479 32.411 1.00 14.70 76 ALA C C 1
ATOM 5229 O O . ALA C 1 76 ? 49.368 3.430 33.217 1.00 14.02 76 ALA C O 1
ATOM 5231 N N . VAL C 1 77 ? 51.541 3.110 32.697 1.00 14.04 77 VAL C N 1
ATOM 5232 C CA . VAL C 1 77 ? 51.940 2.660 34.014 1.00 12.37 77 VAL C CA 1
ATOM 5233 C C . VAL C 1 77 ? 53.089 3.559 34.455 1.00 12.99 77 VAL C C 1
ATOM 5234 O O . VAL C 1 77 ? 54.063 3.740 33.719 1.00 12.63 77 VAL C O 1
ATOM 5238 N N . ALA C 1 78 ? 52.951 4.180 35.619 1.00 12.43 78 ALA C N 1
ATOM 5239 C CA . ALA C 1 78 ? 54.002 5.054 36.157 1.00 12.51 78 ALA C CA 1
ATOM 5240 C C . ALA C 1 78 ? 54.318 4.595 37.579 1.00 12.79 78 ALA C C 1
ATOM 5241 O O . ALA C 1 78 ? 53.401 4.355 38.359 1.00 13.02 78 ALA C O 1
ATOM 5243 N N . ILE C 1 79 ? 55.599 4.417 37.887 1.00 10.01 79 ILE C N 1
ATOM 5244 C CA . ILE C 1 79 ? 55.995 3.831 39.161 1.00 9.75 79 ILE C CA 1
ATOM 5245 C C . ILE C 1 79 ? 56.842 4.849 39.918 1.00 10.05 79 ILE C C 1
ATOM 5246 O O . ILE C 1 79 ? 57.784 5.404 39.369 1.00 11.27 79 ILE C O 1
ATOM 5251 N N . ASP C 1 80 ? 56.530 5.053 41.186 1.00 10.08 80 ASP C N 1
ATOM 5252 C CA . ASP C 1 80 ? 57.348 5.921 42.042 1.00 10.76 80 ASP C CA 1
ATOM 5253 C C . ASP C 1 80 ? 58.547 5.162 42.598 1.00 11.97 80 ASP C C 1
ATOM 5254 O O . ASP C 1 80 ? 58.409 4.137 43.252 1.00 10.54 80 ASP C O 1
ATOM 5259 N N . LEU C 1 81 ? 59.739 5.711 42.390 1.00 9.87 81 LEU C N 1
ATOM 5260 C CA . LEU C 1 81 ? 60.948 5.176 42.984 1.00 10.35 81 LEU C CA 1
ATOM 5261 C C . LEU C 1 81 ? 60.854 5.145 44.505 1.00 10.77 81 LEU C C 1
ATOM 5262 O O . LEU C 1 81 ? 60.254 6.024 45.120 1.00 10.00 81 LEU C O 1
ATOM 5267 N N . VAL C 1 82 ? 61.520 4.168 45.100 1.00 11.53 82 VAL C N 1
ATOM 5268 C CA . VAL C 1 82 ? 61.686 4.130 46.542 1.00 9.64 82 VAL C CA 1
ATOM 5269 C C . VAL C 1 82 ? 62.344 5.450 46.948 1.00 9.70 82 VAL C C 1
ATOM 5270 O O . VAL C 1 82 ? 63.350 5.861 46.345 1.00 11.70 82 VAL C O 1
ATOM 5274 N N . GLY C 1 83 ? 61.833 6.089 47.989 1.00 10.60 83 GLY C N 1
ATOM 5275 C CA . GLY C 1 83 ? 62.310 7.395 48.427 1.00 10.60 83 GLY C CA 1
ATOM 5276 C C . GLY C 1 83 ? 61.479 8.562 47.923 1.00 10.71 83 GLY C C 1
ATOM 5277 O O . GLY C 1 83 ? 61.710 9.698 48.329 1.00 11.46 83 GLY C O 1
ATOM 5278 N N . PHE C 1 84 ? 60.503 8.291 47.049 1.00 9.65 84 PHE C N 1
ATOM 5279 C CA . PHE C 1 84 ? 59.830 9.362 46.300 1.00 8.27 84 PHE C CA 1
ATOM 5280 C C . PHE C 1 84 ? 58.343 9.171 46.240 1.00 8.81 84 PHE C C 1
ATOM 5281 O O . PHE C 1 84 ? 57.837 8.047 46.395 1.00 9.12 84 PHE C O 1
ATOM 5289 N N . GLY C 1 85 ? 57.632 10.255 45.947 1.00 9.92 85 GLY C N 1
ATOM 5290 C CA . GLY C 1 85 ? 56.209 10.145 45.668 1.00 10.01 85 GLY C CA 1
ATOM 5291 C C . GLY C 1 85 ? 55.421 9.525 46.799 1.00 10.27 85 GLY C C 1
ATOM 5292 O O . GLY C 1 85 ? 55.591 9.921 47.948 1.00 10.77 85 GLY C O 1
ATOM 5293 N N . ARG C 1 86 ? 54.606 8.525 46.470 1.00 10.07 86 ARG C N 1
ATOM 5294 C CA . ARG C 1 86 ? 53.819 7.797 47.432 1.00 10.02 86 ARG C CA 1
ATOM 5295 C C . ARG C 1 86 ? 54.440 6.440 47.796 1.00 10.53 86 ARG C C 1
ATOM 5296 O O . ARG C 1 86 ? 53.824 5.644 48.495 1.00 12.50 86 ARG C O 1
ATOM 5304 N N . SER C 1 87 ? 55.675 6.194 47.357 1.00 8.54 87 SER C N 1
ATOM 5305 C CA . SER C 1 87 ? 56.406 4.997 47.780 1.00 9.88 87 SER C CA 1
ATOM 5306 C C . SER C 1 87 ? 57.011 5.180 49.165 1.00 10.62 87 SER C C 1
ATOM 5307 O O . SER C 1 87 ? 57.219 6.309 49.628 1.00 11.05 87 SER C O 1
ATOM 5310 N N . ASP C 1 88 ? 57.314 4.066 49.816 1.00 9.66 88 ASP C N 1
ATOM 5311 C CA . ASP C 1 88 ? 58.003 4.105 51.112 1.00 10.72 88 ASP C CA 1
ATOM 5312 C C . ASP C 1 88 ? 59.417 4.680 50.989 1.00 10.35 88 ASP C C 1
ATOM 5313 O O . ASP C 1 88 ? 60.028 4.684 49.906 1.00 8.92 88 ASP C O 1
ATOM 5318 N N . LYS C 1 89 ? 59.897 5.201 52.114 1.00 11.19 89 LYS C N 1
ATOM 5319 C CA . LYS C 1 89 ? 61.094 6.030 52.138 1.00 11.52 89 LYS C CA 1
ATOM 5320 C C . LYS C 1 89 ? 62.036 5.613 53.259 1.00 12.90 89 LYS C C 1
ATOM 5321 O O . LYS C 1 89 ? 61.910 6.070 54.399 1.00 12.24 89 LYS C O 1
ATOM 5327 N N . PRO C 1 90 ? 63.018 4.760 52.922 1.00 13.84 90 PRO C N 1
ATOM 5328 C CA . PRO C 1 90 ? 64.106 4.465 53.829 1.00 14.67 90 PRO C CA 1
ATOM 5329 C C . PRO C 1 90 ? 64.708 5.763 54.393 1.00 13.63 90 PR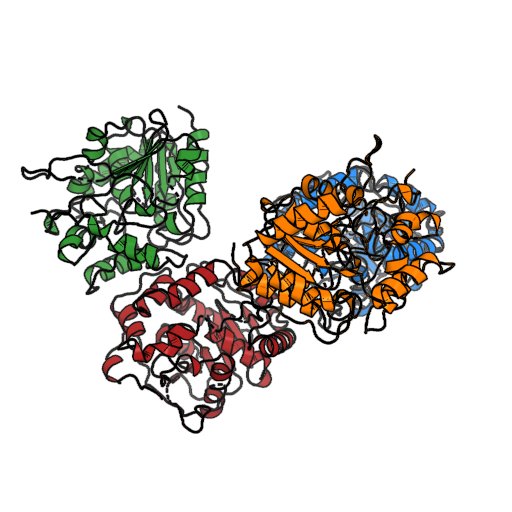O C C 1
ATOM 5330 O O . PRO C 1 90 ? 64.798 6.757 53.670 1.00 11.85 90 PRO C O 1
ATOM 5334 N N . THR C 1 91 ? 65.093 5.739 55.674 1.00 13.25 91 THR C N 1
ATOM 5335 C CA . THR C 1 91 ? 65.484 6.951 56.372 1.00 12.81 91 THR C CA 1
ATOM 5336 C C . THR C 1 91 ? 66.972 7.266 56.296 1.00 12.94 91 THR C C 1
ATOM 5337 O O . THR C 1 91 ? 67.374 8.372 56.640 1.00 13.59 91 THR C O 1
ATOM 5341 N N . SER C 1 92 ? 67.786 6.299 55.915 1.00 13.85 92 SER C N 1
ATOM 5342 C CA . SER C 1 92 ? 69.241 6.531 55.852 1.00 14.11 92 SER C CA 1
ATOM 5343 C C . SER C 1 92 ? 69.699 6.721 54.405 1.00 14.23 92 SER C C 1
ATOM 5344 O O . SER C 1 92 ? 69.323 5.954 53.527 1.00 13.85 92 SER C O 1
ATOM 5347 N N . ARG C 1 93 ? 70.557 7.709 54.185 1.00 13.63 93 ARG C N 1
ATOM 5348 C CA . ARG C 1 93 ? 71.137 7.900 52.846 1.00 14.85 93 ARG C CA 1
ATOM 5349 C C . ARG C 1 93 ? 71.863 6.638 52.348 1.00 12.75 93 ARG C C 1
ATOM 5350 O O . ARG C 1 93 ? 71.868 6.341 51.154 1.00 13.12 93 ARG C O 1
ATOM 5358 N N . ASP C 1 94 ? 72.445 5.895 53.268 1.00 13.21 94 ASP C N 1
ATOM 5359 C CA . ASP C 1 94 ? 73.207 4.703 52.933 1.00 16.47 94 ASP C CA 1
ATOM 5360 C C . ASP C 1 94 ? 72.347 3.541 52.469 1.00 16.45 94 ASP C C 1
ATOM 5361 O O . ASP C 1 94 ? 72.882 2.604 51.900 1.00 17.56 94 ASP C O 1
ATOM 5366 N N . ASP C 1 95 ? 71.030 3.623 52.674 1.00 15.62 95 ASP C N 1
ATOM 5367 C CA . ASP C 1 95 ? 70.066 2.641 52.165 1.00 16.97 95 ASP C CA 1
ATOM 5368 C C . ASP C 1 95 ? 69.879 2.779 50.631 1.00 15.19 95 ASP C C 1
ATOM 5369 O O . ASP C 1 95 ? 69.366 1.862 49.981 1.00 14.40 95 ASP C O 1
ATOM 5374 N N . TYR C 1 96 ? 70.229 3.939 50.071 1.00 11.82 96 TYR C N 1
ATOM 5375 C CA . TYR C 1 96 ? 70.055 4.188 48.648 1.00 11.59 96 TYR C CA 1
ATOM 5376 C C . TYR C 1 96 ? 71.365 4.012 47.870 1.00 11.32 96 TYR C C 1
ATOM 5377 O O . TYR C 1 96 ? 72.369 4.678 48.156 1.00 13.23 96 TYR C O 1
ATOM 5386 N N . THR C 1 97 ? 71.342 3.098 46.902 1.00 11.21 97 THR C N 1
ATOM 5387 C CA . THR C 1 97 ? 72.454 2.879 45.977 1.00 10.79 97 THR C CA 1
ATOM 5388 C C . THR C 1 97 ? 71.854 2.693 44.602 1.00 10.26 97 THR C C 1
ATOM 5389 O O . THR C 1 97 ? 70.658 2.407 44.445 1.00 10.18 97 THR C O 1
ATOM 5393 N N . TYR C 1 98 ? 72.695 2.815 43.586 1.00 10.42 98 TYR C N 1
ATOM 5394 C CA . TYR C 1 98 ? 72.258 2.571 42.216 1.00 10.49 98 TYR C CA 1
ATOM 5395 C C . TYR C 1 98 ? 71.709 1.133 42.107 1.00 10.94 98 TYR C C 1
ATOM 5396 O O . TYR C 1 98 ? 70.612 0.901 41.566 1.00 10.42 98 TYR C O 1
ATOM 5405 N N . GLN C 1 99 ? 72.470 0.181 42.642 1.00 10.68 99 GLN C N 1
ATOM 5406 C CA . GLN C 1 99 ? 72.071 -1.226 42.619 1.00 12.62 99 GLN C CA 1
ATOM 5407 C C . GLN C 1 99 ? 70.721 -1.441 43.271 1.00 11.54 99 GLN C C 1
ATOM 5408 O O . GLN C 1 99 ? 69.882 -2.168 42.739 1.00 13.52 99 GLN C O 1
ATOM 5414 N N . ALA C 1 100 ? 70.517 -0.821 44.426 1.00 11.73 100 ALA C N 1
ATOM 5415 C CA . ALA C 1 100 ? 69.277 -1.007 45.171 1.00 11.10 100 ALA C CA 1
ATOM 5416 C C . ALA C 1 100 ? 68.084 -0.498 44.359 1.00 10.24 100 ALA C C 1
ATOM 5417 O O . ALA C 1 100 ? 67.022 -1.146 44.332 1.00 10.27 100 ALA C O 1
ATOM 5419 N N . HIS C 1 101 ? 68.236 0.658 43.734 1.00 10.00 101 HIS C N 1
ATOM 5420 C CA . HIS C 1 101 ? 67.143 1.231 42.912 1.00 10.18 101 HIS C CA 1
ATOM 5421 C C . HIS C 1 101 ? 66.807 0.347 41.719 1.00 10.18 101 HIS C C 1
ATOM 5422 O O . HIS C 1 101 ? 65.631 0.138 41.396 1.00 10.59 101 HIS C O 1
ATOM 5429 N N . VAL C 1 102 ? 67.832 -0.157 41.062 1.00 11.42 102 VAL C N 1
ATOM 5430 C CA . VAL C 1 102 ? 67.675 -1.117 39.970 1.00 12.49 102 VAL C CA 1
ATOM 5431 C C . VAL C 1 102 ? 66.926 -2.368 40.439 1.00 11.44 102 VAL C C 1
ATOM 5432 O O . VAL C 1 102 ? 65.969 -2.805 39.786 1.00 12.43 102 VAL C O 1
ATOM 5436 N N . ASP C 1 103 ? 67.320 -2.918 41.584 1.00 12.37 103 ASP C N 1
ATOM 5437 C CA . ASP C 1 103 ? 66.680 -4.120 42.107 1.00 13.23 103 ASP C CA 1
ATOM 5438 C C . ASP C 1 103 ? 65.227 -3.850 42.550 1.00 11.32 103 ASP C C 1
ATOM 5439 O O . ASP C 1 103 ? 64.318 -4.665 42.300 1.00 12.24 103 ASP C O 1
ATOM 5444 N N . TRP C 1 104 ? 65.006 -2.713 43.205 1.00 11.05 104 TRP C N 1
ATOM 5445 C CA . TRP C 1 104 ? 63.643 -2.339 43.633 1.00 11.45 104 TRP C CA 1
ATOM 5446 C C . TRP C 1 104 ? 62.738 -2.152 42.413 1.00 12.66 104 TRP C C 1
ATOM 5447 O O . TRP C 1 104 ? 61.607 -2.630 42.398 1.00 12.71 104 TRP C O 1
ATOM 5466 N N . TRP C 1 106 ? 63.096 -3.296 39.279 1.00 11.04 106 TRP C N 1
ATOM 5467 C CA . TRP C 1 106 ? 62.865 -4.571 38.605 1.00 11.56 106 TRP C CA 1
ATOM 5468 C C . TRP C 1 106 ? 61.845 -5.401 39.363 1.00 12.96 106 TRP C C 1
ATOM 5469 O O . TRP C 1 106 ? 60.937 -5.953 38.758 1.00 11.98 106 TRP C O 1
ATOM 5480 N N . ALA C 1 107 ? 61.974 -5.467 40.689 1.00 11.29 107 ALA C N 1
ATOM 5481 C CA . ALA C 1 107 ? 60.980 -6.198 41.508 1.00 12.41 107 ALA C CA 1
ATOM 5482 C C . ALA C 1 107 ? 59.569 -5.655 41.327 1.00 11.34 107 ALA C C 1
ATOM 5483 O O . ALA C 1 107 ? 58.614 -6.423 41.251 1.00 13.50 107 ALA C O 1
ATOM 5485 N N . ALA C 1 108 ? 59.429 -4.336 41.264 1.00 11.22 108 ALA C N 1
ATOM 5486 C CA . ALA C 1 108 ? 58.111 -3.718 41.034 1.00 11.95 108 ALA C CA 1
ATOM 5487 C C . ALA C 1 108 ? 57.527 -4.129 39.691 1.00 13.78 108 ALA C C 1
ATOM 5488 O O . ALA C 1 108 ? 56.341 -4.482 39.592 1.00 13.34 108 ALA C O 1
ATOM 5490 N N . ILE C 1 109 ? 58.343 -4.052 38.646 1.00 12.41 109 ILE C N 1
ATOM 5491 C CA . ILE C 1 109 ? 57.895 -4.410 37.293 1.00 13.06 109 ILE C CA 1
ATOM 5492 C C . ILE C 1 109 ? 57.439 -5.866 37.244 1.00 15.78 109 ILE C C 1
ATOM 5493 O O . ILE C 1 109 ? 56.364 -6.179 36.715 1.00 18.56 109 ILE C O 1
ATOM 5498 N N . GLU C 1 110 ? 58.237 -6.748 37.849 1.00 16.87 110 GLU C N 1
ATOM 5499 C CA . GLU C 1 110 ? 57.896 -8.159 37.931 1.00 18.07 110 GLU C CA 1
ATOM 5500 C C . GLU C 1 110 ? 56.620 -8.419 38.735 1.00 19.32 110 GLU C C 1
ATOM 5501 O O . GLU C 1 110 ? 55.800 -9.252 38.347 1.00 19.27 110 GLU C O 1
ATOM 5507 N N . GLU C 1 111 ? 56.452 -7.714 39.848 1.00 17.47 111 GLU C N 1
ATOM 5508 C CA . GLU C 1 111 ? 55.288 -7.916 40.711 1.00 19.92 111 GLU C CA 1
ATOM 5509 C C . GLU C 1 111 ? 54.003 -7.410 40.045 1.00 17.72 111 GLU C C 1
ATOM 5510 O O . GLU C 1 111 ? 52.952 -8.064 40.132 1.00 18.02 111 GLU C O 1
ATOM 5516 N N . ILE C 1 112 ? 54.080 -6.262 39.379 1.00 15.96 112 ILE C N 1
ATOM 5517 C CA . ILE C 1 112 ? 52.941 -5.750 38.615 1.00 16.77 112 ILE C CA 1
ATOM 5518 C C . ILE C 1 112 ? 52.626 -6.707 37.467 1.00 18.87 112 ILE C C 1
ATOM 5519 O O . ILE C 1 112 ? 51.459 -6.890 37.120 1.00 16.38 112 ILE C O 1
ATOM 5524 N N . GLY C 1 113 ? 53.665 -7.320 36.902 1.00 16.73 113 GLY C N 1
ATOM 5525 C CA . GLY C 1 113 ? 53.509 -8.319 35.860 1.00 19.42 113 GLY C CA 1
ATOM 5526 C C . GLY C 1 113 ? 53.501 -7.740 34.450 1.00 20.70 113 GLY C C 1
ATOM 5527 O O . GLY C 1 113 ? 52.800 -8.228 33.574 1.00 23.07 113 GLY C O 1
ATOM 5528 N N . LEU C 1 114 ? 54.307 -6.716 34.221 1.00 21.19 114 LEU C N 1
ATOM 5529 C CA . LEU C 1 114 ? 54.343 -6.042 32.927 1.00 19.45 114 LEU C CA 1
ATOM 5530 C C . LEU C 1 114 ? 55.127 -6.856 31.908 1.00 19.62 114 LEU C C 1
ATOM 5531 O O . LEU C 1 114 ? 56.165 -7.467 32.234 1.00 21.76 114 LEU C O 1
ATOM 5536 N N . ALA C 1 115 ? 54.648 -6.827 30.671 1.00 20.54 115 ALA C N 1
ATOM 5537 C CA . ALA C 1 115 ? 55.300 -7.502 29.561 1.00 22.41 115 ALA C CA 1
ATOM 5538 C C . ALA C 1 115 ? 55.377 -6.579 28.344 1.00 18.96 115 ALA C C 1
ATOM 5539 O O . ALA C 1 115 ? 54.529 -5.701 28.182 1.00 18.19 115 ALA C O 1
ATOM 5541 N N . ASP C 1 116 ? 56.374 -6.807 27.489 1.00 18.18 116 ASP C N 1
ATOM 5542 C CA . ASP C 1 116 ? 56.481 -6.133 26.202 1.00 16.33 116 ASP C CA 1
ATOM 5543 C C . ASP C 1 116 ? 56.317 -4.628 26.349 1.00 15.47 116 ASP C C 1
ATOM 5544 O O . ASP C 1 116 ? 55.497 -3.978 25.690 1.00 15.75 116 ASP C O 1
ATOM 5549 N N . VAL C 1 117 ? 57.153 -4.080 27.207 1.00 15.65 117 VAL C N 1
ATOM 5550 C CA . VAL C 1 117 ? 57.031 -2.731 27.692 1.00 14.65 117 VAL C CA 1
ATOM 5551 C C . VAL C 1 117 ? 57.641 -1.695 26.753 1.00 13.68 117 VAL C C 1
ATOM 5552 O O . VAL C 1 117 ? 58.728 -1.910 26.216 1.00 14.34 117 VAL C O 1
ATOM 5556 N N . THR C 1 118 ? 56.936 -0.573 26.588 1.00 13.30 118 THR C N 1
ATOM 5557 C CA . THR C 1 118 ? 57.518 0.636 25.996 1.00 14.63 118 THR C CA 1
ATOM 5558 C C . THR C 1 118 ? 57.961 1.576 27.116 1.00 13.92 118 THR C C 1
ATOM 5559 O O . THR C 1 118 ? 57.140 2.205 27.782 1.00 12.78 118 THR C O 1
ATOM 5563 N N . LEU C 1 119 ? 59.267 1.627 27.338 1.00 12.52 119 LEU C N 1
ATOM 5564 C CA . LEU C 1 119 ? 59.840 2.453 28.405 1.00 12.14 119 LEU C CA 1
ATOM 5565 C C . LEU C 1 119 ? 59.954 3.904 27.952 1.00 11.41 119 LEU C C 1
ATOM 5566 O O . LEU C 1 119 ? 60.453 4.181 26.873 1.00 14.12 119 LEU C O 1
ATOM 5571 N N . VAL C 1 120 ? 59.487 4.820 28.795 1.00 10.91 120 VAL C N 1
ATOM 5572 C CA . VAL C 1 120 ? 59.698 6.234 28.603 1.00 11.19 120 VAL C CA 1
ATOM 5573 C C . VAL C 1 120 ? 60.423 6.692 29.849 1.00 11.70 120 VAL C C 1
ATOM 5574 O O . VAL C 1 120 ? 59.905 6.541 30.954 1.00 10.82 120 VAL C O 1
ATOM 5578 N N . CYS C 1 121 ? 61.622 7.252 29.687 1.00 10.81 121 CYS C N 1
ATOM 5579 C CA . CYS C 1 121 ? 62.424 7.554 30.839 1.00 9.94 121 CYS C CA 1
ATOM 5580 C C . CYS C 1 121 ? 63.134 8.880 30.737 1.00 10.87 121 CYS C C 1
ATOM 5581 O O . CYS C 1 121 ? 63.504 9.322 29.649 1.00 11.66 121 CYS C O 1
ATOM 5584 N N . GLN C 1 122 ? 63.365 9.488 31.901 1.00 11.40 122 GLN C N 1
ATOM 5585 C CA . GLN C 1 122 ? 63.970 10.819 32.010 1.00 11.43 122 GLN C CA 1
ATOM 5586 C C . GLN C 1 122 ? 64.766 10.867 33.316 1.00 10.99 122 GLN C C 1
ATOM 5587 O O . GLN C 1 122 ? 64.357 10.238 34.305 1.00 9.76 122 GLN C O 1
ATOM 5593 N N . ASP C 1 123 ? 65.901 11.574 33.311 1.00 13.31 123 ASP C N 1
ATOM 5594 C CA . ASP C 1 123 ? 66.695 11.772 34.551 1.00 11.79 123 ASP C CA 1
ATOM 5595 C C . ASP C 1 123 ? 67.015 10.361 35.096 1.00 11.15 123 ASP C C 1
ATOM 5596 O O . ASP C 1 12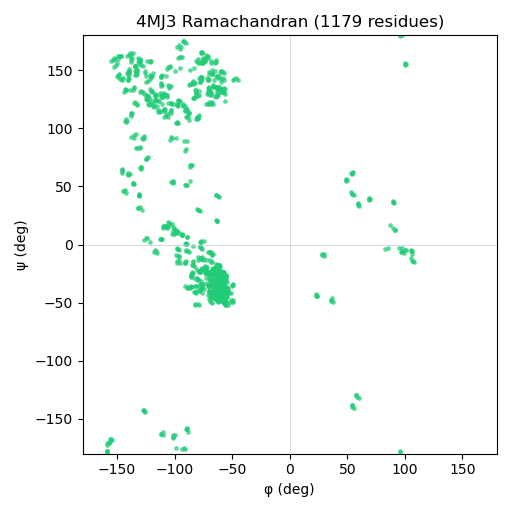3 ? 67.303 9.447 34.315 1.00 10.55 123 ASP C O 1
ATOM 5601 N N . TRP C 1 124 ? 66.961 10.177 36.413 1.00 11.44 124 TRP C N 1
ATOM 5602 C CA . TRP C 1 124 ? 67.229 8.881 37.031 1.00 9.15 124 TRP C CA 1
ATOM 5603 C C . TRP C 1 124 ? 66.274 7.765 36.574 1.00 9.88 124 TRP C C 1
ATOM 5604 O O . TRP C 1 124 ? 66.606 6.589 36.656 1.00 8.59 124 TRP C O 1
ATOM 5615 N N . GLY C 1 125 ? 65.089 8.130 36.084 1.00 9.88 125 GLY C N 1
ATOM 5616 C CA . GLY C 1 125 ? 64.210 7.150 35.475 1.00 10.23 125 GLY C CA 1
ATOM 5617 C C . GLY C 1 125 ? 64.922 6.392 34.372 1.00 9.22 125 GLY C C 1
ATOM 5618 O O . GLY C 1 125 ? 64.707 5.190 34.192 1.00 9.78 125 GLY C O 1
ATOM 5619 N N . GLY C 1 126 ? 65.778 7.090 33.637 1.00 9.87 126 GLY C N 1
ATOM 5620 C CA . GLY C 1 126 ? 66.586 6.480 32.587 1.00 9.69 126 GLY C CA 1
ATOM 5621 C C . GLY C 1 126 ? 67.899 5.884 33.065 1.00 11.01 126 GLY C C 1
ATOM 5622 O O . GLY C 1 126 ? 68.317 4.850 32.563 1.00 10.60 126 GLY C O 1
ATOM 5623 N N . LEU C 1 127 ? 68.562 6.501 34.038 1.00 10.16 127 LEU C N 1
ATOM 5624 C CA . LEU C 1 127 ? 69.755 5.838 34.592 1.00 10.36 127 LEU C CA 1
ATOM 5625 C C . LEU C 1 127 ? 69.384 4.448 35.096 1.00 9.65 127 LEU C C 1
ATOM 5626 O O . LEU C 1 127 ? 70.139 3.504 34.962 1.00 9.20 127 LEU C O 1
ATOM 5631 N N . ILE C 1 128 ? 68.211 4.330 35.717 1.00 9.05 128 ILE C N 1
ATOM 5632 C CA . ILE C 1 128 ? 67.723 3.049 36.183 1.00 9.81 128 ILE C CA 1
ATOM 5633 C C . ILE C 1 128 ? 67.130 2.246 35.018 1.00 10.52 128 ILE C C 1
ATOM 5634 O O . ILE C 1 128 ? 67.480 1.083 34.808 1.00 10.60 128 ILE C O 1
ATOM 5639 N N . GLY C 1 129 ? 66.226 2.876 34.278 1.00 11.07 129 GLY C N 1
ATOM 5640 C CA . GLY C 1 129 ? 65.490 2.178 33.222 1.00 12.14 129 GLY C CA 1
ATOM 5641 C C . GLY C 1 129 ? 66.380 1.647 32.123 1.00 10.66 129 GLY C C 1
ATOM 5642 O O . GLY C 1 129 ? 66.183 0.507 31.667 1.00 10.04 129 GLY C O 1
ATOM 5643 N N . LEU C 1 130 ? 67.341 2.443 31.675 1.00 11.04 130 LEU C N 1
ATOM 5644 C CA . LEU C 1 130 ? 68.247 2.003 30.610 1.00 12.06 130 LEU C CA 1
ATOM 5645 C C . LEU C 1 130 ? 69.190 0.887 31.049 1.00 10.94 130 LEU C C 1
ATOM 5646 O O . LEU C 1 130 ? 69.479 -0.030 30.288 1.00 11.36 130 LEU C O 1
ATOM 5651 N N . ARG C 1 131 ? 69.610 0.909 32.310 1.00 10.26 131 ARG C N 1
ATOM 5652 C CA . ARG C 1 131 ? 70.288 -0.231 32.876 1.00 10.41 131 ARG C CA 1
ATOM 5653 C C . ARG C 1 131 ? 69.412 -1.504 32.863 1.00 12.04 131 ARG C C 1
ATOM 5654 O O . ARG C 1 131 ? 69.896 -2.584 32.522 1.00 12.03 131 ARG C O 1
ATOM 5662 N N . LEU C 1 132 ? 68.130 -1.371 33.197 1.00 11.65 132 LEU C N 1
ATOM 5663 C CA . LEU C 1 132 ? 67.216 -2.499 33.145 1.00 12.31 132 LEU C CA 1
ATOM 5664 C C . LEU C 1 132 ? 67.030 -3.009 31.714 1.00 11.63 132 LEU C C 1
ATOM 5665 O O . LEU C 1 132 ? 66.884 -4.213 31.518 1.00 14.21 132 LEU C O 1
ATOM 5670 N N . VAL C 1 133 ? 67.037 -2.113 30.732 1.00 10.51 133 VAL C N 1
ATOM 5671 C CA . VAL C 1 133 ? 66.923 -2.537 29.331 1.00 12.24 133 VAL C CA 1
ATOM 5672 C C . VAL C 1 133 ? 68.170 -3.373 28.989 1.00 12.58 133 VAL C C 1
ATOM 5673 O O . VAL C 1 133 ? 68.055 -4.436 28.381 1.00 14.47 133 VAL C O 1
ATOM 5677 N N . GLY C 1 134 ? 69.338 -2.914 29.425 1.00 12.67 134 GLY C N 1
ATOM 5678 C CA . GLY C 1 134 ? 70.587 -3.670 29.224 1.00 13.18 134 GLY C CA 1
ATOM 5679 C C . GLY C 1 134 ? 70.582 -5.029 29.902 1.00 14.53 134 GLY C C 1
ATOM 5680 O O . GLY C 1 134 ? 71.035 -6.018 29.321 1.00 17.95 134 GLY C O 1
ATOM 5681 N N . GLU C 1 135 ? 70.023 -5.100 31.103 1.00 12.88 135 GLU C N 1
ATOM 5682 C CA . GLU C 1 135 ? 70.018 -6.333 31.880 1.00 14.75 135 GLU C CA 1
ATOM 5683 C C . GLU C 1 135 ? 68.873 -7.293 31.551 1.00 14.68 135 GLU C C 1
ATOM 5684 O O . GLU C 1 135 ? 68.988 -8.501 31.792 1.00 15.12 135 GLU C O 1
ATOM 5690 N N . HIS C 1 136 ? 67.758 -6.766 31.044 1.00 14.59 136 HIS C N 1
ATOM 5691 C CA . HIS C 1 136 ? 66.563 -7.583 30.725 1.00 15.39 136 HIS C CA 1
ATOM 5692 C C . HIS C 1 136 ? 65.942 -7.135 29.406 1.00 13.65 136 HIS C C 1
ATOM 5693 O O . HIS C 1 136 ? 64.802 -6.692 29.365 1.00 15.60 136 HIS C O 1
ATOM 5700 N N . PRO C 1 137 ? 66.704 -7.218 28.322 1.00 15.37 137 PRO C N 1
ATOM 5701 C CA . PRO C 1 137 ? 66.207 -6.657 27.072 1.00 15.57 137 PRO C CA 1
ATOM 5702 C C . PRO C 1 137 ? 64.904 -7.291 26.581 1.00 16.79 137 PRO C C 1
ATOM 5703 O O . PRO C 1 137 ? 64.123 -6.613 25.925 1.00 16.50 137 PRO C O 1
ATOM 5707 N N . ASP C 1 138 ? 64.666 -8.555 26.916 1.00 17.94 138 ASP C N 1
ATOM 5708 C CA . ASP C 1 138 ? 63.434 -9.244 26.475 1.00 19.98 138 ASP C CA 1
ATOM 5709 C C . ASP C 1 138 ? 62.156 -8.644 27.041 1.00 18.52 138 ASP C C 1
ATOM 5710 O O . ASP C 1 138 ? 61.087 -8.833 26.467 1.00 19.76 138 ASP C O 1
ATOM 5715 N N . ARG C 1 139 ? 62.260 -7.905 28.145 1.00 16.25 139 ARG C N 1
ATOM 5716 C CA . ARG C 1 139 ? 61.098 -7.281 28.754 1.00 16.43 139 ARG C CA 1
ATOM 5717 C C . ARG C 1 139 ? 60.621 -6.025 28.017 1.00 14.86 139 ARG C C 1
ATOM 5718 O O . ARG C 1 139 ? 59.449 -5.636 28.145 1.00 15.99 139 ARG C O 1
ATOM 5726 N N . PHE C 1 140 ? 61.512 -5.418 27.231 1.00 15.36 140 PHE C N 1
ATOM 5727 C CA . PHE C 1 140 ? 61.234 -4.127 26.606 1.00 13.79 140 PHE C CA 1
ATOM 5728 C C . PHE C 1 140 ? 61.012 -4.237 25.101 1.00 15.45 140 PHE C C 1
ATOM 5729 O O . PHE C 1 140 ? 61.923 -4.599 24.356 1.00 15.21 140 PHE C O 1
ATOM 5737 N N . ALA C 1 141 ? 59.794 -3.899 24.658 1.00 12.76 141 ALA C N 1
ATOM 5738 C CA . ALA C 1 141 ? 59.478 -3.897 23.233 1.00 14.46 141 ALA C CA 1
ATOM 5739 C C . ALA C 1 141 ? 60.081 -2.674 22.531 1.00 13.43 141 ALA C C 1
ATOM 5740 O O . ALA C 1 141 ? 60.509 -2.773 21.373 1.00 12.92 141 ALA C O 1
ATOM 5742 N N . ARG C 1 142 ? 60.094 -1.534 23.232 1.00 12.77 142 ARG C N 1
ATOM 5743 C CA . ARG C 1 142 ? 60.573 -0.255 22.689 1.00 12.41 142 ARG C CA 1
ATOM 5744 C C . ARG C 1 142 ? 61.080 0.616 23.813 1.00 12.20 142 ARG C C 1
ATOM 5745 O O . ARG C 1 142 ? 60.710 0.408 24.969 1.00 12.46 142 ARG C O 1
ATOM 5753 N N . VAL C 1 143 ? 61.899 1.608 23.471 1.00 11.53 143 VAL C N 1
ATOM 5754 C CA . VAL C 1 143 ? 62.458 2.524 24.466 1.00 11.01 143 VAL C CA 1
ATOM 5755 C C . VAL C 1 143 ? 62.437 3.957 23.940 1.00 10.04 143 VAL C C 1
ATOM 5756 O O . VAL C 1 143 ? 62.768 4.204 22.788 1.00 10.32 143 VAL C O 1
ATOM 5760 N N . VAL C 1 144 ? 61.972 4.878 24.790 1.00 9.70 144 VAL C N 1
ATOM 5761 C CA . VAL C 1 144 ? 62.044 6.303 24.545 1.00 10.38 144 VAL C CA 1
ATOM 5762 C C . VAL C 1 144 ? 62.910 6.893 25.638 1.00 11.20 144 VAL C C 1
ATOM 5763 O O . VAL C 1 144 ? 62.582 6.789 26.814 1.00 10.67 144 VAL C O 1
ATOM 5767 N N . ALA C 1 145 ? 64.000 7.539 25.243 1.00 11.13 145 ALA C N 1
ATOM 5768 C CA . ALA C 1 145 ? 64.884 8.240 26.167 1.00 11.90 145 ALA C CA 1
ATOM 5769 C C . ALA C 1 145 ? 64.721 9.748 25.987 1.00 12.59 145 ALA C C 1
ATOM 5770 O O . ALA C 1 145 ? 64.856 10.253 24.885 1.00 12.52 145 ALA C O 1
ATOM 5772 N N . ALA C 1 146 ? 64.496 10.452 27.085 1.00 10.65 146 ALA C N 1
ATOM 5773 C CA . ALA C 1 146 ? 64.308 11.889 27.065 1.00 12.64 146 ALA C CA 1
ATOM 5774 C C . ALA C 1 146 ? 65.049 12.543 28.230 1.00 11.75 146 ALA C C 1
ATOM 5775 O O . ALA C 1 146 ? 64.670 12.353 29.370 1.00 14.98 146 ALA C O 1
ATOM 5777 N N . ASN C 1 147 ? 66.115 13.294 27.929 1.00 10.82 147 ASN C N 1
ATOM 5778 C CA . ASN C 1 147 ? 66.888 14.014 28.941 1.00 11.57 147 ASN C CA 1
ATOM 5779 C C . ASN C 1 147 ? 67.353 13.073 30.021 1.00 12.02 147 ASN C C 1
ATOM 5780 O O . ASN C 1 147 ? 66.998 13.192 31.205 1.00 11.89 147 ASN C O 1
ATOM 5785 N N . THR C 1 148 ? 68.161 12.127 29.588 1.00 13.26 148 THR C N 1
ATOM 5786 C CA . THR C 1 148 ? 68.678 11.103 30.455 1.00 12.27 148 THR C CA 1
ATOM 5787 C C . THR C 1 148 ? 69.987 10.571 29.865 1.00 14.03 148 THR C C 1
ATOM 5788 O O . THR C 1 148 ? 70.458 11.063 28.837 1.00 16.01 148 THR C O 1
ATOM 5808 N N . LEU C 1 150 ? 73.019 6.896 30.450 1.00 16.75 150 LEU C N 1
ATOM 5809 C CA . LEU C 1 150 ? 73.479 5.745 31.200 1.00 14.89 150 LEU C CA 1
ATOM 5810 C C . LEU C 1 150 ? 74.985 5.928 31.384 1.00 17.15 150 LEU C C 1
ATOM 5811 O O . LEU C 1 150 ? 75.778 5.381 30.630 1.00 18.06 150 LEU C O 1
ATOM 5816 N N . PRO C 1 151 ? 75.382 6.691 32.413 1.00 17.40 151 PRO C N 1
ATOM 5817 C CA . PRO C 1 151 ? 76.809 6.923 32.592 1.00 17.35 151 PRO C CA 1
ATOM 5818 C C . PRO C 1 151 ? 77.511 5.729 33.213 1.00 17.89 151 PRO C C 1
ATOM 5819 O O . PRO C 1 151 ? 77.005 5.130 34.160 1.00 17.19 151 PRO C O 1
ATOM 5823 N N . THR C 1 152 ? 78.729 5.454 32.739 1.00 15.06 152 THR C N 1
ATOM 5824 C CA . THR C 1 152 ? 79.541 4.398 33.327 1.00 16.01 152 THR C CA 1
ATOM 5825 C C . THR C 1 152 ? 80.533 4.937 34.362 1.00 14.54 152 THR C C 1
ATOM 5826 O O . THR C 1 152 ? 81.089 4.162 35.146 1.00 17.04 152 THR C O 1
ATOM 5830 N N . GLY C 1 153 ? 80.733 6.250 34.370 1.00 15.51 153 GLY C N 1
ATOM 5831 C CA . GLY C 1 153 ? 81.754 6.891 35.191 1.00 19.47 153 GLY C CA 1
ATOM 5832 C C . GLY C 1 153 ? 83.042 7.110 34.405 1.00 17.56 153 GLY C C 1
ATOM 5833 O O . GLY C 1 153 ? 83.972 7.746 34.882 1.00 17.21 153 GLY C O 1
ATOM 5834 N N . ASP C 1 154 ? 83.080 6.652 33.158 1.00 18.57 154 ASP C N 1
ATOM 5835 C CA . ASP C 1 154 ? 84.271 6.831 32.328 1.00 19.28 154 ASP C CA 1
ATOM 5836 C C . ASP C 1 154 ? 84.432 8.212 31.685 1.00 23.05 154 ASP C C 1
ATOM 5837 O O . ASP C 1 154 ? 85.526 8.532 31.206 1.00 27.87 154 ASP C O 1
ATOM 5842 N N . HIS C 1 155 ? 83.381 9.029 31.692 1.00 21.57 155 HIS C N 1
ATOM 5843 C CA . HIS C 1 155 ? 83.446 10.401 31.163 1.00 28.87 155 HIS C CA 1
ATOM 5844 C C . HIS C 1 155 ? 82.993 11.453 32.176 1.00 28.17 155 HIS C C 1
ATOM 5845 O O . HIS C 1 155 ? 82.137 11.194 32.998 1.00 29.57 155 HIS C O 1
ATOM 5852 N N . HIS C 1 156 ? 83.589 12.636 32.098 1.00 32.99 156 HIS C N 1
ATOM 5853 C CA . HIS C 1 156 ? 83.229 13.778 32.932 1.00 40.46 156 HIS C CA 1
ATOM 5854 C C . HIS C 1 156 ? 81.756 14.107 32.692 1.00 31.05 156 HIS C C 1
ATOM 5855 O O . HIS C 1 156 ? 81.331 14.176 31.551 1.00 30.55 156 HIS C O 1
ATOM 5862 N N . PRO C 1 157 ? 80.972 14.327 33.761 1.00 32.97 157 PRO C N 1
ATOM 5863 C CA . PRO C 1 157 ? 79.528 14.551 33.606 1.00 33.40 157 PRO C CA 1
ATOM 5864 C C . PRO C 1 157 ? 79.136 15.944 33.121 1.00 31.88 157 PRO C C 1
ATOM 5865 O O . PRO C 1 157 ? 77.951 16.184 32.832 1.00 37.80 157 PRO C O 1
ATOM 5869 N N . GLY C 1 158 ? 80.082 16.872 33.134 1.00 30.28 158 GLY C N 1
ATOM 5870 C CA . GLY C 1 158 ? 79.848 18.254 32.709 1.00 31.37 158 GLY C CA 1
ATOM 5871 C C . GLY C 1 158 ? 79.637 19.186 33.897 1.00 28.66 158 GLY C C 1
ATOM 5872 O O . GLY C 1 158 ? 79.196 18.749 34.972 1.00 26.30 158 GLY C O 1
ATOM 5873 N N . GLU C 1 159 ? 79.922 20.474 33.692 1.00 25.27 159 GLU C N 1
ATOM 5874 C CA . GLU C 1 159 ? 79.776 21.493 34.745 1.00 24.89 159 GLU C CA 1
ATOM 5875 C C . GLU C 1 159 ? 78.340 21.653 35.221 1.00 20.71 159 GLU C C 1
ATOM 5876 O O . GLU C 1 159 ? 78.103 21.942 36.391 1.00 22.57 159 GLU C O 1
ATOM 5878 N N . ALA C 1 160 ? 77.386 21.493 34.320 1.00 20.81 160 ALA C N 1
ATOM 5879 C CA . ALA C 1 160 ? 75.980 21.681 34.680 1.00 19.85 160 ALA C CA 1
ATOM 5880 C C . ALA C 1 160 ? 75.543 20.649 35.731 1.00 19.41 160 ALA C C 1
ATOM 5881 O O . ALA C 1 160 ? 74.942 20.996 36.743 1.00 17.69 160 ALA C O 1
ATOM 5883 N N . PHE C 1 161 ? 75.885 19.386 35.510 1.00 20.04 161 PHE C N 1
ATOM 5884 C CA . PHE C 1 161 ? 75.605 18.380 36.524 1.00 18.78 161 PHE C CA 1
ATOM 5885 C C . PHE C 1 161 ? 76.311 18.685 37.838 1.00 17.54 161 PHE C C 1
ATOM 5886 O O . PHE C 1 161 ? 75.707 18.605 38.902 1.00 17.60 161 PHE C O 1
ATOM 5894 N N . LEU C 1 162 ? 77.587 19.057 37.795 1.00 20.37 162 LEU C N 1
ATOM 5895 C CA . LEU C 1 162 ? 78.325 19.328 39.037 1.00 20.69 162 LEU C CA 1
ATOM 5896 C C . LEU C 1 162 ? 77.734 20.472 39.866 1.00 20.86 162 L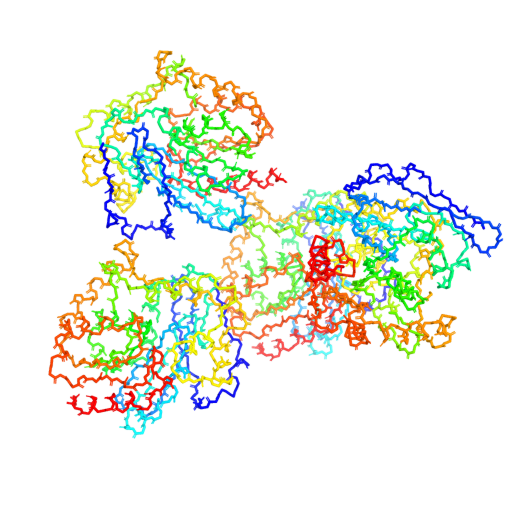EU C C 1
ATOM 5897 O O . LEU C 1 162 ? 77.765 20.439 41.099 1.00 17.57 162 LEU C O 1
ATOM 5902 N N . ALA C 1 163 ? 77.194 21.487 39.195 1.00 17.80 163 ALA C N 1
ATOM 5903 C CA . ALA C 1 163 ? 76.560 22.608 39.884 1.00 17.18 163 ALA C CA 1
ATOM 5904 C C . ALA C 1 163 ? 75.292 22.138 40.611 1.00 15.05 163 ALA C C 1
ATOM 5905 O O . ALA C 1 163 ? 75.037 22.508 41.749 1.00 16.12 163 ALA C O 1
ATOM 5907 N N . TRP C 1 164 ? 74.519 21.306 39.935 1.00 14.33 164 TRP C N 1
ATOM 5908 C CA . TRP C 1 164 ? 73.337 20.687 40.560 1.00 13.91 164 TRP C CA 1
ATOM 5909 C C . TRP C 1 164 ? 73.764 19.817 41.741 1.00 14.88 164 TRP C C 1
ATOM 5910 O O . TRP C 1 164 ? 73.221 19.933 42.834 1.00 14.03 164 TRP C O 1
ATOM 5921 N N . GLN C 1 165 ? 74.778 18.981 41.532 1.00 14.16 165 GLN C N 1
ATOM 5922 C CA . GLN C 1 165 ? 75.219 18.084 42.599 1.00 13.43 165 GLN C CA 1
ATOM 5923 C C . GLN C 1 165 ? 75.604 18.858 43.859 1.00 15.85 165 GLN C C 1
ATOM 5924 O O . GLN C 1 165 ? 75.143 18.550 44.962 1.00 17.30 165 GLN C O 1
ATOM 5930 N N . LYS C 1 166 ? 76.450 19.883 43.694 1.00 17.30 166 LYS C N 1
ATOM 5931 C CA . LYS C 1 166 ? 76.861 20.733 44.808 1.00 16.95 166 LYS C CA 1
ATOM 5932 C C . LYS C 1 166 ? 75.655 21.368 45.527 1.00 15.84 166 LYS C C 1
ATOM 5933 O O . LYS C 1 166 ? 75.552 21.318 46.754 1.00 16.33 166 LYS C O 1
ATOM 5938 N N . PHE C 1 167 ? 74.745 21.962 44.764 1.00 15.79 167 PHE C N 1
ATOM 5939 C CA . PHE C 1 167 ? 73.545 22.576 45.350 1.00 15.51 167 PHE C CA 1
ATOM 5940 C C . PHE C 1 167 ? 72.756 21.556 46.178 1.00 15.50 167 PHE C C 1
ATOM 5941 O O . PHE C 1 167 ? 72.305 21.855 47.293 1.00 15.63 167 PHE C O 1
ATOM 5949 N N . SER C 1 168 ? 72.587 20.351 45.618 1.00 14.48 168 SER C N 1
ATOM 5950 C CA . SER C 1 168 ? 71.753 19.339 46.248 1.00 13.45 168 SER C CA 1
ATOM 5951 C C . SER C 1 168 ? 72.267 18.951 47.631 1.00 14.87 168 SER C C 1
ATOM 5952 O O . SER C 1 168 ? 71.474 18.581 48.497 1.00 15.08 168 SER C O 1
ATOM 5955 N N . GLN C 1 169 ? 73.591 19.075 47.830 1.00 14.01 169 GLN C N 1
ATOM 5956 C CA . GLN C 1 169 ? 74.227 18.734 49.091 1.00 14.60 169 GLN C CA 1
ATOM 5957 C C . GLN C 1 169 ? 74.300 19.938 50.026 1.00 16.66 169 GLN C C 1
ATOM 5958 O O . GLN C 1 169 ? 74.132 19.793 51.228 1.00 19.59 169 GLN C O 1
ATOM 5964 N N . GLU C 1 170 ? 74.514 21.124 49.466 1.00 17.47 170 GLU C N 1
ATOM 5965 C CA . GLU C 1 170 ? 74.751 22.321 50.282 1.00 19.62 170 GLU C CA 1
ATOM 5966 C C . GLU C 1 170 ? 73.491 23.052 50.741 1.00 19.90 170 GLU C C 1
ATOM 5967 O O . GLU C 1 170 ? 73.505 23.723 51.760 1.00 21.42 170 GLU C O 1
ATOM 5973 N N . VAL C 1 171 ? 72.410 22.952 49.985 1.00 20.35 171 VAL C N 1
ATOM 5974 C CA . VAL C 1 171 ? 71.233 23.749 50.309 1.00 18.71 171 VAL C CA 1
ATOM 5975 C C . VAL C 1 171 ? 70.710 23.336 51.692 1.00 19.14 171 VAL C C 1
ATOM 5976 O O . VAL C 1 171 ? 70.543 22.139 51.970 1.00 15.51 171 VAL C O 1
ATOM 5980 N N . PRO C 1 172 ? 70.503 24.313 52.589 1.00 21.62 172 PRO C N 1
ATOM 5981 C CA . PRO C 1 172 ? 70.068 23.939 53.935 1.00 19.29 172 PRO C CA 1
ATOM 5982 C C . PRO C 1 172 ? 68.754 23.182 53.962 1.00 20.10 172 PRO C C 1
ATOM 5983 O O . PRO C 1 172 ? 68.643 22.175 54.669 1.00 17.90 172 PRO C O 1
ATOM 5987 N N . LEU C 1 173 ? 67.763 23.672 53.223 1.00 18.23 173 LEU C N 1
ATOM 5988 C CA . LEU C 1 173 ? 66.457 23.006 53.141 1.00 17.51 173 LEU C CA 1
ATOM 5989 C C . LEU C 1 173 ? 66.265 22.579 51.700 1.00 16.50 173 LEU C C 1
ATOM 5990 O O . LEU C 1 173 ? 66.438 23.386 50.788 1.00 17.87 173 LEU C O 1
ATOM 5995 N N . PHE C 1 174 ? 65.918 21.320 51.494 1.00 15.79 174 PHE C N 1
ATOM 5996 C CA . PHE C 1 174 ? 65.815 20.759 50.145 1.00 14.69 174 PHE C CA 1
ATOM 5997 C C . PHE C 1 174 ? 64.395 20.994 49.636 1.00 13.88 174 PHE C C 1
ATOM 5998 O O . PHE C 1 174 ? 63.463 20.367 50.134 1.00 14.70 174 PHE C O 1
ATOM 6006 N N . PRO C 1 175 ? 64.218 21.879 48.624 1.00 15.65 175 PRO C N 1
ATOM 6007 C CA . PRO C 1 175 ? 62.869 22.233 48.169 1.00 13.79 175 PRO C CA 1
ATOM 6008 C C . PRO C 1 175 ? 62.536 21.529 46.861 1.00 13.07 175 PRO C C 1
ATOM 6009 O O . PRO C 1 175 ? 62.885 22.036 45.779 1.00 13.53 175 PRO C O 1
ATOM 6013 N N . ALA C 1 176 ? 61.916 20.348 46.941 1.00 12.99 176 ALA C N 1
ATOM 6014 C CA . ALA C 1 176 ? 61.774 19.503 45.744 1.00 12.24 176 ALA C CA 1
ATOM 6015 C C . ALA C 1 176 ? 61.004 20.213 44.654 1.00 10.74 176 ALA C C 1
ATOM 6016 O O . ALA C 1 176 ? 61.398 20.195 43.493 1.00 11.36 176 ALA C O 1
ATOM 6018 N N . GLY C 1 177 ? 59.905 20.865 45.019 1.00 12.29 177 GLY C N 1
ATOM 6019 C CA . GLY C 1 177 ? 59.104 21.567 44.031 1.00 13.26 177 GLY C CA 1
ATOM 6020 C C . GLY C 1 177 ? 59.868 22.695 43.345 1.00 13.27 177 GLY C C 1
ATOM 6021 O O . GLY C 1 177 ? 59.801 22.853 42.125 1.00 12.34 177 GLY C O 1
ATOM 6022 N N . GLN C 1 178 ? 60.587 23.505 44.116 1.00 13.04 178 GLN C N 1
ATOM 6023 C CA . GLN C 1 178 ? 61.365 24.579 43.504 1.00 14.42 178 GLN C CA 1
ATOM 6024 C C . GLN C 1 178 ? 62.545 24.060 42.687 1.00 13.46 178 GLN C C 1
ATOM 6025 O O . GLN C 1 178 ? 62.963 24.719 41.746 1.00 14.13 178 GLN C O 1
ATOM 6031 N N . ILE C 1 179 ? 63.060 22.876 43.016 1.00 11.95 179 ILE C N 1
ATOM 6032 C CA . ILE C 1 179 ? 64.070 22.232 42.172 1.00 11.95 179 ILE C CA 1
ATOM 6033 C C . ILE C 1 179 ? 63.487 21.852 40.815 1.00 11.90 179 ILE C C 1
ATOM 6034 O O . ILE C 1 179 ? 64.104 22.114 39.778 1.00 12.41 179 ILE C O 1
ATOM 6039 N N . VAL C 1 180 ? 62.287 21.276 40.811 1.00 11.12 180 VAL C N 1
ATOM 6040 C CA . VAL C 1 180 ? 61.624 20.957 39.548 1.00 11.77 180 VAL C CA 1
ATOM 6041 C C . VAL C 1 180 ? 61.356 22.249 38.755 1.00 12.16 180 VAL C C 1
ATOM 6042 O O . VAL C 1 180 ? 61.637 22.311 37.559 1.00 12.17 180 VAL C O 1
ATOM 6046 N N . ASN C 1 181 ? 60.843 23.285 39.414 1.00 13.40 181 ASN C N 1
ATOM 6047 C CA . ASN C 1 181 ? 60.687 24.590 38.764 1.00 13.44 181 ASN C CA 1
ATOM 6048 C C . ASN C 1 181 ? 62.012 25.129 38.199 1.00 13.81 181 ASN C C 1
ATOM 6049 O O . ASN C 1 181 ? 62.067 25.682 37.095 1.00 13.65 181 ASN C O 1
ATOM 6054 N N . GLY C 1 182 ? 63.087 24.907 38.948 1.00 12.70 182 GLY C N 1
ATOM 6055 C CA . GLY C 1 182 ? 64.412 25.305 38.537 1.00 14.64 182 GLY C CA 1
ATOM 6056 C C . GLY C 1 182 ? 64.839 24.698 37.211 1.00 14.14 182 GLY C C 1
ATOM 6057 O O . GLY C 1 182 ? 65.600 25.315 36.459 1.00 13.34 182 GLY C O 1
ATOM 6058 N N . GLY C 1 183 ? 64.362 23.489 36.924 1.00 12.19 183 GLY C N 1
ATOM 6059 C CA . GLY C 1 183 ? 64.750 22.756 35.714 1.00 12.33 183 GLY C CA 1
ATOM 6060 C C . GLY C 1 183 ? 63.675 22.740 34.648 1.00 14.15 183 GLY C C 1
ATOM 6061 O O . GLY C 1 183 ? 63.693 21.884 33.765 1.00 14.66 183 GLY C O 1
ATOM 6062 N N . SER C 1 184 ? 62.718 23.667 34.769 1.00 14.24 184 SER C N 1
ATOM 6063 C CA . SER C 1 184 ? 61.632 23.826 33.799 1.00 14.73 184 SER C CA 1
ATOM 6064 C C . SER C 1 184 ? 61.746 25.251 33.235 1.00 15.00 184 SER C C 1
ATOM 6065 O O . SER C 1 184 ? 62.136 26.177 33.963 1.00 14.16 184 SER C O 1
ATOM 6068 N N . LEU C 1 185 ? 61.422 25.434 31.959 1.00 16.89 185 LEU C N 1
ATOM 6069 C CA . LEU C 1 185 ? 61.290 26.780 31.388 1.00 18.57 185 LEU C CA 1
ATOM 6070 C C . LEU C 1 185 ? 59.985 27.466 31.793 1.00 20.57 185 LEU C C 1
ATOM 6071 O O . LEU C 1 185 ? 59.952 28.680 31.963 1.00 21.14 185 LEU C O 1
ATOM 6076 N N . SER C 1 186 ? 58.912 26.703 31.940 1.00 18.47 186 SER C N 1
ATOM 6077 C CA . SER C 1 186 ? 57.634 27.283 32.342 1.00 20.40 186 SER C CA 1
ATOM 6078 C C . SER C 1 186 ? 57.678 27.602 33.833 1.00 18.46 186 SER C C 1
ATOM 6079 O O . SER C 1 186 ? 58.494 27.039 34.586 1.00 17.35 186 SER C O 1
ATOM 6082 N N . THR C 1 187 ? 56.817 28.513 34.270 1.00 18.38 187 THR C N 1
ATOM 6083 C CA . THR C 1 187 ? 56.680 28.791 35.690 1.00 19.82 187 THR C CA 1
ATOM 6084 C C . THR C 1 187 ? 55.652 27.842 36.277 1.00 19.92 187 THR C C 1
ATOM 6085 O O . THR C 1 187 ? 54.472 27.923 35.949 1.00 20.43 187 THR C O 1
ATOM 6089 N N . LEU C 1 188 ? 56.101 26.953 37.160 1.00 17.82 188 LEU C N 1
ATOM 6090 C CA . LEU C 1 188 ? 55.178 26.005 37.792 1.00 17.15 188 LEU C CA 1
ATOM 6091 C C . LEU C 1 188 ? 54.277 26.735 38.757 1.00 17.36 188 LEU C C 1
ATOM 6092 O O . LEU C 1 188 ? 54.695 27.659 39.462 1.00 17.89 188 LEU C O 1
ATOM 6097 N N . SER C 1 189 ? 53.024 26.303 38.808 1.00 16.91 189 SER C N 1
ATOM 6098 C CA . SER C 1 189 ? 52.061 26.954 39.678 1.00 18.18 189 SER C CA 1
ATOM 6099 C C . SER C 1 189 ? 52.375 26.624 41.126 1.00 17.11 189 SER C C 1
ATOM 6100 O O . SER C 1 189 ? 53.073 25.644 41.428 1.00 15.57 189 SER C O 1
ATOM 6103 N N . ALA C 1 190 ? 51.848 27.433 42.034 1.00 17.86 190 ALA C N 1
ATOM 6104 C CA . ALA C 1 190 ? 52.035 27.187 43.452 1.00 19.00 190 ALA C CA 1
ATOM 6105 C C . ALA C 1 190 ? 51.524 25.781 43.836 1.00 17.94 190 ALA C C 1
ATOM 6106 O O . ALA C 1 190 ? 52.134 25.094 44.660 1.00 17.66 190 ALA C O 1
ATOM 6108 N N . GLU C 1 191 ? 50.394 25.377 43.248 1.00 16.97 191 GLU C N 1
ATOM 6109 C CA . GLU C 1 191 ? 49.824 24.048 43.535 1.00 19.15 191 GLU C CA 1
ATOM 6110 C C . GLU C 1 191 ? 50.732 22.928 43.028 1.00 17.96 191 GLU C C 1
ATOM 6111 O O . GLU C 1 191 ? 50.830 21.873 43.669 1.00 16.98 191 GLU C O 1
ATOM 6113 N N . THR C 1 192 ? 51.414 23.151 41.900 1.00 15.69 192 THR C N 1
ATOM 6114 C CA . THR C 1 192 ? 52.314 22.169 41.343 1.00 14.96 192 THR C CA 1
ATOM 6115 C C . THR C 1 192 ? 53.549 22.021 42.227 1.00 13.76 192 THR C C 1
ATOM 6116 O O . THR C 1 192 ? 53.971 20.903 42.535 1.00 12.48 192 THR C O 1
ATOM 6120 N N . ILE C 1 193 ? 54.109 23.141 42.657 1.00 13.81 193 ILE C N 1
ATOM 6121 C CA . ILE C 1 193 ? 55.224 23.114 43.591 1.00 16.37 193 ILE C CA 1
ATOM 6122 C C . ILE C 1 193 ? 54.845 22.298 44.833 1.00 15.13 193 ILE C C 1
ATOM 6123 O O . ILE C 1 193 ? 55.621 21.459 45.302 1.00 13.30 193 ILE C O 1
ATOM 6128 N N . ALA C 1 194 ? 53.649 22.550 45.343 1.00 14.24 194 ALA C N 1
ATOM 6129 C CA . ALA C 1 194 ? 53.156 21.866 46.537 1.00 15.28 194 ALA C CA 1
ATOM 6130 C C . ALA C 1 194 ? 53.012 20.365 46.303 1.00 14.19 194 ALA C C 1
ATOM 6131 O O . ALA C 1 194 ? 53.237 19.573 47.221 1.00 13.28 194 ALA C O 1
ATOM 6133 N N . ALA C 1 195 ? 52.613 19.983 45.084 1.00 12.80 195 ALA C N 1
ATOM 6134 C CA . ALA C 1 195 ? 52.451 18.569 44.749 1.00 13.59 195 ALA C CA 1
ATOM 6135 C C . ALA C 1 195 ? 53.797 17.858 44.774 1.00 12.51 195 ALA C C 1
ATOM 6136 O O . ALA C 1 195 ? 53.885 16.684 45.150 1.00 12.93 195 ALA C O 1
ATOM 6138 N N . TYR C 1 196 ? 54.865 18.564 44.397 1.00 10.88 196 TYR C N 1
ATOM 6139 C CA . TYR C 1 196 ? 56.206 17.985 44.466 1.00 11.56 196 TYR C CA 1
ATOM 6140 C C . TYR C 1 196 ? 56.777 17.977 45.886 1.00 12.95 196 TYR C C 1
ATOM 6141 O O . TYR C 1 196 ? 57.673 17.187 46.182 1.00 12.77 196 TYR C O 1
ATOM 6150 N N . ASP C 1 197 ? 56.288 18.867 46.737 1.00 13.58 197 ASP C N 1
ATOM 6151 C CA . ASP C 1 197 ? 56.674 18.883 48.139 1.00 13.93 197 ASP C CA 1
ATOM 6152 C C . ASP C 1 197 ? 55.850 17.907 48.979 1.00 13.09 197 ASP C C 1
ATOM 6153 O O . ASP C 1 197 ? 56.271 17.519 50.074 1.00 13.04 197 ASP C O 1
ATOM 6158 N N . ALA C 1 198 ? 54.709 17.471 48.451 1.00 12.91 198 ALA C N 1
ATOM 6159 C CA . ALA C 1 198 ? 53.789 16.611 49.201 1.00 12.17 198 ALA C CA 1
ATOM 6160 C C . ALA C 1 198 ? 54.450 15.350 49.772 1.00 12.10 198 ALA C C 1
ATOM 6161 O O . ALA C 1 198 ? 54.187 14.998 50.927 1.00 12.37 198 ALA C O 1
ATOM 6163 N N . PRO C 1 199 ? 55.359 14.698 49.004 1.00 12.14 199 PRO C N 1
ATOM 6164 C CA . PRO C 1 199 ? 55.992 13.487 49.560 1.00 11.89 199 PRO C CA 1
ATOM 6165 C C . PRO C 1 199 ? 56.866 13.731 50.798 1.00 11.79 199 PRO C C 1
ATOM 6166 O O . PRO C 1 199 ? 57.215 12.759 51.481 1.00 12.21 199 PRO C O 1
ATOM 6170 N N . PHE C 1 200 ? 57.274 14.984 51.024 1.00 11.94 200 PHE C N 1
ATOM 6171 C CA . PHE C 1 200 ? 58.339 15.313 51.968 1.00 11.95 200 PHE C CA 1
ATOM 6172 C C . PHE C 1 200 ? 57.897 16.299 53.047 1.00 12.40 200 PHE C C 1
ATOM 6173 O O . PHE C 1 200 ? 58.291 17.474 53.034 1.00 13.03 200 PHE C O 1
ATOM 6181 N N . PRO C 1 201 ? 57.125 15.830 54.035 1.00 15.50 201 PRO C N 1
ATOM 6182 C CA . PRO C 1 201 ? 56.693 16.746 55.112 1.00 15.06 201 PRO C CA 1
ATOM 6183 C C . PRO C 1 201 ? 57.847 17.433 55.825 1.00 14.51 201 PRO C C 1
ATOM 6184 O O . PRO C 1 201 ? 57.702 18.553 56.302 1.00 14.52 201 PRO C O 1
ATOM 6188 N N . ASP C 1 202 ? 58.977 16.757 55.919 1.00 15.95 202 ASP C N 1
ATOM 6189 C CA . ASP C 1 202 ? 60.186 17.344 56.468 1.00 17.34 202 ASP C CA 1
ATOM 6190 C C . ASP C 1 202 ? 61.408 16.564 55.995 1.00 17.72 202 ASP C C 1
ATOM 6191 O O . ASP C 1 202 ? 61.289 15.603 55.225 1.00 16.01 202 ASP C O 1
ATOM 6196 N N . ALA C 1 203 ? 62.578 16.967 56.463 1.00 16.43 203 ALA C N 1
ATOM 6197 C CA . ALA C 1 203 ? 63.833 16.390 55.992 1.00 15.73 203 ALA C CA 1
ATOM 6198 C C . ALA C 1 203 ? 63.990 14.894 56.236 1.00 15.36 203 ALA C C 1
ATOM 6199 O O . ALA C 1 203 ? 64.746 14.241 55.523 1.00 16.60 203 ALA C O 1
ATOM 6201 N N . SER C 1 204 ? 63.275 14.347 57.222 1.00 15.14 204 SER C N 1
ATOM 6202 C CA . SER C 1 204 ? 63.420 12.935 57.571 1.00 15.40 204 SER C CA 1
ATOM 6203 C C . SER C 1 204 ? 62.949 12.029 56.437 1.00 14.48 204 SER C C 1
ATOM 6204 O O . SER C 1 204 ? 63.363 10.886 56.353 1.00 15.14 204 SER C O 1
ATOM 6207 N N . TYR C 1 205 ? 62.118 12.579 55.553 1.00 12.08 205 TYR C N 1
ATOM 6208 C CA . TYR C 1 205 ? 61.605 11.858 54.395 1.00 11.47 205 TYR C CA 1
ATOM 6209 C C . TYR C 1 205 ? 62.450 12.010 53.151 1.00 11.69 205 TYR C C 1
ATOM 6210 O O . TYR C 1 205 ? 62.089 11.477 52.099 1.00 11.46 205 TYR C O 1
ATOM 6219 N N . GLN C 1 206 ? 63.552 12.760 53.239 1.00 10.78 206 GLN C N 1
ATOM 6220 C CA . GLN C 1 206 ? 64.283 13.187 52.055 1.00 10.74 206 GLN C CA 1
ATOM 6221 C C . GLN C 1 206 ? 65.639 12.527 51.859 1.00 11.46 206 GLN C C 1
ATOM 6222 O O . GLN C 1 206 ? 66.442 12.993 51.050 1.00 11.50 206 GLN C O 1
ATOM 6228 N N . ALA C 1 207 ? 65.901 11.424 52.549 1.00 11.52 207 ALA C N 1
ATOM 6229 C CA . ALA C 1 207 ? 67.209 10.773 52.427 1.00 11.79 207 ALA C CA 1
ATOM 6230 C C . ALA C 1 207 ? 67.473 10.302 50.997 1.00 10.61 207 ALA C C 1
ATOM 6231 O O . ALA C 1 207 ? 68.615 10.426 50.495 1.00 11.62 207 ALA C O 1
ATOM 6233 N N . GLY C 1 208 ? 66.451 9.770 50.333 1.00 9.57 208 GLY C N 1
ATOM 6234 C CA . GLY C 1 208 ? 66.601 9.345 48.939 1.00 10.28 208 GLY C CA 1
ATOM 6235 C C . GLY C 1 208 ? 66.856 10.512 48.009 1.00 9.57 208 GLY C C 1
ATOM 6236 O O . GLY C 1 208 ? 67.709 10.438 47.092 1.00 10.85 208 GLY C O 1
ATOM 6237 N N . ALA C 1 209 ? 66.145 11.608 48.240 1.00 9.88 209 ALA C N 1
ATOM 6238 C CA . ALA C 1 209 ? 66.326 12.832 47.464 1.00 10.75 209 ALA C CA 1
ATOM 6239 C C . ALA C 1 209 ? 67.731 13.456 47.650 1.00 10.47 209 ALA C C 1
ATOM 6240 O O . ALA C 1 209 ? 68.322 13.957 46.702 1.00 12.01 209 ALA C O 1
ATOM 6242 N N . ARG C 1 210 ? 68.257 13.436 48.870 1.00 11.74 210 ARG C N 1
ATOM 6243 C CA . ARG C 1 210 ? 69.604 13.953 49.110 1.00 11.02 210 ARG C CA 1
ATOM 6244 C C . ARG C 1 210 ? 70.683 13.054 48.512 1.00 11.60 210 ARG C C 1
ATOM 6245 O O . ARG C 1 210 ? 71.729 13.543 48.076 1.00 11.75 210 ARG C O 1
ATOM 6253 N N . GLN C 1 211 ? 70.462 11.749 48.522 1.00 11.01 211 GLN C N 1
ATOM 6254 C CA . GLN C 1 211 ? 71.505 10.811 48.115 1.00 11.52 211 GLN C CA 1
ATOM 6255 C C . GLN C 1 211 ? 71.628 10.671 46.604 1.00 12.34 211 GLN C C 1
ATOM 6256 O O . GLN C 1 211 ? 72.724 10.421 46.094 1.00 12.60 211 GLN C O 1
ATOM 6262 N N . PHE C 1 212 ? 70.525 10.842 45.872 1.00 12.52 212 PHE C N 1
ATOM 6263 C CA . PHE C 1 212 ? 70.574 10.555 44.420 1.00 12.15 212 PHE C CA 1
ATOM 6264 C C . PHE C 1 212 ? 71.739 11.187 43.670 1.00 11.58 212 PHE C C 1
ATOM 6265 O O . PHE C 1 212 ? 72.423 10.510 42.901 1.00 11.75 212 PHE C O 1
ATOM 6273 N N . PRO C 1 213 ? 71.992 12.489 43.888 1.00 13.17 213 PRO C N 1
ATOM 6274 C CA . PRO C 1 213 ? 73.071 13.108 43.111 1.00 11.95 213 PRO C CA 1
ATOM 6275 C C . PRO C 1 213 ? 74.459 12.537 43.394 1.00 13.06 213 PRO C C 1
ATOM 6276 O O . PRO C 1 213 ? 75.347 12.619 42.528 1.00 14.08 213 PRO C O 1
ATOM 6288 N N . LEU C 1 215 ? 74.976 9.402 43.709 1.00 11.20 215 LEU C N 1
ATOM 6289 C CA . LEU C 1 215 ? 74.977 8.077 43.081 1.00 10.71 215 LEU C CA 1
ATOM 6290 C C . LEU C 1 215 ? 75.282 8.125 41.580 1.00 9.93 215 LEU C C 1
ATOM 6291 O O . LEU C 1 215 ? 75.461 7.078 40.961 1.00 10.80 215 LEU C O 1
ATOM 6296 N N . VAL C 1 216 ? 75.306 9.323 41.001 1.00 10.74 216 VAL C N 1
ATOM 6297 C CA . VAL C 1 216 ? 75.599 9.459 39.571 1.00 10.50 216 VAL C CA 1
ATOM 6298 C C . VAL C 1 216 ? 77.067 9.129 39.332 1.00 11.75 216 VAL C C 1
ATOM 6299 O O . VAL C 1 216 ? 77.945 9.752 39.931 1.00 13.73 216 VAL C O 1
ATOM 6303 N N . PRO C 1 217 ? 77.349 8.136 38.467 1.00 13.78 217 PRO C N 1
ATOM 6304 C CA . PRO C 1 217 ? 78.776 7.833 38.271 1.00 13.46 217 PRO C CA 1
ATOM 6305 C C . PRO C 1 217 ? 79.476 8.933 37.529 1.00 16.10 217 PRO C C 1
ATOM 6306 O O . PRO C 1 217 ? 79.118 9.227 36.395 1.00 16.06 217 PRO C O 1
ATOM 6310 N N . ILE C 1 218 ? 80.491 9.507 38.160 1.00 15.63 218 ILE C N 1
ATOM 6311 C CA . ILE C 1 218 ? 81.284 10.558 37.540 1.00 20.66 218 ILE C CA 1
ATOM 6312 C C . ILE C 1 218 ? 82.752 10.230 37.445 1.00 17.93 218 ILE C C 1
ATOM 6313 O O . ILE C 1 218 ? 83.555 11.044 37.003 1.00 18.94 218 ILE C O 1
ATOM 6318 N N . SER C 1 219 ? 83.126 9.049 37.882 1.00 18.13 219 SER C N 1
ATOM 6319 C CA . SER C 1 219 ? 84.504 8.619 37.818 1.00 16.42 219 SER C CA 1
ATOM 6320 C C . SER C 1 219 ? 84.456 7.100 37.807 1.00 14.93 219 SER C C 1
ATOM 6321 O O . SER C 1 219 ? 83.458 6.490 38.237 1.00 15.38 219 SER C O 1
ATOM 6324 N N . PRO C 1 220 ? 85.523 6.465 37.298 1.00 14.25 220 PRO C N 1
ATOM 6325 C CA . PRO C 1 220 ? 85.462 5.019 37.099 1.00 13.46 220 PRO C CA 1
ATOM 6326 C C . PRO C 1 220 ? 85.631 4.206 38.396 1.00 13.71 220 PRO C C 1
ATOM 6327 O O . PRO C 1 220 ? 85.600 2.973 38.334 1.00 15.36 220 PRO C O 1
ATOM 6331 N N . ASP C 1 221 ? 85.754 4.904 39.537 1.00 14.64 221 ASP C N 1
ATOM 6332 C CA . ASP C 1 221 ? 85.766 4.299 40.879 1.00 14.51 221 ASP C CA 1
ATOM 6333 C C . ASP C 1 221 ? 84.354 4.068 41.418 1.00 14.41 221 ASP C C 1
ATOM 6334 O O . ASP C 1 221 ? 84.186 3.542 42.503 1.00 14.68 221 ASP C O 1
ATOM 6339 N N . ASP C 1 222 ? 83.352 4.456 40.660 1.00 12.80 222 ASP C N 1
ATOM 6340 C CA . ASP C 1 222 ? 81.996 4.391 41.165 1.00 12.86 222 ASP C CA 1
ATOM 6341 C C . ASP C 1 222 ? 81.572 2.922 41.402 1.00 13.82 222 ASP C C 1
ATOM 6342 O O . ASP C 1 222 ? 81.924 2.022 40.640 1.00 12.86 222 ASP C O 1
ATOM 6347 N N . PRO C 1 223 ? 80.827 2.666 42.486 1.00 13.73 223 PRO C N 1
ATOM 6348 C CA . PRO C 1 223 ? 80.353 1.299 42.717 1.00 16.41 223 PRO C CA 1
ATOM 6349 C C . PRO C 1 223 ? 79.495 0.724 41.579 1.00 14.35 223 PRO C C 1
ATOM 6350 O O . PRO C 1 223 ? 79.443 -0.493 41.396 1.00 14.50 223 PRO C O 1
ATOM 6354 N N . ALA C 1 224 ? 78.884 1.593 40.788 1.00 12.64 224 ALA C N 1
ATOM 6355 C CA . ALA C 1 224 ? 78.039 1.156 39.657 1.00 12.39 224 ALA C CA 1
ATOM 6356 C C . ALA C 1 224 ? 78.816 0.995 38.358 1.00 14.10 224 ALA C C 1
ATOM 6357 O O . ALA C 1 224 ? 78.251 0.558 37.354 1.00 13.00 224 ALA C O 1
ATOM 6359 N N . THR C 1 225 ? 80.098 1.358 38.339 1.00 12.85 225 THR C N 1
ATOM 6360 C CA . THR C 1 225 ? 80.846 1.335 37.087 1.00 13.84 225 THR C CA 1
ATOM 6361 C C . THR C 1 225 ? 80.853 -0.068 36.434 1.00 13.72 225 THR C C 1
ATOM 6362 O O . THR C 1 225 ? 80.542 -0.191 35.236 1.00 13.99 225 THR C O 1
ATOM 6366 N N . PRO C 1 226 ? 81.156 -1.125 37.199 1.00 14.31 226 PRO C N 1
ATOM 6367 C CA . PRO C 1 226 ? 81.189 -2.435 36.513 1.00 15.15 226 PRO C CA 1
ATOM 6368 C C . PRO C 1 226 ? 79.845 -2.858 35.905 1.00 15.08 226 PRO C C 1
ATOM 6369 O O . PRO C 1 226 ? 79.780 -3.246 34.719 1.00 15.41 226 PRO C O 1
ATOM 6373 N N . ALA C 1 227 ? 78.768 -2.726 36.673 1.00 14.66 227 ALA C N 1
ATOM 6374 C CA . ALA C 1 227 ? 77.454 -3.113 36.151 1.00 15.04 227 ALA C CA 1
ATOM 6375 C C . ALA C 1 227 ? 77.048 -2.201 34.992 1.00 12.66 227 ALA C C 1
ATOM 6376 O O . ALA C 1 227 ? 76.414 -2.645 34.044 1.00 13.74 227 ALA C O 1
ATOM 6378 N N . ASN C 1 228 ? 77.355 -0.902 35.085 1.00 14.13 228 ASN C N 1
ATOM 6379 C CA . ASN C 1 228 ? 76.907 0.029 34.051 1.00 12.91 228 ASN C CA 1
ATOM 6380 C C . ASN C 1 228 ? 77.663 -0.165 32.752 1.00 12.06 228 ASN C C 1
ATOM 6381 O O . ASN C 1 228 ? 77.075 -0.030 31.682 1.00 13.43 228 ASN C O 1
ATOM 6386 N N . ARG C 1 229 ? 78.945 -0.545 32.842 1.00 14.05 229 ARG C N 1
ATOM 6387 C CA . ARG C 1 229 ? 79.691 -0.882 31.640 1.00 13.86 229 ARG C CA 1
ATOM 6388 C C . ARG C 1 229 ? 79.067 -2.077 30.933 1.00 13.12 229 ARG C C 1
ATOM 6389 O O . ARG C 1 229 ? 78.918 -2.079 29.698 1.00 14.72 229 ARG C O 1
ATOM 6397 N N . LYS C 1 230 ? 78.681 -3.082 31.705 1.00 14.84 230 LYS C N 1
ATOM 6398 C CA . LYS C 1 230 ? 78.032 -4.261 31.111 1.00 16.18 230 LYS C CA 1
ATOM 6399 C C . LYS C 1 230 ? 76.669 -3.910 30.487 1.00 14.54 230 LYS C C 1
ATOM 6400 O O . LYS C 1 230 ? 76.353 -4.345 29.373 1.00 14.43 230 LYS C O 1
ATOM 6404 N N . ALA C 1 231 ? 75.859 -3.138 31.209 1.00 15.35 231 ALA C N 1
ATOM 6405 C CA . ALA C 1 231 ? 74.542 -2.693 30.685 1.00 16.09 231 ALA C CA 1
ATOM 6406 C C . ALA C 1 231 ? 74.675 -1.808 29.445 1.00 15.74 231 ALA C C 1
ATOM 6407 O O . ALA C 1 231 ? 73.897 -1.940 28.488 1.00 14.71 231 ALA C O 1
ATOM 6409 N N . TRP C 1 232 ? 75.696 -0.944 29.433 1.00 15.09 232 TRP C N 1
ATOM 6410 C CA . TRP C 1 232 ? 75.983 -0.105 28.263 1.00 15.10 232 TRP C CA 1
ATOM 6411 C C . TRP C 1 232 ? 76.343 -0.970 27.034 1.00 14.76 232 TRP C C 1
ATOM 6412 O O . TRP C 1 232 ? 75.842 -0.749 25.916 1.00 14.07 232 TRP C O 1
ATOM 6423 N N . ALA C 1 233 ? 77.202 -1.966 27.240 1.00 16.08 233 ALA C N 1
ATOM 6424 C CA . ALA C 1 233 ? 77.532 -2.897 26.163 1.00 15.21 233 ALA C CA 1
ATOM 6425 C C . ALA C 1 233 ? 76.268 -3.588 25.646 1.00 15.38 233 ALA C C 1
ATOM 6426 O O . ALA C 1 233 ? 76.077 -3.732 24.431 1.00 15.57 233 ALA C O 1
ATOM 6428 N N . ALA C 1 234 ? 75.402 -4.014 26.556 1.00 15.14 234 ALA C N 1
ATOM 6429 C CA . ALA C 1 234 ? 74.144 -4.669 26.151 1.00 16.64 234 ALA C CA 1
ATOM 6430 C C . ALA C 1 234 ? 73.204 -3.733 25.395 1.00 16.22 234 ALA C C 1
ATOM 6431 O O . ALA C 1 234 ? 72.587 -4.131 24.398 1.00 17.75 234 ALA C O 1
ATOM 6433 N N . LEU C 1 235 ? 73.104 -2.485 25.828 1.00 14.96 235 LEU C N 1
ATOM 6434 C CA . LEU C 1 235 ? 72.359 -1.482 25.060 1.00 16.02 235 LEU C CA 1
ATOM 6435 C C . LEU C 1 235 ? 72.885 -1.291 23.645 1.00 16.80 235 LEU C C 1
ATOM 6436 O O . LEU C 1 235 ? 72.122 -0.969 22.722 1.00 16.96 235 LEU C O 1
ATOM 6441 N N . GLY C 1 236 ? 74.193 -1.460 23.462 1.00 15.73 236 GLY C N 1
ATOM 6442 C CA . GLY C 1 236 ? 74.804 -1.379 22.143 1.00 15.35 236 GLY C CA 1
ATOM 6443 C C . GLY C 1 236 ? 74.476 -2.542 21.224 1.00 16.59 236 GLY C C 1
ATOM 6444 O O . GLY C 1 236 ? 74.856 -2.533 20.056 1.00 18.24 236 GLY C O 1
ATOM 6445 N N . ARG C 1 237 ? 73.787 -3.547 21.757 1.00 16.90 237 ARG C N 1
ATOM 6446 C CA . ARG C 1 237 ? 73.252 -4.657 20.984 1.00 17.77 237 ARG C CA 1
ATOM 6447 C C . ARG C 1 237 ? 71.720 -4.647 20.903 1.00 17.17 237 ARG C C 1
ATOM 6448 O O . ARG C 1 237 ? 71.133 -5.585 20.369 1.00 17.47 237 ARG C O 1
ATOM 6456 N N . PHE C 1 238 ? 71.072 -3.613 21.441 1.00 14.53 238 PHE C N 1
ATOM 6457 C CA . PHE C 1 238 ? 69.611 -3.548 21.497 1.00 15.55 238 PHE C CA 1
ATOM 6458 C C . PHE C 1 238 ? 69.075 -3.091 20.134 1.00 15.72 238 PHE C C 1
ATOM 6459 O O . PHE C 1 238 ? 69.266 -1.950 19.751 1.00 15.26 238 PHE C O 1
ATOM 6467 N N . GLU C 1 239 ? 68.433 -4.016 19.415 1.00 15.46 239 GLU C N 1
ATOM 6468 C CA . GLU C 1 239 ? 68.000 -3.819 18.042 1.00 17.09 239 GLU C CA 1
ATOM 6469 C C . GLU C 1 239 ? 66.548 -3.386 17.911 1.00 16.39 239 GLU C C 1
ATOM 6470 O O . GLU C 1 239 ? 66.106 -3.009 16.814 1.00 18.15 239 GLU C O 1
ATOM 6476 N N . LYS C 1 240 ? 65.801 -3.451 19.008 1.00 14.07 240 LYS C N 1
ATOM 6477 C CA . LYS C 1 240 ? 64.400 -3.065 18.998 1.00 14.52 240 LYS C CA 1
ATOM 6478 C C . LYS C 1 240 ? 64.265 -1.543 18.994 1.00 14.31 240 LYS C C 1
ATOM 6479 O O . LYS C 1 240 ? 65.246 -0.823 19.257 1.00 12.86 240 LYS C O 1
ATOM 6485 N N . PRO C 1 241 ? 63.063 -1.037 18.687 1.00 13.12 241 PRO C N 1
ATOM 6486 C CA . PRO C 1 241 ? 62.934 0.410 18.476 1.00 12.62 241 PRO C CA 1
ATOM 6487 C C . PRO C 1 241 ? 63.346 1.282 19.661 1.00 11.92 241 PRO C C 1
ATOM 6488 O O . PRO C 1 241 ? 62.948 1.039 20.791 1.00 12.42 241 PRO C O 1
ATOM 6492 N N . PHE C 1 242 ? 64.140 2.302 19.365 1.00 12.02 242 PHE C N 1
ATOM 6493 C CA . PHE C 1 242 ? 64.677 3.220 20.351 1.00 12.11 242 PHE C CA 1
ATOM 6494 C C . PHE C 1 242 ? 64.524 4.642 19.806 1.00 12.36 242 PHE C C 1
ATOM 6495 O O . PHE C 1 242 ? 65.023 4.957 18.718 1.00 13.30 242 PHE C O 1
ATOM 6503 N N . LEU C 1 243 ? 63.823 5.482 20.558 1.00 11.07 243 LEU C N 1
ATOM 6504 C CA . LEU C 1 243 ? 63.573 6.868 20.193 1.00 11.43 243 LEU C CA 1
ATOM 6505 C C . LEU C 1 243 ? 64.310 7.815 21.125 1.00 12.03 243 LEU C C 1
ATOM 6506 O O . LEU C 1 243 ? 64.201 7.706 22.357 1.00 12.38 243 LEU C O 1
ATOM 6511 N N . SER C 1 244 ? 65.028 8.753 20.532 1.00 12.32 244 SER C N 1
ATOM 6512 C CA . SER C 1 244 ? 65.598 9.892 21.246 1.00 11.60 244 SER C CA 1
ATOM 6513 C C . SER C 1 244 ? 64.629 11.057 21.180 1.00 11.45 244 SER C C 1
ATOM 6514 O O . SER C 1 244 ? 64.285 11.516 20.090 1.00 11.59 244 SER C O 1
ATOM 6517 N N . ALA C 1 245 ? 64.177 11.496 22.344 1.00 10.95 245 ALA C N 1
ATOM 6518 C CA . ALA C 1 245 ? 63.210 12.597 22.452 1.00 11.17 245 ALA C CA 1
ATOM 6519 C C . ALA C 1 245 ? 63.633 13.580 23.541 1.00 12.30 245 ALA C C 1
ATOM 6520 O O . ALA C 1 245 ? 62.853 13.923 24.430 1.00 12.76 245 ALA C O 1
ATOM 6522 N N . PHE C 1 246 ? 64.874 14.035 23.447 1.00 12.79 246 PHE C N 1
ATOM 6523 C CA . PHE C 1 246 ? 65.422 15.035 24.371 1.00 12.31 246 PHE C CA 1
ATOM 6524 C C . PHE C 1 246 ? 64.870 16.418 24.026 1.00 12.45 246 PHE C C 1
ATOM 6525 O O . PHE C 1 246 ? 64.397 16.649 22.907 1.00 14.53 246 PHE C O 1
ATOM 6533 N N . SER C 1 247 ? 64.929 17.330 24.990 1.00 12.08 247 SER C N 1
ATOM 6534 C CA . SER C 1 247 ? 64.535 18.712 24.767 1.00 13.05 247 SER C CA 1
ATOM 6535 C C . SER C 1 247 ? 65.738 19.565 24.358 1.00 14.43 247 SER C C 1
ATOM 6536 O O . SER C 1 247 ? 66.869 19.081 24.362 1.00 14.63 247 SER C O 1
ATOM 6539 N N . ASP C 1 248 ? 65.482 20.828 24.030 1.00 13.73 248 ASP C N 1
ATOM 6540 C CA . ASP C 1 248 ? 66.526 21.714 23.533 1.00 14.27 248 ASP C CA 1
ATOM 6541 C C . ASP C 1 248 ? 67.160 22.627 24.568 1.00 15.10 248 ASP C C 1
ATOM 6542 O O . ASP C 1 248 ? 68.108 23.359 24.234 1.00 16.88 248 ASP C O 1
ATOM 6547 N N . SER C 1 249 ? 66.668 22.599 25.800 1.00 14.28 249 SER C N 1
ATOM 6548 C CA . SER C 1 249 ? 67.107 23.562 26.803 1.00 14.76 249 SER C CA 1
ATOM 6549 C C . SER C 1 249 ? 67.498 22.904 28.115 1.00 14.58 249 SER C C 1
ATOM 6550 O O . SER C 1 249 ? 67.164 23.401 29.201 1.00 14.30 249 SER C O 1
ATOM 6553 N N . ASP C 1 250 ? 68.203 21.786 28.030 1.00 14.62 250 ASP C N 1
ATOM 6554 C CA . ASP C 1 250 ? 68.664 21.078 29.232 1.00 14.52 250 ASP C CA 1
ATOM 6555 C C . ASP C 1 250 ? 70.173 20.835 29.192 1.00 16.32 250 ASP C C 1
ATOM 6556 O O . ASP C 1 250 ? 70.623 19.814 28.671 1.00 14.80 250 ASP C O 1
ATOM 6561 N N . PRO C 1 251 ? 70.953 21.765 29.753 1.00 15.58 251 PRO C N 1
ATOM 6562 C CA . PRO C 1 251 ? 72.422 21.658 29.773 1.00 17.18 251 PRO C CA 1
ATOM 6563 C C . PRO C 1 251 ? 72.949 20.429 30.517 1.00 15.76 251 PRO C C 1
ATOM 6564 O O . PRO C 1 251 ? 74.051 19.981 30.215 1.00 20.44 251 PRO C O 1
ATOM 6568 N N . ILE C 1 252 ? 72.169 19.893 31.452 1.00 17.08 252 ILE C N 1
ATOM 6569 C CA . ILE C 1 252 ? 72.624 18.737 32.229 1.00 19.03 252 ILE C CA 1
ATOM 6570 C C . ILE C 1 252 ? 72.780 17.490 31.356 1.00 19.43 252 ILE C C 1
ATOM 6571 O O . ILE C 1 252 ? 73.742 16.766 31.523 1.00 21.88 252 ILE C O 1
ATOM 6576 N N . THR C 1 253 ? 71.861 17.270 30.410 1.00 15.46 253 THR C N 1
ATOM 6577 C CA . THR C 1 253 ? 71.821 16.030 29.626 1.00 17.49 253 THR C CA 1
ATOM 6578 C C . THR C 1 253 ? 72.026 16.220 28.120 1.00 17.50 253 THR C C 1
ATOM 6579 O O . THR C 1 253 ? 72.099 15.248 27.391 1.00 18.38 253 THR C O 1
ATOM 6583 N N . GLY C 1 254 ? 72.084 17.457 27.644 1.00 16.76 254 GLY C N 1
ATOM 6584 C CA . GLY C 1 254 ? 72.149 17.712 26.215 1.00 18.80 254 GLY C CA 1
ATOM 6585 C C . GLY C 1 254 ? 73.296 17.015 25.495 1.00 19.50 254 GLY C C 1
ATOM 6586 O O . GLY C 1 254 ? 73.115 16.500 24.393 1.00 19.11 254 GLY C O 1
ATOM 6587 N N . ALA C 1 255 ? 74.469 16.959 26.126 1.00 19.82 255 ALA C N 1
ATOM 6588 C CA . ALA C 1 255 ? 75.654 16.359 25.487 1.00 22.87 255 ALA C CA 1
ATOM 6589 C C . ALA C 1 255 ? 75.542 14.840 25.350 1.00 22.89 255 ALA C C 1
ATOM 6590 O O . ALA C 1 255 ? 76.173 14.231 24.489 1.00 21.52 255 ALA C O 1
ATOM 6592 N N . ALA C 1 256 ? 74.716 14.240 26.194 1.00 20.68 256 ALA C N 1
ATOM 6593 C CA . ALA C 1 256 ? 74.443 12.813 26.155 1.00 22.97 256 ALA C CA 1
ATOM 6594 C C . ALA C 1 256 ? 73.625 12.361 24.947 1.00 20.51 256 ALA C C 1
ATOM 6595 O O . ALA C 1 256 ? 73.648 11.183 24.570 1.00 20.74 256 ALA C O 1
ATOM 6597 N N . GLU C 1 257 ? 72.840 13.266 24.379 1.00 19.74 257 GLU C N 1
ATOM 6598 C CA . GLU C 1 257 ? 71.869 12.875 23.358 1.00 18.05 257 GLU C CA 1
ATOM 6599 C C . GLU C 1 257 ? 72.510 12.150 22.161 1.00 17.35 257 GLU C C 1
ATOM 6600 O O . GLU C 1 257 ? 72.033 11.077 21.763 1.00 18.42 257 GLU C O 1
ATOM 6606 N N . PRO C 1 258 ? 73.565 12.732 21.569 1.00 17.86 258 PRO C N 1
ATOM 6607 C CA . PRO C 1 258 ? 74.122 12.079 20.374 1.00 16.30 258 PRO C CA 1
ATOM 6608 C C . PRO C 1 258 ? 74.916 10.815 20.699 1.00 16.84 258 PRO C C 1
ATOM 6609 O O . PRO C 1 258 ? 74.984 9.903 19.866 1.00 17.46 258 PRO C O 1
ATOM 6613 N N . VAL C 1 259 ? 75.426 10.725 21.930 1.00 18.18 259 VAL C N 1
ATOM 6614 C CA . VAL C 1 259 ? 76.124 9.524 22.373 1.00 19.47 259 VAL C CA 1
ATOM 6615 C C . VAL C 1 259 ? 75.130 8.347 22.472 1.00 17.91 259 VAL C C 1
ATOM 6616 O O . VAL C 1 259 ? 75.362 7.253 21.934 1.00 17.38 259 VAL C O 1
ATOM 6620 N N . LEU C 1 260 ? 74.014 8.577 23.146 1.00 15.42 260 LEU C N 1
ATOM 6621 C CA . LEU C 1 260 ? 72.966 7.568 23.277 1.00 15.30 260 LEU C CA 1
ATOM 6622 C C . LEU C 1 260 ? 72.360 7.170 21.916 1.00 14.25 260 LEU C C 1
ATOM 6623 O O . LEU C 1 260 ? 72.243 5.994 21.580 1.00 14.86 260 LEU C O 1
ATOM 6628 N N . ARG C 1 261 ? 71.995 8.161 21.126 1.00 14.16 261 ARG C N 1
ATOM 6629 C CA . ARG C 1 261 ? 71.386 7.888 19.803 1.00 15.31 261 ARG C CA 1
ATOM 6630 C C . ARG C 1 261 ? 72.323 7.077 18.907 1.00 17.05 261 ARG C C 1
ATOM 6631 O O . ARG C 1 261 ? 71.889 6.147 18.217 1.00 17.63 261 ARG C O 1
ATOM 6639 N N . GLY C 1 262 ? 73.611 7.427 18.911 1.00 15.65 262 GLY C N 1
ATOM 6640 C CA . GLY C 1 262 ? 74.578 6.717 18.099 1.00 16.59 262 GLY C CA 1
ATOM 6641 C C . GLY C 1 262 ? 74.922 5.313 18.573 1.00 16.99 262 GLY C C 1
ATOM 6642 O O . GLY C 1 262 ? 75.337 4.479 17.789 1.00 19.76 262 GLY C O 1
ATOM 6643 N N . HIS C 1 263 ? 74.727 5.043 19.853 1.00 17.08 263 HIS C N 1
ATOM 6644 C CA . HIS C 1 263 ? 75.135 3.787 20.449 1.00 16.75 263 HIS C CA 1
ATOM 6645 C C . HIS C 1 263 ? 74.155 2.644 20.221 1.00 17.30 263 HIS C C 1
ATOM 6646 O O . HIS C 1 263 ? 74.579 1.492 20.094 1.00 17.85 263 HIS C O 1
ATOM 6653 N N . VAL C 1 264 ? 72.855 2.956 20.209 1.00 13.83 264 VAL C N 1
ATOM 6654 C CA . VAL C 1 264 ? 71.799 1.924 20.195 1.00 14.79 264 VAL C CA 1
ATOM 6655 C C . VAL C 1 264 ? 71.411 1.566 18.767 1.00 14.60 264 VAL C C 1
ATOM 6656 O O . VAL C 1 264 ? 70.907 2.415 18.041 1.00 14.40 264 VAL C O 1
ATOM 6660 N N . PRO C 1 265 ? 71.665 0.322 18.352 1.00 17.02 265 PRO C N 1
ATOM 6661 C CA . PRO C 1 265 ? 71.357 -0.028 16.956 1.00 16.31 265 PRO C CA 1
ATOM 6662 C C . PRO C 1 265 ? 69.891 0.173 16.571 1.00 14.98 265 PRO C C 1
ATOM 6663 O O . PRO C 1 265 ? 69.607 0.613 15.451 1.00 14.13 265 PRO C O 1
ATOM 6667 N N . GLY C 1 266 ? 68.988 -0.092 17.508 1.00 13.39 266 GLY C N 1
ATOM 6668 C CA . GLY C 1 266 ? 67.561 0.104 17.287 1.00 14.00 266 GLY C CA 1
ATOM 6669 C C . GLY C 1 266 ? 67.106 1.551 17.104 1.00 13.03 266 GLY C C 1
ATOM 6670 O O . GLY C 1 266 ? 65.930 1.807 16.801 1.00 13.70 266 GLY C O 1
ATOM 6671 N N . ALA C 1 267 ? 68.000 2.508 17.318 1.00 13.38 267 ALA C N 1
ATOM 6672 C CA . ALA C 1 267 ? 67.711 3.905 17.007 1.00 14.20 267 ALA C CA 1
ATOM 6673 C C . ALA C 1 267 ? 67.709 4.159 15.489 1.00 17.31 267 ALA C C 1
ATOM 6674 O O . ALA C 1 267 ? 67.207 5.182 15.039 1.00 16.97 267 ALA C O 1
ATOM 6676 N N . ARG C 1 268 ? 68.360 3.279 14.725 1.00 16.96 268 ARG C N 1
ATOM 6677 C CA . ARG C 1 268 ? 68.410 3.407 13.251 1.00 17.69 268 ARG C CA 1
ATOM 6678 C C . ARG C 1 268 ? 67.018 3.460 12.633 1.00 17.81 268 ARG C C 1
ATOM 6679 O O . ARG C 1 268 ? 66.219 2.579 12.869 1.00 22.38 268 ARG C O 1
ATOM 6681 N N . GLY C 1 269 ? 66.716 4.510 11.869 1.00 17.74 269 GLY C N 1
ATOM 6682 C CA . GLY C 1 269 ? 65.450 4.632 11.141 1.00 17.30 269 GLY C CA 1
ATOM 6683 C C . GLY C 1 269 ? 64.286 5.205 11.924 1.00 18.00 269 GLY C C 1
ATOM 6684 O O . GLY C 1 269 ? 63.186 5.392 11.381 1.00 18.95 269 GLY C O 1
ATOM 6685 N N . GLN C 1 270 ? 64.509 5.471 13.199 1.00 14.42 270 GLN C N 1
ATOM 6686 C CA . GLN C 1 270 ? 63.475 6.009 14.024 1.00 15.64 270 GLN C CA 1
ATOM 6687 C C . GLN C 1 270 ? 63.480 7.524 13.902 1.00 16.32 270 GLN C C 1
ATOM 6688 O O . GLN C 1 270 ? 64.535 8.124 13.685 1.00 16.05 270 GLN C O 1
ATOM 6694 N N . SER C 1 271 ? 62.311 8.134 14.067 1.00 18.27 271 SER C N 1
ATOM 6695 C CA . SER C 1 271 ? 62.163 9.563 13.819 1.00 19.20 271 SER C CA 1
ATOM 6696 C C . SER C 1 271 ? 62.412 10.337 15.080 1.00 16.31 271 SER C C 1
ATOM 6697 O O . SER C 1 271 ? 61.472 10.803 15.736 1.00 14.13 271 SER C O 1
ATOM 6700 N N . HIS C 1 272 ? 63.693 10.534 15.369 1.00 15.69 272 HIS C N 1
ATOM 6701 C CA . HIS C 1 272 ? 64.075 11.164 16.591 1.00 15.24 272 HIS C CA 1
ATOM 6702 C C . HIS C 1 272 ? 63.628 12.616 16.533 1.00 14.99 272 HIS C C 1
ATOM 6703 O O . HIS C 1 272 ? 63.557 13.244 15.467 1.00 15.34 272 HIS C O 1
ATOM 6710 N N . VAL C 1 273 ? 63.267 13.114 17.694 1.00 14.99 273 VAL C N 1
ATOM 6711 C CA . VAL C 1 273 ? 62.733 14.458 17.807 1.00 18.12 273 VAL C CA 1
ATOM 6712 C C . VAL C 1 273 ? 63.525 15.243 18.824 1.00 18.12 273 VAL C C 1
ATOM 6713 O O . VAL C 1 273 ? 64.022 14.665 19.783 1.00 14.58 273 VAL C O 1
ATOM 6717 N N . THR C 1 274 ? 63.619 16.553 18.619 1.00 17.62 274 THR C N 1
ATOM 6718 C CA . THR C 1 274 ? 64.032 17.445 19.694 1.00 17.97 274 THR C CA 1
ATOM 6719 C C . THR C 1 274 ? 62.772 18.176 20.144 1.00 19.14 274 THR C C 1
ATOM 6720 O O . THR C 1 274 ? 62.063 18.776 19.328 1.00 21.96 274 THR C O 1
ATOM 6724 N N . ILE C 1 275 ? 62.429 18.046 21.423 1.00 16.69 275 ILE C N 1
ATOM 6725 C CA . ILE C 1 275 ? 61.242 18.666 21.986 1.00 17.58 275 ILE C CA 1
ATOM 6726 C C . ILE C 1 275 ? 61.593 20.137 22.243 1.00 18.10 275 ILE C C 1
ATOM 6727 O O . ILE C 1 275 ? 62.395 20.446 23.139 1.00 17.82 275 ILE C O 1
ATOM 6732 N N . ALA C 1 276 ? 61.015 21.024 21.443 1.00 18.81 276 ALA C N 1
ATOM 6733 C CA . ALA C 1 276 ? 61.366 22.444 21.468 1.00 18.77 276 ALA C CA 1
ATOM 6734 C C . ALA C 1 276 ? 60.739 23.163 22.646 1.00 19.49 276 ALA C C 1
ATOM 6735 O O . ALA C 1 276 ? 59.622 22.842 23.040 1.00 17.48 276 ALA C O 1
ATOM 6737 N N . GLY C 1 277 ? 61.475 24.125 23.204 1.00 19.31 277 GLY C N 1
ATOM 6738 C CA . GLY C 1 277 ? 60.956 24.972 24.276 1.00 18.24 277 GLY C CA 1
ATOM 6739 C C . GLY C 1 277 ? 60.734 24.244 25.592 1.00 17.17 277 GLY C C 1
ATOM 6740 O O . GLY C 1 277 ? 59.742 24.491 26.286 1.00 17.39 277 GLY C O 1
ATOM 6741 N N . ALA C 1 278 ? 61.635 23.321 25.930 1.00 15.22 278 ALA C N 1
ATOM 6742 C CA . ALA C 1 278 ? 61.505 22.582 27.172 1.00 14.30 278 ALA C CA 1
ATOM 6743 C C . ALA C 1 278 ? 62.855 22.402 27.863 1.00 14.18 278 ALA C C 1
ATOM 6744 O O . ALA C 1 278 ? 63.866 22.179 27.215 1.00 15.34 278 ALA C O 1
ATOM 6746 N N . GLY C 1 279 ? 62.821 22.470 29.186 1.00 14.16 279 GLY C N 1
ATOM 6747 C CA . GLY C 1 279 ? 64.000 22.297 30.004 1.00 14.32 279 GLY C CA 1
ATOM 6748 C C . GLY C 1 279 ? 64.205 20.846 30.391 1.00 12.79 279 GLY C C 1
ATOM 6749 O O . GLY C 1 279 ? 63.668 19.933 29.777 1.00 13.07 279 GLY C O 1
ATOM 6750 N N . HIS C 1 280 ? 64.961 20.645 31.454 1.00 11.66 280 HIS C N 1
ATOM 6751 C CA . HIS C 1 280 ? 65.258 19.319 31.938 1.00 12.72 280 HIS C CA 1
ATOM 6752 C C . HIS C 1 280 ? 63.995 18.510 32.213 1.00 12.55 280 HIS C C 1
ATOM 6753 O O . HIS C 1 280 ? 63.880 17.360 31.754 1.00 13.05 280 HIS C O 1
ATOM 6760 N N . PHE C 1 281 ? 63.065 19.097 32.950 1.00 12.84 281 PHE C N 1
ATOM 6761 C CA . PHE C 1 281 ? 61.789 18.444 33.269 1.00 12.81 281 PHE C CA 1
ATOM 6762 C C . PHE C 1 281 ? 60.828 18.724 32.127 1.00 12.58 281 PHE C C 1
ATOM 6763 O O . PHE C 1 281 ? 59.835 19.423 32.275 1.00 13.46 281 PHE C O 1
ATOM 6771 N N . LEU C 1 282 ? 61.132 18.125 30.979 1.00 11.68 282 LEU C N 1
ATOM 6772 C CA . LEU C 1 282 ? 60.417 18.432 29.761 1.00 13.16 282 LEU C CA 1
ATOM 6773 C C . LEU C 1 282 ? 58.944 18.032 29.825 1.00 12.64 282 LEU C C 1
ATOM 6774 O O . LEU C 1 282 ? 58.122 18.580 29.085 1.00 12.51 282 LEU C O 1
ATOM 6779 N N . GLN C 1 283 ? 58.613 17.089 30.702 1.00 13.74 283 GLN C N 1
ATOM 6780 C CA . GLN C 1 283 ? 57.215 16.664 30.886 1.00 12.85 283 GLN C CA 1
ATOM 6781 C C . GLN C 1 283 ? 56.352 17.780 31.462 1.00 13.97 283 GLN C C 1
ATOM 6782 O O . GLN C 1 283 ? 55.129 17.769 31.289 1.00 13.67 283 GLN C O 1
ATOM 6788 N N . GLU C 1 284 ? 56.971 18.721 32.175 1.00 13.78 284 GLU C N 1
ATOM 6789 C CA . GLU C 1 284 ? 56.245 19.875 32.694 1.00 14.53 284 GLU C CA 1
ATOM 6790 C C . GLU C 1 284 ? 56.015 20.930 31.638 1.00 16.98 284 GLU C C 1
ATOM 6791 O O . GLU C 1 284 ? 54.952 21.540 31.611 1.00 19.72 284 GLU C O 1
ATOM 6797 N N . ASP C 1 285 ? 57.017 21.160 30.800 1.00 15.26 285 ASP C N 1
ATOM 6798 C CA . ASP C 1 285 ? 56.989 22.212 29.801 1.00 16.55 285 ASP C CA 1
ATOM 6799 C C . ASP C 1 285 ? 56.214 21.806 28.547 1.00 16.89 285 ASP C C 1
ATOM 6800 O O . ASP C 1 285 ? 55.487 22.615 27.986 1.00 16.38 285 ASP C O 1
ATOM 6805 N N . LYS C 1 286 ? 56.388 20.560 28.115 1.00 15.35 286 LYS C N 1
ATOM 6806 C CA . LYS C 1 286 ? 55.878 20.104 26.821 1.00 15.80 286 LYS C CA 1
ATOM 6807 C C . LYS C 1 286 ? 55.410 18.630 26.924 1.00 15.71 286 LYS C C 1
ATOM 6808 O O . LYS C 1 286 ? 55.699 17.814 26.056 1.00 13.63 286 LYS C O 1
ATOM 6814 N N . GLY C 1 287 ? 54.665 18.317 27.986 1.00 16.07 287 GLY C N 1
ATOM 6815 C CA . GLY C 1 287 ? 54.203 16.955 28.236 1.00 18.45 287 GLY C CA 1
ATOM 6816 C C . GLY C 1 287 ? 53.319 16.394 27.117 1.00 16.89 287 GLY C C 1
ATOM 6817 O O . GLY C 1 287 ? 53.503 15.247 26.676 1.00 14.93 287 GLY C O 1
ATOM 6818 N N . ARG C 1 288 ? 52.358 17.194 26.674 1.00 19.07 288 ARG C N 1
ATOM 6819 C CA . ARG C 1 288 ? 51.481 16.767 25.571 1.00 19.77 288 ARG C CA 1
ATOM 6820 C C . ARG C 1 288 ? 52.316 16.439 24.324 1.00 16.75 288 ARG C C 1
ATOM 6821 O O . ARG C 1 288 ? 52.107 15.404 23.684 1.00 16.51 288 ARG C O 1
ATOM 6824 N N . GLU C 1 289 ? 53.277 17.300 24.010 1.00 16.73 289 GLU C N 1
ATOM 6825 C CA . GLU C 1 289 ? 54.114 17.122 22.836 1.00 18.11 289 GLU C CA 1
ATOM 6826 C C . GLU C 1 289 ? 54.947 15.843 22.933 1.00 15.51 289 GLU C C 1
ATOM 6827 O O . GLU C 1 289 ? 55.050 15.082 21.973 1.00 15.67 289 GLU C O 1
ATOM 6833 N N . LEU C 1 290 ? 55.523 15.583 24.109 1.00 13.08 290 LEU C N 1
ATOM 6834 C CA . LEU C 1 290 ? 56.309 14.370 24.286 1.00 12.98 290 LEU C CA 1
ATOM 6835 C C . LEU C 1 290 ? 55.398 13.142 24.189 1.00 12.56 290 LEU C C 1
ATOM 6836 O O . LEU C 1 290 ? 55.761 12.163 23.538 1.00 12.81 290 LEU C O 1
ATOM 6841 N N . ALA C 1 291 ? 54.213 13.192 24.813 1.00 13.00 291 ALA C N 1
ATOM 6842 C CA . ALA C 1 291 ? 53.287 12.063 24.755 1.00 13.69 291 ALA C CA 1
ATOM 6843 C C . ALA C 1 291 ? 52.865 11.782 23.304 1.00 14.17 291 ALA C C 1
ATOM 6844 O O . ALA C 1 291 ? 52.770 10.620 22.905 1.00 14.12 291 ALA C O 1
ATOM 6846 N N . GLU C 1 292 ? 52.615 12.837 22.523 1.00 14.86 292 GLU C N 1
ATOM 6847 C CA . GLU C 1 292 ? 52.265 12.667 21.117 1.00 17.98 292 GLU C CA 1
ATOM 6848 C C . GLU C 1 292 ? 53.391 11.981 20.351 1.00 15.93 292 GLU C C 1
ATOM 6849 O O . GLU C 1 292 ? 53.126 11.122 19.518 1.00 16.48 292 GLU C O 1
ATOM 6855 N N . ALA C 1 293 ? 54.633 12.345 20.650 1.00 14.34 293 ALA C N 1
ATOM 6856 C CA . ALA C 1 293 ? 55.779 11.714 20.010 1.00 13.94 293 ALA C CA 1
ATOM 6857 C C . ALA C 1 293 ? 55.847 10.229 20.372 1.00 13.69 293 ALA C C 1
ATOM 6858 O O . ALA C 1 293 ? 56.128 9.398 19.513 1.00 13.09 293 ALA C O 1
ATOM 6860 N N . VAL C 1 294 ? 55.563 9.889 21.633 1.00 12.42 294 VAL C N 1
ATOM 6861 C CA . VAL C 1 294 ? 55.531 8.497 22.068 1.00 13.32 294 VAL C CA 1
ATOM 6862 C C . VAL C 1 294 ? 54.441 7.696 21.360 1.00 12.44 294 VAL C C 1
ATOM 6863 O O . VAL C 1 294 ? 54.678 6.581 20.858 1.00 13.93 294 VAL C O 1
ATOM 6867 N N . VAL C 1 295 ? 53.250 8.280 21.250 1.00 13.80 295 VAL C N 1
ATOM 6868 C CA . VAL C 1 295 ? 52.173 7.630 20.538 1.00 14.31 295 VAL C CA 1
ATOM 6869 C C . VAL C 1 295 ? 52.538 7.337 19.087 1.00 13.37 295 VAL C C 1
ATOM 6870 O O . VAL C 1 295 ? 52.349 6.208 18.579 1.00 13.17 295 VAL C O 1
ATOM 6874 N N . THR C 1 296 ? 53.066 8.344 18.422 1.00 15.45 296 THR C N 1
ATOM 6875 C CA . THR C 1 296 ? 53.459 8.215 17.011 1.00 16.75 296 THR C CA 1
ATOM 6876 C C . THR C 1 296 ? 54.496 7.103 16.825 1.00 16.47 296 THR C C 1
ATOM 6877 O O . THR C 1 296 ? 54.410 6.309 15.878 1.00 15.28 296 THR C O 1
ATOM 6881 N N . PHE C 1 297 ? 55.465 7.067 17.730 1.00 13.99 297 PHE C N 1
ATOM 6882 C CA . PHE C 1 297 ? 56.525 6.047 17.768 1.00 14.30 297 PHE C CA 1
ATOM 6883 C C . PHE C 1 297 ? 56.015 4.626 18.005 1.00 14.21 297 PHE C C 1
ATOM 6884 O O . PHE C 1 297 ? 56.411 3.702 17.316 1.00 13.78 297 PHE C O 1
ATOM 6892 N N . VAL C 1 298 ? 55.060 4.477 18.916 1.00 14.06 298 VAL C N 1
ATOM 6893 C CA . VAL C 1 298 ? 54.398 3.191 19.102 1.00 15.10 298 VAL C CA 1
ATOM 6894 C C . VAL C 1 298 ? 53.648 2.739 17.829 1.00 16.65 298 VAL C C 1
ATOM 6895 O O . VAL C 1 298 ? 53.802 1.600 17.364 1.00 15.27 298 VAL C O 1
ATOM 6899 N N . ARG C 1 299 ? 52.892 3.652 17.232 1.00 17.55 299 ARG C N 1
ATOM 6900 C CA . ARG C 1 299 ? 52.116 3.330 16.053 1.00 18.59 299 ARG C CA 1
ATOM 6901 C C . ARG C 1 299 ? 53.012 3.028 14.847 1.00 19.36 299 ARG C C 1
ATOM 6902 O O . ARG C 1 299 ? 52.621 2.244 13.980 1.00 20.64 299 ARG C O 1
ATOM 6910 N N . ALA C 1 300 ? 54.186 3.659 14.785 1.00 17.23 300 ALA C N 1
ATOM 6911 C CA . ALA C 1 300 ? 55.123 3.446 13.678 1.00 19.31 300 ALA C CA 1
ATOM 6912 C C . ALA C 1 300 ? 55.890 2.124 13.801 1.00 17.16 300 ALA C C 1
ATOM 6913 O O . ALA C 1 300 ? 56.569 1.712 12.853 1.00 19.73 300 ALA C O 1
ATOM 6915 N N . ASN C 1 301 ? 55.799 1.486 14.959 1.00 15.87 301 ASN C N 1
ATOM 6916 C CA . ASN C 1 301 ? 56.511 0.250 15.231 1.00 16.16 301 ASN C CA 1
ATOM 6917 C C . ASN C 1 301 ? 55.566 -0.830 15.769 1.00 16.48 301 ASN C C 1
ATOM 6918 O O . ASN C 1 301 ? 55.663 -1.208 16.948 1.00 18.58 301 ASN C O 1
ATOM 6923 N N . PRO C 1 302 ? 54.636 -1.302 14.937 1.00 19.02 302 PRO C N 1
ATOM 6924 C CA . PRO C 1 302 ? 53.588 -2.203 15.437 1.00 21.97 302 PRO C CA 1
ATOM 6925 C C . PRO C 1 302 ? 54.148 -3.541 15.917 1.00 27.35 302 PRO C C 1
ATOM 6926 O O . PRO C 1 302 ? 55.186 -3.976 15.427 1.00 26.14 302 PRO C O 1
ATOM 6930 N N . ARG C 1 303 ? 53.486 -4.139 16.905 1.00 35.95 303 ARG C N 1
ATOM 6931 C CA . ARG C 1 303 ? 53.821 -5.470 17.415 1.00 44.62 303 ARG C CA 1
ATOM 6932 C C . ARG C 1 303 ? 53.204 -6.546 16.521 1.00 46.09 303 ARG C C 1
ATOM 6933 O O . ARG C 1 303 ? 53.877 -7.102 15.651 1.00 45.02 303 ARG C O 1
ATOM 6943 N N . ASP D 1 2 ? 55.484 54.781 53.922 1.00 21.90 2 ASP D N 1
ATOM 6944 C CA . ASP D 1 2 ? 56.332 54.063 54.859 1.00 22.51 2 ASP D CA 1
ATOM 6945 C C . ASP D 1 2 ? 57.350 53.316 54.057 1.00 19.91 2 ASP D C 1
ATOM 6946 O O . ASP D 1 2 ? 57.024 52.789 52.989 1.00 17.78 2 ASP D O 1
ATOM 6948 N N . VAL D 1 3 ? 58.553 53.229 54.596 1.00 18.97 3 VAL D N 1
ATOM 6949 C CA . VAL D 1 3 ? 59.680 52.704 53.858 1.00 17.74 3 VAL D CA 1
ATOM 6950 C C . VAL D 1 3 ? 60.587 51.897 54.779 1.00 18.10 3 VAL D C 1
ATOM 6951 O O . VAL D 1 3 ? 60.920 52.366 55.871 1.00 18.37 3 VAL D O 1
ATOM 6955 N N . LEU D 1 4 ? 60.987 50.714 54.326 1.00 16.53 4 LEU D N 1
ATOM 6956 C CA . LEU D 1 4 ? 61.965 49.880 55.008 1.00 18.53 4 LEU D CA 1
ATOM 6957 C C . LEU D 1 4 ? 63.299 49.880 54.308 1.00 15.48 4 LEU D C 1
ATOM 6958 O O . LEU D 1 4 ? 63.383 50.105 53.090 1.00 13.34 4 LEU D O 1
ATOM 6963 N N . ARG D 1 5 ? 64.352 49.686 55.093 1.00 14.98 5 ARG D N 1
ATOM 6964 C CA . ARG D 1 5 ? 65.715 49.590 54.585 1.00 13.60 5 ARG D CA 1
ATOM 6965 C C . ARG D 1 5 ? 66.319 48.269 55.057 1.00 14.16 5 ARG D C 1
ATOM 6966 O O . ARG D 1 5 ? 66.329 47.976 56.258 1.00 16.69 5 ARG D O 1
ATOM 6974 N N . THR D 1 6 ? 66.800 47.464 54.113 1.00 13.50 6 THR D N 1
ATOM 6975 C CA . THR D 1 6 ? 67.301 46.135 54.436 1.00 13.09 6 THR D CA 1
ATOM 6976 C C . THR D 1 6 ? 68.592 46.296 55.231 1.00 14.88 6 THR D C 1
ATOM 6977 O O . THR D 1 6 ? 69.436 47.088 54.830 1.00 13.69 6 THR D O 1
ATOM 6981 N N . PRO D 1 7 ? 68.720 45.601 56.382 1.00 13.83 7 PRO D N 1
ATOM 6982 C CA . PRO D 1 7 ? 69.951 45.755 57.177 1.00 15.46 7 PRO D CA 1
ATOM 6983 C C . PRO D 1 7 ? 71.189 45.352 56.410 1.00 15.87 7 PRO D C 1
ATOM 6984 O O . PRO D 1 7 ? 71.146 44.384 55.675 1.00 13.28 7 PRO D O 1
ATOM 6988 N N . ASP D 1 8 ? 72.287 46.085 56.623 1.00 15.55 8 ASP D N 1
ATOM 6989 C CA . ASP D 1 8 ? 73.536 45.796 55.927 1.00 16.63 8 ASP D CA 1
ATOM 6990 C C . ASP D 1 8 ? 74.074 44.396 56.193 1.00 15.59 8 ASP D C 1
ATOM 6991 O O . ASP D 1 8 ? 74.723 43.839 55.331 1.00 16.39 8 ASP D O 1
ATOM 6996 N N . GLU D 1 9 ? 73.773 43.823 57.353 1.00 17.22 9 GLU D N 1
ATOM 6997 C CA . GLU D 1 9 ? 74.204 42.464 57.680 1.00 18.67 9 GLU D CA 1
ATOM 6998 C C . GLU D 1 9 ? 73.704 41.428 56.669 1.00 16.95 9 GLU D C 1
ATOM 6999 O O . GLU D 1 9 ? 74.326 40.390 56.474 1.00 17.42 9 GLU D O 1
ATOM 7005 N N . ARG D 1 10 ? 72.631 41.734 55.963 1.00 15.93 10 ARG D N 1
ATOM 7006 C CA . ARG D 1 10 ? 72.140 40.798 54.962 1.00 16.13 10 ARG D CA 1
ATOM 7007 C C . ARG D 1 10 ? 73.093 40.643 53.785 1.00 16.61 10 ARG D C 1
ATOM 7008 O O . ARG D 1 10 ? 73.020 39.645 53.078 1.00 15.82 10 ARG D O 1
ATOM 7016 N N . PHE D 1 11 ? 73.972 41.623 53.578 1.00 16.27 11 PHE D N 1
ATOM 7017 C CA . PHE D 1 11 ? 74.810 41.683 52.388 1.00 16.03 11 PHE D CA 1
ATOM 7018 C C . PHE D 1 11 ? 76.261 41.309 52.665 1.00 16.27 11 PHE D C 1
ATOM 7019 O O . PHE D 1 11 ? 77.109 41.555 51.836 1.00 16.45 11 PHE D O 1
ATOM 7027 N N . THR D 1 12 ? 76.521 40.699 53.826 1.00 18.15 12 THR D N 1
ATOM 7028 C CA . THR D 1 12 ? 77.883 40.334 54.219 1.00 16.86 12 THR D CA 1
ATOM 7029 C C . THR D 1 12 ? 78.444 39.271 53.295 1.00 18.34 12 THR D C 1
ATOM 7030 O O . THR D 1 12 ? 77.812 38.246 53.098 1.00 17.35 12 THR D O 1
ATOM 7034 N N . ALA D 1 13 ? 79.633 39.517 52.739 1.00 18.59 13 ALA D N 1
ATOM 7035 C CA . ALA D 1 13 ? 80.407 38.495 52.033 1.00 21.97 13 ALA D CA 1
ATOM 7036 C C . ALA D 1 13 ? 79.668 37.780 50.904 1.00 21.26 13 ALA D C 1
ATOM 7037 O O . ALA D 1 13 ? 79.734 36.556 50.772 1.00 23.50 13 ALA D O 1
ATOM 7039 N N . LEU D 1 14 ? 78.933 38.530 50.091 1.00 22.68 14 LEU D N 1
ATOM 7040 C CA . LEU D 1 14 ? 78.284 37.937 48.930 1.00 21.81 14 LEU D CA 1
ATOM 7041 C C . LEU D 1 14 ? 79.360 37.540 47.918 1.00 19.53 14 LEU D C 1
ATOM 7042 O O . LEU D 1 14 ? 80.224 38.354 47.595 1.00 19.58 14 LEU D O 1
ATOM 7047 N N . PRO D 1 15 ? 79.302 36.304 47.399 1.00 19.09 15 PRO D N 1
ATOM 7048 C CA . PRO D 1 15 ? 80.372 35.877 46.509 1.00 16.94 15 PRO D CA 1
ATOM 7049 C C . PRO D 1 15 ? 80.410 36.626 45.186 1.00 15.75 15 PRO D C 1
ATOM 7050 O O . PRO D 1 15 ? 79.370 37.048 44.677 1.00 14.92 15 PRO D O 1
ATOM 7054 N N . ASP D 1 16 ? 81.622 36.807 44.666 1.00 15.83 16 ASP D N 1
ATOM 7055 C CA . ASP D 1 16 ? 81.840 37.345 43.329 1.00 15.69 16 ASP D CA 1
ATOM 7056 C C . ASP D 1 16 ? 81.243 38.741 43.151 1.00 14.62 16 ASP D C 1
ATOM 7057 O O . ASP D 1 16 ? 80.754 39.082 42.072 1.00 14.91 16 ASP D O 1
ATOM 7062 N N . PHE D 1 17 ? 81.286 39.554 44.206 1.00 14.74 17 PHE D N 1
ATOM 7063 C CA . PHE D 1 17 ? 80.632 40.855 44.176 1.00 15.22 17 PHE D CA 1
ATOM 7064 C C . PHE D 1 17 ? 81.427 41.876 44.990 1.00 15.68 17 PHE D C 1
ATOM 7065 O O . PHE D 1 17 ? 80.921 42.394 45.970 1.00 16.16 17 PHE D O 1
ATOM 7073 N N . PRO D 1 18 ? 82.689 42.145 44.573 1.00 18.13 18 PRO D N 1
ATOM 7074 C CA . PRO D 1 18 ? 83.577 43.060 45.282 1.00 17.20 18 PRO D CA 1
ATOM 7075 C C . PRO D 1 18 ? 83.380 44.511 44.842 1.00 20.87 18 PRO D C 1
ATOM 7076 O O . PRO D 1 18 ? 84.338 45.171 44.440 1.00 25.03 18 PRO D O 1
ATOM 7080 N N . PHE D 1 19 ? 82.148 45.007 44.914 1.00 17.24 19 PHE D N 1
ATOM 7081 C CA . PHE D 1 19 ? 81.835 46.352 44.447 1.00 16.65 19 PHE D CA 1
ATOM 7082 C C . PHE D 1 19 ? 81.272 47.137 45.607 1.00 16.65 19 PHE D C 1
ATOM 7083 O O . PHE D 1 19 ? 80.271 46.737 46.207 1.00 18.62 19 PHE D O 1
ATOM 7091 N N . ALA D 1 20 ? 81.879 48.279 45.882 1.00 18.47 20 ALA D N 1
ATOM 7092 C CA . ALA D 1 20 ? 81.462 49.126 46.992 1.00 19.64 20 ALA D CA 1
ATOM 7093 C C . ALA D 1 20 ? 80.064 49.709 46.758 1.00 16.53 20 ALA D C 1
ATOM 7094 O O . ALA D 1 20 ? 79.762 50.164 45.647 1.00 18.87 20 ALA D O 1
ATOM 7096 N N . PRO D 1 21 ? 79.203 49.688 47.792 1.00 15.79 21 PRO D N 1
ATOM 7097 C CA . PRO D 1 21 ? 77.881 50.289 47.643 1.00 14.61 21 PRO D CA 1
ATOM 7098 C C . PRO D 1 21 ? 77.963 51.801 47.558 1.00 15.38 21 PRO D C 1
ATOM 7099 O O . PRO D 1 21 ? 78.701 52.430 48.341 1.00 16.00 21 PRO D O 1
ATOM 7103 N N . ARG D 1 22 ? 77.242 52.375 46.604 1.00 13.48 22 ARG D N 1
ATOM 7104 C CA . ARG D 1 22 ? 77.060 53.807 46.498 1.00 14.04 22 ARG D CA 1
ATOM 7105 C C . ARG D 1 22 ? 75.573 54.081 46.584 1.00 12.59 22 ARG D C 1
ATOM 7106 O O . ARG D 1 22 ? 74.737 53.201 46.322 1.00 13.31 22 ARG D O 1
ATOM 7111 N N . TYR D 1 23 ? 75.235 55.307 46.951 1.00 13.39 23 TYR D N 1
ATOM 7112 C CA . TYR D 1 23 ? 73.847 55.688 47.155 1.00 12.80 23 TYR D CA 1
ATOM 7113 C C . TYR D 1 23 ? 73.546 57.075 46.618 1.00 13.67 23 TYR D C 1
ATOM 7114 O O . TYR D 1 23 ? 74.385 57.972 46.649 1.00 14.44 23 TYR D O 1
ATOM 7123 N N . VAL D 1 24 ? 72.321 57.244 46.123 1.00 14.38 24 VAL D N 1
ATOM 7124 C CA . VAL D 1 24 ? 71.769 58.549 45.802 1.00 18.23 24 VAL D CA 1
ATOM 7125 C C . VAL D 1 24 ? 70.404 58.649 46.454 1.00 19.83 24 VAL D C 1
ATOM 7126 O O . VAL D 1 24 ? 69.766 57.632 46.734 1.00 21.31 24 VAL D O 1
ATOM 7130 N N . GLU D 1 25 ? 69.956 59.878 46.677 1.00 19.15 25 GLU D N 1
ATOM 7131 C CA . GLU D 1 25 ? 68.649 60.115 47.257 1.00 19.93 25 GLU D CA 1
ATOM 7132 C C . GLU D 1 25 ? 67.744 60.736 46.220 1.00 20.99 25 GLU D C 1
ATOM 7133 O O . GLU D 1 25 ? 68.152 61.589 45.456 1.00 20.57 25 GLU D O 1
ATOM 7139 N N . VAL D 1 26 ? 66.517 60.258 46.159 1.00 17.78 26 VAL D N 1
ATOM 7140 C CA . VAL D 1 26 ? 65.523 60.762 45.233 1.00 18.28 26 VAL D CA 1
ATOM 7141 C C . VAL D 1 26 ? 64.243 61.057 45.980 1.00 17.21 26 VAL D C 1
ATOM 7142 O O . VAL D 1 26 ? 64.009 60.541 47.072 1.00 17.96 26 VAL D O 1
ATOM 7146 N N . ASP D 1 27 ? 63.418 61.920 45.397 1.00 20.97 27 ASP D N 1
ATOM 7147 C CA . ASP D 1 27 ? 62.118 62.240 45.965 1.00 22.13 27 ASP D CA 1
ATOM 7148 C C . ASP D 1 27 ? 61.261 60.987 46.006 1.00 21.14 27 ASP D C 1
ATOM 7149 O O . ASP D 1 27 ? 61.164 60.236 45.027 1.00 20.93 27 ASP D O 1
ATOM 7154 N N . SER D 1 28 ? 60.590 60.760 47.126 1.00 19.93 28 SER D N 1
ATOM 7155 C CA . SER D 1 28 ? 59.686 59.619 47.242 1.00 23.98 28 SER D CA 1
ATOM 7156 C C . SER D 1 28 ? 58.457 59.761 46.352 1.00 23.86 28 SER D C 1
ATOM 7157 O O . SER D 1 28 ? 57.876 58.755 45.928 1.00 26.03 28 SER D O 1
ATOM 7160 N N . GLY D 1 29 ? 58.032 61.007 46.141 1.00 24.25 29 GLY D N 1
ATOM 7161 C CA . GLY D 1 29 ? 56.783 61.300 45.441 1.00 26.80 29 GLY D CA 1
ATOM 7162 C C . GLY D 1 29 ? 55.659 61.775 46.344 1.00 32.45 29 GLY D C 1
ATOM 7163 O O . GLY D 1 29 ? 54.655 62.286 45.856 1.00 29.46 29 GLY D O 1
ATOM 7164 N N . ASP D 1 30 ? 55.805 61.615 47.658 1.00 29.62 30 ASP D N 1
ATOM 7165 C CA . ASP D 1 30 ? 54.812 62.161 48.579 1.00 33.11 30 ASP D CA 1
ATOM 7166 C C . ASP D 1 30 ? 55.447 62.977 49.699 1.00 33.45 30 ASP D C 1
ATOM 7167 O O . ASP D 1 30 ? 54.923 63.043 50.816 1.00 34.10 30 ASP D O 1
ATOM 7172 N N . GLY D 1 31 ? 56.562 63.628 49.385 1.00 32.25 31 GLY D N 1
ATOM 7173 C CA . GLY D 1 31 ? 57.137 64.630 50.264 1.00 36.90 31 GLY D CA 1
ATOM 7174 C C . GLY D 1 31 ? 58.368 64.192 51.019 1.00 37.17 31 GLY D C 1
ATOM 7175 O O . GLY D 1 31 ? 58.970 64.999 51.715 1.00 37.67 31 GLY D O 1
ATOM 7176 N N . GLY D 1 32 ? 58.736 62.919 50.907 1.00 30.66 32 GLY D N 1
ATOM 7177 C CA . GLY D 1 32 ? 59.937 62.409 51.556 1.00 27.17 32 GLY D CA 1
ATOM 7178 C C . GLY D 1 32 ? 61.030 62.061 50.552 1.00 25.09 32 GLY D C 1
ATOM 7179 O O . GLY D 1 32 ? 60.984 62.484 49.394 1.00 21.39 32 GLY D O 1
ATOM 7180 N N . THR D 1 33 ? 61.979 61.250 51.003 1.00 24.23 33 THR D N 1
ATOM 7181 C CA . THR D 1 33 ? 63.143 60.882 50.224 1.00 23.87 33 THR D CA 1
ATOM 7182 C C . THR D 1 33 ? 63.359 59.376 50.306 1.00 21.96 33 THR D C 1
ATOM 7183 O O . THR D 1 33 ? 63.081 58.765 51.337 1.00 20.97 33 THR D O 1
ATOM 7187 N N . LEU D 1 34 ? 63.842 58.778 49.218 1.00 17.16 34 LEU D N 1
ATOM 7188 C CA . LEU D 1 34 ? 64.225 57.366 49.209 1.00 18.01 34 LEU D CA 1
ATOM 7189 C C . LEU D 1 34 ? 65.674 57.264 48.822 1.00 17.83 34 LEU D C 1
ATOM 7190 O O . LEU D 1 34 ? 66.120 57.979 47.933 1.00 16.50 34 LEU D O 1
ATOM 7195 N N . ARG D 1 35 ? 66.391 56.327 49.441 1.00 15.49 35 ARG D N 1
ATOM 7196 C CA . ARG D 1 35 ? 67.758 56.036 49.041 1.00 13.88 35 ARG D CA 1
ATOM 7197 C C . ARG D 1 35 ? 67.788 54.893 48.044 1.00 13.73 35 ARG D C 1
ATOM 7198 O O . ARG D 1 35 ? 67.077 53.886 48.215 1.00 15.38 35 ARG D O 1
ATOM 7214 N N . HIS D 1 37 ? 70.453 52.372 45.820 1.00 11.49 37 HIS D N 1
ATOM 7215 C CA . HIS D 1 37 ? 71.799 51.831 45.768 1.00 11.08 37 HIS D CA 1
ATOM 7216 C C . HIS D 1 37 ? 72.222 51.698 44.320 1.00 11.17 37 HIS D C 1
ATOM 7217 O O . HIS D 1 37 ? 71.425 51.327 43.448 1.00 11.50 37 HIS D O 1
ATOM 7224 N N . TYR D 1 38 ? 73.492 51.971 44.072 1.00 10.97 38 TYR D N 1
ATOM 7225 C CA . TYR D 1 38 ? 74.074 51.732 42.752 1.00 10.82 38 TYR D CA 1
ATOM 7226 C C . TYR D 1 38 ? 75.557 51.378 42.902 1.00 11.16 38 TYR D C 1
ATOM 7227 O O . TYR D 1 38 ? 76.176 51.629 43.937 1.00 12.52 38 TYR D O 1
ATOM 7236 N N . LEU D 1 39 ? 76.091 50.790 41.837 1.00 11.04 39 LEU D N 1
ATOM 7237 C CA . LEU D 1 39 ? 77.502 50.473 41.685 1.00 13.19 39 LEU D CA 1
ATOM 7238 C C . LEU D 1 39 ? 78.055 51.374 40.571 1.00 13.59 39 LEU D C 1
ATOM 7239 O O . LEU D 1 39 ? 77.342 51.657 39.606 1.00 14.12 39 LEU D O 1
ATOM 7244 N N . ASP D 1 40 ? 79.303 51.819 40.716 1.00 14.38 40 ASP D N 1
ATOM 7245 C CA . ASP D 1 40 ? 79.934 52.695 39.753 1.00 13.54 40 ASP D CA 1
ATOM 7246 C C . ASP D 1 40 ? 81.393 52.225 39.695 1.00 16.24 40 ASP D C 1
ATOM 7247 O O . ASP D 1 40 ? 82.172 52.425 40.628 1.00 16.13 40 ASP D O 1
ATOM 7252 N N . GLU D 1 41 ? 81.734 51.545 38.612 1.00 14.32 41 GLU D N 1
ATOM 7253 C CA . GLU D 1 41 ? 83.017 50.851 38.520 1.00 16.92 41 GLU D CA 1
ATOM 7254 C C . GLU D 1 41 ? 83.679 51.170 37.200 1.00 15.86 41 GLU D C 1
ATOM 7255 O O . GLU D 1 41 ? 83.003 51.376 36.189 1.00 16.41 41 GLU D O 1
ATOM 7261 N N . GLY D 1 42 ? 85.010 51.165 37.207 1.00 15.82 42 GLY D N 1
ATOM 7262 C CA . GLY D 1 42 ? 85.791 51.424 36.020 1.00 16.89 42 GLY D CA 1
ATOM 7263 C C . GLY D 1 42 ? 86.219 52.875 35.909 1.00 18.69 42 GLY D C 1
ATOM 7264 O O . GLY D 1 42 ? 85.926 53.700 36.792 1.00 19.02 42 GLY D O 1
ATOM 7265 N N . ARG D 1 43 ? 86.899 53.191 34.816 1.00 19.24 43 ARG D N 1
ATOM 7266 C CA . ARG D 1 43 ? 87.522 54.510 34.643 1.00 24.17 43 ARG D CA 1
ATOM 7267 C C . ARG D 1 43 ? 86.487 55.619 34.721 1.00 23.41 43 ARG D C 1
ATOM 7268 O O . ARG D 1 43 ? 85.437 55.521 34.085 1.00 21.90 43 ARG D O 1
ATOM 7270 N N . SER D 1 44 ? 86.766 56.652 35.518 1.00 25.28 44 SER D N 1
ATOM 7271 C CA . SER D 1 44 ? 85.762 57.680 35.832 1.00 27.95 44 SER D CA 1
ATOM 7272 C C . SER D 1 44 ? 85.339 58.460 34.600 1.00 27.49 44 SER D C 1
ATOM 7273 O O . SER D 1 44 ? 84.237 58.978 34.559 1.00 25.27 44 SER D O 1
ATOM 7276 N N . ASP D 1 45 ? 86.211 58.517 33.601 1.00 22.64 45 ASP D N 1
ATOM 7277 C CA . ASP D 1 45 ? 85.918 59.161 32.325 1.00 24.67 45 ASP D CA 1
ATOM 7278 C C . ASP D 1 45 ? 85.559 58.155 31.222 1.00 24.02 45 ASP D C 1
ATOM 7279 O O . ASP D 1 45 ? 85.548 58.490 30.037 1.00 24.74 45 ASP D O 1
ATOM 7284 N N . GLY D 1 46 ? 85.252 56.917 31.599 1.00 22.78 46 GLY D N 1
ATOM 7285 C CA . GLY D 1 46 ? 84.894 55.898 30.604 1.00 21.23 46 GLY D CA 1
ATOM 7286 C C . GLY D 1 46 ? 83.503 56.150 30.063 1.00 20.36 46 GLY D C 1
ATOM 7287 O O . GLY D 1 46 ? 82.695 56.806 30.711 1.00 20.39 46 GLY D O 1
ATOM 7288 N N . GLU D 1 47 ? 83.214 55.633 28.879 1.00 17.50 47 GLU D N 1
ATOM 7289 C CA . GLU D 1 47 ? 81.844 55.655 28.395 1.00 17.41 47 GLU D CA 1
ATOM 7290 C C . GLU D 1 47 ? 80.963 54.859 29.343 1.00 18.20 47 GLU D C 1
ATOM 7291 O O . GLU D 1 47 ? 81.312 53.740 29.723 1.00 18.84 47 GLU D O 1
ATOM 7297 N N . VAL D 1 48 ? 79.810 55.430 29.669 1.00 15.97 48 VAL D N 1
ATOM 7298 C CA . VAL D 1 48 ? 78.911 54.845 30.646 1.00 15.37 48 VAL D CA 1
ATOM 7299 C C . VAL D 1 48 ? 78.094 53.717 30.039 1.00 13.60 48 VAL D C 1
ATOM 7300 O O . VAL D 1 48 ? 77.448 53.904 28.994 1.00 16.59 48 VAL D O 1
ATOM 7304 N N . VAL D 1 49 ? 78.124 52.570 30.691 1.00 12.54 49 VAL D N 1
ATOM 7305 C CA . VAL D 1 49 ? 77.215 51.469 30.380 1.00 11.00 49 VAL D CA 1
ATOM 7306 C C . VAL D 1 49 ? 76.295 51.336 31.595 1.00 11.32 49 VAL D C 1
ATOM 7307 O O . VAL D 1 49 ? 76.757 51.006 32.686 1.00 11.79 49 VAL D O 1
ATOM 7311 N N . LEU D 1 50 ? 75.011 51.617 31.404 1.00 11.62 50 LEU D N 1
ATOM 7312 C CA . LEU D 1 50 ? 74.032 51.572 32.487 1.00 10.18 50 LEU D CA 1
ATOM 7313 C C . LEU D 1 50 ? 73.306 50.228 32.454 1.00 10.67 50 LEU D C 1
ATOM 7314 O O . LEU D 1 50 ? 72.662 49.890 31.472 1.00 8.66 50 LEU D O 1
ATOM 7319 N N . LEU D 1 51 ? 73.449 49.476 33.547 1.00 10.15 51 LEU D N 1
ATOM 7320 C CA . LEU D 1 51 ? 72.957 48.113 33.650 1.00 9.53 51 LEU D CA 1
ATOM 7321 C C . LEU D 1 51 ? 71.716 48.070 34.531 1.00 9.87 51 LEU D C 1
ATOM 7322 O O . LEU D 1 51 ? 71.802 48.283 35.743 1.00 10.37 51 LEU D O 1
ATOM 7327 N N . LEU D 1 52 ? 70.559 47.814 33.935 1.00 9.21 52 LEU D N 1
ATOM 7328 C CA . LEU D 1 52 ? 69.290 47.815 34.680 1.00 8.67 52 LEU D CA 1
ATOM 7329 C C . LEU D 1 52 ? 68.711 46.410 34.810 1.00 8.27 52 LEU D C 1
ATOM 7330 O O . LEU D 1 52 ? 68.568 45.699 33.820 1.00 8.92 52 LEU D O 1
ATOM 7335 N N . HIS D 1 53 ? 68.418 46.012 36.049 1.00 8.05 53 HIS D N 1
ATOM 7336 C CA . HIS D 1 53 ? 67.840 44.719 36.359 1.00 8.42 53 HIS D CA 1
ATOM 7337 C C . HIS D 1 53 ? 66.321 44.881 36.474 1.00 9.25 53 HIS D C 1
ATOM 7338 O O . HIS D 1 53 ? 65.817 46.002 36.528 1.00 9.82 53 HIS D O 1
ATOM 7345 N N . GLY D 1 54 ? 65.619 43.757 36.577 1.00 8.85 54 GLY D N 1
ATOM 7346 C CA . GLY D 1 54 ? 64.176 43.745 36.770 1.00 10.03 54 GLY D CA 1
ATOM 7347 C C . GLY D 1 54 ? 63.717 42.897 37.954 1.00 8.98 54 GLY D C 1
ATOM 7348 O O . GLY D 1 54 ? 64.392 42.812 38.989 1.00 10.11 54 GLY D O 1
ATOM 7349 N N . GLU D 1 55 ? 62.587 42.225 37.755 1.00 10.52 55 GLU D N 1
ATOM 7350 C CA . GLU D 1 55 ? 61.888 41.479 38.779 1.00 11.31 55 GLU D CA 1
ATOM 7351 C C . GLU D 1 55 ? 62.417 40.031 38.892 1.00 12.13 55 GLU D C 1
ATOM 7352 O O . GLU D 1 55 ? 62.699 39.419 37.868 1.00 16.40 55 GLU D O 1
ATOM 7358 N N . PRO D 1 56 ? 62.601 39.506 40.117 1.00 11.90 56 PRO D N 1
ATOM 7359 C CA . PRO D 1 56 ? 62.748 40.110 41.437 1.00 13.15 56 PRO D CA 1
ATOM 7360 C C . PRO D 1 56 ? 64.250 40.089 41.778 1.00 12.84 56 PRO D C 1
ATOM 7361 O O . PRO D 1 56 ? 64.658 39.561 42.815 1.00 13.68 56 PRO D O 1
ATOM 7365 N N . SER D 1 57 ? 65.062 40.649 40.905 1.00 11.43 57 SER D N 1
ATOM 7366 C CA . SER D 1 57 ? 66.514 40.597 41.058 1.00 9.37 57 SER D CA 1
ATOM 7367 C C . SER D 1 57 ? 67.055 41.913 41.598 1.00 9.61 57 SER D C 1
ATOM 7368 O O . SER D 1 57 ? 66.310 42.701 42.178 1.00 10.66 57 SER D O 1
ATOM 7371 N N . TRP D 1 58 ? 68.373 42.089 41.517 1.00 9.49 58 TRP D N 1
ATOM 7372 C CA . TRP D 1 58 ? 69.016 43.345 41.799 1.00 8.74 58 TRP D CA 1
ATOM 7373 C C . TRP D 1 58 ? 70.371 43.377 41.076 1.00 8.66 58 TRP D C 1
ATOM 7374 O O . TRP D 1 58 ? 70.612 42.514 40.252 1.00 9.32 58 TRP D O 1
ATOM 7385 N N . SER D 1 59 ? 71.202 44.386 41.359 1.00 8.81 59 SER D N 1
ATOM 7386 C CA . SER D 1 59 ? 72.456 44.583 40.608 1.00 9.20 59 SER D CA 1
ATOM 7387 C C . SER D 1 59 ? 73.424 43.405 40.728 1.00 10.57 59 SER D C 1
ATOM 7388 O O . SER D 1 59 ? 74.341 43.265 39.898 1.00 9.48 59 SER D O 1
ATOM 7391 N N . TYR D 1 60 ? 73.229 42.576 41.746 1.00 10.15 60 TYR D N 1
ATOM 7392 C CA . TYR D 1 60 ? 73.951 41.295 41.883 1.00 10.99 60 TYR D CA 1
ATOM 7393 C C . TYR D 1 60 ? 73.890 40.479 40.587 1.00 10.98 60 TYR D C 1
ATOM 7394 O O . TYR D 1 60 ? 74.862 39.805 40.242 1.00 11.65 60 TYR D O 1
ATOM 7403 N N . LEU D 1 61 ? 72.773 40.590 39.875 1.00 9.89 61 LEU D N 1
ATOM 7404 C CA . LEU D 1 61 ? 72.593 39.933 38.564 1.00 8.75 61 LEU D CA 1
ATOM 7405 C C . LEU D 1 61 ? 73.655 40.273 37.528 1.00 10.34 61 LEU D C 1
ATOM 7406 O O . LEU D 1 61 ? 73.940 39.458 36.654 1.00 11.66 61 LEU D O 1
ATOM 7411 N N . TYR D 1 62 ? 74.242 41.469 37.635 1.00 9.73 62 TYR D N 1
ATOM 7412 C CA . TYR D 1 62 ? 75.247 41.951 36.675 1.00 10.41 62 TYR D CA 1
ATOM 7413 C C . TYR D 1 62 ? 76.680 41.662 37.097 1.00 11.33 62 TYR D C 1
ATOM 7414 O O . TYR D 1 62 ? 77.624 42.112 36.426 1.00 11.76 62 TYR D O 1
ATOM 7423 N N . ARG D 1 63 ? 76.865 40.861 38.148 1.00 11.53 63 ARG D N 1
ATOM 7424 C CA . ARG D 1 63 ? 78.226 40.681 38.698 1.00 11.82 63 ARG D CA 1
ATOM 7425 C C . ARG D 1 63 ? 79.206 40.024 37.743 1.00 13.83 63 ARG D C 1
ATOM 7426 O O . ARG D 1 63 ? 80.405 40.281 37.837 1.00 14.10 63 ARG D O 1
ATOM 7434 N N . TRP D 1 64 ? 78.734 39.171 36.841 1.00 12.34 64 TRP D N 1
ATOM 7435 C CA . TRP D 1 64 ? 79.661 38.546 35.873 1.00 13.21 64 TRP D CA 1
ATOM 7436 C C . TRP D 1 64 ? 79.988 39.482 34.701 1.00 14.72 64 TRP D C 1
ATOM 7437 O O . TRP D 1 64 ? 81.012 39.323 34.052 1.00 15.89 64 TRP D O 1
ATOM 7456 N N . ILE D 1 66 ? 80.097 43.044 34.921 1.00 12.64 66 ILE D N 1
ATOM 7457 C CA . ILE D 1 66 ? 80.819 44.261 35.312 1.00 10.80 66 ILE D CA 1
ATOM 7458 C C . ILE D 1 66 ? 82.341 44.168 35.096 1.00 11.84 66 ILE D C 1
ATOM 7459 O O . ILE D 1 66 ? 82.917 45.078 34.483 1.00 12.94 66 ILE D O 1
ATOM 7464 N N . PRO D 1 67 ? 82.994 43.062 35.531 1.00 12.51 67 PRO D N 1
ATOM 7465 C CA . PRO D 1 67 ? 84.457 43.008 35.309 1.00 13.92 67 PRO D CA 1
ATOM 7466 C C . PRO D 1 67 ? 84.885 43.031 33.840 1.00 14.73 67 PRO D C 1
ATOM 7467 O O . PRO D 1 67 ? 85.923 43.586 33.519 1.00 13.60 67 PRO D O 1
ATOM 7471 N N . VAL D 1 68 ? 84.080 42.437 32.959 1.00 13.09 68 VAL D N 1
ATOM 7472 C CA . VAL D 1 68 ? 84.369 42.450 31.526 1.00 13.91 68 VAL D CA 1
ATOM 7473 C C . VAL D 1 68 ? 84.297 43.878 30.999 1.00 12.25 68 VAL D C 1
ATOM 7474 O O . VAL D 1 68 ? 85.170 44.317 30.231 1.00 14.67 68 VAL D O 1
ATOM 7478 N N . LEU D 1 69 ? 83.239 44.598 31.376 1.00 11.50 69 LEU D N 1
ATOM 7479 C CA . LEU D 1 69 ? 83.040 45.970 30.937 1.00 11.57 69 LEU D CA 1
ATOM 7480 C C . LEU D 1 69 ? 84.176 46.876 31.434 1.00 13.15 69 LEU D C 1
ATOM 7481 O O . LEU D 1 69 ? 84.725 47.662 30.667 1.00 15.05 69 LEU D O 1
ATOM 7486 N N . VAL D 1 70 ? 84.550 46.714 32.707 1.00 13.47 70 VAL D N 1
ATOM 7487 C CA . VAL D 1 70 ? 85.608 47.479 33.304 1.00 13.45 70 VAL D CA 1
ATOM 7488 C C . VAL D 1 70 ? 86.964 47.192 32.651 1.00 13.19 70 VAL D C 1
ATOM 7489 O O . VAL D 1 70 ? 87.711 48.127 32.336 1.00 14.91 70 VAL D O 1
ATOM 7493 N N . GLU D 1 71 ? 87.266 45.923 32.411 1.00 13.20 71 GLU D N 1
ATOM 7494 C CA . GLU D 1 71 ? 88.533 45.555 31.741 1.00 14.89 71 GLU D CA 1
ATOM 7495 C C . GLU D 1 71 ? 88.603 46.163 30.335 1.00 14.66 71 GLU D C 1
ATOM 7496 O O . GLU D 1 71 ? 89.685 46.514 29.865 1.00 14.61 71 GLU D O 1
ATOM 7502 N N . ALA D 1 72 ? 87.451 46.296 29.671 1.00 14.22 72 ALA D N 1
ATOM 7503 C CA . ALA D 1 72 ? 87.379 46.886 28.335 1.00 14.21 72 ALA D CA 1
ATOM 7504 C C . ALA D 1 72 ? 87.507 48.412 28.350 1.00 15.15 72 ALA D C 1
ATOM 7505 O O . ALA D 1 72 ? 87.493 49.041 27.290 1.00 18.71 72 ALA D O 1
ATOM 7507 N N . GLY D 1 73 ? 87.590 49.029 29.532 1.00 13.96 73 GLY D N 1
ATOM 7508 C CA . GLY D 1 73 ? 87.768 50.478 29.629 1.00 15.63 73 GLY D CA 1
ATOM 7509 C C . GLY D 1 73 ? 86.483 51.287 29.706 1.00 15.74 73 GLY D C 1
ATOM 7510 O O . GLY D 1 73 ? 86.491 52.514 29.564 1.00 18.87 73 GLY D O 1
ATOM 7511 N N . LEU D 1 74 ? 85.379 50.591 29.929 1.00 15.08 74 LEU D N 1
ATOM 7512 C CA . LEU D 1 74 ? 84.072 51.236 30.082 1.00 14.86 74 LEU D CA 1
ATOM 7513 C C . LEU D 1 74 ? 83.773 51.486 31.552 1.00 15.39 74 LEU D C 1
ATOM 7514 O O . LEU D 1 74 ? 84.381 50.873 32.430 1.00 14.77 74 LEU D O 1
ATOM 7519 N N . ARG D 1 75 ? 82.831 52.392 31.799 1.00 14.12 75 ARG D N 1
ATOM 7520 C CA . ARG D 1 75 ? 82.370 52.693 33.142 1.00 14.07 75 ARG D CA 1
ATOM 7521 C C . ARG D 1 75 ? 81.023 52.019 33.346 1.00 14.47 75 ARG D C 1
ATOM 7522 O O . ARG D 1 75 ? 80.033 52.373 32.691 1.00 13.20 75 ARG D O 1
ATOM 7530 N N . ALA D 1 76 ? 80.992 51.044 34.233 1.00 14.34 76 ALA D N 1
ATOM 7531 C CA . ALA D 1 76 ? 79.796 50.251 34.456 1.00 13.41 76 ALA D CA 1
ATOM 7532 C C . ALA D 1 76 ? 79.041 50.818 35.645 1.00 12.96 76 ALA D C 1
ATOM 7533 O O . ALA D 1 76 ? 79.585 50.955 36.747 1.00 12.30 76 ALA D O 1
ATOM 7535 N N . VAL D 1 77 ? 77.785 51.163 35.404 1.00 11.87 77 VAL D N 1
ATOM 7536 C CA . VAL D 1 77 ? 76.908 51.678 36.441 1.00 11.93 77 VAL D CA 1
ATOM 7537 C C . VAL D 1 77 ? 75.684 50.783 36.505 1.00 11.78 77 VAL D C 1
ATOM 7538 O O . VAL D 1 77 ? 75.053 50.523 35.478 1.00 11.62 77 VAL D O 1
ATOM 7542 N N . ALA D 1 78 ? 75.382 50.251 37.694 1.00 9.82 78 ALA D N 1
ATOM 7543 C CA . ALA D 1 78 ? 74.208 49.392 37.894 1.00 9.27 78 ALA D CA 1
ATOM 7544 C C . ALA D 1 78 ? 73.389 49.944 39.040 1.00 11.62 78 ALA D C 1
ATOM 7545 O O . ALA D 1 78 ? 73.939 50.291 40.075 1.00 11.84 78 ALA D O 1
ATOM 7547 N N . ILE D 1 79 ? 72.083 50.123 38.820 1.00 10.24 79 ILE D N 1
ATOM 7548 C CA . ILE D 1 79 ? 71.238 50.797 39.789 1.00 10.96 79 ILE D CA 1
ATOM 7549 C C . ILE D 1 79 ? 70.146 49.831 40.247 1.00 9.06 79 ILE D C 1
ATOM 7550 O O . ILE D 1 79 ? 69.483 49.212 39.422 1.00 10.05 79 ILE D O 1
ATOM 7555 N N . ASP D 1 80 ? 69.958 49.718 41.554 1.00 9.17 80 ASP D N 1
ATOM 7556 C CA . ASP D 1 80 ? 68.881 48.901 42.111 1.00 10.14 80 ASP D CA 1
ATOM 7557 C C . ASP D 1 80 ? 67.558 49.679 42.108 1.00 11.46 80 ASP D C 1
ATOM 7558 O O . ASP D 1 80 ? 67.446 50.778 42.662 1.00 12.15 80 ASP D O 1
ATOM 7563 N N . LEU D 1 81 ? 66.534 49.079 41.526 1.00 10.45 81 LEU D N 1
ATOM 7564 C CA . LEU D 1 81 ? 65.198 49.643 41.542 1.00 10.89 81 LEU D CA 1
ATOM 7565 C C . LEU D 1 81 ? 64.706 49.813 42.978 1.00 10.57 81 LEU D C 1
ATOM 7566 O O . LEU D 1 81 ? 65.023 49.005 43.834 1.00 8.49 81 LEU D O 1
ATOM 7571 N N . VAL D 1 82 ? 63.875 50.823 43.188 1.00 10.90 82 VAL D N 1
ATOM 7572 C CA . VAL D 1 82 ? 63.167 51.010 44.447 1.00 9.84 82 VAL D CA 1
ATOM 7573 C C . VAL D 1 82 ? 62.353 49.740 44.699 1.00 10.62 82 VAL D C 1
ATOM 7574 O O . VAL D 1 82 ? 61.692 49.233 43.799 1.00 8.94 82 VAL D O 1
ATOM 7578 N N . GLY D 1 83 ? 62.452 49.200 45.913 1.00 10.52 83 GLY D N 1
ATOM 7579 C CA . GLY D 1 83 ? 61.856 47.914 46.247 1.00 10.28 83 GLY D CA 1
ATOM 7580 C C . GLY D 1 83 ? 62.779 46.712 46.193 1.00 9.97 83 GLY D C 1
ATOM 7581 O O . GLY D 1 83 ? 62.393 45.598 46.586 1.00 9.30 83 GLY D O 1
ATOM 7582 N N . PHE D 1 84 ? 64.008 46.916 45.735 1.00 9.17 84 PHE D N 1
ATOM 7583 C CA . PHE D 1 84 ? 64.905 45.798 45.385 1.00 9.48 84 PHE D CA 1
ATOM 7584 C C . PHE D 1 84 ? 66.329 46.027 45.854 1.00 8.95 84 PHE D C 1
ATOM 7585 O O . PHE D 1 84 ? 66.743 47.153 46.101 1.00 10.40 84 PHE D O 1
ATOM 7593 N N . GLY D 1 85 ? 67.092 44.939 45.951 1.00 10.07 85 GLY D N 1
ATOM 7594 C CA . GLY D 1 85 ? 68.515 45.038 46.213 1.00 10.15 85 GLY D CA 1
ATOM 7595 C C . GLY D 1 85 ? 68.786 45.791 47.499 1.00 10.73 85 GLY D C 1
ATOM 7596 O O . GLY D 1 85 ? 68.222 45.463 48.540 1.00 10.60 85 GLY D O 1
ATOM 7597 N N . ARG D 1 86 ? 69.667 46.771 47.433 1.00 10.16 86 ARG D N 1
ATOM 7598 C CA . ARG D 1 86 ? 70.059 47.574 48.588 1.00 11.24 86 ARG D CA 1
ATOM 7599 C C . ARG D 1 86 ? 69.364 48.941 48.569 1.00 11.75 86 ARG D C 1
ATOM 7600 O O . ARG D 1 86 ? 69.696 49.828 49.373 1.00 12.62 86 ARG D O 1
ATOM 7608 N N . SER D 1 87 ? 68.407 49.121 47.652 1.00 10.60 87 SER D N 1
ATOM 7609 C CA . SER D 1 87 ? 67.589 50.334 47.637 1.00 10.64 87 SER D CA 1
ATOM 7610 C C . SER D 1 87 ? 66.488 50.252 48.681 1.00 11.74 87 SER D C 1
ATOM 7611 O O . SER D 1 87 ? 66.127 49.166 49.158 1.00 13.44 87 SER D O 1
ATOM 7614 N N . ASP D 1 88 ? 65.992 51.416 49.084 1.00 11.82 88 ASP D N 1
ATOM 7615 C CA . ASP D 1 88 ? 64.892 51.490 50.055 1.00 12.33 88 ASP D CA 1
ATOM 7616 C C . ASP D 1 88 ? 63.622 50.873 49.457 1.00 11.80 88 ASP D C 1
ATOM 7617 O O . ASP D 1 88 ? 63.469 50.780 48.230 1.00 11.20 88 ASP D O 1
ATOM 7622 N N . LYS D 1 89 ? 62.730 50.451 50.340 1.00 11.75 89 LYS D N 1
ATOM 7623 C CA . LYS D 1 89 ? 61.611 49.592 49.984 1.00 12.44 89 LYS D CA 1
ATOM 7624 C C . LYS D 1 89 ? 60.326 50.074 50.635 1.00 13.71 89 LYS D C 1
ATOM 7625 O O . LYS D 1 89 ? 60.025 49.733 51.773 1.00 14.59 89 LYS D O 1
ATOM 7631 N N . PRO D 1 90 ? 59.590 50.925 49.915 1.00 13.42 90 PRO D N 1
ATOM 7632 C CA . PRO D 1 90 ? 58.228 51.269 50.319 1.00 14.37 90 PRO D CA 1
ATOM 7633 C C . PRO D 1 90 ? 57.443 50.012 50.719 1.00 17.36 90 PRO D C 1
ATOM 7634 O O . PRO D 1 90 ? 57.603 48.960 50.084 1.00 13.95 90 PRO D O 1
ATOM 7638 N N . THR D 1 91 ? 56.619 50.122 51.762 1.00 17.15 91 THR D N 1
ATOM 7639 C CA . THR D 1 91 ? 55.959 48.967 52.359 1.00 17.34 91 THR D CA 1
ATOM 7640 C C . THR D 1 91 ? 54.594 48.633 51.775 1.00 18.94 91 THR D C 1
ATOM 7641 O O . THR D 1 91 ? 54.081 47.553 52.035 1.00 18.84 91 THR D O 1
ATOM 7645 N N . SER D 1 92 ? 53.994 49.552 51.024 1.00 17.45 92 SER D N 1
ATOM 7646 C CA . SER D 1 92 ? 52.669 49.316 50.463 1.00 18.28 92 SER D CA 1
ATOM 7647 C C . SER D 1 92 ? 52.761 49.010 48.978 1.00 17.29 92 SER D C 1
ATOM 7648 O O . SER D 1 92 ? 53.472 49.683 48.244 1.00 15.12 92 SER D O 1
ATOM 7651 N N . ARG D 1 93 ? 52.039 47.983 48.536 1.00 16.73 93 ARG D N 1
ATOM 7652 C CA . ARG D 1 93 ? 52.003 47.649 47.109 1.00 15.94 93 ARG D CA 1
ATOM 7653 C C . ARG D 1 93 ? 51.525 48.829 46.267 1.00 17.22 93 ARG D C 1
ATOM 7654 O O . ARG D 1 93 ? 51.983 49.023 45.133 1.00 17.68 93 ARG D O 1
ATOM 7662 N N . ASP D 1 94 ? 50.629 49.639 46.830 1.00 18.57 94 ASP D N 1
ATOM 7663 C CA . ASP D 1 94 ? 50.103 50.810 46.140 1.00 19.87 94 ASP D CA 1
ATOM 7664 C C . ASP D 1 94 ? 51.119 51.927 45.918 1.00 21.01 94 ASP D C 1
ATOM 7665 O O . ASP D 1 94 ? 50.851 52.823 45.124 1.00 19.85 94 ASP D O 1
ATOM 7670 N N . ASP D 1 95 ? 52.262 51.881 46.611 1.00 18.18 95 ASP D N 1
ATOM 7671 C CA . ASP D 1 95 ? 53.360 52.836 46.418 1.00 18.86 95 ASP D CA 1
ATOM 7672 C C . ASP D 1 95 ? 54.071 52.562 45.076 1.00 15.84 95 ASP D C 1
ATOM 7673 O O . ASP D 1 95 ? 54.827 53.408 44.587 1.00 16.64 95 ASP D O 1
ATOM 7678 N N . TYR D 1 96 ? 53.896 51.367 44.521 1.00 12.95 96 TYR D N 1
ATOM 7679 C CA . TYR D 1 96 ? 54.612 50.997 43.304 1.00 12.51 96 TYR D CA 1
ATOM 7680 C C . TYR D 1 96 ? 53.694 51.078 42.090 1.00 13.60 96 TYR D C 1
ATOM 7681 O O . TYR D 1 96 ? 52.664 50.388 42.034 1.00 14.79 96 TYR D O 1
ATOM 7690 N N . THR D 1 97 ? 54.086 51.895 41.128 1.00 13.77 97 THR D N 1
ATOM 7691 C CA . THR D 1 97 ? 53.418 51.997 39.824 1.00 12.72 97 THR D CA 1
ATOM 7692 C C . THR D 1 97 ? 54.479 52.051 38.748 1.00 12.23 97 THR D C 1
ATOM 7693 O O . THR D 1 97 ? 55.648 52.354 39.024 1.00 11.13 97 THR D O 1
ATOM 7697 N N . TYR D 1 98 ? 54.075 51.825 37.500 1.00 12.22 98 TYR D N 1
ATOM 7698 C CA . TYR D 1 98 ? 54.977 51.946 36.380 1.00 11.44 98 TYR D CA 1
ATOM 7699 C C . TYR D 1 98 ? 55.549 53.371 36.355 1.00 12.07 98 TYR D C 1
ATOM 7700 O O . TYR D 1 98 ? 56.792 53.581 36.250 1.00 11.91 98 TYR D O 1
ATOM 7709 N N . GLN D 1 99 ? 54.662 54.358 36.465 1.00 12.61 99 GLN D N 1
ATOM 7710 C CA . GLN D 1 99 ? 55.067 55.751 36.468 1.00 14.47 99 GLN D CA 1
ATOM 7711 C C . GLN D 1 99 ? 56.086 56.045 37.571 1.00 14.73 99 GLN D C 1
ATOM 7712 O O . GLN D 1 99 ? 57.057 56.764 37.328 1.00 13.45 99 GLN D O 1
ATOM 7718 N N . ALA D 1 100 ? 55.830 55.539 38.778 1.00 12.90 100 ALA D N 1
ATOM 7719 C CA . ALA D 1 100 ? 56.715 55.823 39.925 1.00 13.27 100 ALA D CA 1
ATOM 7720 C C . ALA D 1 100 ? 58.103 55.274 39.690 1.00 12.40 100 ALA D C 1
ATOM 7721 O O . ALA D 1 100 ? 59.106 55.954 39.977 1.00 13.54 100 ALA D O 1
ATOM 7723 N N . HIS D 1 101 ? 58.183 54.068 39.124 1.00 12.25 101 HIS D N 1
ATOM 7724 C CA . HIS D 1 101 ? 59.494 53.458 38.821 1.00 10.83 101 HIS D CA 1
ATOM 7725 C C . HIS D 1 101 ? 60.258 54.254 37.773 1.00 11.77 101 HIS D C 1
ATOM 7726 O O . HIS D 1 101 ? 61.469 54.451 37.884 1.00 11.24 101 HIS D O 1
ATOM 7733 N N . VAL D 1 102 ? 59.539 54.688 36.739 1.00 11.68 102 VAL D N 1
ATOM 7734 C CA . VAL D 1 102 ? 60.119 55.520 35.685 1.00 11.22 102 VAL D CA 1
ATOM 7735 C C . VAL D 1 102 ? 60.648 56.827 36.287 1.00 12.90 102 VAL D C 1
ATOM 7736 O O . VAL D 1 102 ? 61.799 57.216 36.012 1.00 11.57 102 VAL D O 1
ATOM 7740 N N . ASP D 1 103 ? 59.866 57.457 37.161 1.00 13.33 103 ASP D N 1
ATOM 7741 C CA . ASP D 1 103 ? 60.291 58.716 37.790 1.00 14.38 103 ASP D CA 1
ATOM 7742 C C . ASP D 1 103 ? 61.470 58.518 38.764 1.00 14.50 103 ASP D C 1
ATOM 7743 O O . ASP D 1 103 ? 62.414 59.329 38.798 1.00 15.46 103 ASP D O 1
ATOM 7748 N N . TRP D 1 104 ? 61.429 57.444 39.551 1.00 13.29 104 TRP D N 1
ATOM 7749 C CA . TRP D 1 104 ? 62.530 57.153 40.482 1.00 13.82 104 TRP D CA 1
ATOM 7750 C C . TRP D 1 104 ? 63.826 56.889 39.716 1.00 14.49 104 TRP D C 1
ATOM 7751 O O . TRP D 1 104 ? 64.879 57.390 40.074 1.00 13.04 104 TRP D O 1
ATOM 7770 N N . TRP D 1 106 ? 64.656 57.766 36.598 1.00 11.72 106 TRP D N 1
ATOM 7771 C CA . TRP D 1 106 ? 65.124 58.963 35.930 1.00 13.38 106 TRP D CA 1
ATOM 7772 C C . TRP D 1 106 ? 65.791 59.883 36.933 1.00 13.60 106 TRP D C 1
ATOM 7773 O O . TRP D 1 106 ? 66.866 60.399 36.671 1.00 14.93 106 TRP D O 1
ATOM 7784 N N . ALA D 1 107 ? 65.191 60.039 38.112 1.00 13.93 107 ALA D N 1
ATOM 7785 C CA . ALA D 1 107 ? 65.808 60.872 39.164 1.00 14.67 107 ALA D CA 1
ATOM 7786 C C . ALA D 1 107 ? 67.190 60.370 39.561 1.00 13.19 107 ALA D C 1
ATOM 7787 O O . ALA D 1 107 ? 68.100 61.167 39.804 1.00 16.02 107 ALA D O 1
ATOM 7789 N N . ALA D 1 108 ? 67.345 59.049 39.678 1.00 12.80 108 ALA D N 1
ATOM 7790 C CA . ALA D 1 108 ? 68.640 58.444 40.032 1.00 11.81 108 ALA D CA 1
ATOM 7791 C C . ALA D 1 108 ? 69.689 58.746 38.974 1.00 13.65 108 ALA D C 1
ATOM 7792 O O . ALA D 1 108 ? 70.804 59.157 39.298 1.00 15.53 108 ALA D O 1
ATOM 7794 N N . ILE D 1 109 ? 69.313 58.564 37.719 1.00 11.69 109 ILE D N 1
ATOM 7795 C CA . ILE D 1 109 ? 70.208 58.827 36.594 1.00 12.48 109 ILE D CA 1
ATOM 7796 C C . ILE D 1 109 ? 70.650 60.292 36.608 1.00 14.55 109 ILE D C 1
ATOM 7797 O O . ILE D 1 109 ? 71.844 60.600 36.475 1.00 12.94 109 ILE D O 1
ATOM 7802 N N . GLU D 1 110 ? 69.692 61.198 36.786 1.00 15.00 110 GLU D N 1
ATOM 7803 C CA . GLU D 1 110 ? 69.978 62.625 36.849 1.00 17.35 110 GLU D CA 1
ATOM 7804 C C . GLU D 1 110 ? 70.861 63.013 38.047 1.00 19.82 110 GLU D C 1
ATOM 7805 O O . GLU D 1 110 ? 71.772 63.829 37.914 1.00 19.51 110 GLU D O 1
ATOM 7811 N N . GLU D 1 111 ? 70.613 62.414 39.204 1.00 17.16 111 GLU D N 1
ATOM 7812 C CA . GLU D 1 111 ? 71.378 62.710 40.415 1.00 21.64 111 GLU D CA 1
ATOM 7813 C C . GLU D 1 111 ? 72.813 62.191 40.310 1.00 21.10 111 GLU D C 1
ATOM 7814 O O . GLU D 1 111 ? 73.764 62.873 40.728 1.00 19.97 111 GLU D O 1
ATOM 7820 N N . ILE D 1 112 ? 72.985 60.982 39.789 1.00 16.60 112 ILE D N 1
ATOM 7821 C CA . ILE D 1 112 ? 74.312 60.431 39.570 1.00 19.16 112 ILE D CA 1
ATOM 7822 C C . ILE D 1 112 ? 75.045 61.295 38.532 1.00 19.37 112 ILE D C 1
ATOM 7823 O O . ILE D 1 112 ? 76.261 61.476 38.617 1.00 20.87 112 ILE D O 1
ATOM 7828 N N . GLY D 1 113 ? 74.299 61.826 37.563 1.00 18.74 113 GLY D N 1
ATOM 7829 C CA . GLY D 1 113 ? 74.828 62.735 36.565 1.00 20.97 113 GLY D CA 1
ATOM 7830 C C . GLY D 1 113 ? 75.350 62.033 35.329 1.00 22.72 113 GLY D C 1
ATOM 7831 O O . GLY D 1 113 ? 76.342 62.462 34.733 1.00 23.11 113 GLY D O 1
ATOM 7832 N N . LEU D 1 114 ? 74.662 60.975 34.916 1.00 19.48 114 LEU D N 1
ATOM 7833 C CA . LEU D 1 114 ? 75.091 60.195 33.762 1.00 19.15 114 LEU D CA 1
ATOM 7834 C C . LEU D 1 114 ? 74.750 60.895 32.461 1.00 18.60 114 LEU D C 1
ATOM 7835 O O . LEU D 1 114 ? 73.685 61.501 32.322 1.00 19.96 114 LEU D O 1
ATOM 7840 N N . ALA D 1 115 ? 75.667 60.798 31.498 1.00 18.90 115 ALA D N 1
ATOM 7841 C CA . ALA D 1 115 ? 75.488 61.368 30.168 1.00 18.27 115 ALA D CA 1
ATOM 7842 C C . ALA D 1 115 ? 75.890 60.361 29.087 1.00 17.76 115 ALA D C 1
ATOM 7843 O O . ALA D 1 115 ? 76.716 59.484 29.333 1.00 16.45 115 ALA D O 1
ATOM 7845 N N . ASP D 1 116 ? 75.300 60.502 27.894 1.00 19.42 116 ASP D N 1
ATOM 7846 C CA . ASP D 1 116 ? 75.676 59.711 26.718 1.00 20.35 116 ASP D CA 1
ATOM 7847 C C . ASP D 1 116 ? 75.758 58.206 27.045 1.00 18.03 116 ASP D C 1
ATOM 7848 O O . ASP D 1 116 ? 76.769 57.537 26.819 1.00 15.49 116 ASP D O 1
ATOM 7853 N N . VAL D 1 117 ? 74.648 57.699 27.549 1.00 14.81 117 VAL D N 1
ATOM 7854 C CA . VAL D 1 117 ? 74.595 56.401 28.186 1.00 14.02 117 VAL D CA 1
ATOM 7855 C C . VAL D 1 117 ? 74.419 55.278 27.179 1.00 14.47 117 VAL D C 1
ATOM 7856 O O . VAL D 1 117 ? 73.614 55.406 26.241 1.00 14.04 117 VAL D O 1
ATOM 7860 N N . THR D 1 118 ? 75.113 54.165 27.409 1.00 13.60 118 THR D N 1
ATOM 7861 C CA . THR D 1 118 ? 74.802 52.900 26.722 1.00 12.00 118 THR D CA 1
ATOM 7862 C C . THR D 1 118 ? 73.964 52.043 27.671 1.00 11.90 118 THR D C 1
ATOM 7863 O O . THR D 1 118 ? 74.452 51.495 28.664 1.00 11.94 118 THR D O 1
ATOM 7867 N N . LEU D 1 119 ? 72.668 51.966 27.392 1.00 12.08 119 LEU D N 1
ATOM 7868 C CA . LEU D 1 119 ? 71.746 51.211 28.246 1.00 9.97 119 LEU D CA 1
ATOM 7869 C C . LEU D 1 119 ? 71.810 49.738 27.918 1.00 10.30 119 LEU D C 1
ATOM 7870 O O . LEU D 1 119 ? 71.744 49.348 26.756 1.00 10.17 119 LEU D O 1
ATOM 7875 N N . VAL D 1 120 ? 71.918 48.917 28.956 1.00 10.00 120 VAL D N 1
ATOM 7876 C CA . VAL D 1 120 ? 71.772 47.483 28.824 1.00 9.93 120 VAL D CA 1
ATOM 7877 C C . VAL D 1 120 ? 70.634 47.088 29.758 1.00 1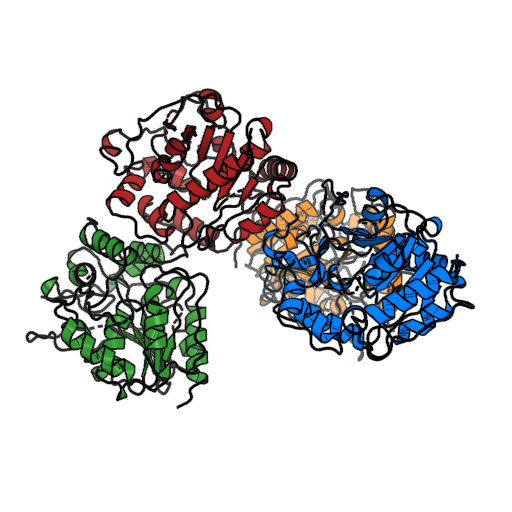0.45 120 VAL D C 1
ATOM 7878 O O . VAL D 1 120 ? 70.689 47.352 30.967 1.00 10.24 120 VAL D O 1
ATOM 7882 N N . CYS D 1 121 ? 69.583 46.500 29.205 1.00 10.18 121 CYS D N 1
ATOM 7883 C CA . CYS D 1 121 ? 68.380 46.302 29.996 1.00 10.43 121 CYS D CA 1
ATOM 7884 C C . CYS D 1 121 ? 67.739 44.946 29.746 1.00 12.65 121 CYS D C 1
ATOM 7885 O O . CYS D 1 121 ? 67.847 44.394 28.654 1.00 11.92 121 CYS D O 1
ATOM 7888 N N . GLN D 1 122 ? 67.094 44.430 30.787 1.00 11.24 122 GLN D N 1
ATOM 7889 C CA . GLN D 1 122 ? 66.507 43.091 30.801 1.00 10.62 122 GLN D CA 1
ATOM 7890 C C . GLN D 1 122 ? 65.295 43.106 31.732 1.00 8.98 122 GLN D C 1
ATOM 7891 O O . GLN D 1 122 ? 65.298 43.819 32.738 1.00 9.41 122 GLN D O 1
ATOM 7897 N N . ASP D 1 123 ? 64.264 42.349 31.384 1.00 8.94 123 ASP D N 1
ATOM 7898 C CA . ASP D 1 123 ? 63.044 42.255 32.218 1.00 11.03 123 ASP D CA 1
ATOM 7899 C C . ASP D 1 123 ? 62.519 43.685 32.472 1.00 10.96 123 ASP D C 1
ATOM 7900 O O . ASP D 1 123 ? 62.542 44.524 31.563 1.00 10.23 123 ASP D O 1
ATOM 7905 N N . TRP D 1 124 ? 62.059 43.971 33.687 1.00 10.93 124 TRP D N 1
ATOM 7906 C CA . TRP D 1 124 ? 61.576 45.305 34.032 1.00 9.28 124 TRP D CA 1
ATOM 7907 C C . TRP D 1 124 ? 62.652 46.405 33.879 1.00 9.04 124 TRP D C 1
ATOM 7908 O O . TRP D 1 124 ? 62.317 47.574 33.729 1.00 8.44 124 TRP D O 1
ATOM 7919 N N . GLY D 1 125 ? 63.930 46.036 33.907 1.00 10.35 125 GLY D N 1
ATOM 7920 C CA . GLY D 1 125 ? 64.979 46.987 33.598 1.00 8.71 125 GLY D CA 1
ATOM 7921 C C . GLY D 1 125 ? 64.722 47.649 32.250 1.00 9.00 125 GLY D C 1
ATOM 7922 O O . GLY D 1 125 ? 65.001 48.832 32.052 1.00 12.21 125 GLY D O 1
ATOM 7923 N N . GLY D 1 126 ? 64.222 46.861 31.299 1.00 8.86 126 GLY D N 1
ATOM 7924 C CA . GLY D 1 126 ? 63.875 47.371 29.982 1.00 8.91 126 GLY D CA 1
ATOM 7925 C C . GLY D 1 126 ? 62.477 47.959 29.892 1.00 9.17 126 GLY D C 1
ATOM 7926 O O . GLY D 1 126 ? 62.284 48.925 29.157 1.00 8.98 126 GLY D O 1
ATOM 7927 N N . LEU D 1 127 ? 61.482 47.400 30.595 1.00 10.42 127 LEU D N 1
ATOM 7928 C CA . LEU D 1 127 ? 60.180 48.059 30.594 1.00 10.15 127 LEU D CA 1
ATOM 7929 C C . LEU D 1 127 ? 60.333 49.498 31.068 1.00 10.80 127 LEU D C 1
ATOM 7930 O O . LEU D 1 127 ? 59.687 50.401 30.558 1.00 11.17 127 LEU D O 1
ATOM 7935 N N . ILE D 1 128 ? 61.192 49.705 32.075 1.00 9.24 128 ILE D N 1
ATOM 7936 C CA . ILE D 1 128 ? 61.477 51.043 32.581 1.00 10.11 128 ILE D CA 1
ATOM 7937 C C . ILE D 1 128 ? 62.476 51.756 31.663 1.00 9.89 128 ILE D C 1
ATOM 7938 O O . ILE D 1 128 ? 62.227 52.875 31.201 1.00 9.29 128 ILE D O 1
ATOM 7943 N N . GLY D 1 129 ? 63.586 51.092 31.369 1.00 10.13 129 GLY D N 1
ATOM 7944 C CA . GLY D 1 129 ? 64.663 51.718 30.605 1.00 10.23 129 GLY D CA 1
ATOM 7945 C C . GLY D 1 129 ? 64.268 52.125 29.190 1.00 10.79 129 GLY D C 1
ATOM 7946 O O . GLY D 1 129 ? 64.622 53.220 28.726 1.00 10.31 129 GLY D O 1
ATOM 7947 N N . LEU D 1 130 ? 63.552 51.250 28.489 1.00 9.53 130 LEU D N 1
ATOM 7948 C CA . LEU D 1 130 ? 63.119 51.574 27.118 1.00 9.96 130 LEU D CA 1
ATOM 7949 C C . LEU D 1 130 ? 62.098 52.717 27.097 1.00 11.54 130 LEU D C 1
ATOM 7950 O O . LEU D 1 130 ? 62.098 53.526 26.163 1.00 10.64 130 LEU D O 1
ATOM 7955 N N . ARG D 1 131 ? 61.262 52.801 28.123 1.00 10.40 131 ARG D N 1
ATOM 7956 C CA . ARG D 1 131 ? 60.381 53.946 28.242 1.00 12.66 131 ARG D CA 1
ATOM 7957 C C . ARG D 1 131 ? 61.188 55.223 28.443 1.00 11.69 131 ARG D C 1
ATOM 7958 O O . ARG D 1 131 ? 60.864 56.242 27.844 1.00 13.17 131 ARG D O 1
ATOM 7966 N N . LEU D 1 132 ? 62.259 55.157 29.258 1.00 12.11 132 LEU D N 1
ATOM 7967 C CA . LEU D 1 132 ? 63.144 56.300 29.437 1.00 13.01 132 LEU D CA 1
ATOM 7968 C C . LEU D 1 132 ? 63.876 56.690 28.150 1.00 12.68 132 LEU D C 1
ATOM 7969 O O . LEU D 1 132 ? 64.059 57.876 27.892 1.00 13.21 132 LEU D O 1
ATOM 7974 N N . VAL D 1 133 ? 64.239 55.721 27.326 1.00 12.03 133 VAL D N 1
ATOM 7975 C CA . VAL D 1 133 ? 64.829 56.021 26.013 1.00 11.90 133 VAL D CA 1
ATOM 7976 C C . VAL D 1 133 ? 63.810 56.785 25.160 1.00 12.99 133 VAL D C 1
ATOM 7977 O O . VAL D 1 133 ? 64.138 57.791 24.529 1.00 13.97 133 VAL D O 1
ATOM 7981 N N . GLY D 1 134 ? 62.568 56.314 25.145 1.00 13.25 134 GLY D N 1
ATOM 7982 C CA . GLY D 1 134 ? 61.492 57.006 24.416 1.00 12.30 134 GLY D CA 1
ATOM 7983 C C . GLY D 1 134 ? 61.257 58.426 24.918 1.00 14.75 134 GLY D C 1
ATOM 7984 O O . GLY D 1 134 ? 61.013 59.326 24.119 1.00 20.75 134 GLY D O 1
ATOM 7985 N N . GLU D 1 135 ? 61.334 58.628 26.231 1.00 13.69 135 GLU D N 1
ATOM 7986 C CA . GLU D 1 135 ? 61.035 59.909 26.857 1.00 13.60 135 GLU D CA 1
ATOM 7987 C C . GLU D 1 135 ? 62.226 60.876 26.900 1.00 14.24 135 GLU D C 1
ATOM 7988 O O . GLU D 1 135 ? 62.024 62.088 26.941 1.00 16.41 135 GLU D O 1
ATOM 7994 N N . HIS D 1 136 ? 63.437 60.346 26.871 1.00 14.53 136 HIS D N 1
ATOM 7995 C CA . HIS D 1 136 ? 64.654 61.163 26.944 1.00 15.34 136 HIS D CA 1
ATOM 7996 C C . HIS D 1 136 ? 65.708 60.625 26.002 1.00 14.10 136 HIS D C 1
ATOM 7997 O O . HIS D 1 136 ? 66.793 60.230 26.434 1.00 14.35 136 HIS D O 1
ATOM 8004 N N . PRO D 1 137 ? 65.419 60.604 24.694 1.00 13.94 137 PRO D N 1
ATOM 8005 C CA . PRO D 1 137 ? 66.339 59.946 23.772 1.00 15.61 137 PRO D CA 1
ATOM 8006 C C . PRO D 1 137 ? 67.732 60.573 23.731 1.00 16.59 137 PRO D C 1
ATOM 8007 O O . PRO D 1 137 ? 68.705 59.865 23.494 1.00 16.18 137 PRO D O 1
ATOM 8011 N N . ASP D 1 138 ? 67.828 61.873 24.007 1.00 17.43 138 ASP D N 1
ATOM 8012 C CA . ASP D 1 138 ? 69.125 62.553 23.988 1.00 18.47 138 ASP D CA 1
ATOM 8013 C C . ASP D 1 138 ? 70.095 62.056 25.058 1.00 19.20 138 ASP D C 1
ATOM 8014 O O . ASP D 1 138 ? 71.292 62.263 24.934 1.00 19.33 138 ASP D O 1
ATOM 8019 N N . ARG D 1 139 ? 69.592 61.415 26.112 1.00 15.26 139 ARG D N 1
ATOM 8020 C CA . ARG D 1 139 ? 70.453 60.895 27.182 1.00 15.45 139 ARG D CA 1
ATOM 8021 C C . ARG D 1 139 ? 71.193 59.614 26.786 1.00 15.51 139 ARG D C 1
ATOM 8022 O O . ARG D 1 139 ? 72.202 59.266 27.415 1.00 17.82 139 ARG D O 1
ATOM 8030 N N . PHE D 1 140 ? 70.669 58.900 25.783 1.00 14.16 140 PHE D N 1
ATOM 8031 C CA . PHE D 1 140 ? 71.154 57.556 25.434 1.00 13.84 140 PHE D CA 1
ATOM 8032 C C . PHE D 1 140 ? 71.905 57.510 24.119 1.00 14.44 140 PHE D C 1
ATOM 8033 O O . PHE D 1 140 ? 71.344 57.807 23.062 1.00 17.30 140 PHE D O 1
ATOM 8041 N N . ALA D 1 141 ? 73.202 57.201 24.199 1.00 14.82 141 ALA D N 1
ATOM 8042 C CA . ALA D 1 141 ? 74.041 57.102 23.004 1.00 13.33 141 ALA D CA 1
ATOM 8043 C C . ALA D 1 141 ? 73.770 55.811 22.254 1.00 12.85 141 ALA D C 1
ATOM 8044 O O . ALA D 1 141 ? 73.785 55.790 21.014 1.00 13.74 141 ALA D O 1
ATOM 8046 N N . ARG D 1 142 ? 73.528 54.735 23.006 1.00 12.48 142 ARG D N 1
ATOM 8047 C CA . ARG D 1 142 ? 73.254 53.412 22.457 1.00 11.62 142 ARG D CA 1
ATOM 8048 C C . ARG D 1 142 ? 72.333 52.626 23.382 1.00 12.15 142 ARG D C 1
ATOM 8049 O O . ARG D 1 142 ? 72.244 52.922 24.568 1.00 12.43 142 ARG D O 1
ATOM 8057 N N . VAL D 1 143 ? 71.682 51.603 22.839 1.00 11.33 143 VAL D N 1
ATOM 8058 C CA . VAL D 1 143 ? 70.807 50.739 23.627 1.00 10.40 143 VAL D CA 1
ATOM 8059 C C . VAL D 1 143 ? 71.048 49.269 23.286 1.00 10.18 143 VAL D C 1
ATOM 8060 O O . VAL D 1 143 ? 71.132 48.905 22.113 1.00 11.52 143 VAL D O 1
ATOM 8064 N N . VAL D 1 144 ? 71.151 48.443 24.323 1.00 10.10 144 VAL D N 1
ATOM 8065 C CA . VAL D 1 144 ? 71.166 46.973 24.203 1.00 10.59 144 VAL D CA 1
ATOM 8066 C C . VAL D 1 144 ? 69.953 46.422 24.949 1.00 11.95 144 VAL D C 1
ATOM 8067 O O . VAL D 1 144 ? 69.793 46.664 26.142 1.00 11.49 144 VAL D O 1
ATOM 8071 N N . ALA D 1 145 ? 69.069 45.744 24.220 1.00 11.05 145 ALA D N 1
ATOM 8072 C CA . ALA D 1 145 ? 67.889 45.122 24.806 1.00 12.66 145 ALA D CA 1
ATOM 8073 C C . ALA D 1 145 ? 68.103 43.620 24.846 1.00 12.40 145 ALA D C 1
ATOM 8074 O O . ALA D 1 145 ? 68.416 43.010 23.829 1.00 10.94 145 ALA D O 1
ATOM 8076 N N . ALA D 1 146 ? 67.922 43.027 26.028 1.00 11.17 146 ALA D N 1
ATOM 8077 C CA . ALA D 1 146 ? 68.104 41.590 26.205 1.00 14.09 146 ALA D CA 1
ATOM 8078 C C . ALA D 1 146 ? 66.979 41.034 27.062 1.00 13.23 146 ALA D C 1
ATOM 8079 O O . ALA D 1 146 ? 66.893 41.322 28.251 1.00 14.23 146 ALA D O 1
ATOM 8081 N N . ASN D 1 147 ? 66.127 40.209 26.462 1.00 10.59 147 ASN D N 1
ATOM 8082 C CA . ASN D 1 147 ? 65.014 39.559 27.184 1.00 11.06 147 ASN D CA 1
ATOM 8083 C C . ASN D 1 147 ? 64.176 40.575 27.909 1.00 11.26 147 ASN D C 1
ATOM 8084 O O . ASN D 1 147 ? 64.027 40.560 29.155 1.00 9.89 147 ASN D O 1
ATOM 8089 N N . THR D 1 148 ? 63.603 41.461 27.120 1.00 11.52 148 THR D N 1
ATOM 8090 C CA . THR D 1 148 ? 62.779 42.516 27.640 1.00 11.09 148 THR D CA 1
ATOM 8091 C C . THR D 1 148 ? 61.786 42.946 26.566 1.00 12.32 148 THR D C 1
ATOM 8092 O O . THR D 1 148 ? 61.745 42.353 25.483 1.00 11.09 148 THR D O 1
ATOM 8112 N N . LEU D 1 150 ? 58.659 46.487 25.673 1.00 13.72 150 LEU D N 1
ATOM 8113 C CA . LEU D 1 150 ? 57.960 47.693 26.084 1.00 14.27 150 LEU D CA 1
ATOM 8114 C C . LEU D 1 150 ? 56.491 47.499 25.721 1.00 15.10 150 LEU D C 1
ATOM 8115 O O . LEU D 1 150 ? 56.077 47.918 24.653 1.00 13.97 150 LEU D O 1
ATOM 8120 N N . PRO D 1 151 ? 55.723 46.813 26.590 1.00 15.89 151 PRO D N 1
ATOM 8121 C CA . PRO D 1 151 ? 54.321 46.533 26.261 1.00 15.28 151 PRO D CA 1
ATOM 8122 C C . PRO D 1 151 ? 53.429 47.736 26.469 1.00 14.20 151 PRO D C 1
ATOM 8123 O O . PRO D 1 151 ? 53.572 48.469 27.442 1.00 13.43 151 PRO D O 1
ATOM 8127 N N . THR D 1 152 ? 52.490 47.922 25.553 1.00 13.30 152 THR D N 1
ATOM 8128 C CA . THR D 1 152 ? 51.542 49.010 25.677 1.00 13.90 152 THR D CA 1
ATOM 8129 C C . THR D 1 152 ? 50.222 48.564 26.281 1.00 14.81 152 THR D C 1
ATOM 8130 O O . THR D 1 152 ? 49.426 49.419 26.698 1.00 17.06 152 THR D O 1
ATOM 8134 N N . GLY D 1 153 ? 49.988 47.247 26.311 1.00 12.79 153 GLY D N 1
ATOM 8135 C CA . GLY D 1 153 ? 48.696 46.681 26.751 1.00 14.78 153 GLY D CA 1
ATOM 8136 C C . GLY D 1 153 ? 47.848 46.286 25.558 1.00 16.60 153 GLY D C 1
ATOM 8137 O O . GLY D 1 153 ? 46.768 45.726 25.731 1.00 15.45 153 GLY D O 1
ATOM 8138 N N . ASP D 1 154 ? 48.328 46.592 24.346 1.00 15.08 154 ASP D N 1
ATOM 8139 C CA . ASP D 1 154 ? 47.553 46.309 23.134 1.00 17.40 154 ASP D CA 1
ATOM 8140 C C . ASP D 1 154 ? 47.693 44.899 22.607 1.00 18.06 154 ASP D C 1
ATOM 8141 O O . ASP D 1 154 ? 46.869 44.478 21.786 1.00 18.08 154 ASP D O 1
ATOM 8146 N N . HIS D 1 155 ? 48.690 44.164 23.087 1.00 17.78 155 HIS D N 1
ATOM 8147 C CA . HIS D 1 155 ? 48.936 42.781 22.663 1.00 21.64 155 HIS D CA 1
ATOM 8148 C C . HIS D 1 155 ? 48.805 41.845 23.861 1.00 19.35 155 HIS D C 1
ATOM 8149 O O . HIS D 1 155 ? 49.100 42.227 24.989 1.00 25.41 155 HIS D O 1
ATOM 8156 N N . HIS D 1 156 ? 48.351 40.622 23.624 1.00 26.22 156 HIS D N 1
ATOM 8157 C CA . HIS D 1 156 ? 48.285 39.588 24.681 1.00 26.44 156 HIS D CA 1
ATOM 8158 C C . HIS D 1 156 ? 49.715 39.296 25.119 1.00 23.39 156 HIS D C 1
ATOM 8159 O O . HIS D 1 156 ? 50.576 39.187 24.271 1.00 21.40 156 HIS D O 1
ATOM 8166 N N . PRO D 1 157 ? 49.982 39.198 26.438 1.00 26.99 157 PRO D N 1
ATOM 8167 C CA . PRO D 1 157 ? 51.380 39.069 26.885 1.00 27.16 157 PRO D CA 1
ATOM 8168 C C . PRO D 1 157 ? 51.945 37.660 26.747 1.00 24.84 157 PRO D C 1
ATOM 8169 O O . PRO D 1 157 ? 53.157 37.460 26.926 1.00 28.17 157 PRO D O 1
ATOM 8173 N N . GLY D 1 158 ? 51.079 36.694 26.471 1.00 23.69 158 GLY D N 1
ATOM 8174 C CA . GLY D 1 158 ? 51.487 35.300 26.264 1.00 25.10 158 GLY D CA 1
ATOM 8175 C C . GLY D 1 158 ? 51.233 34.474 27.507 1.00 23.77 158 GLY D C 1
ATOM 8176 O O . GLY D 1 158 ? 51.199 35.012 28.620 1.00 23.11 158 GLY D O 1
ATOM 8177 N N . GLU D 1 159 ? 51.062 33.164 27.317 1.00 24.48 159 GLU D N 1
ATOM 8178 C CA . GLU D 1 159 ? 50.771 32.252 28.409 1.00 22.75 159 GLU D CA 1
ATOM 8179 C C . GLU D 1 159 ? 51.903 32.185 29.423 1.00 19.95 159 GLU D C 1
ATOM 8180 O O . GLU D 1 159 ? 51.650 31.982 30.605 1.00 22.49 159 GLU D O 1
ATOM 8182 N N . ALA D 1 160 ? 53.141 32.325 28.962 1.00 20.46 160 ALA D N 1
ATOM 8183 C CA . ALA D 1 160 ? 54.283 32.180 29.829 1.00 19.91 160 ALA D CA 1
ATOM 8184 C C . ALA D 1 160 ? 54.264 33.300 30.863 1.00 19.55 160 ALA D C 1
ATOM 8185 O O . ALA D 1 160 ? 54.437 33.048 32.055 1.00 20.21 160 ALA D O 1
ATOM 8187 N N . PHE D 1 161 ? 54.032 34.527 30.412 1.00 18.57 161 PHE D N 1
ATOM 8188 C CA . PHE D 1 161 ? 53.903 35.615 31.356 1.00 18.06 161 PHE D CA 1
ATOM 8189 C C . PHE D 1 161 ? 52.731 35.396 32.333 1.00 19.50 161 PHE D C 1
ATOM 8190 O O . PHE D 1 161 ? 52.895 35.597 33.526 1.00 19.59 161 PHE D O 1
ATOM 8198 N N . LEU D 1 162 ? 51.564 34.991 31.835 1.00 19.69 162 LEU D N 1
ATOM 8199 C CA . LEU D 1 162 ? 50.388 34.809 32.716 1.00 19.88 162 LEU D CA 1
ATOM 8200 C C . LEU D 1 162 ? 50.602 33.747 33.805 1.00 18.33 162 LEU D C 1
ATOM 8201 O O . LEU D 1 162 ? 50.155 33.903 34.946 1.00 19.74 162 LEU D O 1
ATOM 8206 N N . ALA D 1 163 ? 51.357 32.700 33.480 1.00 20.88 163 ALA D N 1
ATOM 8207 C CA . ALA D 1 163 ? 51.690 31.671 34.459 1.00 19.90 163 ALA D CA 1
ATOM 8208 C C . ALA D 1 163 ? 52.575 32.242 35.567 1.00 19.36 163 ALA D C 1
ATOM 8209 O O . ALA D 1 163 ? 52.373 31.967 36.759 1.00 21.82 163 ALA D O 1
ATOM 8211 N N . TRP D 1 164 ? 53.569 33.017 35.162 1.00 17.43 164 TRP D N 1
ATOM 8212 C CA . TRP D 1 164 ? 54.426 33.701 36.116 1.00 17.33 164 TRP D CA 1
ATOM 8213 C C . TRP D 1 164 ? 53.594 34.662 36.975 1.00 16.84 164 TRP D C 1
ATOM 8214 O O . TRP D 1 164 ? 53.715 34.676 38.201 1.00 14.40 164 TRP D O 1
ATOM 8225 N N . GLN D 1 165 ? 52.766 35.470 36.327 1.00 16.11 165 GLN D N 1
ATOM 8226 C CA . GLN D 1 165 ? 51.967 36.451 37.052 1.00 16.97 165 GLN D CA 1
ATOM 8227 C C . GLN D 1 165 ? 51.130 35.776 38.149 1.00 17.08 165 GLN D C 1
ATOM 8228 O O . GLN D 1 165 ? 51.144 36.195 39.317 1.00 17.80 165 GLN D O 1
ATOM 8234 N N . LYS D 1 166 ? 50.423 34.705 37.787 1.00 17.63 166 LYS D N 1
ATOM 8235 C CA . LYS D 1 166 ? 49.593 33.970 38.741 1.00 19.27 166 LYS D CA 1
ATOM 8236 C C . LYS D 1 166 ? 50.411 33.424 39.915 1.00 19.74 166 LYS D C 1
ATOM 8237 O O . LYS D 1 166 ? 50.055 33.612 41.078 1.00 18.84 166 LYS D O 1
ATOM 8243 N N . PHE D 1 167 ? 51.542 32.789 39.617 1.00 18.56 167 PHE D N 1
ATOM 8244 C CA . PHE D 1 167 ? 52.414 32.276 40.663 1.00 18.65 167 PHE D CA 1
ATOM 8245 C C . PHE D 1 167 ? 52.859 33.379 41.607 1.00 18.75 167 PHE D C 1
ATOM 8246 O O . PHE D 1 167 ? 52.874 33.194 42.843 1.00 17.72 167 PHE D O 1
ATOM 8254 N N . SER D 1 168 ? 53.236 34.531 41.035 1.00 17.11 168 SER D N 1
ATOM 8255 C CA . SER D 1 168 ? 53.793 35.619 41.839 1.00 16.73 168 SER D CA 1
ATOM 8256 C C . SER D 1 168 ? 52.807 36.128 42.891 1.00 17.63 168 SER D C 1
ATOM 8257 O O . SER D 1 168 ? 53.221 36.577 43.951 1.00 18.85 168 SER D O 1
ATOM 8260 N N . GLN D 1 169 ? 51.517 36.035 42.586 1.00 18.08 169 GLN D N 1
ATOM 8261 C CA . GLN D 1 169 ? 50.442 36.455 43.477 1.00 20.92 169 GLN D CA 1
ATOM 8262 C C . GLN D 1 169 ? 50.007 35.317 44.424 1.00 22.00 169 GLN D C 1
ATOM 8263 O O . GLN D 1 169 ? 49.711 35.562 45.591 1.00 24.94 169 GLN D O 1
ATOM 8269 N N . GLU D 1 170 ? 50.002 34.079 43.944 1.00 23.30 170 GLU D N 1
ATOM 8270 C CA . GLU D 1 170 ? 49.477 32.947 44.728 1.00 25.51 170 GLU D CA 1
ATOM 8271 C C . GLU D 1 170 ? 50.454 32.290 45.694 1.00 26.35 170 GLU D C 1
ATOM 8272 O O . GLU D 1 170 ? 50.040 31.707 46.694 1.00 25.57 170 GLU D O 1
ATOM 8278 N N . VAL D 1 171 ? 51.747 32.353 45.404 1.00 22.08 171 VAL D N 1
ATOM 8279 C CA . VAL D 1 171 ? 52.700 31.605 46.212 1.00 21.33 171 VAL D CA 1
ATOM 8280 C C . VAL D 1 171 ? 52.663 32.156 47.646 1.00 22.20 171 VAL D C 1
ATOM 8281 O O . VAL D 1 171 ? 52.728 33.374 47.843 1.00 21.39 171 VAL D O 1
ATOM 8285 N N . PRO D 1 172 ? 52.487 31.271 48.649 1.00 23.16 172 PRO D N 1
ATOM 8286 C CA . PRO D 1 172 ? 52.413 31.768 50.028 1.00 22.70 172 PRO D CA 1
ATOM 8287 C C . PRO D 1 172 ? 53.638 32.549 50.476 1.00 21.59 172 PRO D C 1
ATOM 8288 O O . PRO D 1 172 ? 53.490 33.617 51.044 1.00 24.12 172 PRO D O 1
ATOM 8292 N N . LEU D 1 173 ? 54.830 32.021 50.212 1.00 22.03 173 LEU D N 1
ATOM 8293 C CA . LEU D 1 173 ? 56.084 32.703 50.527 1.00 19.82 173 LEU D CA 1
ATOM 8294 C C . LEU D 1 173 ? 56.815 33.001 49.221 1.00 19.76 173 LEU D C 1
ATOM 8295 O O . LEU D 1 173 ? 56.987 32.113 48.401 1.00 20.44 173 LEU D O 1
ATOM 8300 N N . PHE D 1 174 ? 57.211 34.252 49.030 1.00 15.92 174 PHE D N 1
ATOM 8301 C CA . PHE D 1 174 ? 57.808 34.693 47.773 1.00 16.38 174 PHE D CA 1
ATOM 8302 C C . PHE D 1 174 ? 59.319 34.444 47.848 1.00 17.59 174 PHE D C 1
ATOM 8303 O O . PHE D 1 174 ? 60.000 35.121 48.614 1.00 18.04 174 PHE D O 1
ATOM 8311 N N . PRO D 1 175 ? 59.840 33.430 47.115 1.00 17.66 175 PRO D N 1
ATOM 8312 C CA . PRO D 1 175 ? 61.262 33.090 47.185 1.00 17.68 175 PRO D CA 1
ATOM 8313 C C . PRO D 1 175 ? 62.050 33.680 46.024 1.00 16.42 175 PRO D C 1
ATOM 8314 O O . PRO D 1 175 ? 62.162 33.062 44.951 1.00 15.13 175 PRO D O 1
ATOM 8318 N N . ALA D 1 176 ? 62.596 34.878 46.217 1.00 14.53 176 ALA D N 1
ATOM 8319 C CA . ALA D 1 176 ? 63.196 35.608 45.109 1.00 14.25 176 ALA D CA 1
ATOM 8320 C C . ALA D 1 176 ? 64.338 34.816 44.452 1.00 11.99 176 ALA D C 1
ATOM 8321 O O . ALA D 1 176 ? 64.424 34.741 43.230 1.00 12.03 176 ALA D O 1
ATOM 8323 N N . GLY D 1 177 ? 65.199 34.206 45.267 1.00 13.03 177 GLY D N 1
ATOM 8324 C CA . GLY D 1 177 ? 66.350 33.458 44.718 1.00 12.97 177 GLY D CA 1
ATOM 8325 C C . GLY D 1 177 ? 65.885 32.251 43.909 1.00 12.67 177 GLY D C 1
ATOM 8326 O O . GLY D 1 177 ? 66.389 32.006 42.812 1.00 12.78 177 GLY D O 1
ATOM 8327 N N . GLN D 1 178 ? 64.902 31.518 44.425 1.00 13.83 178 GLN D N 1
ATOM 8328 C CA . GLN D 1 178 ? 64.393 30.371 43.669 1.00 15.10 178 GLN D CA 1
ATOM 8329 C C . GLN D 1 178 ? 63.626 30.798 42.407 1.00 14.09 178 GLN D C 1
ATOM 8330 O O . GLN D 1 178 ? 63.594 30.055 41.425 1.00 13.03 178 GLN D O 1
ATOM 8336 N N . ILE D 1 179 ? 63.036 31.990 42.415 1.00 13.61 179 ILE D N 1
ATOM 8337 C CA . ILE D 1 179 ? 62.434 32.541 41.191 1.00 12.66 179 ILE D CA 1
ATOM 8338 C C . ILE D 1 179 ? 63.507 32.804 40.126 1.00 12.41 179 ILE D C 1
ATOM 8339 O O . ILE D 1 179 ? 63.319 32.474 38.957 1.00 12.66 179 ILE D O 1
ATOM 8344 N N . VAL D 1 180 ? 64.624 33.409 40.531 1.00 12.41 180 VAL D N 1
ATOM 8345 C CA . VAL D 1 180 ? 65.739 33.647 39.594 1.00 12.41 180 VAL D CA 1
ATOM 8346 C C . VAL D 1 180 ? 66.250 32.306 39.062 1.00 12.35 180 VAL D C 1
ATOM 8347 O O . VAL D 1 180 ? 66.469 32.150 37.863 1.00 13.87 180 VAL D O 1
ATOM 8351 N N . ASN D 1 181 ? 66.428 31.334 39.949 1.00 13.11 181 ASN D N 1
ATOM 8352 C CA . ASN D 1 181 ? 66.822 29.995 39.525 1.00 14.51 181 ASN D CA 1
ATOM 8353 C C . ASN D 1 181 ? 65.823 29.401 38.547 1.00 14.38 181 ASN D C 1
ATOM 8354 O O . ASN D 1 181 ? 66.192 28.758 37.559 1.00 14.63 181 ASN D O 1
ATOM 8359 N N . GLY D 1 182 ? 64.544 29.665 38.812 1.00 15.97 182 GLY D N 1
ATOM 8360 C CA . GLY D 1 182 ? 63.483 29.215 37.950 1.00 16.02 182 GLY D CA 1
ATOM 8361 C C . GLY D 1 182 ? 63.600 29.705 36.517 1.00 15.38 182 GLY D C 1
ATOM 8362 O O . GLY D 1 182 ? 63.147 29.028 35.580 1.00 15.08 182 GLY D O 1
ATOM 8363 N N . GLY D 1 183 ? 64.173 30.889 36.341 1.00 13.92 183 GLY D N 1
ATOM 8364 C CA . GLY D 1 183 ? 64.316 31.510 35.028 1.00 13.67 183 GLY D CA 1
ATOM 8365 C C . GLY D 1 183 ? 65.733 31.478 34.482 1.00 12.83 183 GLY D C 1
ATOM 8366 O O . GLY D 1 183 ? 66.068 32.230 33.560 1.00 14.78 183 GLY D O 1
ATOM 8367 N N . SER D 1 184 ? 66.560 30.580 35.022 1.00 13.34 184 SER D N 1
ATOM 8368 C CA . SER D 1 184 ? 67.926 30.358 34.558 1.00 14.43 184 SER D CA 1
ATOM 8369 C C . SER D 1 184 ? 68.074 28.896 34.131 1.00 16.01 184 SER D C 1
ATOM 8370 O O . SER D 1 184 ? 67.427 28.003 34.718 1.00 15.39 184 SER D O 1
ATOM 8373 N N . LEU D 1 185 ? 68.890 28.631 33.109 1.00 16.60 185 LEU D N 1
ATOM 8374 C CA . LEU D 1 185 ? 69.232 27.239 32.750 1.00 16.66 185 LEU D CA 1
ATOM 8375 C C . LEU D 1 185 ? 70.248 26.620 33.681 1.00 17.71 185 LEU D C 1
ATOM 8376 O O . LEU D 1 185 ? 70.201 25.418 33.940 1.00 20.00 185 LEU D O 1
ATOM 8381 N N . SER D 1 186 ? 71.171 27.425 34.180 1.00 16.99 186 SER D N 1
ATOM 8382 C CA . SER D 1 186 ? 72.168 26.906 35.098 1.00 18.87 186 SER D CA 1
ATOM 8383 C C . SER D 1 186 ? 71.519 26.696 36.463 1.00 17.04 186 SER D C 1
ATOM 8384 O O . SER D 1 186 ? 70.482 27.278 36.766 1.00 14.74 186 SER D O 1
ATOM 8387 N N . THR D 1 187 ? 72.088 25.806 37.264 1.00 16.80 187 THR D N 1
ATOM 8388 C CA . THR D 1 187 ? 71.604 25.606 38.618 1.00 15.99 187 THR D CA 1
ATOM 8389 C C . THR D 1 187 ? 72.346 26.598 39.492 1.00 16.95 187 THR D C 1
ATOM 8390 O O . THR D 1 187 ? 73.562 26.500 39.656 1.00 19.56 187 THR D O 1
ATOM 8394 N N . LEU D 1 188 ? 71.620 27.557 40.052 1.00 16.29 188 LEU D N 1
ATOM 8395 C CA . LEU D 1 188 ? 72.254 28.559 40.903 1.00 16.15 188 LEU D CA 1
ATOM 8396 C C . LEU D 1 188 ? 72.683 27.911 42.200 1.00 15.05 188 LEU D C 1
ATOM 8397 O O . LEU D 1 188 ? 71.975 27.068 42.762 1.00 13.95 188 LEU D O 1
ATOM 8402 N N . SER D 1 189 ? 73.836 28.325 42.697 1.00 14.57 189 SER D N 1
ATOM 8403 C CA . SER D 1 189 ? 74.363 27.774 43.934 1.00 15.83 189 SER D CA 1
ATOM 8404 C C . SER D 1 189 ? 73.539 28.257 45.105 1.00 16.42 189 SER D C 1
ATOM 8405 O O . SER D 1 189 ? 72.807 29.262 45.006 1.00 15.69 189 SER D O 1
ATOM 8408 N N . ALA D 1 190 ? 73.673 27.562 46.225 1.00 17.73 190 ALA D N 1
ATOM 8409 C CA . ALA D 1 190 ? 72.996 27.955 47.440 1.00 16.88 190 ALA D CA 1
ATOM 8410 C C . ALA D 1 190 ? 73.364 29.385 47.845 1.00 14.66 190 ALA D C 1
ATOM 8411 O O . ALA D 1 190 ? 72.490 30.160 48.266 1.00 14.78 190 ALA D O 1
ATOM 8413 N N . GLU D 1 191 ? 74.639 29.750 47.679 1.00 14.54 191 GLU D N 1
ATOM 8414 C CA . GLU D 1 191 ? 75.068 31.129 47.985 1.00 14.71 191 GLU D CA 1
ATOM 8415 C C . GLU D 1 191 ? 74.454 32.173 47.067 1.00 13.83 191 GLU D C 1
ATOM 8416 O O . GLU D 1 191 ? 74.152 33.299 47.522 1.00 12.89 191 GLU D O 1
ATOM 8422 N N . THR D 1 192 ? 74.244 31.822 45.794 1.00 12.66 192 THR D N 1
ATOM 8423 C CA . THR D 1 192 ? 73.649 32.740 44.845 1.00 12.22 192 THR D CA 1
ATOM 8424 C C . THR D 1 192 ? 72.158 32.947 45.160 1.00 12.37 192 THR D C 1
ATOM 8425 O O . THR D 1 192 ? 71.678 34.078 45.187 1.00 11.30 192 THR D O 1
ATOM 8429 N N . ILE D 1 193 ? 71.453 31.854 45.458 1.00 13.19 193 ILE D N 1
ATOM 8430 C CA . ILE D 1 193 ? 70.047 31.950 45.913 1.00 13.83 193 ILE D CA 1
ATOM 8431 C C . ILE D 1 193 ? 69.940 32.866 47.123 1.00 14.45 193 ILE D C 1
ATOM 8432 O O . ILE D 1 193 ? 69.079 33.753 47.166 1.00 15.54 193 ILE D O 1
ATOM 8437 N N . ALA D 1 194 ? 70.847 32.688 48.073 1.00 14.87 194 ALA D N 1
ATOM 8438 C CA . ALA D 1 194 ? 70.888 33.503 49.281 1.00 15.24 194 ALA D CA 1
ATOM 8439 C C . ALA D 1 194 ? 71.153 34.976 48.971 1.00 13.67 194 ALA D C 1
ATOM 8440 O O . ALA D 1 194 ? 70.596 35.856 49.625 1.00 12.74 194 ALA D O 1
ATOM 8442 N N . ALA D 1 195 ? 71.985 35.250 47.971 1.00 13.07 195 ALA D N 1
ATOM 8443 C CA . ALA D 1 195 ? 72.245 36.634 47.556 1.00 11.80 195 ALA D CA 1
ATOM 8444 C C . ALA D 1 195 ? 70.999 37.327 47.006 1.00 11.17 195 ALA D C 1
ATOM 8445 O O . ALA D 1 195 ? 70.817 38.518 47.181 1.00 12.23 195 ALA D O 1
ATOM 8447 N N . TYR D 1 196 ? 70.153 36.578 46.310 1.00 11.16 196 TYR D N 1
ATOM 8448 C CA . TYR D 1 196 ? 68.911 37.132 45.809 1.00 11.15 196 TYR D CA 1
ATOM 8449 C C . TYR D 1 196 ? 67.835 37.239 46.893 1.00 10.89 196 TYR D C 1
ATOM 8450 O O . TYR D 1 196 ? 66.899 38.039 46.765 1.00 12.97 196 TYR D O 1
ATOM 8459 N N . ASP D 1 197 ? 67.951 36.436 47.948 1.00 12.91 197 ASP D N 1
ATOM 8460 C CA . ASP D 1 197 ? 67.035 36.534 49.093 1.00 12.85 197 ASP D CA 1
ATOM 8461 C C . ASP D 1 197 ? 67.486 37.604 50.088 1.00 12.21 197 ASP D C 1
ATOM 8462 O O . ASP D 1 197 ? 66.690 38.074 50.907 1.00 11.83 197 ASP D O 1
ATOM 8467 N N . ALA D 1 198 ? 68.746 38.007 49.992 1.00 11.46 198 ALA D N 1
ATOM 8468 C CA . ALA D 1 198 ? 69.345 38.951 50.949 1.00 10.96 198 ALA D CA 1
ATOM 8469 C C . ALA D 1 198 ? 68.534 40.236 51.114 1.00 11.08 198 ALA D C 1
ATOM 8470 O O . ALA D 1 198 ? 68.345 40.681 52.241 1.00 11.82 198 ALA D O 1
ATOM 8472 N N . PRO D 1 199 ? 68.004 40.809 50.015 1.00 11.08 199 PRO D N 1
ATOM 8473 C CA . PRO D 1 199 ? 67.206 42.039 50.183 1.00 11.11 199 PRO D CA 1
ATOM 8474 C C . PRO D 1 199 ? 65.922 41.886 50.998 1.00 11.41 199 PRO D C 1
ATOM 8475 O O . PRO D 1 199 ? 65.363 42.910 51.441 1.00 13.05 199 PRO D O 1
ATOM 8479 N N . PHE D 1 200 ? 65.449 40.652 51.195 1.00 11.25 200 PHE D N 1
ATOM 8480 C CA . PHE D 1 200 ? 64.080 40.402 51.729 1.00 12.45 200 PHE D CA 1
ATOM 8481 C C . PHE D 1 200 ? 64.067 39.517 52.981 1.00 13.45 200 PHE D C 1
ATOM 8482 O O . PHE D 1 200 ? 63.697 38.344 52.915 1.00 12.78 200 PHE D O 1
ATOM 8490 N N . PRO D 1 201 ? 64.474 40.060 54.128 1.00 15.28 201 PRO D N 1
ATOM 8491 C CA . PRO D 1 201 ? 64.449 39.275 55.366 1.00 16.59 201 PRO D CA 1
ATOM 8492 C C . PRO D 1 201 ? 63.088 38.659 55.692 1.00 17.85 201 PRO D C 1
ATOM 8493 O O . PRO D 1 201 ? 63.020 37.580 56.297 1.00 18.30 201 PRO D O 1
ATOM 8497 N N . ASP D 1 202 ? 62.011 39.333 55.313 1.00 18.36 202 ASP D N 1
ATOM 8498 C CA . ASP D 1 202 ? 60.676 38.764 55.436 1.00 20.49 202 ASP D CA 1
ATOM 8499 C C . ASP D 1 202 ? 59.720 39.475 54.483 1.00 18.34 202 ASP D C 1
ATOM 8500 O O . ASP D 1 202 ? 60.143 40.332 53.698 1.00 14.45 202 ASP D O 1
ATOM 8505 N N . ALA D 1 203 ? 58.445 39.082 54.522 1.00 17.91 203 ALA D N 1
ATOM 8506 C CA . ALA D 1 203 ? 57.486 39.539 53.524 1.00 20.26 203 ALA D CA 1
ATOM 8507 C C . ALA D 1 203 ? 57.240 41.030 53.551 1.00 18.44 203 ALA D C 1
ATOM 8508 O O . ALA D 1 203 ? 56.835 41.609 52.527 1.00 17.28 203 ALA D O 1
ATOM 8510 N N . SER D 1 204 ? 57.530 41.674 54.674 1.00 16.40 204 SER D N 1
ATOM 8511 C CA . SER D 1 204 ? 57.302 43.118 54.785 1.00 16.93 204 SER D CA 1
ATOM 8512 C C . SER D 1 204 ? 58.169 43.925 53.813 1.00 17.34 204 SER D C 1
ATOM 8513 O O . SER D 1 204 ? 57.819 45.059 53.471 1.00 17.63 204 SER D O 1
ATOM 8516 N N . TYR D 1 205 ? 59.291 43.342 53.393 1.00 15.42 205 TYR D N 1
ATOM 8517 C CA . TYR D 1 205 ? 60.242 43.963 52.455 1.00 14.73 205 TYR D CA 1
ATOM 8518 C C . TYR D 1 205 ? 59.910 43.669 50.997 1.00 14.27 205 TYR D C 1
ATOM 8519 O O . TYR D 1 205 ? 60.620 44.141 50.095 1.00 12.62 205 TYR D O 1
ATOM 8528 N N . GLN D 1 206 ? 58.843 42.919 50.743 1.00 12.77 206 GLN D N 1
ATOM 8529 C CA . GLN D 1 206 ? 58.591 42.389 49.389 1.00 13.08 206 GLN D CA 1
ATOM 8530 C C . GLN D 1 206 ? 57.423 43.027 48.635 1.00 12.06 206 GLN D C 1
ATOM 8531 O O . GLN D 1 206 ? 56.981 42.482 47.625 1.00 12.64 206 GLN D O 1
ATOM 8537 N N . ALA D 1 207 ? 56.926 44.178 49.080 1.00 13.18 207 ALA D N 1
ATOM 8538 C CA . ALA D 1 207 ? 55.765 44.802 48.420 1.00 12.45 207 ALA D CA 1
ATOM 8539 C C . ALA D 1 207 ? 56.045 45.153 46.950 1.00 12.09 207 ALA D C 1
ATOM 8540 O O . ALA D 1 207 ? 55.190 44.958 46.090 1.00 11.91 207 ALA D O 1
ATOM 8542 N N . GLY D 1 208 ? 57.260 45.627 46.665 1.00 10.74 208 GLY D N 1
ATOM 8543 C CA . GLY D 1 208 ? 57.645 45.926 45.292 1.00 10.31 208 GLY D CA 1
ATOM 8544 C C . GLY D 1 208 ? 57.766 44.671 44.436 1.00 10.69 208 GLY D C 1
ATOM 8545 O O . GLY D 1 208 ? 57.321 44.641 43.282 1.00 12.21 208 GLY D O 1
ATOM 8546 N N . ALA D 1 209 ? 58.328 43.618 45.014 1.00 10.90 209 ALA D N 1
ATOM 8547 C CA . ALA D 1 209 ? 58.437 42.321 44.343 1.00 11.65 209 ALA D CA 1
ATOM 8548 C C . ALA D 1 209 ? 57.072 41.668 44.068 1.00 11.35 209 ALA D C 1
ATOM 8549 O O . ALA D 1 209 ? 56.853 41.096 43.008 1.00 12.08 209 ALA D O 1
ATOM 8551 N N . ARG D 1 210 ? 56.141 41.796 45.003 1.00 11.80 210 ARG D N 1
ATOM 8552 C CA . ARG D 1 210 ? 54.783 41.288 44.772 1.00 12.74 210 ARG D CA 1
ATOM 8553 C C . ARG D 1 210 ? 54.019 42.105 43.733 1.00 13.63 210 ARG D C 1
ATOM 8554 O O . ARG D 1 210 ? 53.200 41.561 42.985 1.00 13.44 210 ARG D O 1
ATOM 8562 N N . GLN D 1 211 ? 54.236 43.417 43.708 1.00 14.42 211 GLN D N 1
ATOM 8563 C CA . GLN D 1 211 ? 53.416 44.291 42.871 1.00 13.43 211 GLN D CA 1
ATOM 8564 C C . GLN D 1 211 ? 53.857 44.293 41.400 1.00 12.69 211 GLN D C 1
ATOM 8565 O O . GLN D 1 211 ? 53.031 44.481 40.514 1.00 13.75 211 GLN D O 1
ATOM 8571 N N . PHE D 1 212 ? 55.148 44.082 41.130 1.00 12.77 212 PHE D N 1
ATOM 8572 C CA . PHE D 1 212 ? 55.660 44.254 39.768 1.00 12.03 212 PHE D CA 1
ATOM 8573 C C . PHE D 1 212 ? 54.835 43.533 38.718 1.00 12.06 212 PHE D C 1
ATOM 8574 O O . PHE D 1 212 ? 54.510 44.122 37.688 1.00 11.21 212 PHE D O 1
ATOM 8582 N N . PRO D 1 213 ? 54.530 42.241 38.936 1.00 12.25 213 PRO D N 1
ATOM 8583 C CA . PRO D 1 213 ? 53.796 41.526 37.876 1.00 13.31 213 PRO D CA 1
ATOM 8584 C C . PRO D 1 213 ? 52.402 42.091 37.570 1.00 14.70 213 PRO D C 1
ATOM 8585 O O . PRO D 1 213 ? 51.908 41.906 36.454 1.00 17.87 213 PRO D O 1
ATOM 8597 N N . LEU D 1 215 ? 51.845 45.264 37.428 1.00 12.76 215 LEU D N 1
ATOM 8598 C CA . LEU D 1 215 ? 52.091 46.505 36.696 1.00 12.35 215 LEU D CA 1
ATOM 8599 C C . LEU D 1 215 ? 52.363 46.325 35.194 1.00 11.35 215 LEU D C 1
ATOM 8600 O O . LEU D 1 215 ? 52.439 47.308 34.462 1.00 12.55 215 LEU D O 1
ATOM 8605 N N . VAL D 1 216 ? 52.530 45.092 34.740 1.00 11.06 216 VAL D N 1
ATOM 8606 C CA . VAL D 1 216 ? 52.780 44.823 33.332 1.00 11.15 216 VAL D CA 1
ATOM 8607 C C . VAL D 1 216 ? 51.496 45.094 32.551 1.00 12.65 216 VAL D C 1
ATOM 8608 O O . VAL D 1 216 ? 50.462 44.492 32.834 1.00 12.61 216 VAL D O 1
ATOM 8612 N N . PRO D 1 217 ? 51.541 46.018 31.589 1.00 13.03 217 PRO D N 1
ATOM 8613 C CA . PRO D 1 217 ? 50.290 46.243 30.837 1.00 13.80 217 PRO D CA 1
ATOM 8614 C C . PRO D 1 217 ? 49.895 45.050 29.990 1.00 14.45 217 PRO D C 1
ATOM 8615 O O . PRO D 1 217 ? 50.670 44.639 29.113 1.00 15.00 217 PRO D O 1
ATOM 8619 N N . ILE D 1 218 ? 48.706 44.516 30.257 1.00 15.75 218 ILE D N 1
ATOM 8620 C CA . ILE D 1 218 ? 48.144 43.396 29.491 1.00 17.97 218 ILE D CA 1
ATOM 8621 C C . ILE D 1 218 ? 46.763 43.666 28.900 1.00 18.84 218 ILE D C 1
ATOM 8622 O O . ILE D 1 218 ? 46.169 42.778 28.286 1.00 17.79 218 ILE D O 1
ATOM 8627 N N . SER D 1 219 ? 46.276 44.900 29.044 1.00 16.79 219 SER D N 1
ATOM 8628 C CA . SER D 1 219 ? 45.027 45.354 28.426 1.00 16.81 219 SER D CA 1
ATOM 8629 C C . SER D 1 219 ? 45.169 46.828 28.170 1.00 13.89 219 SER D C 1
ATOM 8630 O O . SER D 1 219 ? 45.962 47.496 28.842 1.00 13.53 219 SER D O 1
ATOM 8633 N N . PRO D 1 220 ? 44.397 47.362 27.199 1.00 13.94 220 PRO D N 1
ATOM 8634 C CA . PRO D 1 220 ? 44.565 48.761 26.829 1.00 14.54 220 PRO D CA 1
ATOM 8635 C C . PRO D 1 220 ? 43.954 49.774 27.804 1.00 14.74 220 PRO D C 1
ATOM 8636 O O . PRO D 1 220 ? 44.056 50.969 27.566 1.00 15.76 220 PRO D O 1
ATOM 8640 N N . ASP D 1 221 ? 43.369 49.311 28.906 1.00 15.23 221 ASP D N 1
ATOM 8641 C CA . ASP D 1 221 ? 42.919 50.231 29.953 1.00 16.19 221 ASP D CA 1
ATOM 8642 C C . ASP D 1 221 ? 43.968 50.369 31.059 1.00 14.99 221 ASP D C 1
ATOM 8643 O O . ASP D 1 221 ? 43.698 50.948 32.101 1.00 14.72 221 ASP D O 1
ATOM 8648 N N . ASP D 1 222 ? 45.178 49.840 30.839 1.00 13.89 222 ASP D N 1
ATOM 8649 C CA . ASP D 1 222 ? 46.218 49.943 31.856 1.00 13.60 222 ASP D CA 1
ATOM 8650 C C . ASP D 1 222 ? 46.572 51.416 32.079 1.00 13.70 222 ASP D C 1
ATOM 8651 O O . ASP D 1 222 ? 46.592 52.213 31.127 1.00 12.87 222 ASP D O 1
ATOM 8656 N N . PRO D 1 223 ? 46.903 51.792 33.324 1.00 13.40 223 PRO D N 1
ATOM 8657 C CA . PRO D 1 223 ? 47.279 53.186 33.547 1.00 14.69 223 PRO D CA 1
ATOM 8658 C C . PRO D 1 223 ? 48.507 53.640 32.749 1.00 13.72 223 PRO D C 1
ATOM 8659 O O . PRO D 1 223 ? 48.640 54.825 32.457 1.00 14.79 223 PRO D O 1
ATOM 8663 N N . ALA D 1 224 ? 49.365 52.690 32.386 1.00 12.27 224 ALA D N 1
ATOM 8664 C CA . ALA D 1 224 ? 50.597 52.982 31.642 1.00 12.54 224 ALA D CA 1
ATOM 8665 C C . ALA D 1 224 ? 50.391 52.971 30.129 1.00 12.35 224 ALA D C 1
ATOM 8666 O O . ALA D 1 224 ? 51.296 53.311 29.390 1.00 13.02 224 ALA D O 1
ATOM 8668 N N . THR D 1 225 ? 49.201 52.601 29.666 1.00 12.47 225 THR D N 1
ATOM 8669 C CA . THR D 1 225 ? 48.982 52.476 28.217 1.00 13.18 225 THR D CA 1
ATOM 8670 C C . THR D 1 225 ? 49.253 53.764 27.428 1.00 14.60 225 THR D C 1
ATOM 8671 O O . THR D 1 225 ? 50.021 53.752 26.455 1.00 14.40 225 THR D O 1
ATOM 8675 N N . PRO D 1 226 ? 48.693 54.898 27.860 1.00 15.51 226 PRO D N 1
ATOM 8676 C CA . PRO D 1 226 ? 48.988 56.109 27.072 1.00 16.04 226 PRO D CA 1
ATOM 8677 C C . PRO D 1 226 ? 50.482 56.463 27.005 1.00 15.00 226 PRO D C 1
ATOM 8678 O O . PRO D 1 226 ? 50.995 56.740 25.925 1.00 14.37 226 PRO D O 1
ATOM 8682 N N . ALA D 1 227 ? 51.163 56.462 28.144 1.00 13.99 227 ALA D N 1
ATOM 8683 C CA . ALA D 1 227 ? 52.569 56.836 28.173 1.00 13.15 227 ALA D CA 1
ATOM 8684 C C . ALA D 1 227 ? 53.389 55.828 27.390 1.00 13.32 227 ALA D C 1
ATOM 8685 O O . ALA D 1 227 ? 54.328 56.202 26.710 1.00 12.67 227 ALA D O 1
ATOM 8687 N N . ASN D 1 228 ? 53.058 54.544 27.504 1.00 12.66 228 ASN D N 1
ATOM 8688 C CA . ASN D 1 228 ? 53.838 53.525 26.828 1.00 12.56 228 ASN D CA 1
ATOM 8689 C C . ASN D 1 228 ? 53.645 53.589 25.309 1.00 12.03 228 ASN D C 1
ATOM 8690 O O . ASN D 1 228 ? 54.597 53.343 24.567 1.00 12.41 228 ASN D O 1
ATOM 8695 N N . ARG D 1 229 ? 52.443 53.917 24.853 1.00 13.30 229 ARG D N 1
ATOM 8696 C CA . ARG D 1 229 ? 52.230 54.083 23.411 1.00 13.60 229 ARG D CA 1
ATOM 8697 C C . ARG D 1 229 ? 53.099 55.214 22.898 1.00 14.31 229 ARG D C 1
ATOM 8698 O O . ARG D 1 229 ? 53.668 55.117 21.815 1.00 14.06 229 ARG D O 1
ATOM 8706 N N . LYS D 1 230 ? 53.168 56.308 23.652 1.00 13.89 230 LYS D N 1
ATOM 8707 C CA . LYS D 1 230 ? 53.960 57.456 23.219 1.00 16.15 230 LYS D CA 1
ATOM 8708 C C . LYS D 1 230 ? 55.441 57.107 23.186 1.00 14.28 230 LYS D C 1
ATOM 8709 O O . LYS D 1 230 ? 56.138 57.452 22.245 1.00 13.97 230 LYS D O 1
ATOM 8713 N N . ALA D 1 231 ? 55.904 56.425 24.230 1.00 13.49 231 ALA D N 1
ATOM 8714 C CA . ALA D 1 231 ? 57.307 55.986 24.287 1.00 13.85 231 ALA D CA 1
ATOM 8715 C C . ALA D 1 231 ? 57.636 55.001 23.163 1.00 12.31 231 ALA D C 1
ATOM 8716 O O . ALA D 1 231 ? 58.721 55.070 22.602 1.00 13.39 231 ALA D O 1
ATOM 8718 N N . TRP D 1 232 ? 56.715 54.092 22.855 1.00 11.43 232 TRP D N 1
ATOM 8719 C CA . TRP D 1 232 ? 56.870 53.137 21.779 1.00 12.82 232 TRP D CA 1
ATOM 8720 C C . TRP D 1 232 ? 56.994 53.863 20.423 1.00 13.59 232 TRP D C 1
ATOM 8721 O O . TRP D 1 232 ? 57.870 53.563 19.610 1.00 13.18 232 TRP D O 1
ATOM 8732 N N . ALA D 1 233 ? 56.133 54.842 20.199 1.00 13.94 233 ALA D N 1
ATOM 8733 C CA . ALA D 1 233 ? 56.207 55.666 19.004 1.00 15.58 233 ALA D CA 1
ATOM 8734 C C . ALA D 1 233 ? 57.577 56.365 18.928 1.00 14.03 233 ALA D C 1
ATOM 8735 O O . ALA D 1 233 ? 58.195 56.423 17.863 1.00 14.11 233 ALA D O 1
ATOM 8737 N N . ALA D 1 234 ? 58.047 56.902 20.054 1.00 14.09 234 ALA D N 1
ATOM 8738 C CA . ALA D 1 234 ? 59.364 57.572 20.081 1.00 14.23 234 ALA D CA 1
ATOM 8739 C C . ALA D 1 234 ? 60.505 56.603 19.796 1.00 16.11 234 ALA D C 1
ATOM 8740 O O . ALA D 1 234 ? 61.440 56.956 19.096 1.00 13.55 234 ALA D O 1
ATOM 8742 N N . LEU D 1 235 ? 60.428 55.390 20.344 1.00 15.49 235 LEU D N 1
ATOM 8743 C CA . LEU D 1 235 ? 61.407 54.356 20.036 1.00 16.36 235 LEU D CA 1
ATOM 8744 C C . LEU D 1 235 ? 61.434 54.020 18.535 1.00 17.15 235 LEU D C 1
ATOM 8745 O O . LEU D 1 235 ? 62.469 53.691 18.017 1.00 15.93 235 LEU D O 1
ATOM 8750 N N . GLY D 1 236 ? 60.286 54.105 17.871 1.00 14.44 236 GLY D N 1
ATOM 8751 C CA . GLY D 1 236 ? 60.195 53.927 16.423 1.00 14.89 236 GLY D CA 1
ATOM 8752 C C . GLY D 1 236 ? 60.838 55.036 15.611 1.00 15.15 236 GLY D C 1
ATOM 8753 O O . GLY D 1 236 ? 60.924 54.938 14.384 1.00 18.05 236 GLY D O 1
ATOM 8754 N N . ARG D 1 237 ? 61.283 56.101 16.276 1.00 15.65 237 ARG D N 1
ATOM 8755 C CA . ARG D 1 237 ? 62.076 57.178 15.650 1.00 17.85 237 ARG D CA 1
ATOM 8756 C C . ARG D 1 237 ? 63.528 57.228 16.159 1.00 18.58 237 ARG D C 1
ATOM 8757 O O . ARG D 1 237 ? 64.258 58.156 15.831 1.00 19.08 237 ARG D O 1
ATOM 8765 N N . PHE D 1 238 ? 63.921 56.273 17.008 1.00 16.23 238 PHE D N 1
ATOM 8766 C CA . PHE D 1 238 ? 65.246 56.277 17.617 1.00 15.10 238 PHE D CA 1
ATOM 8767 C C . PHE D 1 238 ? 66.240 55.742 16.587 1.00 15.64 238 PHE D C 1
ATOM 8768 O O . PHE D 1 238 ? 66.216 54.560 16.265 1.00 16.99 238 PHE D O 1
ATOM 8776 N N . GLU D 1 239 ? 67.111 56.619 16.104 1.00 16.96 239 GLU D N 1
ATOM 8777 C CA . GLU D 1 239 ? 68.039 56.317 15.004 1.00 17.17 239 GLU D CA 1
ATOM 8778 C C . GLU D 1 239 ? 69.451 55.948 15.470 1.00 15.50 239 GLU D C 1
ATOM 8779 O O . GLU D 1 239 ? 70.257 55.480 14.675 1.00 16.22 239 GLU D O 1
ATOM 8785 N N . LYS D 1 240 ? 69.725 56.118 16.759 1.00 14.65 240 LYS D N 1
ATOM 8786 C CA . LYS D 1 240 ? 71.029 55.760 17.318 1.00 14.04 240 LYS D CA 1
ATOM 8787 C C . LYS D 1 240 ? 71.162 54.257 17.496 1.00 12.45 240 LYS D C 1
ATOM 8788 O O . LYS D 1 240 ? 70.141 53.527 17.443 1.00 13.01 240 LYS D O 1
ATOM 8794 N N . PRO D 1 241 ? 72.399 53.766 17.695 1.00 12.80 241 PRO D N 1
ATOM 8795 C CA . PRO D 1 241 ? 72.607 52.320 17.707 1.00 12.87 241 PRO D CA 1
ATOM 8796 C C . PRO D 1 241 ? 71.765 51.543 18.720 1.00 12.70 241 PRO D C 1
ATOM 8797 O O . PRO D 1 241 ? 71.706 51.887 19.909 1.00 13.59 241 PRO D O 1
ATOM 8801 N N . PHE D 1 242 ? 71.110 50.493 18.226 1.00 12.99 242 PHE D N 1
ATOM 8802 C CA . PHE D 1 242 ? 70.258 49.639 19.023 1.00 12.22 242 PHE D CA 1
ATOM 8803 C C . PHE D 1 242 ? 70.597 48.187 18.716 1.00 12.44 242 PHE D C 1
ATOM 8804 O O . PHE D 1 242 ? 70.540 47.752 17.551 1.00 12.96 242 PHE D O 1
ATOM 8812 N N . LEU D 1 243 ? 71.004 47.458 19.747 1.00 11.19 243 LEU D N 1
ATOM 8813 C CA . LEU D 1 243 ? 71.354 46.042 19.638 1.00 11.76 243 LEU D CA 1
ATOM 8814 C C . LEU D 1 243 ? 70.330 45.155 20.311 1.00 11.79 243 LEU D C 1
ATOM 8815 O O . LEU D 1 243 ? 69.978 45.353 21.490 1.00 10.18 243 LEU D O 1
ATOM 8820 N N . SER D 1 244 ? 69.888 44.133 19.580 1.00 12.59 244 SER D N 1
ATOM 8821 C CA . SER D 1 244 ? 69.109 43.042 20.133 1.00 12.73 244 SER D CA 1
ATOM 8822 C C . SER D 1 244 ? 70.077 41.933 20.538 1.00 12.06 244 SER D C 1
ATOM 8823 O O . SER D 1 244 ? 70.792 41.396 19.697 1.00 14.59 244 SER D O 1
ATOM 8826 N N . ALA D 1 245 ? 70.051 41.588 21.827 1.00 11.76 245 ALA D N 1
ATOM 8827 C CA . ALA D 1 245 ? 70.890 40.537 22.398 1.00 12.64 245 ALA D CA 1
ATOM 8828 C C . ALA D 1 245 ? 70.104 39.631 23.348 1.00 12.08 245 ALA D C 1
ATOM 8829 O O . ALA D 1 245 ? 70.478 39.406 24.508 1.00 11.69 245 ALA D O 1
ATOM 8831 N N . PHE D 1 246 ? 68.987 39.111 22.836 1.00 11.41 246 PHE D N 1
ATOM 8832 C CA . PHE D 1 246 ? 68.129 38.208 23.609 1.00 12.36 246 PHE D CA 1
ATOM 8833 C C . PHE D 1 246 ? 68.826 36.827 23.657 1.00 13.63 246 PHE D C 1
ATOM 8834 O O . PHE D 1 246 ? 69.660 36.515 22.801 1.00 15.13 246 PHE D O 1
ATOM 8842 N N . SER D 1 247 ? 68.416 36.007 24.617 1.00 13.26 247 SER D N 1
ATOM 8843 C CA . SER D 1 247 ? 68.836 34.629 24.687 1.00 13.82 247 SER D CA 1
ATOM 8844 C C . SER D 1 247 ? 67.857 33.719 23.957 1.00 15.94 247 SER D C 1
ATOM 8845 O O . SER D 1 247 ? 66.799 34.152 23.464 1.00 16.67 247 SER D O 1
ATOM 8848 N N . ASP D 1 248 ? 68.217 32.447 23.872 1.00 16.90 248 ASP D N 1
ATOM 8849 C CA . ASP D 1 248 ? 67.449 31.497 23.068 1.00 20.30 248 ASP D CA 1
ATOM 8850 C C . ASP D 1 248 ? 66.453 30.650 23.859 1.00 19.44 248 ASP D C 1
ATOM 8851 O O . ASP D 1 248 ? 65.704 29.879 23.254 1.00 20.35 248 ASP D O 1
ATOM 8856 N N . SER D 1 249 ? 66.423 30.788 25.184 1.00 17.37 249 SER D N 1
ATOM 8857 C CA . SER D 1 249 ? 65.620 29.891 26.018 1.00 18.25 249 SER D CA 1
ATOM 8858 C C . SER D 1 249 ? 64.748 30.625 27.030 1.00 18.20 249 SER D C 1
ATOM 8859 O O . SER D 1 249 ? 64.651 30.222 28.170 1.00 17.06 249 SER D O 1
ATOM 8862 N N . ASP D 1 250 ? 64.107 31.712 26.591 1.00 15.61 250 ASP D N 1
ATOM 8863 C CA . ASP D 1 250 ? 63.235 32.492 27.464 1.00 17.22 250 ASP D CA 1
ATOM 8864 C C . ASP D 1 250 ? 61.846 32.674 26.847 1.00 16.06 250 ASP D C 1
ATOM 8865 O O . ASP D 1 250 ? 61.626 33.625 26.111 1.00 15.57 250 ASP D O 1
ATOM 8870 N N . PRO D 1 251 ? 60.912 31.786 27.179 1.00 17.42 251 PRO D N 1
ATOM 8871 C CA . PRO D 1 251 ? 59.527 31.852 26.652 1.00 19.76 251 PRO D CA 1
ATOM 8872 C C . PRO D 1 251 ? 58.769 33.126 26.999 1.00 19.74 251 PRO D C 1
ATOM 8873 O O . PRO D 1 251 ? 57.841 33.498 26.283 1.00 23.45 251 PRO D O 1
ATOM 8877 N N . ILE D 1 252 ? 59.109 33.760 28.110 1.00 20.92 252 ILE D N 1
ATOM 8878 C CA . ILE D 1 252 ? 58.401 34.969 28.532 1.00 21.77 252 ILE D CA 1
ATOM 8879 C C . ILE D 1 252 ? 58.617 36.126 27.553 1.00 22.47 252 ILE D C 1
ATOM 8880 O O . ILE D 1 252 ? 57.664 36.831 27.251 1.00 21.53 252 ILE D O 1
ATOM 8885 N N . THR D 1 253 ? 59.843 36.288 27.026 1.00 18.09 253 THR D N 1
ATOM 8886 C CA . THR D 1 253 ? 60.185 37.442 26.184 1.00 16.11 253 THR D CA 1
ATOM 8887 C C . THR D 1 253 ? 60.578 37.113 24.751 1.00 16.28 253 THR D C 1
ATOM 8888 O O . THR D 1 253 ? 60.805 38.010 23.953 1.00 19.58 253 THR D O 1
ATOM 8892 N N . GLY D 1 254 ? 60.680 35.837 24.399 1.00 18.02 254 GLY D N 1
ATOM 8893 C CA . GLY D 1 254 ? 61.193 35.456 23.093 1.00 19.91 254 GLY D CA 1
ATOM 8894 C C . GLY D 1 254 ? 60.422 36.048 21.933 1.00 23.41 254 GLY D C 1
ATOM 8895 O O . GLY D 1 254 ? 61.018 36.463 20.937 1.00 24.45 254 GLY D O 1
ATOM 8896 N N . ALA D 1 255 ? 59.096 36.099 22.057 1.00 21.83 255 ALA D N 1
ATOM 8897 C CA . ALA D 1 255 ? 58.241 36.605 20.966 1.00 28.11 255 ALA D CA 1
ATOM 8898 C C . ALA D 1 255 ? 58.416 38.108 20.731 1.00 27.43 255 ALA D C 1
ATOM 8899 O O . ALA D 1 255 ? 58.142 38.617 19.650 1.00 28.37 255 ALA D O 1
ATOM 8901 N N . ALA D 1 256 ? 58.884 38.801 21.754 1.00 21.28 256 ALA D N 1
ATOM 8902 C CA . ALA D 1 256 ? 59.120 40.232 21.687 1.00 24.75 256 ALA D CA 1
ATOM 8903 C C . ALA D 1 256 ? 60.350 40.611 20.858 1.00 22.25 256 ALA D C 1
ATOM 8904 O O . ALA D 1 256 ? 60.451 41.731 20.371 1.00 23.08 256 ALA D O 1
ATOM 8906 N N . GLU D 1 257 ? 61.303 39.691 20.723 1.00 20.72 257 GLU D N 1
ATOM 8907 C CA . GLU D 1 257 ? 62.566 40.010 20.092 1.00 18.41 257 GLU D CA 1
ATOM 8908 C C . GLU D 1 257 ? 62.417 40.601 18.668 1.00 17.83 257 GLU D C 1
ATOM 8909 O O . GLU D 1 257 ? 63.008 41.636 18.364 1.00 18.65 257 GLU D O 1
ATOM 8915 N N . PRO D 1 258 ? 61.668 39.923 17.783 1.00 19.98 258 PRO D N 1
ATOM 8916 C CA . PRO D 1 258 ? 61.596 40.464 16.409 1.00 21.85 258 PRO D CA 1
ATOM 8917 C C . PRO D 1 258 ? 60.763 41.738 16.313 1.00 18.56 258 PRO D C 1
ATOM 8918 O O . PRO D 1 258 ? 60.977 42.547 15.411 1.00 19.49 258 PRO D O 1
ATOM 8922 N N . VAL D 1 259 ? 59.856 41.927 17.263 1.00 21.61 259 VAL D N 1
ATOM 8923 C CA . VAL D 1 259 ? 59.036 43.127 17.287 1.00 20.26 259 VAL D CA 1
ATOM 8924 C C . VAL D 1 259 ? 59.913 44.322 17.622 1.00 19.74 259 VAL D C 1
ATOM 8925 O O . VAL D 1 259 ? 59.882 45.338 16.944 1.00 19.31 259 VAL D O 1
ATOM 8929 N N . LEU D 1 260 ? 60.709 44.190 18.678 1.00 16.38 260 LEU D N 1
ATOM 8930 C CA . LEU D 1 260 ? 61.603 45.239 19.061 1.00 15.32 260 LEU D CA 1
ATOM 8931 C C . LEU D 1 260 ? 62.676 45.522 17.974 1.00 16.94 260 LEU D C 1
ATOM 8932 O O . LEU D 1 260 ? 62.903 46.670 17.609 1.00 16.69 260 LEU D O 1
ATOM 8937 N N . ARG D 1 261 ? 63.305 44.474 17.465 1.00 15.16 261 ARG D N 1
ATOM 8938 C CA . ARG D 1 261 ? 64.349 44.627 16.455 1.00 15.64 261 ARG D CA 1
ATOM 8939 C C . ARG D 1 261 ? 63.827 45.291 15.170 1.00 14.76 261 ARG D C 1
ATOM 8940 O O . ARG D 1 261 ? 64.455 46.202 14.614 1.00 16.20 261 ARG D O 1
ATOM 8948 N N . GLY D 1 262 ? 62.629 44.909 14.759 1.00 13.62 262 GLY D N 1
ATOM 8949 C CA . GLY D 1 262 ? 62.016 45.514 13.586 1.00 14.31 262 GLY D CA 1
ATOM 8950 C C . GLY D 1 262 ? 61.585 46.964 13.762 1.00 13.61 262 GLY D C 1
ATOM 8951 O O . GLY D 1 262 ? 61.511 47.731 12.787 1.00 12.52 262 GLY D O 1
ATOM 8952 N N . HIS D 1 263 ? 61.230 47.340 14.988 1.00 12.70 263 HIS D N 1
ATOM 8953 C CA . HIS D 1 263 ? 60.595 48.618 15.239 1.00 12.16 263 HIS D CA 1
ATOM 8954 C C . HIS D 1 263 ? 61.559 49.789 15.268 1.00 12.06 263 HIS D C 1
ATOM 8955 O O . HIS D 1 263 ? 61.202 50.916 14.888 1.00 13.10 263 HIS D O 1
ATOM 8962 N N . VAL D 1 264 ? 62.749 49.555 15.810 1.00 12.41 264 VAL D N 1
ATOM 8963 C CA . VAL D 1 264 ? 63.694 50.632 16.115 1.00 13.39 264 VAL D CA 1
ATOM 8964 C C . VAL D 1 264 ? 64.577 50.882 14.891 1.00 13.69 264 VAL D C 1
ATOM 8965 O O . VAL D 1 264 ? 65.322 49.986 14.491 1.00 15.67 264 VAL D O 1
ATOM 8969 N N . PRO D 1 265 ? 64.493 52.081 14.287 1.00 15.06 265 PRO D N 1
ATOM 8970 C CA . PRO D 1 265 ? 65.297 52.314 13.070 1.00 15.75 265 PRO D CA 1
ATOM 8971 C C . PRO D 1 265 ? 66.794 52.135 13.297 1.00 15.89 265 PRO D C 1
ATOM 8972 O O . PRO D 1 265 ? 67.487 51.641 12.410 1.00 14.86 265 PRO D O 1
ATOM 8976 N N . GLY D 1 266 ? 67.281 52.509 14.480 1.00 13.94 266 GLY D N 1
ATOM 8977 C CA . GLY D 1 266 ? 68.708 52.367 14.822 1.00 14.32 266 GLY D CA 1
ATOM 8978 C C . GLY D 1 266 ? 69.182 50.934 14.950 1.00 13.93 266 GLY D C 1
ATOM 8979 O O . GLY D 1 266 ? 70.384 50.684 15.132 1.00 14.56 266 GLY D O 1
ATOM 8980 N N . ALA D 1 267 ? 68.248 49.970 14.930 1.00 13.45 267 ALA D N 1
ATOM 8981 C CA . ALA D 1 267 ? 68.605 48.547 14.888 1.00 13.15 267 ALA D CA 1
ATOM 8982 C C . ALA D 1 267 ? 68.994 48.096 13.476 1.00 13.43 267 ALA D C 1
ATOM 8983 O O . ALA D 1 267 ? 69.697 47.094 13.329 1.00 13.51 267 ALA D O 1
ATOM 8985 N N . ARG D 1 268 ? 68.539 48.819 12.455 1.00 13.61 268 ARG D N 1
ATOM 8986 C CA . ARG D 1 268 ? 68.558 48.324 11.076 1.00 14.99 268 ARG D CA 1
ATOM 8987 C C . ARG D 1 268 ? 69.975 47.983 10.618 1.00 16.28 268 ARG D C 1
ATOM 8988 O O . ARG D 1 268 ? 70.211 46.941 10.033 1.00 18.26 268 ARG D O 1
ATOM 8996 N N . GLY D 1 269 ? 70.915 48.863 10.929 1.00 16.93 269 GLY D N 1
ATOM 8997 C CA . GLY D 1 269 ? 72.295 48.683 10.515 1.00 18.06 269 GLY D CA 1
ATOM 8998 C C . GLY D 1 269 ? 73.209 47.896 11.455 1.00 20.23 269 GLY D C 1
ATOM 8999 O O . GLY D 1 269 ? 74.405 47.753 11.168 1.00 19.68 269 GLY D O 1
ATOM 9000 N N . GLN D 1 270 ? 72.653 47.320 12.519 1.00 16.23 270 GLN D N 1
ATOM 9001 C CA . GLN D 1 270 ? 73.429 46.636 13.563 1.00 14.77 270 GLN D CA 1
ATOM 9002 C C . GLN D 1 270 ? 73.457 45.122 13.422 1.00 15.86 270 GLN D C 1
ATOM 9003 O O . GLN D 1 270 ? 72.536 44.516 12.911 1.00 17.80 270 GLN D O 1
ATOM 9009 N N . SER D 1 271 ? 74.552 44.523 13.873 1.00 17.34 271 SER D N 1
ATOM 9010 C CA . SER D 1 271 ? 74.715 43.075 13.890 1.00 18.64 271 SER D CA 1
ATOM 9011 C C . SER D 1 271 ? 74.221 42.439 15.172 1.00 20.21 271 SER D C 1
ATOM 9012 O O . SER D 1 271 ? 74.975 42.254 16.121 1.00 23.90 271 SER D O 1
ATOM 9015 N N . HIS D 1 272 ? 72.942 42.085 15.191 1.00 17.79 272 HIS D N 1
ATOM 9016 C CA . HIS D 1 272 ? 72.292 41.509 16.369 1.00 16.83 272 HIS D CA 1
ATOM 9017 C C . HIS D 1 272 ? 72.810 40.119 16.673 1.00 18.08 272 HIS D C 1
ATOM 9018 O O . HIS D 1 272 ? 73.336 39.445 15.800 1.00 17.00 272 HIS D O 1
ATOM 9025 N N . VAL D 1 273 ? 72.681 39.722 17.925 1.00 15.03 273 VAL D N 1
ATOM 9026 C CA . VAL D 1 273 ? 73.163 38.435 18.397 1.00 17.17 273 VAL D CA 1
ATOM 9027 C C . VAL D 1 273 ? 72.069 37.693 19.165 1.00 17.41 273 VAL D C 1
ATOM 9028 O O . VAL D 1 273 ? 71.141 38.293 19.719 1.00 16.47 273 VAL D O 1
ATOM 9032 N N . THR D 1 274 ? 72.180 36.369 19.189 1.00 18.18 274 THR D N 1
ATOM 9033 C CA . THR D 1 274 ? 71.374 35.560 20.086 1.00 16.32 274 THR D CA 1
ATOM 9034 C C . THR D 1 274 ? 72.333 34.939 21.068 1.00 17.46 274 THR D C 1
ATOM 9035 O O . THR D 1 274 ? 73.272 34.255 20.666 1.00 17.38 274 THR D O 1
ATOM 9039 N N . ILE D 1 275 ? 72.102 35.159 22.354 1.00 13.94 275 ILE D N 1
ATOM 9040 C CA . ILE D 1 275 ? 72.940 34.571 23.387 1.00 15.71 275 ILE D CA 1
ATOM 9041 C C . ILE D 1 275 ? 72.493 33.113 23.610 1.00 17.64 275 ILE D C 1
ATOM 9042 O O . ILE D 1 275 ? 71.418 32.850 24.152 1.00 17.92 275 ILE D O 1
ATOM 9047 N N . ALA D 1 276 ? 73.320 32.181 23.151 1.00 17.84 276 ALA D N 1
ATOM 9048 C CA . ALA D 1 276 ? 72.977 30.761 23.165 1.00 19.50 276 ALA D CA 1
ATOM 9049 C C . ALA D 1 276 ? 73.118 30.168 24.550 1.00 19.57 276 ALA D C 1
ATOM 9050 O O . ALA D 1 276 ? 74.013 30.546 25.311 1.00 19.17 276 ALA D O 1
ATOM 9052 N N . GLY D 1 277 ? 72.224 29.241 24.882 1.00 19.44 277 GLY D N 1
ATOM 9053 C CA . GLY D 1 277 ? 72.308 28.506 26.152 1.00 20.13 277 GLY D CA 1
ATOM 9054 C C . GLY D 1 277 ? 72.038 29.341 27.379 1.00 20.23 277 GLY D C 1
ATOM 9055 O O . GLY D 1 277 ? 72.668 29.153 28.421 1.00 17.53 277 GLY D O 1
ATOM 9056 N N . ALA D 1 278 ? 71.068 30.247 27.277 1.00 16.63 278 ALA D N 1
ATOM 9057 C CA . ALA D 1 278 ? 70.705 31.083 28.398 1.00 15.25 278 ALA D CA 1
ATOM 9058 C C . ALA D 1 278 ? 69.197 31.286 28.505 1.00 14.24 278 ALA D C 1
ATOM 9059 O O . ALA D 1 278 ? 68.488 31.389 27.497 1.00 15.14 278 ALA D O 1
ATOM 9061 N N . GLY D 1 279 ? 68.706 31.299 29.741 1.00 13.20 279 GLY D N 1
ATOM 9062 C CA . GLY D 1 279 ? 67.288 31.484 30.014 1.00 13.81 279 GLY D CA 1
ATOM 9063 C C . GLY D 1 279 ? 66.942 32.955 30.166 1.00 13.00 279 GLY D C 1
ATOM 9064 O O . GLY D 1 279 ? 67.674 33.837 29.712 1.00 12.43 279 GLY D O 1
ATOM 9065 N N . HIS D 1 280 ? 65.842 33.205 30.847 1.00 13.53 280 HIS D N 1
ATOM 9066 C CA . HIS D 1 280 ? 65.360 34.571 31.054 1.00 13.40 280 HIS D CA 1
ATOM 9067 C C . HIS D 1 280 ? 66.402 35.458 31.712 1.00 12.83 280 HIS D C 1
ATOM 9068 O O . HIS D 1 280 ? 66.703 36.547 31.221 1.00 11.77 280 HIS D O 1
ATOM 9075 N N . PHE D 1 281 ? 66.995 34.955 32.797 1.00 12.00 281 PHE D N 1
ATOM 9076 C CA . PHE D 1 281 ? 68.046 35.683 33.516 1.00 10.43 281 PHE D CA 1
ATOM 9077 C C . PHE D 1 281 ? 69.390 35.376 32.859 1.00 11.62 281 PHE D C 1
ATOM 9078 O O . PHE D 1 281 ? 70.234 34.678 33.419 1.00 14.08 281 PHE D O 1
ATOM 9086 N N . LEU D 1 282 ? 69.541 35.844 31.625 1.00 11.26 282 LEU D N 1
ATOM 9087 C CA . LEU D 1 282 ? 70.677 35.459 30.795 1.00 11.62 282 LEU D CA 1
ATOM 9088 C C . LEU D 1 282 ? 72.019 35.922 31.348 1.00 14.28 282 LEU D C 1
ATOM 9089 O O . LEU D 1 282 ? 73.051 35.321 31.049 1.00 14.25 282 LEU D O 1
ATOM 9094 N N . GLN D 1 283 ? 71.993 36.943 32.197 1.00 13.47 283 GLN D N 1
ATOM 9095 C CA . GLN D 1 283 ? 73.199 37.419 32.863 1.00 12.98 283 GLN D CA 1
ATOM 9096 C C . GLN D 1 283 ? 73.767 36.385 33.847 1.00 15.15 283 GLN D C 1
ATOM 9097 O O . GLN D 1 283 ? 74.974 36.397 34.114 1.00 14.44 283 GLN D O 1
ATOM 9103 N N . GLU D 1 284 ? 72.922 35.496 34.371 1.00 16.20 284 GLU D N 1
ATOM 9104 C CA . GLU D 1 284 ? 73.377 34.384 35.223 1.00 19.32 284 GLU D CA 1
ATOM 9105 C C . GLU D 1 284 ? 74.009 33.271 34.427 1.00 17.86 284 GLU D C 1
ATOM 9106 O O . GLU D 1 284 ? 74.967 32.652 34.864 1.00 22.20 284 GLU D O 1
ATOM 9112 N N . ASP D 1 285 ? 73.415 32.948 33.290 1.00 15.75 285 ASP D N 1
ATOM 9113 C CA . ASP D 1 285 ? 73.836 31.821 32.501 1.00 15.29 285 ASP D CA 1
ATOM 9114 C C . ASP D 1 285 ? 75.049 32.157 31.622 1.00 15.62 285 ASP D C 1
ATOM 9115 O O . ASP D 1 285 ? 75.918 31.319 31.443 1.00 15.91 285 ASP D O 1
ATOM 9120 N N . LYS D 1 286 ? 75.045 33.349 31.007 1.00 14.72 286 LYS D N 1
ATOM 9121 C CA . LYS D 1 286 ? 76.027 33.695 29.963 1.00 14.24 286 LYS D CA 1
ATOM 9122 C C . LYS D 1 286 ? 76.449 35.171 30.075 1.00 12.59 286 LYS D C 1
ATOM 9123 O O . LYS D 1 286 ? 76.466 35.911 29.095 1.00 14.64 286 LYS D O 1
ATOM 9129 N N . GLY D 1 287 ? 76.713 35.611 31.296 1.00 13.12 287 GLY D N 1
ATOM 9130 C CA . GLY D 1 287 ? 77.003 37.022 31.561 1.00 14.83 287 GLY D CA 1
ATOM 9131 C C . GLY D 1 287 ? 78.234 37.515 30.812 1.00 13.02 287 GLY D C 1
ATOM 9132 O O . GLY D 1 287 ? 78.244 38.609 30.226 1.00 10.71 287 GLY D O 1
ATOM 9133 N N . ARG D 1 288 ? 79.298 36.728 30.841 1.00 14.55 288 ARG D N 1
ATOM 9134 C CA . ARG D 1 288 ? 80.513 37.106 30.124 1.00 15.87 288 ARG D CA 1
ATOM 9135 C C . ARG D 1 288 ? 80.252 37.269 28.640 1.00 15.79 288 ARG D C 1
ATOM 9136 O O . ARG D 1 288 ? 80.722 38.221 28.025 1.00 15.48 288 ARG D O 1
ATOM 9141 N N . GLU D 1 289 ? 79.491 36.343 28.071 1.00 14.87 289 GLU D N 1
ATOM 9142 C CA . GLU D 1 289 ? 79.190 36.381 26.655 1.00 16.64 289 GLU D CA 1
ATOM 9143 C C . GLU D 1 289 ? 78.383 37.633 26.317 1.00 14.26 289 GLU D C 1
ATOM 9144 O O . GLU D 1 289 ? 78.649 38.304 25.316 1.00 13.83 289 GLU D O 1
ATOM 9150 N N . LEU D 1 290 ? 77.384 37.950 27.130 1.00 11.97 290 LEU D N 1
ATOM 9151 C CA . LEU D 1 290 ? 76.591 39.151 26.894 1.00 12.96 290 LEU D CA 1
ATOM 9152 C C . LEU D 1 290 ? 77.457 40.406 27.034 1.00 11.94 290 LEU D C 1
ATOM 9153 O O . LEU D 1 290 ? 77.369 41.311 26.193 1.00 10.97 290 LEU D O 1
ATOM 9158 N N . ALA D 1 291 ? 78.324 40.445 28.044 1.00 11.11 291 ALA D N 1
ATOM 9159 C CA . ALA D 1 291 ? 79.214 41.594 28.219 1.00 11.81 291 ALA D CA 1
ATOM 9160 C C . ALA D 1 291 ? 80.171 41.766 27.036 1.00 12.00 291 ALA D C 1
ATOM 9161 O O . ALA D 1 291 ? 80.391 42.882 26.582 1.00 11.58 291 ALA D O 1
ATOM 9163 N N . GLU D 1 292 ? 80.704 40.664 26.529 1.00 14.27 292 GLU D N 1
ATOM 9164 C CA . GLU D 1 292 ? 81.530 40.728 25.337 1.00 15.78 292 GLU D CA 1
ATOM 9165 C C . GLU D 1 292 ? 80.757 41.291 24.140 1.00 14.32 292 GLU D C 1
ATOM 9166 O O . GLU D 1 292 ? 81.301 42.064 23.344 1.00 13.09 292 GLU D O 1
ATOM 9172 N N . ALA D 1 293 ? 79.487 40.899 23.989 1.00 13.27 293 ALA D N 1
ATOM 9173 C CA . ALA D 1 293 ? 78.664 41.422 22.905 1.00 15.09 293 ALA D CA 1
ATOM 9174 C C . ALA D 1 293 ? 78.465 42.929 23.045 1.00 14.34 293 ALA D C 1
ATOM 9175 O O . ALA D 1 293 ? 78.487 43.654 22.055 1.00 13.01 293 ALA D O 1
ATOM 9177 N N . VAL D 1 294 ? 78.294 43.396 24.280 1.00 11.46 294 VAL D N 1
ATOM 9178 C CA . VAL D 1 294 ? 78.159 44.821 24.522 1.00 11.69 294 VAL D CA 1
ATOM 9179 C C . VAL D 1 294 ? 79.447 45.559 24.122 1.00 12.55 294 VAL D C 1
ATOM 9180 O O . VAL D 1 294 ? 79.389 46.622 23.514 1.00 13.22 294 VAL D O 1
ATOM 9184 N N . VAL D 1 295 ? 80.600 45.008 24.497 1.00 12.95 295 VAL D N 1
ATOM 9185 C CA . VAL D 1 295 ? 81.886 45.653 24.194 1.00 12.67 295 VAL D CA 1
ATOM 9186 C C . VAL D 1 295 ? 82.035 45.743 22.667 1.00 12.81 295 VAL D C 1
ATOM 9187 O O . VAL D 1 295 ? 82.389 46.783 22.153 1.00 14.62 295 VAL D O 1
ATOM 9191 N N . THR D 1 296 ? 81.776 44.635 21.976 1.00 11.94 296 THR D N 1
ATOM 9192 C CA . THR D 1 296 ? 81.884 44.585 20.491 1.00 13.42 296 THR D CA 1
ATOM 9193 C C . THR D 1 296 ? 80.995 45.645 19.829 1.00 13.04 296 THR D C 1
ATOM 9194 O O . THR D 1 296 ? 81.418 46.370 18.928 1.00 13.92 296 THR D O 1
ATOM 9198 N N . PHE D 1 297 ? 79.768 45.757 20.330 1.00 13.11 297 PHE D N 1
ATOM 9199 C CA . PHE D 1 297 ? 78.795 46.761 19.882 1.00 12.89 297 PHE D CA 1
ATOM 9200 C C . PHE D 1 297 ? 79.224 48.205 20.145 1.00 12.22 297 PHE D C 1
ATOM 9201 O O . PHE D 1 297 ? 79.080 49.065 19.285 1.00 13.40 297 PHE D O 1
ATOM 9209 N N . VAL D 1 298 ? 79.783 48.472 21.319 1.00 12.00 298 VAL D N 1
ATOM 9210 C CA . VAL D 1 298 ? 80.300 49.802 21.626 1.00 12.69 298 VAL D CA 1
ATOM 9211 C C . VAL D 1 298 ? 81.445 50.120 20.656 1.00 13.62 298 VAL D C 1
ATOM 9212 O O . VAL D 1 298 ? 81.504 51.216 20.109 1.00 13.72 298 VAL D O 1
ATOM 9216 N N . ARG D 1 299 ? 82.359 49.178 20.457 1.00 14.57 299 ARG D N 1
ATOM 9217 C CA . ARG D 1 299 ? 83.527 49.425 19.603 1.00 15.27 299 ARG D CA 1
ATOM 9218 C C . ARG D 1 299 ? 83.145 49.613 18.139 1.00 16.19 299 ARG D C 1
ATOM 9219 O O . ARG D 1 299 ? 83.815 50.338 17.429 1.00 16.62 299 ARG D O 1
ATOM 9227 N N . ALA D 1 300 ? 82.075 48.938 17.709 1.00 15.10 300 ALA D N 1
ATOM 9228 C CA . ALA D 1 300 ? 81.570 49.068 16.351 1.00 16.28 300 ALA D CA 1
ATOM 9229 C C . ALA D 1 300 ? 80.809 50.366 16.101 1.00 16.48 300 ALA D C 1
ATOM 9230 O O . ALA D 1 300 ? 80.547 50.715 14.948 1.00 15.67 300 ALA D O 1
ATOM 9232 N N . ASN D 1 301 ? 80.462 51.083 17.172 1.00 14.78 301 ASN D N 1
ATOM 9233 C CA . ASN D 1 301 ? 79.711 52.332 17.094 1.00 15.71 301 ASN D CA 1
ATOM 9234 C C . ASN D 1 301 ? 80.395 53.460 17.888 1.00 16.01 301 ASN D C 1
ATOM 9235 O O . ASN D 1 301 ? 79.899 53.908 18.907 1.00 15.29 301 ASN D O 1
ATOM 9240 N N . PRO D 1 302 ? 81.572 53.892 17.439 1.00 17.94 302 PRO D N 1
ATOM 9241 C CA . PRO D 1 302 ? 82.335 54.866 18.224 1.00 19.41 302 PRO D CA 1
ATOM 9242 C C . PRO D 1 302 ? 81.583 56.180 18.434 1.00 20.38 302 PRO D C 1
ATOM 9243 O O . PRO D 1 302 ? 80.836 56.595 17.559 1.00 24.52 302 PRO D O 1
ATOM 9247 N N . ARG D 1 303 ? 81.806 56.821 19.581 1.00 22.64 303 ARG D N 1
ATOM 9248 C CA . ARG D 1 303 ? 81.233 58.130 19.886 1.00 28.10 303 ARG D CA 1
ATOM 9249 C C . ARG D 1 303 ? 82.046 59.166 19.104 1.00 31.01 303 ARG D C 1
ATOM 9250 O O . ARG D 1 303 ? 81.528 59.829 18.228 1.00 37.16 303 ARG D O 1
#

CATH classification: 3.40.50.1820

Sequence (1187 aa):
DVLRTPDERFTALPDFPFAPRYVEVDSGDGGTLRHYLDEGRSDGEVVLLLHGEPSWSYLYRWIPVLVEAGLRAVAIDLVGFGRSDKPTSRDDYTYQAHVDWWAAIEEIGLADVTLVCQDWGGLIGLRLVGEHPDRFARVVAANTLPTGDHHPGEAFLAWQKFSQEVPLFPAGQIVNGGSLSTLSAETIAAYDAPFPDASYQAGARQFPLVPISPDDPATPANRKAWAALGRFEKPFLSAFSDSDPITGAAEPVLRGHVPGARGQSHVTIAGAGHFLQEDKGRELAEAVVTFVRANPDVLRTPDERFTALPDFPFAPRYVEVDSGDGGTLRHYLDEGRSDGEVVLLLHGEPSWSYLYRWIPVLVEAGLRAVAIDLVGFGRSDKPTSRDDYTYQAHVDWWAAIEEIGLADVTLVCQDWGGLIGLRLVGEHPDRFARVVAANTLPTGDHHPGEAFLAWQKFSQEVPLFPAGQIVNGGSLSTLSAETIAAYDAPFPDASYQAGARQFPLVPISPDDPATPANRKAWAALGRFEKPFLSAFSDSDPITGAAEPVLRGHVPGARGQSHVTIAGAGHFLQEDKGRELAEAVVTFVRANPRDVLRTPDERFTALPDFPFAPRYVEVDSGDGGTLRHYLDEGRSDGEVVLLLHGEPSWSYLYRWIPVLVEAGLRAVAIDLVGFGRSDKPTSRDDYTYQAHVDWWAAIEEIGLADVTLVCQDWGGLIGLRLVGEHPDRFARVVAANTLPTGDHHPGEAFLAWQKFSQEVPLFPAGQIVNGGSLSTLSAETIAAYDAPFPDASYQAGARQFPLVPISPDDPATPANRKAWAALGRFEKPFLSAFSDSDPITGAAEPVLRGHVPGARGQSHVTIAGAGHFLQEDKGRELAEAVVTFVRANPRDVLRTPDERFTALPDFPFAPRYVEVDSGDGGTLRHYLDEGRSDGEVVLLLHGEPSWSYLYRWIPVLVEAGLRAVAIDLVGFGRSDKPTSRDDYTYQAHVDWWAAIEEIGLADVTLVCQDWGGLIGLRLVGEHPDRFARVVAANTLPTGDHHPGEAFLAWQKFSQEVPLFPAGQIVNGGSLSTLSAETIAAYDAPFPDASYQAGARQFPLVPISPDDPATPANRKAWAALGRFEKPFLSAFSDSDPITGAAEPVLRGHVPGARGQSHVTIAGAGHFLQEDKGRELAEAVVTFVRANPR